Protein 5DTE (pdb70)

CATH classification: 3.40.50.2300 (+1 more: 3.40.50.2300)

Secondary structure (DSSP, 8-state):
--EEEEEES-SSSHHHHHHHHHHHHHHHHTT-EEEEEE-SSTT-HHHHHHHHHHHHHTT-SEEEE--SSTTTTHHHHHHHTTTT--EEEESSPPPHHHHHHTT---EEEE--HHHHHHHHHHHHHHHTTS-EEEEEEE-STT-HHHHHHHHHHHHHHTT-TTEEEEEEEE-TT-HHHHHHHHHHHHHH-TT--EEEESSHHHHHHHHHHHHHTT-TTTSEEE-SB--HHHHHHHHHTS-SBEEE--HHHHHHHHHHHHHHHHTT----SEEE---EEE-TTTGGG-/---EEEEEES-SSSHHHHHHHHHHHHHHHHTT-EE--EE-SSTT-HHHHHHHHHHHHHTT-SEEEE--S-TTTTHHHHHHHHHTT--EEEESSPP-HHHHHHTT---EEEE--HHHHHHHHHHHHHHHTTSEEEEEEEE--SS-HHHHHHHHHHHHHHTT-TEEEEEEEEE-TT-HHHHHHHHHHHTTTSTT--EEEESSHHHHHHHHHHHHHTT-BTTBEEE--B--HHHHHHHHHTSBS-EEE--HHHHHHHHHHHHHHHHTT-PPPSEEEPPPEEE-HHHHTT-/--EEEEEES-SSSHHHHHHHHHHHHHHHHTT-EEEEEE-SSTT-HHHHHHHHHHHHHTT-SEEEE--SSSSTTHHHHHHHHHTT--EEEESSPPPHHHHHHTT---EEEEE-HHHHHHHHHHHHHHHTTS-EEEEEE--STT-HHHHHHHHHHHHHHTT-TTEEEEEEE--TT-HHHHHHHHHHHHHH-TTEEEEEESSHHHHHHHHHHHHHTT-BTTBEEEEEE--HHHHHHHHTTSSSEEEE--HHHHHHHHHHHHHHHHTT----SEEEEPPEE--TGGGGG-/--EEEEEES-SSSHHHHHHHHHHHHHHHHHT-EEEEEE--HHHHHHHHHHHHTT-SEEEE--S-TTTTHHHHHHHHHHT--EEEESSPPPHHHHHHHT---EEEE--HHHHHHHHHHHHHHHTTS-EEEEEEESSTT-HHHHHHHHHHHHHHTT-TTEEEEEEEE-TT-HHHHHHHHHHHHHH-TT--EEEESSHHHHHHHHHHHHTTT-TTTSEEE-SB--HHHHHHHHHTSSSEEEE--HHHHHHHHHHHHHHHHTT----SEEEPPPEEEEHHHHHT-

Foldseek 3Di:
DAEEEEEELDDVDLLVVVLVVLLVVLCVVVVYHYHYDYDDHSQPQVVSLVVLVVCLVVVHQEYEYAHNAQQSCLVSQVVCVVSLHAYEHEDFHHDPVNCVVVVHQHAYFFAQLLQQLLVQLLQQCVVLPLAFEEEEEFADPPGPSGVSSVNSNVVNNVVRPRYYHDYYDYQRLALQSLLVVLLVVCVVDVRAAEYEYSAPSSQNSNLVNCVVVVNQPRHAYEHEADRPVSLVCLQVVSHAWYKNRPSSVRSSVVVVQSVCSSVVHDDDRYHHDDIDIRHNVNSVVD/DAAEEEEEELDDVDLLVVVLVVLVVVLCVVVRHDYHYDYHDHSQPQVVSLVVLVVVLVVVGQEYEYAHNAQQPNLVSLVVCVVSLHYYEHEAAHHDPVNCVVVVHQHAYFFAQLLCLLLVQLLLVCVVLPLAFEEEEEFADPRTPSRVSNVNSNVVNNVVRPRYDYDYYYYLHLALVSLLVVLLVVCPPDPQHQEYEYSALSSLNSNLVSCVVVVNVPRYAYTHEADRPVSLVCQLVPSHQWYKHRPSSVRSSVRVVVSVCVSVPHDDDRYHHDYIDIHHNVNSVVD/DAEEEEEELDDPDLLVVVLVVLLVVLCVVVVYHYHYDYFDPSLDQVRSLVVLVVCLVVPHQEYEYAHSAQAVNLVSQVSCVVSLHHYEHEDQHHDDVNCVVVVHQHAYAFAQLLCLQLVQLLLVCVVLPVAWEEEEAFADPPRVSRVSNVNSNVVNNVVRPRYHYDYYYYQNQALVSLLVVLLVVCVVDVTGQEYEYSAQRSQNNNLVNCVVVVCQVRYAYEHEQCRPVSLVCLQVVSHFKYKHRPSSVRSSVVVVQSVCVSVVHDDDRYHHDYIDIGHNVNSVVD/DAEEEEEEEADPDLLVVVLVVLLVVLCVVPVYRYHYDYHQVVSLVVLVVCLVVPGQEYEYAHPDQQSNLVSQVSCVVSVHHYEHEDAHHDPVNQVVVVDFHAYFFAQLLQLLQVLLLQQCVVLPLAFEEEEEFAPVPGDSRVSSVNNNCVNNVVRPRYHHPYYDYQNLALCSLLVVLLVVCVVPVGGQEYEYSALRSQNSNLVNCVVVVCQVRYAYEHEQPRPVSLVCLLVPSHFKYKHRPSSVRVSVRVVVSVCVSVVHDDDRYHHDDIDIRHNVCSVVD

Solvent-accessible surface area: 45252 Å² total; per-residue (Å²): 168,52,65,0,0,1,0,0,11,6,9,72,19,61,6,7,19,16,0,22,72,3,0,43,96,20,5,178,146,72,103,11,55,42,39,12,22,3,1,57,68,46,64,2,6,57,27,0,24,28,22,0,61,72,2,12,83,114,169,5,62,0,0,0,0,0,0,20,47,33,38,38,0,10,74,1,1,44,101,0,118,163,47,60,11,25,14,0,0,0,6,3,63,3,53,54,171,24,2,130,83,44,56,12,173,21,20,4,0,0,3,57,8,70,66,0,0,40,66,0,0,63,36,0,0,83,39,21,48,122,125,17,41,0,3,0,3,29,3,44,89,59,30,54,6,3,79,67,11,45,27,0,0,68,105,0,2,81,82,19,129,83,10,112,51,17,19,42,48,30,0,46,22,91,18,65,65,0,12,66,14,2,60,32,12,14,99,76,38,116,106,8,39,0,3,0,0,0,4,0,26,0,0,5,0,0,1,3,0,4,34,32,55,61,52,55,70,150,5,45,0,0,0,0,7,12,7,86,32,0,10,57,15,0,75,94,51,46,6,43,0,0,0,12,1,41,14,73,94,0,0,24,27,0,1,69,6,0,25,71,50,52,94,183,100,165,23,66,70,53,59,100,2,115,33,40,40,0,38,116,136,62,1,149,114,96,173,83,42,60,0,0,0,0,0,10,5,11,68,19,50,9,8,20,14,2,26,53,1,0,67,92,11,4,180,145,77,88,11,52,38,38,13,21,3,0,34,64,37,57,4,24,64,33,0,24,23,18,0,79,84,6,12,81,114,167,4,55,0,0,1,0,0,0,17,46,25,43,34,0,8,90,3,3,45,117,0,126,157,51,64,15,16,16,1,0,0,8,4,57,2,53,54,177,28,1,137,81,46,64,20,198,24,28,5,0,0,3,55,7,75,60,0,0,28,62,0,0,70,35,0,0,80,41,20,50,105,126,9,44,0,0,2,1,34,2,42,91,65,20,43,6,2,84,72,11,50,22,0,0,73,95,0,5,80,72,21,131,86,11,129,47,15,17,50,65,27,0,55,23,91,26,54,70,0,6,33,21,1,35,33,9,23,97,83,27,128,100,11,52,0,2,0,0,2,5,0,22,0,0,10,0,0,7,4,2,6,31,34,64,62,49,82,61,150,6,42,1,0,0,0,5,12,9,84,27,0,11,58,15,1,58,86,48,51,2,39,0,0,0,11,1,45,16,93,95,2,0,22,22,0,0,63,12,0,35,95,57,68,90,184,99,180,25,65,71,53,63,106,5,111,33,41,44,0,20,107,134,63,0,146,111,119,195,38,59,0,0,0,0,0,27,0,10,46,27,66,7,6,17,10,0,17,71,0,0,48,87,6,4,143,121,78,94,10,69,26,45,9,19,1,0,20,36,46,115,32,30,59,67,0,16,22,22,0,71,80,2,24,72,142,165,7,57,0,0,0,0,0,1,27,52,27,95,39,0,9,58,0,3,73,101,0,121,182,59,62,12,24,18,1,0,0,10,19,83,3,47,43,149,23,4,117,94,48,60,21,198,24,22,7,0,0,4,44,3,77,57,0,0,41,62,0,0,70,33,0,0,94,39,18,54,111,122,14,37,0,0,0,0,25,0,52,84,56,51,77,12,2,74,62,11,58,24,0,0,78,120,0,5,84,83,26,131,79,10,129,60,48,20,50,61,30,0,53,42,82,22,57,55,0,9,34,16,2,49,51,8,20,108,68,37,138,100,12,39,0,2,0,0,0,2,0,31,0,0,10,0,0,5,9,2,4,31,34,59,54,59,52,69,141,10,44,3,0,0,0,8,12,10,87,28,0,14,58,17,1,72,85,51,46,4,40,0,0,0,12,3,43,14,89,104,1,0,11,24,0,1,56,17,1,43,100,53,56,106,188,101,168,22,68,71,54,80,93,16,117,22,47,41,0,41,106,120,55,4,131,118,109,149,50,58,0,0,0,0,4,49,30,10,60,26,58,4,7,32,12,0,28,92,9,0,61,100,8,4,149,122,75,98,3,53,29,50,13,19,5,14,69,74,103,0,24,23,27,0,74,82,10,16,78,118,126,8,52,0,0,0,0,0,0,51,57,32,96,34,0,10,65,0,2,54,91,0,121,160,42,64,12,28,17,0,0,0,8,8,72,2,44,40,150,30,2,128,92,46,46,19,181,20,21,7,0,0,3,49,3,73,51,0,0,37,59,0,0,64,36,0,0,83,36,25,54,108,131,13,40,0,0,0,0,28,2,79,83,63,43,66,9,5,72,58,8,52,31,0,0,75,108,0,3,84,85,19,132,86,14,137,55,46,24,50,74,23,0,44,44,87,31,51,84,0,10,62,8,0,29,39,9,16,115,62,42,110,113,8,37,0,1,0,0,2,3,0,24,0,0,9,0,0,3,9,1,4,32,33,58,59,48,56,70,148,6,42,1,0,0,0,7,11,8,78,38,0,22,65,10,0,82,80,44,53,2,45,0,0,0,8,1,34,11,90,116,0,0,17,20,0,0,85,13,0,32,75,50,54,98,191,103,160,16,60,72,58,72,105,9,109,30,37,43,0,36,91,127,69,0,115,113,110

Sequence (1140 aa):
KPQIALLMKTLSNEYFISMRQGAEETAKQKDIDLIVQVAEKEDSTEQLVGLVENMIAKKVDAIIVTPNDSIAFIPAFQKAEKAGIPIIDLDVRLDAKAAEAAGLKFNYVGVDNFNGGYLEAKNLAEAIGKKGNVAILEGIPGVDNGEQRKGGALKAFAEYPDIKIVASQSANWETEQALNVTTNILTANPNINGIFAANDNMAIGAVTAVENAGLAGKVLVSGYDGIPLAIEYVKQGKMQNTIDQLPKKQVAIAIEHALKQINKQEIPSVYYVDPVVVDKEQSKNYDKPQIALLMKTLSNEYFISMRQGAEETAKQKDIDLIVQVAEKEDSTEQLVGLVENMIAKKVDAIIVTPNDSIAFIPAFQKAEKAGIPIIDLDVRLDAKAAEAAGLKFNYVGVDNFNGGYLEAKNLAEAIGKKGNVAILEGIPGVDNGEQRKGGALKAFAEYPDIKIVASQSANWETEQALNVTTNILTANPNINGIFAANDNMAIGAVTAVENAGLAGKVLVSGYDGIPLAIEYVKQGKMQNTIDQLPKKQVAIAIEHALKQINKQEIPSVYYVDPVVVDKEQSKNYKPQIALLMKTLSNEYFISMRQGAEETAKQKDIDLIVQVAEKEDSTEQLVGLVENMIAKKVDAIIVTPNDSIAFIPAFQKAEKAGIPIIDLDVRLDAKAAEAAGLKFNYVGVDNFNGGYLEAKNLAEAIGKKGNVAILEGIPGVDNGEQRKGGALKAFAEYPDIKIVASQSANWETEQALNVTTNILTANPNINGIFAANDNMAIGAVTAVENAGLAGKVLVSGYDGIPLAIEYVKQGKMQNTIDQLPKKQVAIAIEHALKQINKQEIPSVYYVDPVVVDKEQSKNYKPQIALLMKTLSNEYFISMRQGAEETAKQKDIDLIVQVATEQLVGLVENMIAKKVDAIIVTPNDSIAFIPAFQKAEKAGIPIIDLDVRLDAKAAEAAGLKFNYVGVDNFNGGYLEAKNLAEAIGKKGNVAILEGIPGVDNGEQRKGGALKAFAEYPDIKIVASQSANWETEQALNVTTNILTANPNINGIFAANDNMAIGAVTAVENAGLAGKVLVSGYDGIPLAIEYVKQGKMQNTIDQLPKKQVAIAIEHALKQINKQEIPSVYYVDPVVVDKEQSKNY

InterPro domains:
  IPR025997 Periplasmic binding protein [PF13407] (31-292)
  IPR028082 Periplasmic binding protein-like I [SSF53822] (28-312)

B-factor: mean 28.68, std 12.58, range [0.42, 90.89]

Organism: Actinobacillus succinogenes (strain ATCC 55618 / DSM 22257 / CCUG 43843 / 130Z) (NCBI:txid339671)

Nearest PDB structures (foldseek):
  5dte-assembly3_C  TM=1.004E+00  e=3.135E-56  Actinobacillus succinogenes 130Z
  5dte-assembly4_D  TM=9.986E-01  e=3.579E-50  Actinobacillus succinogenes 130Z
  5dkv-assembly4_D  TM=9.059E-01  e=2.633E-24  Allorhizobium ampelinum S4
  6gq0-assembly1_A  TM=8.972E-01  e=1.280E-21  Geobacillus stearothermophilus
  7x0p-assembly1_A  TM=8.960E-01  e=5.240E-20  Acetivibrio thermocellus

Structure (mmCIF, N/CA/C/O backbone):
data_5DTE
#
_entry.id   5DTE
#
_cell.length_a   62.190
_cell.length_b   63.218
_cell.length_c   71.201
_cell.angle_alpha   101.130
_cell.angle_beta   103.290
_cell.angle_gamma   91.350
#
_symmetry.space_group_name_H-M   'P 1'
#
loop_
_entity.id
_entity.type
_entity.pdbx_description
1 polymer 'Monosaccharide-transporting ATPase'
2 non-polymer beta-D-allopyranose
3 water water
#
loop_
_atom_site.group_PDB
_atom_site.id
_atom_site.type_symbol
_atom_site.label_atom_id
_atom_site.label_alt_id
_atom_site.label_comp_id
_atom_site.label_asym_id
_atom_site.label_entity_id
_atom_site.label_seq_id
_atom_site.pdbx_PDB_ins_code
_atom_site.Cartn_x
_atom_site.Cartn_y
_atom_site.Cartn_z
_atom_site.occupancy
_atom_site.B_iso_or_equiv
_atom_site.auth_seq_id
_atom_site.auth_comp_id
_atom_site.auth_asym_id
_atom_site.auth_atom_id
_atom_site.pdbx_PDB_model_num
ATOM 1 N N . LYS A 1 26 ? 28.349 -7.377 -13.512 1.00 35.64 28 LYS A N 1
ATOM 2 C CA . LYS A 1 26 ? 26.901 -7.569 -13.464 1.00 36.77 28 LYS A CA 1
ATOM 3 C C . LYS A 1 26 ? 26.347 -7.152 -12.115 1.00 43.77 28 LYS A C 1
ATOM 4 O O . LYS A 1 26 ? 26.400 -7.927 -11.168 1.00 49.68 28 LYS A O 1
ATOM 10 N N . PRO A 1 27 ? 25.795 -5.929 -12.032 1.00 46.31 29 PRO A N 1
ATOM 11 C CA . PRO A 1 27 ? 25.419 -5.285 -10.769 1.00 39.19 29 PRO A CA 1
ATOM 12 C C . PRO A 1 27 ? 24.406 -6.100 -9.987 1.00 42.04 29 PRO A C 1
ATOM 13 O O . PRO A 1 27 ? 23.481 -6.644 -10.586 1.00 52.91 29 PRO A O 1
ATOM 17 N N . GLN A 1 28 ? 24.582 -6.163 -8.670 1.00 42.12 30 GLN A N 1
ATOM 18 C CA . GLN A 1 28 ? 23.791 -7.028 -7.789 1.00 41.75 30 GLN A CA 1
ATOM 19 C C . GLN A 1 28 ? 22.896 -6.204 -6.859 1.00 39.08 30 GLN A C 1
ATOM 20 O O . GLN A 1 28 ? 23.398 -5.521 -5.964 1.00 40.91 30 GLN A O 1
ATOM 26 N N . ILE A 1 29 ? 21.579 -6.253 -7.090 1.00 32.32 31 ILE A N 1
ATOM 27 C CA . ILE A 1 29 ? 20.618 -5.371 -6.407 1.00 27.11 31 ILE A CA 1
ATOM 28 C C . ILE A 1 29 ? 19.671 -6.146 -5.500 1.00 23.83 31 ILE A C 1
ATOM 29 O O . ILE A 1 29 ? 19.173 -7.187 -5.890 1.00 18.20 31 ILE A O 1
ATOM 34 N N . ALA A 1 30 ? 19.429 -5.653 -4.287 1.00 19.70 32 ALA A N 1
ATOM 35 C CA . ALA A 1 30 ? 18.543 -6.362 -3.379 1.00 13.75 32 ALA A CA 1
ATOM 36 C C . ALA A 1 30 ? 17.158 -5.723 -3.386 1.00 23.32 32 ALA A C 1
ATOM 37 O O . ALA A 1 30 ? 17.019 -4.499 -3.423 1.00 25.73 32 ALA A O 1
ATOM 39 N N . LEU A 1 31 ? 16.138 -6.578 -3.380 1.00 14.60 33 LEU A N 1
ATOM 40 C CA . LEU A 1 31 ? 14.759 -6.160 -3.219 1.00 14.61 33 LEU A CA 1
ATOM 41 C C . LEU A 1 31 ? 14.243 -6.745 -1.908 1.00 19.85 33 LEU A C 1
ATOM 42 O O . LEU A 1 31 ? 14.179 -7.958 -1.747 1.00 24.53 33 LEU A O 1
ATOM 47 N N . LEU A 1 32 ? 13.895 -5.888 -0.961 1.00 18.30 34 LEU A N 1
ATOM 48 C CA . LEU A 1 32 ? 13.542 -6.361 0.371 1.00 27.28 34 LEU A CA 1
ATOM 49 C C . LEU A 1 32 ? 12.113 -6.003 0.710 1.00 33.20 34 LEU A C 1
ATOM 50 O O . LEU A 1 32 ? 11.770 -4.833 0.867 1.00 46.19 34 LEU A O 1
ATOM 55 N N . MET A 1 33 ? 11.275 -7.023 0.829 1.00 23.94 35 MET A N 1
ATOM 56 C CA . MET A 1 33 ? 9.835 -6.809 0.836 1.00 15.70 35 MET A CA 1
ATOM 57 C C . MET A 1 33 ? 9.175 -7.183 2.157 1.00 16.71 35 MET A C 1
ATOM 58 O O . MET A 1 33 ? 9.572 -8.137 2.815 1.00 19.27 35 MET A O 1
ATOM 63 N N . LYS A 1 34 ? 8.156 -6.420 2.534 1.00 21.75 36 LYS A N 1
ATOM 64 C CA . LYS A 1 34 ? 7.476 -6.634 3.801 1.00 24.41 36 LYS A CA 1
ATOM 65 C C . LYS A 1 34 ? 6.610 -7.894 3.776 1.00 36.54 36 LYS A C 1
ATOM 66 O O . LYS A 1 34 ? 6.330 -8.488 4.825 1.00 44.74 36 LYS A O 1
ATOM 72 N N . THR A 1 35 ? 6.213 -8.318 2.579 1.00 35.18 37 THR A N 1
ATOM 73 C CA . THR A 1 35 ? 5.432 -9.542 2.432 1.00 41.23 37 THR A CA 1
ATOM 74 C C . THR A 1 35 ? 5.372 -10.004 0.971 1.00 31.49 37 THR A C 1
ATOM 75 O O . THR A 1 35 ? 5.712 -9.262 0.056 1.00 22.15 37 THR A O 1
ATOM 79 N N . LEU A 1 36 ? 4.958 -11.249 0.780 1.00 33.23 38 LEU A N 1
ATOM 80 C CA . LEU A 1 36 ? 4.656 -11.787 -0.537 1.00 38.12 38 LEU A CA 1
ATOM 81 C C . LEU A 1 36 ? 3.314 -12.519 -0.487 1.00 42.25 38 LEU A C 1
ATOM 82 O O . LEU A 1 36 ? 2.834 -13.020 -1.511 1.00 32.29 38 LEU A O 1
ATOM 87 N N . SER A 1 37 ? 2.736 -12.581 0.719 1.00 41.79 39 SER A N 1
ATOM 88 C CA . SER A 1 37 ? 1.415 -13.167 0.964 1.00 27.81 39 SER A CA 1
ATOM 89 C C . SER A 1 37 ? 0.324 -12.459 0.172 1.00 29.05 39 SER A C 1
ATOM 90 O O . SER A 1 37 ? -0.660 -13.079 -0.226 1.00 41.56 39 SER A O 1
ATOM 93 N N . ASN A 1 38 ? 0.500 -11.157 -0.039 1.00 30.61 40 ASN A N 1
ATOM 94 C CA . ASN A 1 38 ? -0.407 -10.363 -0.863 1.00 38.54 40 ASN A CA 1
ATOM 95 C C . ASN A 1 38 ? -0.211 -10.672 -2.347 1.00 36.82 40 ASN A C 1
ATOM 96 O O . ASN A 1 38 ? 0.900 -10.946 -2.785 1.00 50.45 40 ASN A O 1
ATOM 101 N N . GLU A 1 39 ? -1.286 -10.639 -3.122 1.00 21.00 41 GLU A N 1
ATOM 102 C CA . GLU A 1 39 ? -1.163 -10.859 -4.555 1.00 23.98 41 GLU A CA 1
ATOM 103 C C . GLU A 1 39 ? -0.488 -9.655 -5.212 1.00 20.21 41 GLU A C 1
ATOM 104 O O . GLU A 1 39 ? 0.301 -9.801 -6.144 1.00 23.06 41 GLU A O 1
ATOM 110 N N . TYR A 1 40 ? -0.794 -8.470 -4.702 1.00 7.68 42 TYR A N 1
ATOM 111 C CA . TYR A 1 40 ? -0.198 -7.235 -5.185 1.00 16.77 42 TYR A CA 1
ATOM 112 C C . TYR A 1 40 ? 1.351 -7.277 -5.218 1.00 20.69 42 TYR A C 1
ATOM 113 O O . TYR A 1 40 ? 1.975 -6.868 -6.205 1.00 22.88 42 TYR A O 1
ATOM 122 N N . PHE A 1 41 ? 1.975 -7.786 -4.162 1.00 22.29 43 PHE A N 1
ATOM 123 C CA . PHE A 1 41 ? 3.436 -7.826 -4.123 1.00 25.77 43 PHE A CA 1
ATOM 124 C C . PHE A 1 41 ? 4.000 -8.966 -4.969 1.00 27.17 43 PHE A C 1
ATOM 125 O O . PHE A 1 41 ? 5.074 -8.839 -5.560 1.00 35.99 43 PHE A O 1
ATOM 133 N N . ILE A 1 42 ? 3.265 -10.069 -5.030 1.00 19.78 44 ILE A N 1
ATOM 134 C CA . ILE A 1 42 ? 3.537 -11.146 -5.976 1.00 13.16 44 ILE A CA 1
ATOM 135 C C . ILE A 1 42 ? 3.636 -10.582 -7.395 1.00 20.84 44 ILE A C 1
ATOM 136 O O . ILE A 1 42 ? 4.470 -10.995 -8.198 1.00 28.36 44 ILE A O 1
ATOM 141 N N . SER A 1 43 ? 2.783 -9.606 -7.673 1.00 25.86 45 SER A N 1
ATOM 142 C CA . SER A 1 43 ? 2.698 -8.954 -8.977 1.00 22.43 45 SER A CA 1
ATOM 143 C C . SER A 1 43 ? 3.879 -8.036 -9.213 1.00 23.97 45 SER A C 1
ATOM 144 O O . SER A 1 43 ? 4.393 -7.913 -10.326 1.00 29.49 45 SER A O 1
ATOM 147 N N . MET A 1 44 ? 4.292 -7.375 -8.144 1.00 25.44 46 MET A N 1
ATOM 148 C CA . MET A 1 44 ? 5.385 -6.426 -8.204 1.00 25.16 46 MET A CA 1
ATOM 149 C C . MET A 1 44 ? 6.704 -7.172 -8.256 1.00 32.87 46 MET A C 1
ATOM 150 O O . MET A 1 44 ? 7.642 -6.758 -8.944 1.00 39.68 46 MET A O 1
ATOM 155 N N . ARG A 1 45 ? 6.776 -8.275 -7.517 1.00 29.49 47 ARG A N 1
ATOM 156 C CA . ARG A 1 45 ? 7.989 -9.063 -7.519 1.00 25.96 47 ARG A CA 1
ATOM 157 C C . ARG A 1 45 ? 8.213 -9.629 -8.921 1.00 26.21 47 ARG A C 1
ATOM 158 O O . ARG A 1 45 ? 9.342 -9.681 -9.391 1.00 39.52 47 ARG A O 1
ATOM 166 N N . GLN A 1 46 ? 7.137 -10.047 -9.586 1.00 12.83 48 GLN A N 1
ATOM 167 C CA . GLN A 1 46 ? 7.235 -10.609 -10.926 1.00 18.30 48 GLN A CA 1
ATOM 168 C C . GLN A 1 46 ? 7.683 -9.570 -11.943 1.00 23.53 48 GLN A C 1
ATOM 169 O O . GLN A 1 46 ? 8.550 -9.845 -12.761 1.00 20.39 48 GLN A O 1
ATOM 175 N N . GLY A 1 47 ? 7.081 -8.384 -11.898 1.00 24.63 49 GLY A N 1
ATOM 176 C CA . GLY A 1 47 ? 7.529 -7.270 -12.713 1.00 19.84 49 GLY A CA 1
ATOM 177 C C . GLY A 1 47 ? 8.964 -6.880 -12.412 1.00 20.61 49 GLY A C 1
ATOM 178 O O . GLY A 1 47 ? 9.694 -6.434 -13.295 1.00 34.29 49 GLY A O 1
ATOM 179 N N . ALA A 1 48 ? 9.370 -7.050 -11.161 1.00 12.40 50 ALA A N 1
ATOM 180 C CA . ALA A 1 48 ? 10.741 -6.752 -10.743 1.00 18.10 50 ALA A CA 1
ATOM 181 C C . ALA A 1 48 ? 11.730 -7.658 -11.441 1.00 24.13 50 ALA A C 1
ATOM 182 O O . ALA A 1 48 ? 12.826 -7.235 -11.792 1.00 34.31 50 ALA A O 1
ATOM 184 N N . GLU A 1 49 ? 11.346 -8.916 -11.623 1.00 24.61 51 GLU A N 1
ATOM 185 C CA . GLU A 1 49 ? 12.243 -9.908 -12.194 1.00 25.71 51 GLU A CA 1
ATOM 186 C C . GLU A 1 49 ? 12.307 -9.802 -13.722 1.00 29.73 51 GLU A C 1
ATOM 187 O O . GLU A 1 49 ? 13.342 -10.080 -14.331 1.00 37.22 51 GLU A O 1
ATOM 193 N N . GLU A 1 50 ? 11.208 -9.370 -14.329 1.00 22.33 52 GLU A N 1
ATOM 194 C CA . GLU A 1 50 ? 11.197 -9.030 -15.741 1.00 19.29 52 GLU A CA 1
ATOM 195 C C . GLU A 1 50 ? 12.102 -7.837 -16.062 1.00 26.39 52 GLU A C 1
ATOM 196 O O . GLU A 1 50 ? 12.797 -7.838 -17.071 1.00 36.03 52 GLU A O 1
ATOM 202 N N . THR A 1 51 ? 12.083 -6.817 -15.214 1.00 27.63 53 THR A N 1
ATOM 203 C CA . THR A 1 51 ? 12.962 -5.660 -15.393 1.00 25.32 53 THR A CA 1
ATOM 204 C C . THR A 1 51 ? 14.421 -6.052 -15.121 1.00 16.04 53 THR A C 1
ATOM 205 O O . THR A 1 51 ? 15.346 -5.544 -15.752 1.00 12.42 53 THR A O 1
ATOM 209 N N . ALA A 1 52 ? 14.620 -6.974 -14.188 1.00 21.02 54 ALA A N 1
ATOM 210 C CA . ALA A 1 52 ? 15.964 -7.433 -13.851 1.00 21.28 54 ALA A CA 1
ATOM 211 C C . ALA A 1 52 ? 16.578 -8.141 -15.055 1.00 22.74 54 ALA A C 1
ATOM 212 O O . ALA A 1 52 ? 17.653 -7.767 -15.510 1.00 30.26 54 ALA A O 1
ATOM 214 N N . LYS A 1 53 ? 15.872 -9.146 -15.571 1.00 24.11 55 LYS A N 1
ATOM 215 C CA . LYS A 1 53 ? 16.256 -9.878 -16.786 1.00 22.06 55 LYS A CA 1
ATOM 216 C C . LYS A 1 53 ? 16.550 -8.947 -17.970 1.00 28.44 55 LYS A C 1
ATOM 217 O O . LYS A 1 53 ? 17.579 -9.073 -18.628 1.00 29.29 55 LYS A O 1
ATOM 223 N N . GLN A 1 54 ? 15.646 -8.002 -18.217 1.00 33.25 56 GLN A N 1
ATOM 224 C CA . GLN A 1 54 ? 15.813 -7.021 -19.282 1.00 23.52 56 GLN A CA 1
ATOM 225 C C . GLN A 1 54 ? 17.075 -6.195 -19.106 1.00 30.78 56 GLN A C 1
ATOM 226 O O . GLN A 1 54 ? 17.773 -5.927 -20.076 1.00 45.71 56 GLN A O 1
ATOM 232 N N . LYS A 1 55 ? 17.379 -5.798 -17.874 1.00 27.41 57 LYS A N 1
ATOM 233 C CA . LYS A 1 55 ? 18.514 -4.898 -17.639 1.00 28.08 57 LYS A CA 1
ATOM 234 C C . LYS A 1 55 ? 19.767 -5.627 -17.129 1.00 26.54 57 LYS A C 1
ATOM 235 O O . LYS A 1 55 ? 20.680 -5.006 -16.589 1.00 21.66 57 LYS A O 1
ATOM 241 N N . ASP A 1 56 ? 19.806 -6.941 -17.308 1.00 34.45 58 ASP A N 1
ATOM 242 C CA . ASP A 1 56 ? 20.994 -7.725 -16.963 1.00 45.62 58 ASP A CA 1
ATOM 243 C C . ASP A 1 56 ? 21.464 -7.515 -15.508 1.00 53.95 58 ASP A C 1
ATOM 244 O O . ASP A 1 56 ? 22.663 -7.433 -15.226 1.00 56.73 58 ASP A O 1
ATOM 249 N N . ILE A 1 57 ? 20.497 -7.443 -14.597 1.00 53.00 59 ILE A N 1
ATOM 250 C CA . ILE A 1 57 ? 20.739 -7.250 -13.165 1.00 51.33 59 ILE A CA 1
ATOM 251 C C . ILE A 1 57 ? 20.606 -8.574 -12.402 1.00 35.48 59 ILE A C 1
ATOM 252 O O . ILE A 1 57 ? 19.672 -9.340 -12.650 1.00 28.56 59 ILE A O 1
ATOM 257 N N . ASP A 1 58 ? 21.538 -8.846 -11.488 1.00 24.07 60 ASP A N 1
ATOM 258 C CA . ASP A 1 58 ? 21.391 -9.972 -10.562 1.00 36.56 60 ASP A CA 1
ATOM 259 C C . ASP A 1 58 ? 20.515 -9.529 -9.396 1.00 34.95 60 ASP A C 1
ATOM 260 O O . ASP A 1 58 ? 20.918 -8.670 -8.621 1.00 34.95 60 ASP A O 1
ATOM 265 N N . LEU A 1 59 ? 19.319 -10.111 -9.277 1.00 38.78 61 LEU A N 1
ATOM 266 C CA . LEU A 1 59 ? 18.303 -9.629 -8.323 1.00 33.68 61 LEU A CA 1
ATOM 267 C C . LEU A 1 59 ? 18.054 -10.536 -7.101 1.00 29.93 61 LEU A C 1
ATOM 268 O O . LEU A 1 59 ? 17.737 -11.720 -7.239 1.00 22.56 61 LEU A O 1
ATOM 273 N N . ILE A 1 60 ? 18.168 -9.955 -5.909 1.00 29.82 62 ILE A N 1
ATOM 274 C CA . ILE A 1 60 ? 18.109 -10.719 -4.664 1.00 30.04 62 ILE A CA 1
ATOM 275 C C . ILE A 1 60 ? 16.889 -10.394 -3.824 1.00 29.72 62 ILE A C 1
ATOM 276 O O . ILE A 1 60 ? 16.881 -9.395 -3.108 1.00 31.06 62 ILE A O 1
ATOM 281 N N . VAL A 1 61 ? 15.876 -11.254 -3.882 1.00 35.34 63 VAL A N 1
ATOM 282 C CA . VAL A 1 61 ? 14.635 -11.038 -3.132 1.00 34.59 63 VAL A CA 1
ATOM 283 C C . VAL A 1 61 ? 14.640 -11.706 -1.757 1.00 38.80 63 VAL A C 1
ATOM 284 O O . VAL A 1 61 ? 14.880 -12.906 -1.634 1.00 39.28 63 VAL A O 1
ATOM 288 N N . GLN A 1 62 ? 14.386 -10.912 -0.723 1.00 40.49 64 GLN A N 1
ATOM 289 C CA . GLN A 1 62 ? 14.219 -11.434 0.628 1.00 35.68 64 GLN A CA 1
ATOM 290 C C . GLN A 1 62 ? 12.969 -10.830 1.209 1.00 27.07 64 GLN A C 1
ATOM 291 O O . GLN A 1 62 ? 12.746 -9.631 1.112 1.00 31.55 64 GLN A O 1
ATOM 297 N N . VAL A 1 63 ? 12.162 -11.670 1.827 1.00 18.79 65 VAL A N 1
ATOM 298 C CA . VAL A 1 63 ? 10.871 -11.261 2.317 1.00 10.13 65 VAL A CA 1
ATOM 299 C C . VAL A 1 63 ? 10.872 -11.388 3.832 1.00 25.51 65 VAL A C 1
ATOM 300 O O . VAL A 1 63 ? 11.476 -12.307 4.384 1.00 33.29 65 VAL A O 1
ATOM 304 N N . ALA A 1 64 ? 10.248 -10.423 4.498 1.00 21.27 66 ALA A N 1
ATOM 305 C CA . ALA A 1 64 ? 10.036 -10.476 5.934 1.00 19.68 66 ALA A CA 1
ATOM 306 C C . ALA A 1 64 ? 8.995 -11.546 6.258 1.00 34.53 66 ALA A C 1
ATOM 307 O O . ALA A 1 64 ? 8.148 -11.868 5.412 1.00 28.00 66 ALA A O 1
ATOM 309 N N . GLU A 1 65 ? 9.039 -12.092 7.475 1.00 40.02 67 GLU A N 1
ATOM 310 C CA . GLU A 1 65 ? 8.178 -13.226 7.798 1.00 37.45 67 GLU A CA 1
ATOM 311 C C . GLU A 1 65 ? 6.754 -12.803 8.159 1.00 35.38 67 GLU A C 1
ATOM 312 O O . GLU A 1 65 ? 5.818 -13.171 7.461 1.00 41.72 67 GLU A O 1
ATOM 318 N N . LYS A 1 66 ? 6.545 -12.035 9.214 1.00 37.83 68 LYS A N 1
ATOM 319 C CA . LYS A 1 66 ? 5.211 -11.456 9.329 1.00 43.09 68 LYS A CA 1
ATOM 320 C C . LYS A 1 66 ? 5.258 -10.081 8.659 1.00 36.46 68 LYS A C 1
ATOM 321 O O . LYS A 1 66 ? 6.320 -9.444 8.569 1.00 19.36 68 LYS A O 1
ATOM 327 N N . GLU A 1 67 ? 4.115 -9.657 8.131 1.00 37.92 69 GLU A N 1
ATOM 328 C CA . GLU A 1 67 ? 4.068 -8.420 7.377 1.00 32.07 69 GLU A CA 1
ATOM 329 C C . GLU A 1 67 ? 4.421 -7.263 8.285 1.00 33.25 69 GLU A C 1
ATOM 330 O O . GLU A 1 67 ? 5.070 -6.321 7.851 1.00 26.06 69 GLU A O 1
ATOM 336 N N . ASP A 1 68 ? 4.023 -7.365 9.555 1.00 39.43 70 ASP A N 1
ATOM 337 C CA . ASP A 1 68 ? 4.194 -6.275 10.522 1.00 36.60 70 ASP A CA 1
ATOM 338 C C . ASP A 1 68 ? 5.493 -6.310 11.342 1.00 31.62 70 ASP A C 1
ATOM 339 O O . ASP A 1 68 ? 5.722 -5.422 12.154 1.00 32.98 70 ASP A O 1
ATOM 344 N N . SER A 1 69 ? 6.355 -7.300 11.139 1.00 27.46 71 SER A N 1
ATOM 345 C CA . SER A 1 69 ? 7.604 -7.286 11.890 1.00 27.36 71 SER A CA 1
ATOM 346 C C . SER A 1 69 ? 8.574 -6.323 11.251 1.00 25.83 71 SER A C 1
ATOM 347 O O . SER A 1 69 ? 9.215 -6.640 10.246 1.00 22.54 71 SER A O 1
ATOM 350 N N . THR A 1 70 ? 8.657 -5.140 11.848 1.00 26.36 72 THR A N 1
ATOM 351 C CA . THR A 1 70 ? 9.580 -4.103 11.424 1.00 24.79 72 THR A CA 1
ATOM 352 C C . THR A 1 70 ? 11.042 -4.490 11.627 1.00 23.05 72 THR A C 1
ATOM 353 O O . THR A 1 70 ? 11.850 -4.320 10.731 1.00 36.92 72 THR A O 1
ATOM 357 N N . GLU A 1 71 ? 11.369 -5.001 12.811 1.00 23.96 73 GLU A N 1
ATOM 358 C CA . GLU A 1 71 ? 12.755 -5.276 13.200 1.00 26.67 73 GLU A CA 1
ATOM 359 C C . GLU A 1 71 ? 13.448 -6.182 12.221 1.00 22.18 73 GLU A C 1
ATOM 360 O O . GLU A 1 71 ? 14.569 -5.908 11.793 1.00 22.44 73 GLU A O 1
ATOM 366 N N . GLN A 1 72 ? 12.768 -7.270 11.883 1.00 21.44 74 GLN A N 1
ATOM 367 C CA . GLN A 1 72 ? 13.309 -8.292 10.995 1.00 23.11 74 GLN A CA 1
ATOM 368 C C . GLN A 1 72 ? 13.642 -7.747 9.608 1.00 21.12 74 GLN A C 1
ATOM 369 O O . GLN A 1 72 ? 14.614 -8.183 8.982 1.00 16.50 74 GLN A O 1
ATOM 375 N N . LEU A 1 73 ? 12.841 -6.791 9.137 1.00 16.87 75 LEU A N 1
ATOM 376 C CA . LEU A 1 73 ? 13.068 -6.187 7.828 1.00 15.19 75 LEU A CA 1
ATOM 377 C C . LEU A 1 73 ? 14.308 -5.300 7.823 1.00 23.16 75 LEU A C 1
ATOM 378 O O . LEU A 1 73 ? 15.102 -5.334 6.875 1.00 26.49 75 LEU A O 1
ATOM 383 N N . VAL A 1 74 ? 14.451 -4.495 8.873 1.00 16.42 76 VAL A N 1
ATOM 384 C CA . VAL A 1 74 ? 15.667 -3.738 9.113 1.00 12.68 76 VAL A CA 1
ATOM 385 C C . VAL A 1 74 ? 16.822 -4.714 9.187 1.00 16.91 76 VAL A C 1
ATOM 386 O O . VAL A 1 74 ? 17.889 -4.479 8.636 1.00 23.70 76 VAL A O 1
ATOM 390 N N . GLY A 1 75 ? 16.590 -5.819 9.881 1.00 21.33 77 GLY A N 1
ATOM 391 C CA . GLY A 1 75 ? 17.551 -6.899 9.916 1.00 25.57 77 GLY A CA 1
ATOM 392 C C . GLY A 1 75 ? 18.041 -7.183 8.519 1.00 19.13 77 GLY A C 1
ATOM 393 O O . GLY A 1 75 ? 19.228 -7.202 8.272 1.00 22.70 77 GLY A O 1
ATOM 394 N N . LEU A 1 76 ? 17.106 -7.347 7.595 1.00 26.91 78 LEU A N 1
ATOM 395 C CA . LEU A 1 76 ? 17.415 -7.671 6.207 1.00 28.89 78 LEU A CA 1
ATOM 396 C C . LEU A 1 76 ? 18.186 -6.579 5.461 1.00 30.42 78 LEU A C 1
ATOM 397 O O . LEU A 1 76 ? 19.094 -6.881 4.675 1.00 28.31 78 LEU A O 1
ATOM 402 N N . VAL A 1 77 ? 17.811 -5.319 5.677 1.00 24.75 79 VAL A N 1
ATOM 403 C CA . VAL A 1 77 ? 18.481 -4.229 4.987 1.00 16.10 79 VAL A CA 1
ATOM 404 C C . VAL A 1 77 ? 19.951 -4.209 5.351 1.00 21.34 79 VAL A C 1
ATOM 405 O O . VAL A 1 77 ? 20.817 -4.203 4.477 1.00 24.21 79 VAL A O 1
ATOM 409 N N . GLU A 1 78 ? 20.217 -4.221 6.652 1.00 20.58 80 GLU A N 1
ATOM 410 C CA . GLU A 1 78 ? 21.578 -4.173 7.170 1.00 27.09 80 GLU A CA 1
ATOM 411 C C . GLU A 1 78 ? 22.438 -5.355 6.703 1.00 31.48 80 GLU A C 1
ATOM 412 O O . GLU A 1 78 ? 23.646 -5.203 6.485 1.00 36.16 80 GLU A O 1
ATOM 418 N N . ASN A 1 79 ? 21.820 -6.522 6.547 1.00 24.03 81 ASN A N 1
ATOM 419 C CA . ASN A 1 79 ? 22.522 -7.669 5.993 1.00 30.74 81 ASN A CA 1
ATOM 420 C C . ASN A 1 79 ? 23.086 -7.305 4.631 1.00 27.87 81 ASN A C 1
ATOM 421 O O . ASN A 1 79 ? 24.264 -7.499 4.367 1.00 36.92 81 ASN A O 1
ATOM 426 N N . MET A 1 80 ? 22.234 -6.747 3.782 1.00 24.13 82 MET A N 1
ATOM 427 C CA . MET A 1 80 ? 22.613 -6.363 2.426 1.00 16.55 82 MET A CA 1
ATOM 428 C C . MET A 1 80 ? 23.718 -5.293 2.413 1.00 18.73 82 MET A C 1
ATOM 429 O O . MET A 1 80 ? 24.625 -5.341 1.585 1.00 30.98 82 MET A O 1
ATOM 434 N N . ILE A 1 81 ? 23.640 -4.337 3.332 1.00 15.67 83 ILE A N 1
ATOM 435 C CA . ILE A 1 81 ? 24.722 -3.377 3.556 1.00 16.79 83 ILE A CA 1
ATOM 436 C C . ILE A 1 81 ? 26.011 -4.130 3.891 1.00 26.85 83 ILE A C 1
ATOM 437 O O . ILE A 1 81 ? 27.070 -3.851 3.328 1.00 29.23 83 ILE A O 1
ATOM 442 N N . ALA A 1 82 ? 25.900 -5.101 4.794 1.00 35.95 84 ALA A N 1
ATOM 443 C CA . ALA A 1 82 ? 27.038 -5.914 5.232 1.00 27.52 84 ALA A CA 1
ATOM 444 C C . ALA A 1 82 ? 27.654 -6.691 4.083 1.00 20.81 84 ALA A C 1
ATOM 445 O O . ALA A 1 82 ? 28.861 -6.841 4.015 1.00 18.11 84 ALA A O 1
ATOM 447 N N . LYS A 1 83 ? 26.811 -7.172 3.177 1.00 36.32 85 LYS A N 1
ATOM 448 C CA . LYS A 1 83 ? 27.260 -7.941 2.015 1.00 39.98 85 LYS A CA 1
ATOM 449 C C . LYS A 1 83 ? 27.782 -7.045 0.891 1.00 31.12 85 LYS A C 1
ATOM 450 O O . LYS A 1 83 ? 28.279 -7.546 -0.125 1.00 23.80 85 LYS A O 1
ATOM 456 N N . LYS A 1 84 ? 27.685 -5.729 1.098 1.00 29.51 86 LYS A N 1
ATOM 457 C CA . LYS A 1 84 ? 28.074 -4.725 0.107 1.00 23.44 86 LYS A CA 1
ATOM 458 C C . LYS A 1 84 ? 27.454 -5.062 -1.244 1.00 30.53 86 LYS A C 1
ATOM 459 O O . LYS A 1 84 ? 28.129 -5.260 -2.257 1.00 23.29 86 LYS A O 1
ATOM 465 N N . VAL A 1 85 ? 26.137 -5.151 -1.221 1.00 33.69 87 VAL A N 1
ATOM 466 C CA . VAL A 1 85 ? 25.347 -5.295 -2.420 1.00 36.57 87 VAL A CA 1
ATOM 467 C C . VAL A 1 85 ? 25.452 -3.962 -3.214 1.00 24.00 87 VAL A C 1
ATOM 468 O O . VAL A 1 85 ? 25.849 -2.927 -2.658 1.00 26.66 87 VAL A O 1
ATOM 472 N N . ASP A 1 86 ? 25.146 -3.973 -4.508 1.00 17.92 88 ASP A N 1
ATOM 473 C CA . ASP A 1 86 ? 25.356 -2.764 -5.321 1.00 26.82 88 ASP A CA 1
ATOM 474 C C . ASP A 1 86 ? 24.271 -1.690 -5.109 1.00 24.13 88 ASP A C 1
ATOM 475 O O . ASP A 1 86 ? 24.571 -0.490 -5.064 1.00 18.39 88 ASP A O 1
ATOM 480 N N . ALA A 1 87 ? 23.018 -2.129 -4.989 1.00 23.08 89 ALA A N 1
ATOM 481 C CA . ALA A 1 87 ? 21.918 -1.259 -4.559 1.00 28.19 89 ALA A CA 1
ATOM 482 C C . ALA A 1 87 ? 20.858 -2.026 -3.752 1.00 27.93 89 ALA A C 1
ATOM 483 O O . ALA A 1 87 ? 20.781 -3.260 -3.803 1.00 23.06 89 ALA A O 1
ATOM 485 N N . ILE A 1 88 ? 20.043 -1.279 -3.013 1.00 24.30 90 ILE A N 1
ATOM 486 C CA . ILE A 1 88 ? 18.902 -1.848 -2.307 1.00 25.63 90 ILE A CA 1
ATOM 487 C C . ILE A 1 88 ? 17.580 -1.115 -2.615 1.00 19.55 90 ILE A C 1
ATOM 488 O O . ILE A 1 88 ? 17.490 0.110 -2.571 1.00 11.54 90 ILE A O 1
ATOM 493 N N . ILE A 1 89 ? 16.560 -1.895 -2.939 1.00 17.29 91 ILE A N 1
ATOM 494 C CA . ILE A 1 89 ? 15.201 -1.403 -3.038 1.00 12.56 91 ILE A CA 1
ATOM 495 C C . ILE A 1 89 ? 14.415 -1.998 -1.878 1.00 19.97 91 ILE A C 1
ATOM 496 O O . ILE A 1 89 ? 14.275 -3.219 -1.776 1.00 28.57 91 ILE A O 1
ATOM 501 N N . VAL A 1 90 ? 13.910 -1.148 -0.995 1.00 16.66 92 VAL A N 1
ATOM 502 C CA . VAL A 1 90 ? 13.161 -1.639 0.143 1.00 21.02 92 VAL A CA 1
ATOM 503 C C . VAL A 1 90 ? 11.784 -0.976 0.225 1.00 35.11 92 VAL A C 1
ATOM 504 O O . VAL A 1 90 ? 11.621 0.213 -0.081 1.00 34.36 92 VAL A O 1
ATOM 508 N N . THR A 1 91 ? 10.797 -1.791 0.600 1.00 40.58 93 THR A N 1
ATOM 509 C CA . THR A 1 91 ? 9.432 -1.366 0.891 1.00 25.14 93 THR A CA 1
ATOM 510 C C . THR A 1 91 ? 9.258 -1.393 2.400 1.00 34.07 93 THR A C 1
ATOM 511 O O . THR A 1 91 ? 8.912 -2.434 2.962 1.00 35.73 93 THR A O 1
ATOM 515 N N . PRO A 1 92 ? 9.528 -0.257 3.065 1.00 39.78 94 PRO A N 1
ATOM 516 C CA . PRO A 1 92 ? 9.565 -0.160 4.526 1.00 31.38 94 PRO A CA 1
ATOM 517 C C . PRO A 1 92 ? 8.323 -0.668 5.248 1.00 29.92 94 PRO A C 1
ATOM 518 O O . PRO A 1 92 ? 7.311 -0.975 4.635 1.00 23.27 94 PRO A O 1
ATOM 522 N N . ASN A 1 93 ? 8.448 -0.715 6.570 1.00 37.53 95 ASN A N 1
ATOM 523 C CA . ASN A 1 93 ? 7.589 -1.452 7.475 1.00 27.19 95 ASN A CA 1
ATOM 524 C C . ASN A 1 93 ? 7.164 -0.530 8.593 1.00 22.42 95 ASN A C 1
ATOM 525 O O . ASN A 1 93 ? 6.482 -0.925 9.539 1.00 28.29 95 ASN A O 1
ATOM 530 N N . ASP A 1 94 ? 7.594 0.713 8.464 1.00 18.05 96 ASP A N 1
ATOM 531 C CA . ASP A 1 94 ? 7.531 1.671 9.542 1.00 28.91 96 ASP A CA 1
ATOM 532 C C . ASP A 1 94 ? 8.175 2.949 9.016 1.00 36.86 96 ASP A C 1
ATOM 533 O O . ASP A 1 94 ? 9.287 2.909 8.496 1.00 47.88 96 ASP A O 1
ATOM 538 N N . SER A 1 95 ? 7.492 4.079 9.121 1.00 27.72 97 SER A N 1
ATOM 539 C CA . SER A 1 95 ? 7.980 5.276 8.440 1.00 31.12 97 SER A CA 1
ATOM 540 C C . SER A 1 95 ? 9.261 5.805 9.085 1.00 35.62 97 SER A C 1
ATOM 541 O O . SER A 1 95 ? 10.046 6.536 8.460 1.00 28.11 97 SER A O 1
ATOM 544 N N . ILE A 1 96 ? 9.485 5.401 10.330 1.00 34.67 98 ILE A N 1
ATOM 545 C CA . ILE A 1 96 ? 10.545 5.983 11.134 1.00 29.62 98 ILE A CA 1
ATOM 546 C C . ILE A 1 96 ? 11.663 4.999 11.470 1.00 32.74 98 ILE A C 1
ATOM 547 O O . ILE A 1 96 ? 12.842 5.350 11.428 1.00 15.68 98 ILE A O 1
ATOM 552 N N . ALA A 1 97 ? 11.285 3.760 11.766 1.00 34.81 99 ALA A N 1
ATOM 553 C CA . ALA A 1 97 ? 12.231 2.721 12.174 1.00 32.24 99 ALA A CA 1
ATOM 554 C C . ALA A 1 97 ? 13.397 2.514 11.218 1.00 29.16 99 ALA A C 1
ATOM 555 O O . ALA A 1 97 ? 14.492 2.167 11.650 1.00 32.54 99 ALA A O 1
ATOM 557 N N . PHE A 1 98 ? 13.160 2.723 9.926 1.00 28.56 100 PHE A N 1
ATOM 558 C CA . PHE A 1 98 ? 14.185 2.478 8.906 1.00 30.65 100 PHE A CA 1
ATOM 559 C C . PHE A 1 98 ? 15.152 3.634 8.647 1.00 26.64 100 PHE A C 1
ATOM 560 O O . PHE A 1 98 ? 16.052 3.514 7.826 1.00 32.37 100 PHE A O 1
ATOM 568 N N . ILE A 1 99 ? 14.981 4.751 9.336 1.00 20.92 101 ILE A N 1
ATOM 569 C CA . ILE A 1 99 ? 15.877 5.878 9.115 1.00 22.94 101 ILE A CA 1
ATOM 570 C C . ILE A 1 99 ? 17.344 5.586 9.503 1.00 26.96 101 ILE A C 1
ATOM 571 O O . ILE A 1 99 ? 18.242 5.882 8.723 1.00 33.31 101 ILE A O 1
ATOM 576 N N . PRO A 1 100 ? 17.601 4.997 10.690 1.00 25.68 102 PRO A N 1
ATOM 577 C CA . PRO A 1 100 ? 19.014 4.723 10.976 1.00 21.67 102 PRO A CA 1
ATOM 578 C C . PRO A 1 100 ? 19.607 3.737 9.990 1.00 26.30 102 PRO A C 1
ATOM 579 O O . PRO A 1 100 ? 20.808 3.785 9.719 1.00 29.15 102 PRO A O 1
ATOM 583 N N . ALA A 1 101 ? 18.758 2.870 9.449 1.00 26.09 103 ALA A N 1
ATOM 584 C CA . ALA A 1 101 ? 19.171 1.903 8.442 1.00 37.78 103 ALA A CA 1
ATOM 585 C C . ALA A 1 101 ? 19.608 2.587 7.153 1.00 35.85 103 ALA A C 1
ATOM 586 O O . ALA A 1 101 ? 20.660 2.264 6.595 1.00 32.18 103 ALA A O 1
ATOM 588 N N . PHE A 1 102 ? 18.788 3.527 6.687 1.00 34.39 104 PHE A N 1
ATOM 589 C CA . PHE A 1 102 ? 19.067 4.279 5.469 1.00 22.71 104 PHE A CA 1
ATOM 590 C C . PHE A 1 102 ? 20.340 5.121 5.582 1.00 29.58 104 PHE A C 1
ATOM 591 O O . PHE A 1 102 ? 21.129 5.195 4.637 1.00 38.13 104 PHE A O 1
ATOM 599 N N . GLN A 1 103 ? 20.557 5.754 6.731 1.00 29.87 105 GLN A N 1
ATOM 600 C CA . GLN A 1 103 ? 21.748 6.585 6.875 1.00 41.16 105 GLN A CA 1
ATOM 601 C C . GLN A 1 103 ? 22.987 5.751 7.258 1.00 40.86 105 GLN A C 1
ATOM 602 O O . GLN A 1 103 ? 24.084 6.284 7.365 1.00 55.06 105 GLN A O 1
ATOM 608 N N . LYS A 1 104 ? 22.817 4.449 7.449 1.00 24.85 106 LYS A N 1
ATOM 609 C CA . LYS A 1 104 ? 23.955 3.534 7.451 1.00 15.13 106 LYS A CA 1
ATOM 610 C C . LYS A 1 104 ? 24.354 3.160 6.008 1.00 22.96 106 LYS A C 1
ATOM 611 O O . LYS A 1 104 ? 25.525 2.941 5.702 1.00 32.87 106 LYS A O 1
ATOM 617 N N . ALA A 1 105 ? 23.368 3.120 5.122 1.00 22.35 107 ALA A N 1
ATOM 618 C CA . ALA A 1 105 ? 23.582 2.740 3.732 1.00 23.83 107 ALA A CA 1
ATOM 619 C C . ALA A 1 105 ? 24.228 3.863 2.976 1.00 25.51 107 ALA A C 1
ATOM 620 O O . ALA A 1 105 ? 24.904 3.632 1.980 1.00 29.57 107 ALA A O 1
ATOM 622 N N . GLU A 1 106 ? 24.000 5.086 3.438 1.00 32.00 108 GLU A N 1
ATOM 623 C CA . GLU A 1 106 ? 24.663 6.249 2.860 1.00 38.43 108 GLU A CA 1
ATOM 624 C C . GLU A 1 106 ? 26.147 6.250 3.263 1.00 39.74 108 GLU A C 1
ATOM 625 O O . GLU A 1 106 ? 27.007 6.688 2.499 1.00 43.47 108 GLU A O 1
ATOM 631 N N . LYS A 1 107 ? 26.442 5.732 4.454 1.00 38.71 109 LYS A N 1
ATOM 632 C CA . LYS A 1 107 ? 27.810 5.713 4.957 1.00 36.23 109 LYS A CA 1
ATOM 633 C C . LYS A 1 107 ? 28.592 4.561 4.352 1.00 36.54 109 LYS A C 1
ATOM 634 O O . LYS A 1 107 ? 29.830 4.552 4.382 1.00 32.84 109 LYS A O 1
ATOM 640 N N . ALA A 1 108 ? 27.867 3.595 3.797 1.00 27.04 110 ALA A N 1
ATOM 641 C CA . ALA A 1 108 ? 28.499 2.517 3.052 1.00 22.83 110 ALA A CA 1
ATOM 642 C C . ALA A 1 108 ? 28.433 2.794 1.553 1.00 24.90 110 ALA A C 1
ATOM 643 O O . ALA A 1 108 ? 28.758 1.928 0.736 1.00 38.69 110 ALA A O 1
ATOM 645 N N . GLY A 1 109 ? 28.004 4.000 1.191 1.00 17.27 111 GLY A N 1
ATOM 646 C CA . GLY A 1 109 ? 28.022 4.428 -0.198 1.00 16.36 111 GLY A CA 1
ATOM 647 C C . GLY A 1 109 ? 27.212 3.539 -1.120 1.00 22.54 111 GLY A C 1
ATOM 648 O O . GLY A 1 109 ? 27.522 3.407 -2.305 1.00 26.95 111 GLY A O 1
ATOM 649 N N . ILE A 1 110 ? 26.175 2.927 -0.555 1.00 24.41 112 ILE A N 1
ATOM 650 C CA . ILE A 1 110 ? 25.221 2.104 -1.290 1.00 23.63 112 ILE A CA 1
ATOM 651 C C . ILE A 1 110 ? 23.932 2.884 -1.557 1.00 25.25 112 ILE A C 1
ATOM 652 O O . ILE A 1 110 ? 23.237 3.277 -0.617 1.00 30.73 112 ILE A O 1
ATOM 657 N N . PRO A 1 111 ? 23.629 3.156 -2.833 1.00 26.13 113 PRO A N 1
ATOM 658 C CA . PRO A 1 111 ? 22.339 3.774 -3.159 1.00 31.94 113 PRO A CA 1
ATOM 659 C C . PRO A 1 111 ? 21.158 2.930 -2.677 1.00 43.60 113 PRO A C 1
ATOM 660 O O . PRO A 1 111 ? 21.253 1.703 -2.604 1.00 48.13 113 PRO A O 1
ATOM 664 N N . ILE A 1 112 ? 20.051 3.585 -2.353 1.00 43.12 114 ILE A N 1
ATOM 665 C CA . ILE A 1 112 ? 18.953 2.889 -1.731 1.00 13.72 114 ILE A CA 1
ATOM 666 C C . ILE A 1 112 ? 17.632 3.600 -2.011 1.00 13.70 114 ILE A C 1
ATOM 667 O O . ILE A 1 112 ? 17.490 4.799 -1.792 1.00 19.69 114 ILE A O 1
ATOM 672 N N . ILE A 1 113 ? 16.673 2.838 -2.513 1.00 13.60 115 ILE A N 1
ATOM 673 C CA . ILE A 1 113 ? 15.379 3.364 -2.934 1.00 19.79 115 ILE A CA 1
ATOM 674 C C . ILE A 1 113 ? 14.274 2.961 -1.978 1.00 17.72 115 ILE A C 1
ATOM 675 O O . ILE A 1 113 ? 14.028 1.780 -1.756 1.00 14.71 115 ILE A O 1
ATOM 680 N N . ASP A 1 114 ? 13.592 3.951 -1.429 1.00 21.44 116 ASP A N 1
ATOM 681 C CA . ASP A 1 114 ? 12.454 3.697 -0.571 1.00 26.82 116 ASP A CA 1
ATOM 682 C C . ASP A 1 114 ? 11.194 3.491 -1.444 1.00 36.15 116 ASP A C 1
ATOM 683 O O . ASP A 1 114 ? 10.642 4.444 -1.998 1.00 39.30 116 ASP A O 1
ATOM 688 N N . LEU A 1 115 ? 10.760 2.236 -1.575 1.00 34.20 117 LEU A N 1
ATOM 689 C CA . LEU A 1 115 ? 9.594 1.884 -2.399 1.00 31.30 117 LEU A CA 1
ATOM 690 C C . LEU A 1 115 ? 8.323 1.738 -1.560 1.00 15.27 117 LEU A C 1
ATOM 691 O O . LEU A 1 115 ? 8.400 1.366 -0.397 1.00 17.10 117 LEU A O 1
ATOM 696 N N . ASP A 1 116 ? 7.175 2.059 -2.162 1.00 16.38 118 ASP A N 1
ATOM 697 C CA . ASP A 1 116 ? 5.814 1.865 -1.601 1.00 22.51 118 ASP A CA 1
ATOM 698 C C . ASP A 1 116 ? 5.436 2.714 -0.378 1.00 20.17 118 ASP A C 1
ATOM 699 O O . ASP A 1 116 ? 4.645 3.657 -0.489 1.00 20.94 118 ASP A O 1
ATOM 704 N N . VAL A 1 117 ? 5.957 2.338 0.787 1.00 17.86 119 VAL A N 1
ATOM 705 C CA . VAL A 1 117 ? 5.653 3.023 2.037 1.00 14.30 119 VAL A CA 1
ATOM 706 C C . VAL A 1 117 ? 6.679 4.131 2.275 1.00 14.37 119 VAL A C 1
ATOM 707 O O . VAL A 1 117 ? 7.880 3.890 2.234 1.00 14.33 119 VAL A O 1
ATOM 711 N N . ARG A 1 118 ? 6.204 5.356 2.489 1.00 25.88 120 ARG A N 1
ATOM 712 C CA . ARG A 1 118 ? 7.105 6.507 2.535 1.00 20.82 120 ARG A CA 1
ATOM 713 C C . ARG A 1 118 ? 7.586 6.809 3.944 1.00 28.22 120 ARG A C 1
ATOM 714 O O . ARG A 1 118 ? 6.773 6.916 4.885 1.00 27.02 120 ARG A O 1
ATOM 722 N N . LEU A 1 119 ? 8.912 6.942 4.074 1.00 29.75 121 LEU A N 1
ATOM 723 C CA . LEU A 1 119 ? 9.556 7.298 5.343 1.00 31.31 121 LEU A CA 1
ATOM 724 C C . LEU A 1 119 ? 9.116 8.696 5.835 1.00 36.92 121 LEU A C 1
ATOM 725 O O . LEU A 1 119 ? 8.842 9.592 5.036 1.00 28.96 121 LEU A O 1
ATOM 730 N N . ASP A 1 120 ? 9.046 8.868 7.154 1.00 42.22 122 ASP A N 1
ATOM 731 C CA . ASP A 1 120 ? 8.636 10.139 7.750 1.00 42.51 122 ASP A CA 1
ATOM 732 C C . ASP A 1 120 ? 9.543 11.273 7.282 1.00 38.88 122 ASP A C 1
ATOM 733 O O . ASP A 1 120 ? 10.745 11.246 7.540 1.00 41.67 122 ASP A O 1
ATOM 738 N N . ALA A 1 121 ? 8.976 12.257 6.589 1.00 31.07 123 ALA A N 1
ATOM 739 C CA . ALA A 1 121 ? 9.773 13.349 6.044 1.00 28.58 123 ALA A CA 1
ATOM 740 C C . ALA A 1 121 ? 10.390 14.202 7.144 1.00 30.02 123 ALA A C 1
ATOM 741 O O . ALA A 1 121 ? 11.600 14.444 7.145 1.00 29.05 123 ALA A O 1
ATOM 743 N N . LYS A 1 122 ? 9.567 14.655 8.084 1.00 35.51 124 LYS A N 1
ATOM 744 C CA . LYS A 1 122 ? 10.065 15.495 9.171 1.00 33.85 124 LYS A CA 1
ATOM 745 C C . LYS A 1 122 ? 11.114 14.793 10.023 1.00 30.00 124 LYS A C 1
ATOM 746 O O . LYS A 1 122 ? 12.027 15.439 10.530 1.00 44.40 124 LYS A O 1
ATOM 752 N N . ALA A 1 123 ? 10.981 13.478 10.180 1.00 20.95 125 ALA A N 1
ATOM 753 C CA . ALA A 1 123 ? 11.940 12.682 10.948 1.00 19.81 125 ALA A CA 1
ATOM 754 C C . ALA A 1 123 ? 13.267 12.489 10.198 1.00 32.23 125 ALA A C 1
ATOM 755 O O . ALA A 1 123 ? 14.356 12.536 10.787 1.00 36.54 125 ALA A O 1
ATOM 757 N N . ALA A 1 124 ? 13.152 12.268 8.893 1.00 26.74 126 ALA A N 1
ATOM 758 C CA . ALA A 1 124 ? 14.286 12.210 7.984 1.00 18.09 126 ALA A CA 1
ATOM 759 C C . ALA A 1 124 ? 15.040 13.542 7.917 1.00 29.55 126 ALA A C 1
ATOM 760 O O . ALA A 1 124 ? 16.277 13.583 7.801 1.00 32.03 126 ALA A O 1
ATOM 762 N N . GLU A 1 125 ? 14.283 14.632 7.959 1.00 27.25 127 GLU A N 1
ATOM 763 C CA . GLU A 1 125 ? 14.866 15.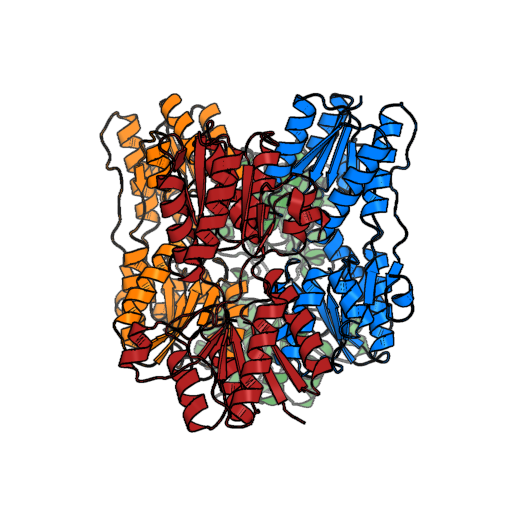962 7.986 1.00 26.75 127 GLU A CA 1
ATOM 764 C C . GLU A 1 125 ? 15.739 16.126 9.209 1.00 27.60 127 GLU A C 1
ATOM 765 O O . GLU A 1 125 ? 16.876 16.606 9.127 1.00 34.24 127 GLU A O 1
ATOM 771 N N . ALA A 1 126 ? 15.180 15.699 10.340 1.00 19.95 128 ALA A N 1
ATOM 772 C CA . ALA A 1 126 ? 15.792 15.847 11.647 1.00 16.45 128 ALA A CA 1
ATOM 773 C C . ALA A 1 126 ? 17.177 15.214 11.722 1.00 29.46 128 ALA A C 1
ATOM 774 O O . ALA A 1 126 ? 18.084 15.768 12.344 1.00 27.36 128 ALA A O 1
ATOM 776 N N . ALA A 1 127 ? 17.327 14.061 11.072 1.00 30.77 129 ALA A N 1
ATOM 777 C CA . ALA A 1 127 ? 18.533 13.250 11.176 1.00 18.92 129 ALA A CA 1
ATOM 778 C C . ALA A 1 127 ? 19.516 13.461 10.025 1.00 30.27 129 ALA A C 1
ATOM 779 O O . ALA A 1 127 ? 20.418 12.645 9.832 1.00 39.56 129 ALA A O 1
ATOM 781 N N . GLY A 1 128 ? 19.341 14.538 9.258 1.00 38.12 130 GLY A N 1
ATOM 782 C CA . GLY A 1 128 ? 20.251 14.867 8.167 1.00 39.37 130 GLY A CA 1
ATOM 783 C C . GLY A 1 128 ? 20.213 13.896 6.991 1.00 42.90 130 GLY A C 1
ATOM 784 O O . GLY A 1 128 ? 21.115 13.892 6.146 1.00 43.82 130 GLY A O 1
ATOM 785 N N . LEU A 1 129 ? 19.157 13.083 6.933 1.00 33.21 131 LEU A N 1
ATOM 786 C CA . LEU A 1 129 ? 19.028 12.048 5.920 1.00 29.98 131 LEU A CA 1
ATOM 787 C C . LEU A 1 129 ? 18.415 12.531 4.609 1.00 39.59 131 LEU A C 1
ATOM 788 O O . LEU A 1 129 ? 17.327 13.107 4.594 1.00 45.10 131 LEU A O 1
ATOM 793 N N . LYS A 1 130 ? 19.124 12.292 3.509 1.00 43.36 132 LYS A N 1
ATOM 794 C CA . LYS A 1 130 ? 18.558 12.453 2.177 1.00 42.77 132 LYS A CA 1
ATOM 795 C C . LYS A 1 130 ? 18.162 11.076 1.658 1.00 44.57 132 LYS A C 1
ATOM 796 O O . LYS A 1 130 ? 18.998 10.165 1.604 1.00 54.50 132 LYS A O 1
ATOM 802 N N . PHE A 1 131 ? 16.892 10.914 1.300 1.00 28.18 133 PHE A N 1
ATOM 803 C CA . PHE A 1 131 ? 16.413 9.623 0.827 1.00 24.84 133 PHE A CA 1
ATOM 804 C C . PHE A 1 131 ? 15.477 9.787 -0.354 1.00 27.25 133 PHE A C 1
ATOM 805 O O . PHE A 1 131 ? 14.890 10.846 -0.549 1.00 40.79 133 PHE A O 1
ATOM 813 N N . ASN A 1 132 ? 15.328 8.730 -1.141 1.00 28.69 134 ASN A N 1
ATOM 814 C CA . ASN A 1 132 ? 14.589 8.824 -2.392 1.00 25.15 134 ASN A CA 1
ATOM 815 C C . ASN A 1 132 ? 13.430 7.836 -2.437 1.00 21.03 134 ASN A C 1
ATOM 816 O O . ASN A 1 132 ? 13.644 6.638 -2.269 1.00 21.26 134 ASN A O 1
ATOM 821 N N . TYR A 1 133 ? 12.210 8.334 -2.658 1.00 26.16 135 TYR A N 1
ATOM 822 C CA . TYR A 1 133 ? 11.001 7.489 -2.670 1.00 22.88 135 TYR A CA 1
ATOM 823 C C . TYR A 1 133 ? 10.466 7.268 -4.078 1.00 20.16 135 TYR A C 1
ATOM 824 O O . TYR A 1 133 ? 10.697 8.076 -4.983 1.00 20.82 135 TYR A O 1
ATOM 833 N N . VAL A 1 134 ? 9.771 6.146 -4.250 1.00 29.37 136 VAL A N 1
ATOM 834 C CA . VAL A 1 134 ? 8.993 5.860 -5.453 1.00 32.30 136 VAL A CA 1
ATOM 835 C C . VAL A 1 134 ? 7.669 5.214 -5.045 1.00 30.18 136 VAL A C 1
ATOM 836 O O . VAL A 1 134 ? 7.688 4.175 -4.379 1.00 22.46 136 VAL A O 1
ATOM 840 N N . GLY A 1 135 ? 6.536 5.819 -5.430 1.00 25.11 137 GLY A N 1
ATOM 841 C CA . GLY A 1 135 ? 5.228 5.230 -5.149 1.00 20.49 137 GLY A CA 1
ATOM 842 C C . GLY A 1 135 ? 4.039 5.812 -5.890 1.00 9.67 137 GLY A C 1
ATOM 843 O O . GLY A 1 135 ? 4.055 5.937 -7.116 1.00 17.57 137 GLY A O 1
ATOM 844 N N . VAL A 1 136 ? 2.991 6.121 -5.132 1.00 9.77 138 VAL A N 1
ATOM 845 C CA . VAL A 1 136 ? 1.835 6.891 -5.606 1.00 20.91 138 VAL A CA 1
ATOM 846 C C . VAL A 1 136 ? 1.315 7.821 -4.497 1.00 34.42 138 VAL A C 1
ATOM 847 O O . VAL A 1 136 ? 1.643 7.655 -3.319 1.00 42.36 138 VAL A O 1
ATOM 851 N N . ASP A 1 137 ? 0.530 8.821 -4.887 1.00 27.52 139 ASP A N 1
ATOM 852 C CA . ASP A 1 137 ? -0.223 9.609 -3.923 1.00 21.83 139 ASP A CA 1
ATOM 853 C C . ASP A 1 137 ? -1.395 8.756 -3.464 1.00 16.84 139 ASP A C 1
ATOM 854 O O . ASP A 1 137 ? -2.363 8.585 -4.200 1.00 17.76 139 ASP A O 1
ATOM 859 N N . ASN A 1 138 ? -1.296 8.180 -2.270 1.00 20.94 140 ASN A N 1
ATOM 860 C CA . ASN A 1 138 ? -2.356 7.296 -1.797 1.00 20.31 140 ASN A CA 1
ATOM 861 C C . ASN A 1 138 ? -3.547 8.116 -1.328 1.00 20.32 140 ASN A C 1
ATOM 862 O O . ASN A 1 138 ? -4.680 7.641 -1.340 1.00 25.82 140 ASN A O 1
ATOM 867 N N . PHE A 1 139 ? -3.295 9.364 -0.950 1.00 25.96 141 PHE A N 1
ATOM 868 C CA . PHE A 1 139 ? -4.378 10.273 -0.567 1.00 32.22 141 PHE A CA 1
ATOM 869 C C . PHE A 1 139 ? -5.264 10.529 -1.758 1.00 25.63 141 PHE A C 1
ATOM 870 O O . PHE A 1 139 ? -6.489 10.343 -1.697 1.00 19.78 141 PHE A O 1
ATOM 878 N N . ASN A 1 140 ? -4.613 10.965 -2.833 1.00 18.79 142 ASN A N 1
ATOM 879 C CA . ASN A 1 140 ? -5.259 11.190 -4.111 1.00 20.13 142 ASN A CA 1
ATOM 880 C C . ASN A 1 140 ? -5.944 9.924 -4.665 1.00 28.84 142 ASN A C 1
ATOM 881 O O . ASN A 1 140 ? -7.088 9.981 -5.156 1.00 24.82 142 ASN A O 1
ATOM 886 N N . GLY A 1 141 ? -5.241 8.792 -4.572 1.00 17.44 143 GLY A N 1
ATOM 887 C CA . GLY A 1 141 ? -5.767 7.516 -5.009 1.00 10.09 143 GLY A CA 1
ATOM 888 C C . GLY A 1 141 ? -7.094 7.195 -4.355 1.00 20.97 143 GLY A C 1
ATOM 889 O O . GLY A 1 141 ? -8.039 6.810 -5.045 1.00 14.38 143 GLY A O 1
ATOM 890 N N . GLY A 1 142 ? -7.160 7.359 -3.029 1.00 19.97 144 GLY A N 1
ATOM 891 C CA . GLY A 1 142 ? -8.390 7.172 -2.276 1.00 10.39 144 GLY A CA 1
ATOM 892 C C . GLY A 1 142 ? -9.465 8.213 -2.594 1.00 26.24 144 GLY A C 1
ATOM 893 O O . GLY A 1 142 ? -10.654 7.888 -2.743 1.00 28.07 144 GLY A O 1
ATOM 894 N N . TYR A 1 143 ? -9.061 9.475 -2.686 1.00 23.28 145 TYR A N 1
ATOM 895 C CA . TYR A 1 143 ? -9.975 10.510 -3.131 1.00 18.02 145 TYR A CA 1
ATOM 896 C C . TYR A 1 143 ? -10.589 10.123 -4.465 1.00 13.92 145 TYR A C 1
ATOM 897 O O . TYR A 1 143 ? -11.802 10.081 -4.604 1.00 10.67 145 TYR A O 1
ATOM 906 N N . LEU A 1 144 ? -9.750 9.828 -5.447 1.00 15.64 146 LEU A N 1
ATOM 907 C CA . LEU A 1 144 ? -10.266 9.396 -6.739 1.00 19.42 146 LEU A CA 1
ATOM 908 C C . LEU A 1 144 ? -11.162 8.158 -6.612 1.00 20.78 146 LEU A C 1
ATOM 909 O O . LEU A 1 144 ? -12.160 8.059 -7.305 1.00 29.25 146 LEU A O 1
ATOM 914 N N . GLU A 1 145 ? -10.813 7.230 -5.721 1.00 20.50 147 GLU A N 1
ATOM 915 C CA . GLU A 1 145 ? -11.539 5.969 -5.588 1.00 18.88 147 GLU A CA 1
ATOM 916 C C . GLU A 1 145 ? -12.861 6.155 -4.858 1.00 28.41 147 GLU A C 1
ATOM 917 O O . GLU A 1 145 ? -13.861 5.525 -5.202 1.00 37.33 147 GLU A O 1
ATOM 923 N N . ALA A 1 146 ? -12.871 7.000 -3.835 1.00 30.93 148 ALA A N 1
ATOM 924 C CA . ALA A 1 146 ? -14.110 7.244 -3.104 1.00 34.55 148 ALA A CA 1
ATOM 925 C C . ALA A 1 146 ? -15.083 7.996 -3.997 1.00 19.25 148 ALA A C 1
ATOM 926 O O . ALA A 1 146 ? -16.270 7.680 -4.071 1.00 10.70 148 ALA A O 1
ATOM 928 N N . LYS A 1 147 ? -14.538 8.978 -4.700 1.00 20.72 149 LYS A N 1
ATOM 929 C CA . LYS A 1 147 ? -15.319 9.866 -5.540 1.00 21.04 149 LYS A CA 1
ATOM 930 C C . LYS A 1 147 ? -16.085 9.085 -6.583 1.00 15.65 149 LYS A C 1
ATOM 931 O O . LYS A 1 147 ? -17.221 9.428 -6.901 1.00 27.91 149 LYS A O 1
ATOM 937 N N . ASN A 1 148 ? -15.471 8.026 -7.093 1.00 10.45 150 ASN A N 1
ATOM 938 C CA . ASN A 1 148 ? -16.071 7.214 -8.140 1.00 10.33 150 ASN A CA 1
ATOM 939 C C . ASN A 1 148 ? -17.254 6.400 -7.614 1.00 24.63 150 ASN A C 1
ATOM 940 O O . ASN A 1 148 ? -18.290 6.284 -8.272 1.00 30.73 150 ASN A O 1
ATOM 945 N N . LEU A 1 149 ? -17.094 5.856 -6.412 1.00 24.85 151 LEU A N 1
ATOM 946 C CA . LEU A 1 149 ? -18.139 5.093 -5.736 1.00 19.69 151 LEU A CA 1
ATOM 947 C C . LEU A 1 149 ? -19.271 5.996 -5.240 1.00 21.57 151 LEU A C 1
ATOM 948 O O . LEU A 1 149 ? -20.439 5.595 -5.248 1.00 26.20 151 LEU A O 1
ATOM 953 N N . ALA A 1 150 ? -18.919 7.201 -4.789 1.00 10.78 152 ALA A N 1
ATOM 954 C CA . ALA A 1 150 ? -19.916 8.186 -4.359 1.00 22.76 152 ALA A CA 1
ATOM 955 C C . ALA A 1 150 ? -20.882 8.457 -5.483 1.00 19.35 152 ALA A C 1
ATOM 956 O O . ALA A 1 150 ? -22.092 8.365 -5.304 1.00 19.79 152 ALA A O 1
ATOM 958 N N . GLU A 1 151 ? -20.326 8.769 -6.649 1.00 23.62 153 GLU A N 1
ATOM 959 C CA . GLU A 1 151 ? -21.093 8.911 -7.882 1.00 25.16 153 GLU A CA 1
ATOM 960 C C . GLU A 1 151 ? -21.875 7.647 -8.250 1.00 30.44 153 GLU A C 1
ATOM 961 O O . GLU A 1 151 ? -23.043 7.728 -8.628 1.00 40.09 153 GLU A O 1
ATOM 967 N N . ALA A 1 152 ? -21.236 6.487 -8.115 1.00 29.39 154 ALA A N 1
ATOM 968 C CA . ALA A 1 152 ? -21.854 5.195 -8.450 1.00 18.26 154 ALA A CA 1
ATOM 969 C C . ALA A 1 152 ? -23.093 4.840 -7.617 1.00 19.99 154 ALA A C 1
ATOM 970 O O . ALA A 1 152 ? -24.041 4.254 -8.145 1.00 24.91 154 ALA A O 1
ATOM 972 N N . ILE A 1 153 ? -23.096 5.174 -6.325 1.00 17.94 155 ILE A N 1
ATOM 973 C CA . ILE A 1 153 ? -24.255 4.851 -5.497 1.00 14.92 155 ILE A CA 1
ATOM 974 C C . ILE A 1 153 ? -25.242 6.003 -5.454 1.00 19.31 155 ILE A C 1
ATOM 975 O O . ILE A 1 153 ? -26.159 6.025 -4.635 1.00 32.64 155 ILE A O 1
ATOM 980 N N . GLY A 1 154 ? -25.053 6.958 -6.351 1.00 18.73 156 GLY A N 1
ATOM 981 C CA . GLY A 1 154 ? -26.073 7.952 -6.617 1.00 14.68 156 GLY A CA 1
ATOM 982 C C . GLY A 1 154 ? -25.924 9.248 -5.860 1.00 15.22 156 GLY A C 1
ATOM 983 O O . GLY A 1 154 ? -26.932 9.880 -5.543 1.00 22.29 156 GLY A O 1
ATOM 984 N N . LYS A 1 155 ? -24.681 9.650 -5.581 1.00 10.05 157 LYS A N 1
ATOM 985 C CA . LYS A 1 155 ? -24.390 10.842 -4.774 1.00 10.42 157 LYS A CA 1
ATOM 986 C C . LYS A 1 155 ? -25.065 10.813 -3.374 1.00 37.08 157 LYS A C 1
ATOM 987 O O . LYS A 1 155 ? -25.139 11.842 -2.690 1.00 28.86 157 LYS A O 1
ATOM 993 N N . LYS A 1 156 ? -25.524 9.628 -2.948 1.00 36.93 158 LYS A N 1
ATOM 994 C CA . LYS A 1 156 ? -26.406 9.490 -1.784 1.00 24.99 158 LYS A CA 1
ATOM 995 C C . LYS A 1 156 ? -26.345 8.086 -1.185 1.00 27.92 158 LYS A C 1
ATOM 996 O O . LYS A 1 156 ? -26.229 7.095 -1.916 1.00 23.85 158 LYS A O 1
ATOM 1002 N N . GLY A 1 157 ? -26.431 7.999 0.142 1.00 11.16 159 GLY A N 1
ATOM 1003 C CA . GLY A 1 157 ? -26.425 6.708 0.798 1.00 11.05 159 GLY A CA 1
ATOM 1004 C C . GLY A 1 157 ? -25.618 6.720 2.072 1.00 27.87 159 GLY A C 1
ATOM 1005 O O . GLY A 1 157 ? -25.261 7.788 2.573 1.00 36.17 159 GLY A O 1
ATOM 1006 N N . ASN A 1 158 ? -25.341 5.539 2.612 1.00 18.93 160 ASN A N 1
ATOM 1007 C CA . ASN A 1 158 ? -24.454 5.437 3.771 1.00 31.63 160 ASN A CA 1
ATOM 1008 C C . ASN A 1 158 ? -23.279 4.544 3.430 1.00 33.22 160 ASN A C 1
ATOM 1009 O O . ASN A 1 158 ? -23.471 3.429 2.948 1.00 34.30 160 ASN A O 1
ATOM 1014 N N . VAL A 1 159 ? -22.067 5.037 3.672 1.00 32.00 161 VAL A N 1
ATOM 1015 C CA . VAL A 1 159 ? -20.855 4.295 3.326 1.00 29.22 161 VAL A CA 1
ATOM 1016 C C . VAL A 1 159 ? -20.115 3.773 4.547 1.00 25.75 161 VAL A C 1
ATOM 1017 O O . VAL A 1 159 ? -20.170 4.376 5.631 1.00 16.34 161 VAL A O 1
ATOM 1021 N N . ALA A 1 160 ? -19.418 2.652 4.356 1.00 26.23 162 ALA A N 1
ATOM 1022 C CA . ALA A 1 160 ? -18.558 2.085 5.394 1.00 21.05 162 ALA A CA 1
ATOM 1023 C C . ALA A 1 160 ? -17.140 1.875 4.880 1.00 21.11 162 ALA A C 1
ATOM 1024 O O . ALA A 1 160 ? -16.951 1.260 3.840 1.00 24.36 162 ALA A O 1
ATOM 1026 N N . ILE A 1 161 ? -16.151 2.372 5.623 1.00 9.97 163 ILE A N 1
ATOM 1027 C CA . ILE A 1 161 ? -14.744 2.260 5.239 1.00 10.95 163 ILE A CA 1
ATOM 1028 C C . ILE A 1 161 ? -14.002 1.073 5.873 1.00 15.35 163 ILE A C 1
ATOM 1029 O O . ILE A 1 161 ? -13.977 0.932 7.099 1.00 17.08 163 ILE A O 1
ATOM 1034 N N . LEU A 1 162 ? -13.392 0.224 5.048 1.00 12.85 164 LEU A N 1
ATOM 1035 C CA . LEU A 1 162 ? -12.488 -0.810 5.581 1.00 23.09 164 LEU A CA 1
ATOM 1036 C C . LEU A 1 162 ? -11.027 -0.342 5.452 1.00 25.62 164 LEU A C 1
ATOM 1037 O O . LEU A 1 162 ? -10.577 0.034 4.368 1.00 14.75 164 LEU A O 1
ATOM 1042 N N . GLU A 1 163 ? -10.289 -0.378 6.558 1.00 9.13 165 GLU A N 1
ATOM 1043 C CA . GLU A 1 163 ? -8.941 0.186 6.593 1.00 22.25 165 GLU A CA 1
ATOM 1044 C C . GLU A 1 163 ? -7.864 -0.877 6.756 1.00 19.93 165 GLU A C 1
ATOM 1045 O O . GLU A 1 163 ? -8.148 -2.038 7.066 1.00 15.94 165 GLU A O 1
ATOM 1051 N N . GLY A 1 164 ? -6.621 -0.466 6.550 1.00 11.24 166 GLY A N 1
ATOM 1052 C CA . GLY A 1 164 ? -5.507 -1.384 6.638 1.00 25.05 166 GLY A CA 1
ATOM 1053 C C . GLY A 1 164 ? -4.994 -1.483 8.058 1.00 31.85 166 GLY A C 1
ATOM 1054 O O . GLY A 1 164 ? -5.656 -1.008 8.988 1.00 27.44 166 GLY A O 1
ATOM 1055 N N . ILE A 1 165 ? -3.833 -2.118 8.222 1.00 35.11 167 ILE A N 1
ATOM 1056 C CA . ILE A 1 165 ? -3.148 -2.145 9.511 1.00 47.81 167 ILE A CA 1
ATOM 1057 C C . ILE A 1 165 ? -3.008 -0.723 10.027 1.00 45.57 167 ILE A C 1
ATOM 1058 O O . ILE A 1 165 ? -2.341 0.097 9.391 1.00 52.62 167 ILE A O 1
ATOM 1063 N N . PRO A 1 166 ? -3.657 -0.420 11.164 1.00 38.91 168 PRO A N 1
ATOM 1064 C CA . PRO A 1 166 ? -3.575 0.901 11.804 1.00 41.46 168 PRO A CA 1
ATOM 1065 C C . PRO A 1 166 ? -2.144 1.450 11.833 1.00 46.59 168 PRO A C 1
ATOM 1066 O O . PRO A 1 166 ? -1.203 0.712 12.160 1.00 43.82 168 PRO A O 1
ATOM 1070 N N . GLY A 1 167 ? -1.984 2.717 11.458 1.00 47.44 169 GLY A N 1
ATOM 1071 C CA . GLY A 1 167 ? -0.689 3.362 11.538 1.00 46.46 169 GLY A CA 1
ATOM 1072 C C . GLY A 1 167 ? 0.019 3.563 10.215 1.00 39.36 169 GLY A C 1
ATOM 1073 O O . GLY A 1 167 ? 0.510 4.656 9.960 1.00 41.76 169 GLY A O 1
ATOM 1074 N N . VAL A 1 168 ? 0.081 2.523 9.384 1.00 35.77 170 VAL A N 1
ATOM 1075 C CA . VAL A 1 168 ? 0.769 2.613 8.091 1.00 46.08 170 VAL A CA 1
ATOM 1076 C C . VAL A 1 168 ? 0.251 3.766 7.241 1.00 45.91 170 VAL A C 1
ATOM 1077 O O . VAL A 1 168 ? -0.948 3.899 7.021 1.00 48.11 170 VAL A O 1
ATOM 1081 N N . ASP A 1 169 ? 1.179 4.587 6.769 1.00 43.22 171 ASP A N 1
ATOM 1082 C CA . ASP A 1 169 ? 0.854 5.792 6.023 1.00 39.58 171 ASP A CA 1
ATOM 1083 C C . ASP A 1 169 ? -0.077 5.540 4.847 1.00 27.50 171 ASP A C 1
ATOM 1084 O O . ASP A 1 169 ? -1.069 6.246 4.681 1.00 26.50 171 ASP A O 1
ATOM 1089 N N . ASN A 1 170 ? 0.239 4.537 4.035 1.00 26.17 172 ASN A N 1
ATOM 1090 C CA . ASN A 1 170 ? -0.540 4.283 2.824 1.00 28.61 172 ASN A CA 1
ATOM 1091 C C . ASN A 1 170 ? -2.012 4.034 3.142 1.00 32.80 172 ASN A C 1
ATOM 1092 O O . ASN A 1 170 ? -2.906 4.488 2.420 1.00 35.80 172 ASN A O 1
ATOM 1097 N N . GLY A 1 171 ? -2.265 3.335 4.241 1.00 26.60 173 GLY A N 1
ATOM 1098 C CA . GLY A 1 171 ? -3.631 3.046 4.644 1.00 20.50 173 GLY A CA 1
ATOM 1099 C C . GLY A 1 171 ? -4.383 4.287 5.076 1.00 15.04 173 GLY A C 1
ATOM 1100 O O . GLY A 1 171 ? -5.444 4.578 4.537 1.00 17.46 173 GLY A O 1
ATOM 1101 N N . GLU A 1 172 ? -3.826 5.009 6.049 1.00 18.66 174 GLU A N 1
ATOM 1102 C CA . GLU A 1 172 ? -4.401 6.258 6.551 1.00 19.86 174 GLU A CA 1
ATOM 1103 C C . GLU A 1 172 ? -4.558 7.296 5.437 1.00 14.54 174 GLU A C 1
ATOM 1104 O O . GLU A 1 172 ? -5.601 7.922 5.337 1.00 10.19 174 GLU A O 1
ATOM 1110 N N . GLN A 1 173 ? -3.538 7.462 4.592 1.00 19.51 175 GLN A N 1
ATOM 1111 C CA . GLN A 1 173 ? -3.635 8.371 3.435 1.00 21.13 175 GLN A CA 1
ATOM 1112 C C . GLN A 1 173 ? -4.871 8.078 2.566 1.00 21.33 175 GLN A C 1
ATOM 1113 O O . GLN A 1 173 ? -5.620 8.995 2.214 1.00 26.50 175 GLN A O 1
ATOM 1119 N N . ARG A 1 174 ? -5.089 6.809 2.228 1.00 11.41 176 ARG A N 1
ATOM 1120 C CA . ARG A 1 174 ? -6.249 6.429 1.421 1.00 19.49 176 ARG A CA 1
ATOM 1121 C C . ARG A 1 174 ? -7.577 6.732 2.139 1.00 24.20 176 ARG A C 1
ATOM 1122 O O . ARG A 1 174 ? -8.560 7.149 1.503 1.00 10.97 176 ARG A O 1
ATOM 1130 N N . LYS A 1 175 ? -7.588 6.530 3.458 1.00 21.35 177 LYS A N 1
ATOM 1131 C CA . LYS A 1 175 ? -8.722 6.886 4.308 1.00 16.92 177 LYS A CA 1
ATOM 1132 C C . LYS A 1 175 ? -8.998 8.396 4.231 1.00 34.01 177 LYS A C 1
ATOM 1133 O O . LYS A 1 175 ? -10.107 8.811 3.859 1.00 44.76 177 LYS A O 1
ATOM 1139 N N . GLY A 1 176 ? -7.991 9.207 4.575 1.00 25.71 178 GLY A N 1
ATOM 1140 C CA . GLY A 1 176 ? -8.107 10.654 4.523 1.00 10.78 178 GLY A CA 1
ATOM 1141 C C . GLY A 1 176 ? -8.560 11.120 3.150 1.00 22.39 178 GLY A C 1
ATOM 1142 O O . GLY A 1 176 ? -9.351 12.073 3.026 1.00 23.89 178 GLY A O 1
ATOM 1143 N N . GLY A 1 177 ? -8.057 10.437 2.120 1.00 10.06 179 GLY A N 1
ATOM 1144 C CA . GLY A 1 177 ? -8.506 10.653 0.754 1.00 26.29 179 GLY A CA 1
ATOM 1145 C C . GLY A 1 177 ? -9.991 10.372 0.562 1.00 27.79 179 GLY A C 1
ATOM 1146 O O . GLY A 1 177 ? -10.723 11.187 0.008 1.00 28.88 179 GLY A O 1
ATOM 1147 N N . ALA A 1 178 ? -10.435 9.210 1.026 1.00 28.09 180 ALA A N 1
ATOM 1148 C CA . ALA A 1 178 ? -11.844 8.855 0.968 1.00 27.30 180 ALA A CA 1
ATOM 1149 C C . ALA A 1 178 ? -12.700 9.882 1.723 1.00 27.00 180 ALA A C 1
ATOM 1150 O O . ALA A 1 178 ? -13.650 10.440 1.159 1.00 24.59 180 ALA A O 1
ATOM 1152 N N . LEU A 1 179 ? -12.343 10.129 2.985 1.00 17.51 181 LEU A N 1
ATOM 1153 C CA . LEU A 1 179 ? -13.067 11.071 3.838 1.00 22.65 181 LEU A CA 1
ATOM 1154 C C . LEU A 1 179 ? -13.283 12.412 3.146 1.00 26.11 181 LEU A C 1
ATOM 1155 O O . LEU A 1 179 ? -14.392 12.950 3.160 1.00 23.04 181 LEU A O 1
ATOM 1160 N N . LYS A 1 180 ? -12.233 12.937 2.523 1.00 24.53 182 LYS A N 1
ATOM 1161 C CA . LYS A 1 180 ? -12.343 14.220 1.840 1.00 24.32 182 LYS A CA 1
ATOM 1162 C C . LYS A 1 180 ? -13.389 14.178 0.735 1.00 25.01 182 LYS A C 1
ATOM 1163 O O . LYS A 1 180 ? -14.102 15.145 0.501 1.00 27.89 182 LYS A O 1
ATOM 1169 N N . ALA A 1 181 ? -13.481 13.038 0.067 1.00 26.34 183 ALA A N 1
ATOM 1170 C CA . ALA A 1 181 ? -14.364 12.883 -1.072 1.00 17.44 183 ALA A CA 1
ATOM 1171 C C . ALA A 1 181 ? -15.857 12.796 -0.700 1.00 36.01 183 ALA A C 1
ATOM 1172 O O . ALA A 1 181 ? -16.697 13.388 -1.390 1.00 49.38 183 ALA A O 1
ATOM 1174 N N . PHE A 1 182 ? -16.204 12.055 0.358 1.00 29.43 184 PHE A N 1
ATOM 1175 C CA . PHE A 1 182 ? -17.617 11.917 0.743 1.00 19.16 184 PHE A CA 1
ATOM 1176 C C . PHE A 1 182 ? -18.081 13.211 1.377 1.00 27.35 184 PHE A C 1
ATOM 1177 O O . PHE A 1 182 ? -19.272 13.546 1.358 1.00 27.25 184 PHE A O 1
ATOM 1185 N N . ALA A 1 183 ? -17.122 13.944 1.939 1.00 38.61 185 ALA A N 1
ATOM 1186 C CA . ALA A 1 183 ? -17.394 15.245 2.536 1.00 40.05 185 ALA A CA 1
ATOM 1187 C C . ALA A 1 183 ? -17.983 16.192 1.491 1.00 33.35 185 ALA A C 1
ATOM 1188 O O . ALA A 1 183 ? -18.589 17.194 1.843 1.00 40.66 185 ALA A O 1
ATOM 1190 N N . GLU A 1 184 ? -17.815 15.854 0.212 1.00 24.68 186 GLU A N 1
ATOM 1191 C CA . GLU A 1 184 ? -18.357 16.641 -0.894 1.00 31.11 186 GLU A CA 1
ATOM 1192 C C . GLU A 1 184 ? -19.790 16.230 -1.229 1.00 38.78 186 GLU A C 1
ATOM 1193 O O . GLU A 1 184 ? -20.502 16.933 -1.967 1.00 30.79 186 GLU A O 1
ATOM 1199 N N . TYR A 1 185 ? -20.210 15.096 -0.676 1.00 39.81 187 TYR A N 1
ATOM 1200 C CA . TYR A 1 185 ? -21.562 14.595 -0.894 1.00 41.91 187 TYR A CA 1
ATOM 1201 C C . TYR A 1 185 ? -22.339 14.568 0.414 1.00 48.33 187 TYR A C 1
ATOM 1202 O O . TYR A 1 185 ? -22.343 13.541 1.104 1.00 50.76 187 TYR A O 1
ATOM 1211 N N . PRO A 1 186 ? -22.988 15.703 0.766 1.00 47.35 188 PRO A N 1
ATOM 1212 C CA . PRO A 1 186 ? -23.744 15.863 2.016 1.00 37.76 188 PRO A CA 1
ATOM 1213 C C . PRO A 1 186 ? -24.821 14.802 2.209 1.00 32.98 188 PRO A C 1
ATOM 1214 O O . PRO A 1 186 ? -25.309 14.644 3.325 1.00 34.47 188 PRO A O 1
ATOM 1218 N N . ASP A 1 187 ? -25.179 14.090 1.144 1.00 33.46 189 ASP A N 1
ATOM 1219 C CA . ASP A 1 187 ? -26.159 13.014 1.236 1.00 35.02 189 ASP A CA 1
ATOM 1220 C C . ASP A 1 187 ? -25.481 11.661 1.362 1.00 33.42 189 ASP A C 1
ATOM 1221 O O . ASP A 1 187 ? -26.148 10.620 1.346 1.00 33.30 189 ASP A O 1
ATOM 1226 N N . ILE A 1 188 ? -24.153 11.676 1.460 1.00 30.38 190 ILE A N 1
ATOM 1227 C CA . ILE A 1 188 ? -23.425 10.476 1.852 1.00 23.55 190 ILE A CA 1
ATOM 1228 C C . ILE A 1 188 ? -22.788 10.675 3.214 1.00 26.63 190 ILE A C 1
ATOM 1229 O O . ILE A 1 188 ? -22.093 11.675 3.461 1.00 29.15 190 ILE A O 1
ATOM 1234 N N . LYS A 1 189 ? -23.061 9.717 4.095 1.00 26.26 191 LYS A N 1
ATOM 1235 C CA . LYS A 1 189 ? -22.513 9.703 5.436 1.00 26.42 191 LYS A CA 1
ATOM 1236 C C . LYS A 1 189 ? -21.682 8.443 5.691 1.00 38.92 191 LYS A C 1
ATOM 1237 O O . LYS A 1 189 ? -22.153 7.309 5.497 1.00 48.34 191 LYS A O 1
ATOM 1243 N N . ILE A 1 190 ? -20.440 8.650 6.119 1.00 28.38 192 ILE A N 1
ATOM 1244 C CA . ILE A 1 190 ? -19.628 7.574 6.666 1.00 23.98 192 ILE A CA 1
ATOM 1245 C C . ILE A 1 190 ? -20.280 7.067 7.948 1.00 16.48 192 ILE A C 1
ATOM 1246 O O . ILE A 1 190 ? -20.329 7.785 8.933 1.00 15.59 192 ILE A O 1
ATOM 1251 N N . VAL A 1 191 ? -20.808 5.844 7.938 1.00 23.16 193 VAL A N 1
ATOM 1252 C CA . VAL A 1 191 ? -21.462 5.331 9.142 1.00 23.43 193 VAL A CA 1
ATOM 1253 C C . VAL A 1 191 ? -20.679 4.215 9.808 1.00 19.03 193 VAL A C 1
ATOM 1254 O O . VAL A 1 191 ? -20.956 3.861 10.940 1.00 24.61 193 VAL A O 1
ATOM 1258 N N . ALA A 1 192 ? -19.703 3.652 9.118 1.00 25.25 194 ALA A N 1
ATOM 1259 C CA . ALA A 1 192 ? -18.878 2.631 9.744 1.00 13.86 194 ALA A CA 1
ATOM 1260 C C . ALA A 1 192 ? -17.432 2.705 9.246 1.00 11.22 194 ALA A C 1
ATOM 1261 O O . ALA A 1 192 ? -17.171 2.851 8.055 1.00 19.92 194 ALA A O 1
ATOM 1263 N N . SER A 1 193 ? -16.494 2.645 10.174 1.00 11.38 195 SER A N 1
ATOM 1264 C CA . SER A 1 193 ? -15.097 2.500 9.811 1.00 12.93 195 SER A CA 1
ATOM 1265 C C . SER A 1 193 ? -14.395 1.512 10.726 1.00 24.22 195 SER A C 1
ATOM 1266 O O . SER A 1 193 ? -14.338 1.693 11.942 1.00 40.89 195 SER A O 1
ATOM 1269 N N . GLN A 1 194 ? -13.851 0.468 10.127 1.00 21.16 196 GLN A N 1
ATOM 1270 C CA . GLN A 1 194 ? -13.251 -0.625 10.870 1.00 19.08 196 GLN A CA 1
ATOM 1271 C C . GLN A 1 194 ? -12.036 -1.123 10.103 1.00 20.21 196 GLN A C 1
ATOM 1272 O O . GLN A 1 194 ? -12.073 -1.247 8.879 1.00 29.68 196 GLN A O 1
ATOM 1278 N N . SER A 1 195 ? -10.947 -1.372 10.812 1.00 22.01 197 SER A N 1
ATOM 1279 C CA . SER A 1 195 ? -9.767 -1.953 10.187 1.00 23.74 197 SER A CA 1
ATOM 1280 C C . SER A 1 195 ? -9.930 -3.445 9.895 1.00 29.90 197 SER A C 1
ATOM 1281 O O . SER A 1 195 ? -10.350 -4.226 10.761 1.00 23.90 197 SER A O 1
ATOM 1284 N N . ALA A 1 196 ? -9.594 -3.840 8.671 1.00 22.71 198 ALA A N 1
ATOM 1285 C CA . ALA A 1 196 ? -9.536 -5.251 8.352 1.00 23.59 198 ALA A CA 1
ATOM 1286 C C . ALA A 1 196 ? -8.104 -5.692 8.061 1.00 19.41 198 ALA A C 1
ATOM 1287 O O . ALA A 1 196 ? -7.882 -6.819 7.624 1.00 17.96 198 ALA A O 1
ATOM 1289 N N . ASN A 1 197 ? -7.148 -4.796 8.311 1.00 15.96 199 ASN A N 1
ATOM 1290 C CA . ASN A 1 197 ? -5.704 -5.110 8.290 1.00 30.01 199 ASN A CA 1
ATOM 1291 C C . ASN A 1 197 ? -5.121 -5.625 6.976 1.00 39.99 199 ASN A C 1
ATOM 1292 O O . ASN A 1 197 ? -4.071 -6.278 6.998 1.00 42.80 199 ASN A O 1
ATOM 1297 N N . TRP A 1 198 ? -5.805 -5.335 5.860 1.00 38.30 200 TRP A N 1
ATOM 1298 C CA . TRP A 1 198 ? -5.376 -5.681 4.493 1.00 28.23 200 TRP A CA 1
ATOM 1299 C C . TRP A 1 198 ? -5.616 -7.141 4.101 1.00 27.18 200 TRP A C 1
ATOM 1300 O O . TRP A 1 198 ? -5.259 -7.544 2.989 1.00 21.43 200 TRP A O 1
ATOM 1311 N N . GLU A 1 199 ? -6.216 -7.919 5.005 1.00 29.43 201 GLU A N 1
ATOM 1312 C CA . GLU A 1 199 ? -6.476 -9.349 4.791 1.00 25.31 201 GLU A CA 1
ATOM 1313 C C . GLU A 1 199 ? -7.865 -9.595 4.231 1.00 15.47 201 GLU A C 1
ATOM 1314 O O . GLU A 1 199 ? -8.821 -9.034 4.724 1.00 7.16 201 GLU A O 1
ATOM 1320 N N . THR A 1 200 ? -7.980 -10.456 3.225 1.00 25.93 202 THR A N 1
ATOM 1321 C CA . THR A 1 200 ? -9.296 -10.874 2.739 1.00 30.18 202 THR A CA 1
ATOM 1322 C C . THR A 1 200 ? -10.149 -11.469 3.871 1.00 26.36 202 THR A C 1
ATOM 1323 O O . THR A 1 200 ? -11.214 -10.932 4.183 1.00 34.15 202 THR A O 1
ATOM 1327 N N . GLU A 1 201 ? -9.676 -12.541 4.502 1.00 25.35 203 GLU A N 1
ATOM 1328 C CA . GLU A 1 201 ? -10.493 -13.283 5.472 1.00 29.89 203 GLU A CA 1
ATOM 1329 C C . GLU A 1 201 ? -11.050 -12.397 6.600 1.00 25.65 203 GLU A C 1
ATOM 1330 O O . GLU A 1 201 ? -12.209 -12.543 6.972 1.00 35.17 203 GLU A O 1
ATOM 1336 N N . GLN A 1 202 ? -10.254 -11.470 7.128 1.00 11.41 204 GLN A N 1
ATOM 1337 C CA . GLN A 1 202 ? -10.760 -10.543 8.145 1.00 11.57 204 GLN A CA 1
ATOM 1338 C C . GLN A 1 202 ? -11.847 -9.553 7.650 1.00 29.25 204 GLN A C 1
ATOM 1339 O O . GLN A 1 202 ? -12.775 -9.188 8.401 1.00 20.74 204 GLN A O 1
ATOM 1345 N N . ALA A 1 203 ? -11.715 -9.097 6.404 1.00 21.48 205 ALA A N 1
ATOM 1346 C CA . ALA A 1 203 ? -12.651 -8.126 5.859 1.00 16.95 205 ALA A CA 1
ATOM 1347 C C . ALA A 1 203 ? -13.991 -8.797 5.593 1.00 24.75 205 ALA A C 1
ATOM 1348 O O . ALA A 1 203 ? -15.025 -8.144 5.608 1.00 22.99 205 ALA A O 1
ATOM 1350 N N . LEU A 1 204 ? -13.980 -10.109 5.378 1.00 26.36 206 LEU A N 1
ATOM 1351 C CA . LEU A 1 204 ? -15.233 -10.863 5.294 1.00 17.85 206 LEU A CA 1
ATOM 1352 C C . LEU A 1 204 ? -15.936 -10.883 6.661 1.00 26.18 206 LEU A C 1
ATOM 1353 O O . LEU A 1 204 ? -17.137 -10.614 6.755 1.00 30.22 206 LEU A O 1
ATOM 1358 N N . ASN A 1 205 ? -15.184 -11.186 7.720 1.00 21.40 207 ASN A N 1
ATOM 1359 C CA . ASN A 1 205 ? -15.734 -11.138 9.061 1.00 8.95 207 ASN A CA 1
ATOM 1360 C C . ASN A 1 205 ? -16.204 -9.736 9.415 1.00 16.80 207 ASN A C 1
ATOM 1361 O O . ASN A 1 205 ? -17.378 -9.532 9.759 1.00 14.32 207 ASN A O 1
ATOM 1366 N N . VAL A 1 206 ? -15.298 -8.765 9.330 1.00 14.14 208 VAL A N 1
ATOM 1367 C CA . VAL A 1 206 ? -15.671 -7.390 9.659 1.00 13.92 208 VAL A CA 1
ATOM 1368 C C . VAL A 1 206 ? -16.880 -6.876 8.846 1.00 18.71 208 VAL A C 1
ATOM 1369 O O . VAL A 1 206 ? -17.818 -6.324 9.423 1.00 22.63 208 VAL A O 1
ATOM 1373 N N . THR A 1 207 ? -16.878 -7.083 7.528 1.00 11.61 209 THR A N 1
ATOM 1374 C CA . THR A 1 207 ? -17.960 -6.577 6.676 1.00 9.09 209 THR A CA 1
ATOM 1375 C C . THR A 1 207 ? -19.303 -7.175 7.051 1.00 20.37 209 THR A C 1
ATOM 1376 O O . THR A 1 207 ? -20.323 -6.500 6.997 1.00 30.99 209 THR A O 1
ATOM 1380 N N . THR A 1 208 ? -19.308 -8.450 7.408 1.00 24.88 210 THR A N 1
ATOM 1381 C CA . THR A 1 208 ? -20.547 -9.094 7.790 1.00 23.65 210 THR A CA 1
ATOM 1382 C C . THR A 1 208 ? -21.107 -8.417 9.026 1.00 28.71 210 THR A C 1
ATOM 1383 O O . THR A 1 208 ? -22.284 -8.047 9.058 1.00 25.82 210 THR A O 1
ATOM 1387 N N . ASN A 1 209 ? -20.250 -8.227 10.024 1.00 25.96 211 ASN A N 1
ATOM 1388 C CA . ASN A 1 209 ? -20.665 -7.610 11.274 1.00 19.11 211 ASN A CA 1
ATOM 1389 C C . ASN A 1 209 ? -21.056 -6.131 11.080 1.00 30.47 211 ASN A C 1
ATOM 1390 O O . ASN A 1 209 ? -21.865 -5.584 11.831 1.00 34.75 211 ASN A O 1
ATOM 1395 N N . ILE A 1 210 ? -20.502 -5.493 10.053 1.00 28.96 212 ILE A N 1
ATOM 1396 C CA . ILE A 1 210 ? -20.827 -4.100 9.747 1.00 23.17 212 ILE A CA 1
ATOM 1397 C C . ILE A 1 210 ? -22.142 -3.961 8.965 1.00 19.36 212 ILE A C 1
ATOM 1398 O O . ILE A 1 210 ? -22.885 -2.995 9.142 1.00 19.90 212 ILE A O 1
ATOM 1403 N N . LEU A 1 211 ? -22.441 -4.954 8.134 1.00 27.47 213 LEU A N 1
ATOM 1404 C CA . 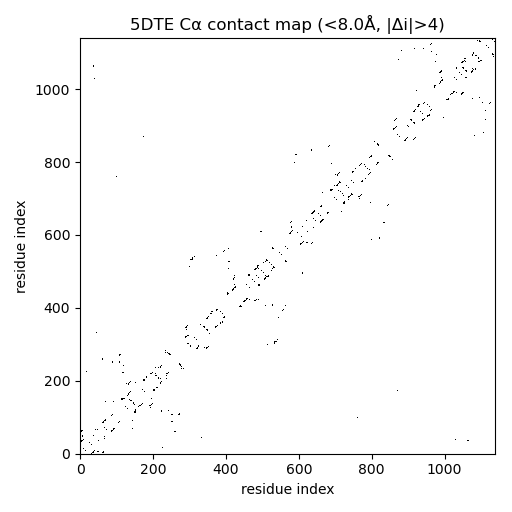LEU A 1 211 ? -23.667 -4.972 7.329 1.00 24.23 213 LEU A CA 1
ATOM 1405 C C . LEU A 1 211 ? -24.905 -5.289 8.158 1.00 24.09 213 LEU A C 1
ATOM 1406 O O . LEU A 1 211 ? -25.989 -4.792 7.865 1.00 33.44 213 LEU A O 1
ATOM 1411 N N . THR A 1 212 ? -24.755 -6.127 9.178 1.00 19.25 214 THR A N 1
ATOM 1412 C CA . THR A 1 212 ? -25.854 -6.371 10.093 1.00 18.26 214 THR A CA 1
ATOM 1413 C C . THR A 1 212 ? -26.126 -5.120 10.922 1.00 28.06 214 THR A C 1
ATOM 1414 O O . THR A 1 212 ? -27.272 -4.755 11.140 1.00 39.67 214 THR A O 1
ATOM 1418 N N . ALA A 1 213 ? -25.058 -4.462 11.364 1.00 32.43 215 ALA A N 1
ATOM 1419 C CA . ALA A 1 213 ? -25.140 -3.270 12.216 1.00 33.40 215 ALA A CA 1
ATOM 1420 C C . ALA A 1 213 ? -25.924 -2.083 11.602 1.00 34.33 215 ALA A C 1
ATOM 1421 O O . ALA A 1 213 ? -26.731 -1.458 12.297 1.00 28.95 215 ALA A O 1
ATOM 1423 N N . ASN A 1 214 ? -25.652 -1.748 10.334 1.00 35.78 216 ASN A N 1
ATOM 1424 C CA . ASN A 1 214 ? -26.485 -0.807 9.577 1.00 46.09 216 ASN A CA 1
ATOM 1425 C C . ASN A 1 214 ? -26.971 -1.432 8.286 1.00 54.70 216 ASN A C 1
ATOM 1426 O O . ASN A 1 214 ? -26.172 -1.643 7.371 1.00 53.21 216 ASN A O 1
ATOM 1431 N N . PRO A 1 215 ? -28.291 -1.694 8.190 1.00 59.77 217 PRO A N 1
ATOM 1432 C CA . PRO A 1 215 ? -28.896 -2.305 6.995 1.00 47.95 217 PRO A CA 1
ATOM 1433 C C . PRO A 1 215 ? -29.069 -1.286 5.868 1.00 49.25 217 PRO A C 1
ATOM 1434 O O . PRO A 1 215 ? -29.515 -1.618 4.760 1.00 39.67 217 PRO A O 1
ATOM 1438 N N . ASN A 1 216 ? -28.706 -0.040 6.169 1.00 49.37 218 ASN A N 1
ATOM 1439 C CA . ASN A 1 216 ? -28.833 1.044 5.217 1.00 41.63 218 ASN A CA 1
ATOM 1440 C C . ASN A 1 216 ? -27.486 1.401 4.625 1.00 33.10 218 ASN A C 1
ATOM 1441 O O . ASN A 1 216 ? -27.258 2.529 4.182 1.00 37.85 218 ASN A O 1
ATOM 1446 N N . ILE A 1 217 ? -26.599 0.418 4.613 1.00 24.07 219 ILE A N 1
ATOM 1447 C CA . ILE A 1 217 ? -25.329 0.568 3.935 1.00 31.67 219 ILE A CA 1
ATOM 1448 C C . ILE A 1 217 ? -25.447 0.091 2.490 1.00 32.93 219 ILE A C 1
ATOM 1449 O O . ILE A 1 217 ? -25.941 -1.011 2.240 1.00 28.89 219 ILE A O 1
ATOM 1454 N N . ASN A 1 218 ? -25.006 0.935 1.554 1.00 28.59 220 ASN A N 1
ATOM 1455 C CA . ASN A 1 218 ? -25.157 0.671 0.120 1.00 31.39 220 ASN A CA 1
ATOM 1456 C C . ASN A 1 218 ? -23.845 0.823 -0.651 1.00 34.94 220 ASN A C 1
ATOM 1457 O O . ASN A 1 218 ? -23.823 0.683 -1.877 1.00 31.46 220 ASN A O 1
ATOM 1462 N N . GLY A 1 219 ? -22.762 1.104 0.077 1.00 34.24 221 GLY A N 1
ATOM 1463 C CA . GLY A 1 219 ? -21.445 1.318 -0.510 1.00 28.61 221 GLY A CA 1
ATOM 1464 C C . GLY A 1 219 ? -20.281 1.038 0.438 1.00 28.49 221 GLY A C 1
ATOM 1465 O O . GLY A 1 219 ? -20.293 1.471 1.598 1.00 32.39 221 GLY A O 1
ATOM 1466 N N . ILE A 1 220 ? -19.269 0.316 -0.048 1.00 20.29 222 ILE A N 1
ATOM 1467 C CA . ILE A 1 220 ? -18.109 -0.024 0.781 1.00 18.73 222 ILE A CA 1
ATOM 1468 C C . ILE A 1 220 ? -16.763 0.382 0.187 1.00 18.98 222 ILE A C 1
ATOM 1469 O O . ILE A 1 220 ? -16.325 -0.130 -0.848 1.00 21.95 222 ILE A O 1
ATOM 1474 N N . PHE A 1 221 ? -16.103 1.304 0.870 1.00 10.93 223 PHE A N 1
ATOM 1475 C CA . PHE A 1 221 ? -14.790 1.734 0.484 1.00 10.95 223 PHE A CA 1
ATOM 1476 C C . PHE A 1 221 ? -13.795 0.880 1.223 1.00 10.94 223 PHE A C 1
ATOM 1477 O O . PHE A 1 221 ? -13.789 0.876 2.455 1.00 13.53 223 PHE A O 1
ATOM 1485 N N . ALA A 1 222 ? -12.968 0.152 0.470 1.00 10.99 224 ALA A N 1
ATOM 1486 C CA . ALA A 1 222 ? -11.883 -0.653 1.037 1.00 11.50 224 ALA A CA 1
ATOM 1487 C C . ALA A 1 222 ? -10.484 -0.168 0.582 1.00 13.18 224 ALA A C 1
ATOM 1488 O O . ALA A 1 222 ? -10.214 -0.035 -0.619 1.00 15.17 224 ALA A O 1
ATOM 1490 N N . ALA A 1 223 ? -9.596 0.063 1.545 1.00 16.15 225 ALA A N 1
ATOM 1491 C CA . ALA A 1 223 ? -8.276 0.659 1.287 1.00 21.74 225 ALA A CA 1
ATOM 1492 C C . ALA A 1 223 ? -7.206 -0.262 0.630 1.00 13.47 225 ALA A C 1
ATOM 1493 O O . ALA A 1 223 ? -6.108 0.243 0.315 1.00 12.14 225 ALA A O 1
ATOM 1495 N N . ASN A 1 224 ? -7.477 -1.572 0.516 1.00 11.20 226 ASN A N 1
ATOM 1496 C CA . ASN A 1 224 ? -6.882 -2.378 -0.529 1.00 13.47 226 ASN A CA 1
ATOM 1497 C C . ASN A 1 224 ? -7.740 -3.395 -1.198 1.00 24.89 226 ASN A C 1
ATOM 1498 O O . ASN A 1 224 ? -8.809 -3.727 -0.731 1.00 34.67 226 ASN A O 1
ATOM 1503 N N . ASP A 1 225 ? -7.198 -3.880 -2.308 1.00 29.96 227 ASP A N 1
ATOM 1504 C CA . ASP A 1 225 ? -7.842 -4.844 -3.147 1.00 29.84 227 ASP A CA 1
ATOM 1505 C C . ASP A 1 225 ? -8.237 -6.140 -2.444 1.00 23.22 227 ASP A C 1
ATOM 1506 O O . ASP A 1 225 ? -9.269 -6.726 -2.779 1.00 19.07 227 ASP A O 1
ATOM 1511 N N . ASN A 1 226 ? -7.416 -6.633 -1.520 1.00 27.29 228 ASN A N 1
ATOM 1512 C CA . ASN A 1 226 ? -7.799 -7.824 -0.763 1.00 27.42 228 ASN A CA 1
ATOM 1513 C C . ASN A 1 226 ? -9.053 -7.606 0.089 1.00 28.30 228 ASN A C 1
ATOM 1514 O O . ASN A 1 226 ? -9.973 -8.420 0.035 1.00 36.11 228 ASN A O 1
ATOM 1519 N N . MET A 1 227 ? -9.102 -6.524 0.868 1.00 13.82 229 MET A N 1
ATOM 1520 C CA . MET A 1 227 ? -10.270 -6.290 1.726 1.00 20.50 229 MET A CA 1
ATOM 1521 C C . MET A 1 227 ? -11.561 -6.045 0.898 1.00 30.56 229 MET A C 1
ATOM 1522 O O . MET A 1 227 ? -12.673 -6.351 1.355 1.00 20.25 229 MET A O 1
ATOM 1527 N N . ALA A 1 228 ? -11.408 -5.511 -0.315 1.00 21.67 230 ALA A N 1
ATOM 1528 C CA . ALA A 1 228 ? -12.536 -5.323 -1.231 1.00 22.17 230 ALA A CA 1
ATOM 1529 C C . ALA A 1 228 ? -13.158 -6.657 -1.629 1.00 29.46 230 ALA A C 1
ATOM 1530 O O . ALA A 1 228 ? -14.378 -6.795 -1.713 1.00 35.31 230 ALA A O 1
ATOM 1532 N N . ILE A 1 229 ? -12.298 -7.634 -1.880 1.00 32.29 231 ILE A N 1
ATOM 1533 C CA . ILE A 1 229 ? -12.711 -8.980 -2.255 1.00 29.71 231 ILE A CA 1
ATOM 1534 C C . ILE A 1 229 ? -13.417 -9.665 -1.108 1.00 22.64 231 ILE A C 1
ATOM 1535 O O . ILE A 1 229 ? -14.418 -10.356 -1.298 1.00 20.69 231 ILE A O 1
ATOM 1540 N N . GLY A 1 230 ? -12.879 -9.471 0.091 1.00 23.25 232 GLY A N 1
ATOM 1541 C CA . GLY A 1 230 ? -13.477 -10.032 1.284 1.00 21.37 232 GLY A CA 1
ATOM 1542 C C . GLY A 1 230 ? -14.819 -9.387 1.555 1.00 26.33 232 GLY A C 1
ATOM 1543 O O . GLY A 1 230 ? -15.716 -10.013 2.112 1.00 30.01 232 GLY A O 1
ATOM 1544 N N . ALA A 1 231 ? -14.953 -8.131 1.141 1.00 25.97 233 ALA A N 1
ATOM 1545 C CA . ALA A 1 231 ? -16.155 -7.349 1.375 1.00 11.17 233 ALA A CA 1
ATOM 1546 C C . ALA A 1 231 ? -17.270 -7.724 0.400 1.00 11.19 233 ALA A C 1
ATOM 1547 O O . ALA A 1 231 ? -18.450 -7.774 0.771 1.00 11.19 233 ALA A O 1
ATOM 1549 N N . VAL A 1 232 ? -16.893 -7.992 -0.845 1.00 15.62 234 VAL A N 1
ATOM 1550 C CA . VAL A 1 232 ? -17.859 -8.454 -1.839 1.00 22.12 234 VAL A CA 1
ATOM 1551 C C . VAL A 1 232 ? -18.487 -9.790 -1.428 1.00 25.52 234 VAL A C 1
ATOM 1552 O O . VAL A 1 232 ? -19.699 -9.961 -1.511 1.00 38.48 234 VAL A O 1
ATOM 1556 N N . THR A 1 233 ? -17.661 -10.725 -0.971 1.00 23.38 235 THR A N 1
ATOM 1557 C CA . THR A 1 233 ? -18.131 -12.037 -0.516 1.00 26.36 235 THR A CA 1
ATOM 1558 C C . THR A 1 233 ? -19.178 -11.931 0.584 1.00 26.08 235 THR A C 1
ATOM 1559 O O . THR A 1 233 ? -20.125 -12.713 0.626 1.00 28.42 235 THR A O 1
ATOM 1563 N N . ALA A 1 234 ? -18.991 -10.961 1.473 1.00 19.81 236 ALA A N 1
ATOM 1564 C CA . ALA A 1 234 ? -19.983 -10.651 2.480 1.00 11.35 236 ALA A CA 1
ATOM 1565 C C . ALA A 1 234 ? -21.307 -10.232 1.836 1.00 24.45 236 ALA A C 1
ATOM 1566 O O . ALA A 1 234 ? -22.340 -10.863 2.092 1.00 30.38 236 ALA A O 1
ATOM 1568 N N . VAL A 1 235 ? -21.303 -9.191 0.996 1.00 15.03 237 VAL A N 1
ATOM 1569 C CA . VAL A 1 235 ? -22.580 -8.721 0.463 1.00 12.01 237 VAL A CA 1
ATOM 1570 C C . VAL A 1 235 ? -23.297 -9.849 -0.324 1.00 29.26 237 VAL A C 1
ATOM 1571 O O . VAL A 1 235 ? -24.494 -10.042 -0.141 1.00 23.87 237 VAL A O 1
ATOM 1575 N N . GLU A 1 236 ? -22.576 -10.641 -1.121 1.00 32.14 238 GLU A N 1
ATOM 1576 C CA . GLU A 1 236 ? -23.205 -11.738 -1.875 1.00 32.97 238 GLU A CA 1
ATOM 1577 C C . GLU A 1 236 ? -23.683 -12.877 -0.966 1.00 27.40 238 GLU A C 1
ATOM 1578 O O . GLU A 1 236 ? -24.683 -13.550 -1.260 1.00 17.51 238 GLU A O 1
ATOM 1584 N N . ASN A 1 237 ? -22.965 -13.092 0.134 1.00 25.45 239 ASN A N 1
ATOM 1585 C CA . ASN A 1 237 ? -23.425 -14.001 1.172 1.00 11.62 239 ASN A CA 1
ATOM 1586 C C . ASN A 1 237 ? -24.720 -13.467 1.723 1.00 18.94 239 ASN A C 1
ATOM 1587 O O . ASN A 1 237 ? -25.695 -14.193 1.884 1.00 28.71 239 ASN A O 1
ATOM 1592 N N . ALA A 1 238 ? -24.728 -12.167 1.975 1.00 21.78 240 ALA A N 1
ATOM 1593 C CA . ALA A 1 238 ? -25.841 -11.519 2.649 1.00 20.27 240 ALA A CA 1
ATOM 1594 C C . ALA A 1 238 ? -27.032 -11.268 1.714 1.00 21.02 240 ALA A C 1
ATOM 1595 O O . ALA A 1 238 ? -27.960 -10.538 2.057 1.00 10.58 240 ALA A O 1
ATOM 1597 N N . GLY A 1 239 ? -26.997 -11.874 0.531 1.00 29.34 241 GLY A N 1
ATOM 1598 C CA . GLY A 1 239 ? -28.031 -11.669 -0.468 1.00 24.77 241 GLY A CA 1
ATOM 1599 C C . GLY A 1 239 ? -28.107 -10.241 -0.975 1.00 12.57 241 GLY A C 1
ATOM 1600 O O . GLY A 1 239 ? -29.146 -9.813 -1.482 1.00 16.88 241 GLY A O 1
ATOM 1601 N N . LEU A 1 240 ? -26.992 -9.519 -0.871 1.00 8.61 242 LEU A N 1
ATOM 1602 C CA . LEU A 1 240 ? -26.959 -8.068 -1.097 1.00 19.66 242 LEU A CA 1
ATOM 1603 C C . LEU A 1 240 ? -26.241 -7.647 -2.364 1.00 26.34 242 LEU A C 1
ATOM 1604 O O . LEU A 1 240 ? -25.967 -6.464 -2.540 1.00 30.10 242 LEU A O 1
ATOM 1609 N N . ALA A 1 241 ? -25.928 -8.613 -3.228 1.00 26.47 243 ALA A N 1
ATOM 1610 C CA . ALA A 1 241 ? -25.268 -8.345 -4.502 1.00 16.07 243 ALA A CA 1
ATOM 1611 C C . ALA A 1 241 ? -26.020 -7.285 -5.268 1.00 31.14 243 ALA A C 1
ATOM 1612 O O . ALA A 1 241 ? -27.248 -7.308 -5.304 1.00 49.14 243 ALA A O 1
ATOM 1614 N N . GLY A 1 242 ? -25.303 -6.340 -5.865 1.00 27.39 244 GLY A N 1
ATOM 1615 C CA . GLY A 1 242 ? -25.956 -5.320 -6.669 1.00 22.08 244 GLY A CA 1
ATOM 1616 C C . GLY A 1 242 ? -26.546 -4.181 -5.856 1.00 24.29 244 GLY A C 1
ATOM 1617 O O . GLY A 1 242 ? -26.824 -3.107 -6.399 1.00 26.59 244 GLY A O 1
ATOM 1618 N N . LYS A 1 243 ? -26.714 -4.407 -4.554 1.00 17.69 245 LYS A N 1
ATOM 1619 C CA . LYS A 1 243 ? -27.379 -3.458 -3.670 1.00 8.63 245 LYS A CA 1
ATOM 1620 C C . LYS A 1 243 ? -26.367 -2.693 -2.826 1.00 18.36 245 LYS A C 1
ATOM 1621 O O . LYS A 1 243 ? -26.665 -1.631 -2.291 1.00 30.74 245 LYS A O 1
ATOM 1627 N N . VAL A 1 244 ? -25.162 -3.234 -2.714 1.00 26.78 246 VAL A N 1
ATOM 1628 C CA . VAL A 1 244 ? -24.050 -2.500 -2.108 1.00 27.18 246 VAL A CA 1
ATOM 1629 C C . VAL A 1 244 ? -22.859 -2.534 -3.061 1.00 17.85 246 VAL A C 1
ATOM 1630 O O . VAL A 1 244 ? -22.435 -3.601 -3.513 1.00 15.80 246 VAL A O 1
ATOM 1634 N N . LEU A 1 245 ? -22.328 -1.364 -3.376 1.00 18.11 247 LEU A N 1
ATOM 1635 C CA . LEU A 1 245 ? -21.206 -1.281 -4.298 1.00 19.99 247 LEU A CA 1
ATOM 1636 C C . LEU A 1 245 ? -19.892 -1.105 -3.540 1.00 25.71 247 LEU A C 1
ATOM 1637 O O . LEU A 1 245 ? -19.804 -0.340 -2.583 1.00 31.51 247 LEU A O 1
ATOM 1642 N N . VAL A 1 246 ? -18.872 -1.824 -3.988 1.00 28.42 248 VAL A N 1
ATOM 1643 C CA . VAL A 1 246 ? -17.601 -1.904 -3.289 1.00 25.36 248 VAL A CA 1
ATOM 1644 C C . VAL A 1 246 ? -16.493 -1.308 -4.172 1.00 19.93 248 VAL A C 1
ATOM 1645 O O . VAL A 1 246 ? -16.499 -1.500 -5.390 1.00 7.44 248 VAL A O 1
ATOM 1649 N N . SER A 1 247 ? -15.582 -0.550 -3.561 1.00 9.76 249 SER A N 1
ATOM 1650 C CA . SER A 1 247 ? -14.374 -0.090 -4.245 1.00 14.95 249 SER A CA 1
ATOM 1651 C C . SER A 1 247 ? -13.119 -0.619 -3.541 1.00 27.57 249 SER A C 1
ATOM 1652 O O . SER A 1 247 ? -13.081 -0.732 -2.306 1.00 27.32 249 SER A O 1
ATOM 1655 N N . GLY A 1 248 ? -12.096 -0.946 -4.331 1.00 22.62 250 GLY A N 1
ATOM 1656 C CA . GLY A 1 248 ? -10.846 -1.451 -3.795 1.00 10.32 250 GLY A CA 1
ATOM 1657 C C . GLY A 1 248 ? -9.651 -0.649 -4.254 1.00 14.44 250 GLY A C 1
ATOM 1658 O O . GLY A 1 248 ? -9.796 0.419 -4.846 1.00 13.02 250 GLY A O 1
ATOM 1659 N N . TYR A 1 249 ? -8.458 -1.178 -4.001 1.00 25.13 251 TYR A N 1
ATOM 1660 C CA . TYR A 1 249 ? -7.225 -0.426 -4.246 1.00 25.57 251 TYR A CA 1
ATOM 1661 C C . TYR A 1 249 ? -6.033 -1.350 -4.417 1.00 25.05 251 TYR A C 1
ATOM 1662 O O . TYR A 1 249 ? -5.719 -2.074 -3.482 1.00 29.04 251 TYR A O 1
ATOM 1671 N N . ASP A 1 250 ? -5.429 -1.314 -5.616 1.00 19.39 252 ASP A N 1
ATOM 1672 C CA . ASP A 1 250 ? -4.147 -1.943 -6.007 1.00 28.97 252 ASP A CA 1
ATOM 1673 C C . ASP A 1 250 ? -4.200 -2.371 -7.481 1.00 31.52 252 ASP A C 1
ATOM 1674 O O . ASP A 1 250 ? -3.211 -2.262 -8.221 1.00 26.24 252 ASP A O 1
ATOM 1679 N N . GLY A 1 251 ? -5.354 -2.889 -7.890 1.00 34.36 253 GLY A N 1
ATOM 1680 C CA . GLY A 1 251 ? -5.540 -3.369 -9.247 1.00 35.59 253 GLY A CA 1
ATOM 1681 C C . GLY A 1 251 ? -5.093 -4.796 -9.535 1.00 28.57 253 GLY A C 1
ATOM 1682 O O . GLY A 1 251 ? -4.714 -5.101 -10.670 1.00 35.48 253 GLY A O 1
ATOM 1683 N N . ILE A 1 252 ? -5.142 -5.673 -8.534 1.00 15.74 254 ILE A N 1
ATOM 1684 C CA . ILE A 1 252 ? -4.721 -7.068 -8.729 1.00 26.38 254 ILE A CA 1
ATOM 1685 C C . ILE A 1 252 ? -5.659 -7.716 -9.757 1.00 29.87 254 ILE A C 1
ATOM 1686 O O . ILE A 1 252 ? -6.778 -7.237 -9.962 1.00 43.33 254 ILE A O 1
ATOM 1691 N N . PRO A 1 253 ? -5.188 -8.762 -10.449 1.00 14.19 255 PRO A N 1
ATOM 1692 C CA . PRO A 1 253 ? -5.984 -9.478 -11.450 1.00 19.89 255 PRO A CA 1
ATOM 1693 C C . PRO A 1 253 ? -7.410 -9.814 -11.012 1.00 21.50 255 PRO A C 1
ATOM 1694 O O . PRO A 1 253 ? -8.355 -9.462 -11.715 1.00 30.84 255 PRO A O 1
ATOM 1698 N N . LEU A 1 254 ? -7.565 -10.473 -9.873 1.00 10.97 256 LEU A N 1
ATOM 1699 C CA . LEU A 1 254 ? -8.885 -10.895 -9.402 1.00 22.86 256 LEU A CA 1
ATOM 1700 C C . LEU A 1 254 ? -9.864 -9.723 -9.140 1.00 32.51 256 LEU A C 1
ATOM 1701 O O . LEU A 1 254 ? -11.054 -9.813 -9.458 1.00 35.41 256 LEU A O 1
ATOM 1706 N N . ALA A 1 255 ? -9.366 -8.639 -8.545 1.00 28.01 257 ALA A N 1
ATOM 1707 C CA . ALA A 1 255 ? -10.143 -7.410 -8.388 1.00 17.05 257 ALA A CA 1
ATOM 1708 C C . ALA A 1 255 ? -10.596 -6.874 -9.749 1.00 18.63 257 ALA A C 1
ATOM 1709 O O . ALA A 1 255 ? -11.761 -6.532 -9.946 1.00 18.31 257 ALA A O 1
ATOM 1711 N N . ILE A 1 256 ? -9.653 -6.803 -10.681 1.00 17.93 258 ILE A N 1
ATOM 1712 C CA . ILE A 1 256 ? -9.938 -6.391 -12.049 1.00 13.97 258 ILE A CA 1
ATOM 1713 C C . ILE A 1 256 ? -11.044 -7.245 -12.677 1.00 22.32 258 ILE A C 1
ATOM 1714 O O . ILE A 1 256 ? -11.944 -6.720 -13.328 1.00 22.57 258 ILE A O 1
ATOM 1719 N N . GLU A 1 257 ? -10.973 -8.560 -12.473 1.00 7.74 259 GLU A N 1
ATOM 1720 C CA . GLU A 1 257 ? -11.974 -9.472 -13.007 1.00 27.47 259 GLU A CA 1
ATOM 1721 C C . GLU A 1 257 ? -13.358 -9.150 -12.421 1.00 38.89 259 GLU A C 1
ATOM 1722 O O . GLU A 1 257 ? -14.342 -9.012 -13.157 1.00 27.76 259 GLU A O 1
ATOM 1728 N N . TYR A 1 258 ? -13.414 -9.011 -11.094 1.00 43.59 260 TYR A N 1
ATOM 1729 C CA . TYR A 1 258 ? -14.635 -8.610 -10.399 1.00 28.62 260 TYR A CA 1
ATOM 1730 C C . TYR A 1 258 ? -15.202 -7.309 -10.970 1.00 22.56 260 TYR A C 1
ATOM 1731 O O . TYR A 1 258 ? -16.407 -7.165 -11.140 1.00 20.28 260 TYR A O 1
ATOM 1740 N N . VAL A 1 259 ? -14.327 -6.360 -11.262 1.00 24.33 261 VAL A N 1
ATOM 1741 C CA . VAL A 1 259 ? -14.753 -5.113 -11.879 1.00 23.68 261 VAL A CA 1
ATOM 1742 C C . VAL A 1 259 ? -15.403 -5.374 -13.228 1.00 25.41 261 VAL A C 1
ATOM 1743 O O . VAL A 1 259 ? -16.428 -4.773 -13.548 1.00 29.92 261 VAL A O 1
ATOM 1747 N N . LYS A 1 260 ? -14.816 -6.284 -14.004 1.00 20.74 262 LYS A N 1
ATOM 1748 C CA . LYS A 1 260 ? -15.399 -6.680 -15.284 1.00 24.35 262 LYS A CA 1
ATOM 1749 C C . LYS A 1 260 ? -16.795 -7.258 -15.103 1.00 26.53 262 LYS A C 1
ATOM 1750 O O . LYS A 1 260 ? -17.727 -6.867 -15.800 1.00 27.23 262 LYS A O 1
ATOM 1756 N N . GLN A 1 261 ? -16.933 -8.187 -14.161 1.00 23.97 263 GLN A N 1
ATOM 1757 C CA . GLN A 1 261 ? -18.200 -8.878 -13.948 1.00 20.17 263 GLN A CA 1
ATOM 1758 C C . GLN A 1 261 ? -19.266 -7.980 -13.303 1.00 28.14 263 GLN A C 1
ATOM 1759 O O . GLN A 1 261 ? -20.461 -8.299 -13.329 1.00 27.07 263 GLN A O 1
ATOM 1765 N N . GLY A 1 262 ? -18.834 -6.858 -12.733 1.00 32.27 264 GLY A N 1
ATOM 1766 C CA . GLY A 1 262 ? -19.737 -5.954 -12.039 1.00 25.51 264 GLY A CA 1
ATOM 1767 C C . GLY A 1 262 ? -19.785 -6.187 -10.534 1.00 30.50 264 GLY A C 1
ATOM 1768 O O . GLY A 1 262 ? -20.428 -5.429 -9.805 1.00 34.84 264 GLY A O 1
ATOM 1769 N N . LYS A 1 263 ? -19.109 -7.235 -10.062 1.00 32.28 265 LYS A N 1
ATOM 1770 C CA . LYS A 1 263 ? -19.062 -7.548 -8.633 1.00 29.21 265 LYS A CA 1
ATOM 1771 C C . LYS A 1 263 ? -18.430 -6.390 -7.836 1.00 44.61 265 LYS A C 1
ATOM 1772 O O . LYS A 1 263 ? -18.731 -6.197 -6.649 1.00 45.08 265 LYS A O 1
ATOM 1778 N N . MET A 1 264 ? -17.555 -5.631 -8.501 1.00 43.91 266 MET A N 1
ATOM 1779 C CA . MET A 1 264 ? -16.954 -4.420 -7.937 1.00 34.57 266 MET A CA 1
ATOM 1780 C C . MET A 1 264 ? -17.220 -3.176 -8.778 1.00 26.81 266 MET A C 1
ATOM 1781 O O . MET A 1 264 ? -17.417 -3.255 -9.987 1.00 31.67 266 MET A O 1
ATOM 1786 N N . GLN A 1 265 ? -17.210 -2.019 -8.126 1.00 21.88 267 GLN A N 1
ATOM 1787 C CA . GLN A 1 265 ? -17.400 -0.757 -8.813 1.00 7.40 267 GLN A CA 1
ATOM 1788 C C . GLN A 1 265 ? -16.102 -0.298 -9.448 1.00 13.26 267 GLN A C 1
ATOM 1789 O O . GLN A 1 265 ? -16.042 -0.029 -10.647 1.00 18.07 267 GLN A O 1
ATOM 1795 N N . ASN A 1 266 ? -15.061 -0.217 -8.629 1.00 16.04 268 ASN A N 1
ATOM 1796 C CA . ASN A 1 266 ? -13.746 0.166 -9.103 1.00 13.05 268 ASN A CA 1
ATOM 1797 C C . ASN A 1 266 ? -12.645 -0.316 -8.187 1.00 17.38 268 ASN A C 1
ATOM 1798 O O . ASN A 1 266 ? -12.890 -0.666 -7.034 1.00 23.79 268 ASN A O 1
ATOM 1803 N N . THR A 1 267 ? -11.425 -0.319 -8.714 1.00 21.43 269 THR A N 1
ATOM 1804 C CA . THR A 1 267 ? -10.208 -0.422 -7.910 1.00 9.66 269 THR A CA 1
ATOM 1805 C C . THR A 1 267 ? -9.256 0.573 -8.516 1.00 7.21 269 THR A C 1
ATOM 1806 O O . THR A 1 267 ? -9.515 1.050 -9.621 1.00 7.29 269 THR A O 1
ATOM 1810 N N . ILE A 1 268 ? -8.184 0.921 -7.806 1.00 16.76 270 ILE A N 1
ATOM 1811 C CA . ILE A 1 268 ? -7.165 1.828 -8.360 1.00 7.19 270 ILE A CA 1
ATOM 1812 C C . ILE A 1 268 ? -5.931 1.026 -8.739 1.00 19.57 270 ILE A C 1
ATOM 1813 O O . ILE A 1 268 ? -5.309 0.423 -7.864 1.00 21.00 270 ILE A O 1
ATOM 1818 N N . ASP A 1 269 ? -5.601 0.984 -10.034 1.00 18.66 271 ASP A N 1
ATOM 1819 C CA . ASP A 1 269 ? -4.377 0.326 -10.463 1.00 29.10 271 ASP A CA 1
ATOM 1820 C C . ASP A 1 269 ? -3.220 1.233 -10.102 1.00 33.63 271 ASP A C 1
ATOM 1821 O O . ASP A 1 269 ? -3.077 2.346 -10.614 1.00 38.56 271 ASP A O 1
ATOM 1826 N N . GLN A 1 270 ? -2.402 0.721 -9.199 1.00 33.48 272 GLN A N 1
ATOM 1827 C CA . GLN A 1 270 ? -1.289 1.437 -8.615 1.00 23.39 272 GLN A CA 1
ATOM 1828 C C . GLN A 1 270 ? -0.052 1.298 -9.492 1.00 21.06 272 GLN A C 1
ATOM 1829 O O . GLN A 1 270 ? 0.974 1.928 -9.237 1.00 21.72 272 GLN A O 1
ATOM 1835 N N . LEU A 1 271 ? -0.169 0.456 -10.522 1.00 19.59 273 LEU A N 1
ATOM 1836 C CA . LEU A 1 271 ? 0.929 0.153 -11.440 1.00 18.31 273 LEU A CA 1
ATOM 1837 C C . LEU A 1 271 ? 2.176 -0.374 -10.717 1.00 20.54 273 LEU A C 1
ATOM 1838 O O . LEU A 1 271 ? 3.254 0.240 -10.765 1.00 12.12 273 LEU A O 1
ATOM 1843 N N . PRO A 1 272 ? 2.035 -1.537 -10.063 1.00 25.63 274 PRO A N 1
ATOM 1844 C CA . PRO A 1 272 ? 3.098 -2.028 -9.183 1.00 30.95 274 PRO A CA 1
ATOM 1845 C C . PRO A 1 272 ? 4.344 -2.471 -9.951 1.00 31.54 274 PRO A C 1
ATOM 1846 O O . PRO A 1 272 ? 5.425 -2.539 -9.370 1.00 24.82 274 PRO A O 1
ATOM 1850 N N . LYS A 1 273 ? 4.195 -2.770 -11.238 1.00 30.65 275 LYS A N 1
ATOM 1851 C CA . LYS A 1 273 ? 5.346 -3.162 -12.047 1.00 18.83 275 LYS A CA 1
ATOM 1852 C C . LYS A 1 273 ? 6.117 -1.938 -12.492 1.00 23.93 275 LYS A C 1
ATOM 1853 O O . LYS A 1 273 ? 7.341 -1.960 -12.484 1.00 23.05 275 LYS A O 1
ATOM 1859 N N . LYS A 1 274 ? 5.398 -0.878 -12.878 1.00 26.50 276 LYS A N 1
ATOM 1860 C CA . LYS A 1 274 ? 6.013 0.393 -13.273 1.00 19.24 276 LYS A CA 1
ATOM 1861 C C . LYS A 1 274 ? 6.752 1.031 -12.094 1.00 29.09 276 LYS A C 1
ATOM 1862 O O . LYS A 1 274 ? 7.863 1.552 -12.242 1.00 23.01 276 LYS A O 1
ATOM 1868 N N . GLN A 1 275 ? 6.122 0.985 -10.923 1.00 30.13 277 GLN A N 1
ATOM 1869 C CA . GLN A 1 275 ? 6.758 1.439 -9.695 1.00 31.33 277 GLN A CA 1
ATOM 1870 C C . GLN A 1 275 ? 8.126 0.794 -9.486 1.00 35.54 277 GLN A C 1
ATOM 1871 O O . GLN A 1 275 ? 9.157 1.465 -9.508 1.00 34.35 277 GLN A O 1
ATOM 1877 N N . VAL A 1 276 ? 8.129 -0.518 -9.279 1.00 35.93 278 VAL A N 1
ATOM 1878 C CA . VAL A 1 276 ? 9.365 -1.229 -8.991 1.00 28.41 278 VAL A CA 1
ATOM 1879 C C . VAL A 1 276 ? 10.313 -1.179 -10.192 1.00 29.21 278 VAL A C 1
ATOM 1880 O O . VAL A 1 276 ? 11.517 -1.338 -10.042 1.00 28.54 278 VAL A O 1
ATOM 1884 N N . ALA A 1 277 ? 9.777 -0.928 -11.384 1.00 28.26 279 ALA A N 1
ATOM 1885 C CA . ALA A 1 277 ? 10.639 -0.715 -12.537 1.00 17.19 279 ALA A CA 1
ATOM 1886 C C . ALA A 1 277 ? 11.365 0.601 -12.363 1.00 20.48 279 ALA A C 1
ATOM 1887 O O . ALA A 1 277 ? 12.582 0.648 -12.507 1.00 34.11 279 ALA A O 1
ATOM 1889 N N . ILE A 1 278 ? 10.632 1.665 -12.032 1.00 21.30 280 ILE A N 1
ATOM 1890 C CA . ILE A 1 278 ? 11.274 2.956 -11.746 1.00 18.23 280 ILE A CA 1
ATOM 1891 C C . ILE A 1 278 ? 12.250 2.838 -10.570 1.00 15.34 280 ILE A C 1
ATOM 1892 O O . ILE A 1 278 ? 13.320 3.431 -10.601 1.00 21.70 280 ILE A O 1
ATOM 1897 N N . ALA A 1 279 ? 11.904 2.052 -9.554 1.00 14.07 281 ALA A N 1
ATOM 1898 C CA . ALA A 1 279 ? 12.827 1.803 -8.448 1.00 23.57 281 ALA A CA 1
ATOM 1899 C C . ALA A 1 279 ? 14.191 1.266 -8.928 1.00 27.06 281 ALA A C 1
ATOM 1900 O O . ALA A 1 279 ? 15.248 1.797 -8.570 1.00 19.99 281 ALA A O 1
ATOM 1902 N N . ILE A 1 280 ? 14.154 0.222 -9.752 1.00 37.20 282 ILE A N 1
ATOM 1903 C CA . ILE A 1 280 ? 15.360 -0.380 -10.323 1.00 38.12 282 ILE A CA 1
ATOM 1904 C C . ILE A 1 280 ? 16.067 0.573 -11.285 1.00 39.41 282 ILE A C 1
ATOM 1905 O O . ILE A 1 280 ? 17.296 0.550 -11.401 1.00 44.03 282 ILE A O 1
ATOM 1910 N N . GLU A 1 281 ? 15.287 1.407 -11.975 1.00 23.63 283 GLU A N 1
ATOM 1911 C CA . GLU A 1 281 ? 15.853 2.388 -12.893 1.00 21.20 283 GLU A CA 1
ATOM 1912 C C . GLU A 1 281 ? 16.560 3.491 -12.089 1.00 28.57 283 GLU A C 1
ATOM 1913 O O . GLU A 1 281 ? 17.573 4.056 -12.528 1.00 14.00 283 GLU A O 1
ATOM 1919 N N . HIS A 1 282 ? 16.030 3.754 -10.894 1.00 24.96 284 HIS A N 1
ATOM 1920 C CA . HIS A 1 282 ? 16.516 4.817 -10.026 1.00 22.29 284 HIS A CA 1
ATOM 1921 C C . HIS A 1 282 ? 17.755 4.396 -9.263 1.00 20.06 284 HIS A C 1
ATOM 1922 O O . HIS A 1 282 ? 18.633 5.212 -8.993 1.00 34.35 284 HIS A O 1
ATOM 1929 N N . ALA A 1 283 ? 17.814 3.124 -8.896 1.00 14.12 285 ALA A N 1
ATOM 1930 C CA . ALA A 1 283 ? 19.009 2.579 -8.261 1.00 18.25 285 ALA A CA 1
ATOM 1931 C C . ALA A 1 283 ? 20.199 2.700 -9.211 1.00 18.81 285 ALA A C 1
ATOM 1932 O O . ALA A 1 283 ? 21.254 3.205 -8.832 1.00 23.45 285 ALA A O 1
ATOM 1934 N N . LEU A 1 284 ? 19.991 2.252 -10.452 1.00 16.12 286 LEU A N 1
ATOM 1935 C CA . LEU A 1 284 ? 21.010 2.224 -11.498 1.00 17.84 286 LEU A CA 1
ATOM 1936 C C . LEU A 1 284 ? 21.596 3.588 -11.779 1.00 20.32 286 LEU A C 1
ATOM 1937 O O . LEU A 1 284 ? 22.800 3.709 -12.028 1.00 22.05 286 LEU A O 1
ATOM 1942 N N . LYS A 1 285 ? 20.738 4.608 -11.759 1.00 20.68 287 LYS A N 1
ATOM 1943 C CA . LYS A 1 285 ? 21.186 5.977 -11.979 1.00 21.49 287 LYS A CA 1
ATOM 1944 C C . LYS A 1 285 ? 22.105 6.370 -10.844 1.00 18.73 287 LYS A C 1
ATOM 1945 O O . LYS A 1 285 ? 23.206 6.850 -11.072 1.00 25.51 287 LYS A O 1
ATOM 1951 N N . GLN A 1 286 ? 21.660 6.121 -9.621 1.00 19.91 288 GLN A N 1
ATOM 1952 C CA . GLN A 1 286 ? 22.460 6.414 -8.446 1.00 19.96 288 GLN A CA 1
ATOM 1953 C C . GLN A 1 286 ? 23.735 5.558 -8.335 1.00 33.05 288 GLN A C 1
ATOM 1954 O O . GLN A 1 286 ? 24.672 5.940 -7.641 1.00 38.80 288 GLN A O 1
ATOM 1960 N N . ILE A 1 287 ? 23.785 4.409 -9.003 1.00 37.15 289 ILE A N 1
ATOM 1961 C CA . ILE A 1 287 ? 25.049 3.677 -9.097 1.00 39.50 289 ILE A CA 1
ATOM 1962 C C . ILE A 1 287 ? 25.972 4.404 -10.071 1.00 36.13 289 ILE A C 1
ATOM 1963 O O . ILE A 1 287 ? 27.197 4.368 -9.944 1.00 40.54 289 ILE A O 1
ATOM 1968 N N . ASN A 1 288 ? 25.382 5.086 -11.039 1.00 31.37 290 ASN A N 1
ATOM 1969 C CA . ASN A 1 288 ? 26.189 5.808 -12.001 1.00 37.26 290 ASN A CA 1
ATOM 1970 C C . ASN A 1 288 ? 26.224 7.287 -11.684 1.00 49.69 290 ASN A C 1
ATOM 1971 O O . ASN A 1 288 ? 26.437 8.114 -12.567 1.00 64.97 290 ASN A O 1
ATOM 1976 N N . LYS A 1 289 ? 26.011 7.602 -10.409 1.00 45.06 291 LYS A N 1
ATOM 1977 C CA . LYS A 1 289 ? 26.167 8.957 -9.891 1.00 35.89 291 LYS A CA 1
ATOM 1978 C C . LYS A 1 289 ? 25.433 10.013 -10.734 1.00 34.73 291 LYS A C 1
ATOM 1979 O O . LYS A 1 289 ? 25.976 11.073 -11.032 1.00 41.83 291 LYS A O 1
ATOM 1985 N N . GLN A 1 290 ? 24.203 9.699 -11.134 1.00 34.10 292 GLN A N 1
ATOM 1986 C CA . GLN A 1 290 ? 23.306 10.678 -11.750 1.00 40.23 292 GLN A CA 1
ATOM 1987 C C . GLN A 1 290 ? 22.159 11.036 -10.804 1.00 39.79 292 GLN A C 1
ATOM 1988 O O . GLN A 1 290 ? 21.748 10.225 -9.966 1.00 40.32 292 GLN A O 1
ATOM 1994 N N . GLU A 1 291 ? 21.615 12.236 -10.963 1.00 37.48 293 GLU A N 1
ATOM 1995 C CA . GLU A 1 291 ? 20.576 12.691 -10.059 1.00 43.71 293 GLU A CA 1
ATOM 1996 C C . GLU A 1 291 ? 19.220 12.062 -10.365 1.00 46.43 293 GLU A C 1
ATOM 1997 O O . GLU A 1 291 ? 18.847 11.865 -11.523 1.00 51.70 293 GLU A O 1
ATOM 2003 N N . ILE A 1 292 ? 18.505 11.723 -9.298 1.00 36.88 294 ILE A N 1
ATOM 2004 C CA . ILE A 1 292 ? 17.123 11.282 -9.378 1.00 32.00 294 ILE A CA 1
ATOM 2005 C C . ILE A 1 292 ? 16.269 12.243 -8.542 1.00 30.74 294 ILE A C 1
ATOM 2006 O O . ILE A 1 292 ? 16.790 12.879 -7.622 1.00 26.81 294 ILE A O 1
ATOM 2011 N N . PRO A 1 293 ? 14.958 12.354 -8.852 1.00 27.02 295 PRO A N 1
ATOM 2012 C CA . PRO A 1 293 ? 14.040 13.099 -7.981 1.00 24.72 295 PRO A CA 1
ATOM 2013 C C . PRO A 1 293 ? 13.976 12.493 -6.564 1.00 36.91 295 PRO A C 1
ATOM 2014 O O . PRO A 1 293 ? 14.224 11.290 -6.420 1.00 35.72 295 PRO A O 1
ATOM 2018 N N . SER A 1 294 ? 13.672 13.295 -5.540 1.00 38.81 296 SER A N 1
ATOM 2019 C CA . SER A 1 294 ? 13.519 12.747 -4.190 1.00 36.85 296 SER A CA 1
ATOM 2020 C C . SER A 1 294 ? 12.220 11.971 -4.052 1.00 48.27 296 SER A C 1
ATOM 2021 O O . SER A 1 294 ? 12.116 11.067 -3.215 1.00 57.54 296 SER A O 1
ATOM 2024 N N . VAL A 1 295 ? 11.233 12.341 -4.870 1.00 38.38 297 VAL A N 1
ATOM 2025 C CA . VAL A 1 295 ? 9.937 11.661 -4.919 1.00 20.04 297 VAL A CA 1
ATOM 2026 C C . VAL A 1 295 ? 9.509 11.386 -6.357 1.00 14.95 297 VAL A C 1
ATOM 2027 O O . VAL A 1 295 ? 9.685 12.218 -7.228 1.00 17.30 297 VAL A O 1
ATOM 2031 N N . TYR A 1 296 ? 8.949 10.212 -6.608 1.00 20.59 298 TYR A N 1
ATOM 2032 C CA . TYR A 1 296 ? 8.389 9.910 -7.920 1.00 16.29 298 TYR A CA 1
ATOM 2033 C C . TYR A 1 296 ? 7.081 9.159 -7.679 1.00 23.75 298 TYR A C 1
ATOM 2034 O O . TYR A 1 296 ? 7.053 8.064 -7.093 1.00 33.02 298 TYR A O 1
ATOM 2043 N N . TYR A 1 297 ? 6.002 9.803 -8.110 1.00 20.88 299 TYR A N 1
ATOM 2044 C CA . TYR A 1 297 ? 4.642 9.289 -8.049 1.00 16.00 299 TYR A CA 1
ATOM 2045 C C . TYR A 1 297 ? 4.202 8.809 -9.430 1.00 22.89 299 TYR A C 1
ATOM 2046 O O . TYR A 1 297 ? 4.004 9.628 -10.328 1.00 16.95 299 TYR A O 1
ATOM 2055 N N . VAL A 1 298 ? 4.053 7.494 -9.591 1.00 32.73 300 VAL A N 1
ATOM 2056 C CA . VAL A 1 298 ? 3.415 6.919 -10.770 1.00 34.11 300 VAL A CA 1
ATOM 2057 C C . VAL A 1 298 ? 1.983 7.450 -10.814 1.00 37.81 300 VAL A C 1
ATOM 2058 O O . VAL A 1 298 ? 1.417 7.782 -9.760 1.00 32.64 300 VAL A O 1
ATOM 2062 N N . ASP A 1 299 ? 1.412 7.579 -12.012 1.00 37.53 301 ASP A N 1
ATOM 2063 C CA . ASP A 1 299 ? 0.031 8.053 -12.126 1.00 41.99 301 ASP A CA 1
ATOM 2064 C C . ASP A 1 299 ? -0.979 6.910 -12.213 1.00 24.16 301 ASP A C 1
ATOM 2065 O O . ASP A 1 299 ? -1.067 6.223 -13.225 1.00 15.44 301 ASP A O 1
ATOM 2070 N N . PRO A 1 300 ? -1.760 6.723 -11.138 1.00 20.89 302 PRO A N 1
ATOM 2071 C CA . PRO A 1 300 ? -2.686 5.595 -10.984 1.00 25.43 302 PRO A CA 1
ATOM 2072 C C . PRO A 1 300 ? -3.812 5.626 -12.003 1.00 21.10 302 PRO A C 1
ATOM 2073 O O . PRO A 1 300 ? -4.103 6.687 -12.543 1.00 25.51 302 PRO A O 1
ATOM 2077 N N . VAL A 1 301 ? -4.430 4.478 -12.261 1.00 20.33 303 VAL A N 1
ATOM 2078 C CA . VAL A 1 301 ? -5.583 4.416 -13.149 1.00 23.16 303 VAL A CA 1
ATOM 2079 C C . VAL A 1 301 ? -6.804 4.075 -12.322 1.00 27.41 303 VAL A C 1
ATOM 2080 O O . VAL A 1 301 ? -6.727 3.215 -11.452 1.00 25.47 303 VAL A O 1
ATOM 2084 N N . VAL A 1 302 ? -7.922 4.754 -12.589 1.00 35.86 304 VAL A N 1
ATOM 2085 C CA . VAL A 1 302 ? -9.230 4.381 -12.032 1.00 24.37 304 VAL A CA 1
ATOM 2086 C C . VAL A 1 302 ? -9.907 3.308 -12.885 1.00 27.27 304 VAL A C 1
ATOM 2087 O O . VAL A 1 302 ? -10.345 3.590 -13.996 1.00 28.12 304 VAL A O 1
ATOM 2091 N N . VAL A 1 303 ? -9.988 2.082 -12.369 1.00 26.16 305 VAL A N 1
ATOM 2092 C CA . VAL A 1 303 ? -10.441 0.946 -13.167 1.00 20.00 305 VAL A CA 1
ATOM 2093 C C . VAL A 1 303 ? -11.893 0.553 -12.888 1.00 28.04 305 VAL A C 1
ATOM 2094 O O . VAL A 1 303 ? -12.205 -0.111 -11.898 1.00 39.57 305 VAL A O 1
ATOM 2098 N N . ASP A 1 304 ? -12.776 0.972 -13.781 1.00 17.76 306 ASP A N 1
ATOM 2099 C CA . ASP A 1 304 ? -14.187 0.662 -13.683 1.00 21.97 306 ASP A CA 1
ATOM 2100 C C . ASP A 1 304 ? -14.594 0.014 -14.992 1.00 32.95 306 ASP A C 1
ATOM 2101 O O . ASP A 1 304 ? -13.776 -0.072 -15.909 1.00 43.99 306 ASP A O 1
ATOM 2106 N N . LYS A 1 305 ? -15.850 -0.414 -15.089 1.00 27.08 307 LYS A N 1
ATOM 2107 C CA . LYS A 1 305 ? -16.277 -1.329 -16.150 1.00 23.49 307 LYS A CA 1
ATOM 2108 C C . LYS A 1 305 ? -15.935 -0.877 -17.589 1.00 30.26 307 LYS A C 1
ATOM 2109 O O . LYS A 1 305 ? -15.728 -1.718 -18.463 1.00 28.65 307 LYS A O 1
ATOM 2115 N N . GLU A 1 306 ? -15.836 0.423 -17.856 1.00 41.15 308 GLU A N 1
ATOM 2116 C CA . GLU A 1 306 ? -15.509 0.816 -19.234 1.00 52.57 308 GLU A CA 1
ATOM 2117 C C . GLU A 1 306 ? -13.996 0.934 -19.462 1.00 53.01 308 GLU A C 1
ATOM 2118 O O . GLU A 1 306 ? -13.517 0.803 -20.593 1.00 53.81 308 GLU A O 1
ATOM 2124 N N . GLN A 1 307 ? -13.249 1.167 -18.389 1.00 48.10 309 GLN A N 1
ATOM 2125 C CA . GLN A 1 307 ? -11.790 1.145 -18.447 1.00 40.35 309 GLN A CA 1
ATOM 2126 C C . GLN A 1 307 ? -11.353 -0.300 -18.251 1.00 40.37 309 GLN A C 1
ATOM 2127 O O . GLN A 1 307 ? -10.210 -0.683 -18.514 1.00 45.33 309 GLN A O 1
ATOM 2133 N N . SER A 1 308 ? -12.297 -1.111 -17.792 1.00 33.22 310 SER A N 1
ATOM 2134 C CA . SER A 1 308 ? -12.055 -2.529 -17.606 1.00 33.54 310 SER A CA 1
ATOM 2135 C C . SER A 1 308 ? -11.829 -3.206 -18.955 1.00 31.88 310 SER A C 1
ATOM 2136 O O . SER A 1 308 ? -11.211 -4.273 -19.049 1.00 12.82 310 SER A O 1
ATOM 2139 N N . LYS A 1 309 ? -12.340 -2.558 -20.000 1.00 42.18 311 LYS A N 1
ATOM 2140 C CA . LYS A 1 309 ? -12.286 -3.071 -21.360 1.00 36.89 311 LYS A CA 1
ATOM 2141 C C . LYS A 1 309 ? -10.838 -3.196 -21.807 1.00 40.04 311 LYS A C 1
ATOM 2142 O O . LYS A 1 309 ? -10.529 -4.011 -22.682 1.00 38.05 311 LYS A O 1
ATOM 2148 N N . ASN A 1 310 ? -9.962 -2.422 -21.153 1.00 35.04 312 ASN A N 1
ATOM 2149 C CA . ASN A 1 310 ? -8.525 -2.376 -21.442 1.00 20.74 312 ASN A CA 1
ATOM 2150 C C . ASN A 1 310 ? -7.677 -3.372 -20.645 1.00 24.55 312 ASN A C 1
ATOM 2151 O O . ASN A 1 310 ? -6.526 -3.652 -20.998 1.00 26.80 312 ASN A O 1
ATOM 2156 N N . TYR A 1 311 ? -8.250 -3.905 -19.570 1.00 29.59 313 TYR A N 1
ATOM 2157 C CA . TYR A 1 311 ? -7.551 -4.849 -18.702 1.00 29.35 313 TYR A CA 1
ATOM 2158 C C . TYR A 1 311 ? -7.985 -6.302 -18.966 1.00 48.26 313 TYR A C 1
ATOM 2159 O O . TYR A 1 311 ? -8.139 -6.746 -20.113 1.00 47.69 313 TYR A O 1
ATOM 2169 N N . ASP B 1 25 ? 28.212 -4.918 44.570 1.00 52.94 27 ASP B N 1
ATOM 2170 C CA . ASP B 1 25 ? 27.800 -5.286 45.919 1.00 55.81 27 ASP B CA 1
ATOM 2171 C C . ASP B 1 25 ? 26.521 -6.117 45.886 1.00 61.58 27 ASP B C 1
ATOM 2172 O O . ASP B 1 25 ? 26.197 -6.816 46.845 1.00 68.39 27 ASP B O 1
ATOM 2177 N N . LYS B 1 26 ? 25.798 -6.040 44.774 1.00 58.28 28 LYS B N 1
ATOM 2178 C CA . LYS B 1 26 ? 24.537 -6.761 44.622 1.00 54.16 28 LYS B CA 1
ATOM 2179 C C . LYS B 1 26 ? 24.509 -7.534 43.317 1.00 51.71 28 LYS B C 1
ATOM 2180 O O . LYS B 1 26 ? 25.225 -7.179 42.377 1.00 52.26 28 LYS B O 1
ATOM 2186 N N . PRO B 1 27 ? 23.688 -8.601 43.258 1.00 44.63 29 PRO B N 1
ATOM 2187 C CA . PRO B 1 27 ? 23.481 -9.306 41.993 1.00 41.08 29 PRO B CA 1
ATOM 2188 C C . PRO B 1 27 ? 22.439 -8.589 41.138 1.00 42.42 29 PRO B C 1
ATOM 2189 O O . PRO B 1 27 ? 21.404 -8.156 41.651 1.00 35.85 29 PRO B O 1
ATOM 2193 N N . GLN B 1 28 ? 22.749 -8.444 39.850 1.00 42.11 30 GLN B N 1
ATOM 2194 C CA . GLN B 1 28 ? 21.850 -7.852 38.861 1.00 29.66 30 GLN B CA 1
ATOM 2195 C C . GLN B 1 28 ? 21.053 -8.936 38.160 1.00 32.49 30 GLN B C 1
ATOM 2196 O O . GLN B 1 28 ? 21.633 -9.731 37.438 1.00 33.58 30 GLN B O 1
ATOM 2202 N N . ILE B 1 29 ? 19.736 -8.966 38.367 1.00 37.02 31 ILE B N 1
ATOM 2203 C CA . ILE B 1 29 ? 18.862 -9.918 37.684 1.00 31.71 31 ILE B CA 1
ATOM 2204 C C . ILE B 1 29 ? 17.938 -9.211 36.693 1.00 34.90 31 ILE B C 1
ATOM 2205 O O . ILE B 1 29 ? 17.271 -8.239 37.032 1.00 36.27 31 ILE B O 1
ATOM 2210 N N . ALA B 1 30 ? 17.896 -9.705 35.464 1.00 42.98 32 ALA B N 1
ATOM 2211 C CA . ALA B 1 30 ? 17.145 -9.024 34.413 1.00 39.42 32 ALA B CA 1
ATOM 2212 C C . ALA B 1 30 ? 15.756 -9.623 34.190 1.00 37.97 32 ALA B C 1
ATOM 2213 O O . ALA B 1 30 ? 15.624 -10.661 33.551 1.00 31.46 32 ALA B O 1
ATOM 2215 N N . LEU B 1 31 ? 14.732 -8.959 34.726 1.00 41.95 33 LEU B N 1
ATOM 2216 C CA . LEU B 1 31 ? 13.335 -9.285 34.426 1.00 35.21 33 LEU B CA 1
ATOM 2217 C C . LEU B 1 31 ? 12.998 -8.680 33.081 1.00 22.51 33 LEU B C 1
ATOM 2218 O O . LEU B 1 31 ? 12.976 -7.469 32.947 1.00 19.63 33 LEU B O 1
ATOM 2223 N N . LEU B 1 32 ? 12.784 -9.525 32.081 1.00 24.06 34 LEU B N 1
ATOM 2224 C CA . LEU B 1 32 ? 12.454 -9.065 30.735 1.00 29.73 34 LEU B CA 1
ATOM 2225 C C . LEU B 1 32 ? 11.061 -9.530 30.372 1.00 38.54 34 LEU B C 1
ATOM 2226 O O . LEU B 1 32 ? 10.762 -10.727 30.416 1.00 42.97 34 LEU B O 1
ATOM 2231 N N . MET B 1 33 ? 10.199 -8.585 30.026 1.00 35.04 35 MET B N 1
ATOM 2232 C CA . MET B 1 33 ? 8.790 -8.916 29.904 1.00 31.68 35 MET B CA 1
ATOM 2233 C C . MET B 1 33 ? 8.234 -8.472 28.553 1.00 31.99 35 MET B C 1
ATOM 2234 O O . MET B 1 33 ? 8.698 -7.476 27.979 1.00 19.22 35 MET B O 1
ATOM 2239 N N . LYS B 1 34 ? 7.246 -9.225 28.058 1.00 23.19 36 LYS B N 1
ATOM 2240 C CA . LYS B 1 34 ? 6.720 -9.034 26.710 1.00 28.91 36 LYS B CA 1
ATOM 2241 C C . LYS B 1 34 ? 5.744 -7.846 26.592 1.00 34.05 36 LYS B C 1
ATOM 2242 O O . LYS B 1 34 ? 5.545 -7.307 25.492 1.00 40.82 36 LYS B O 1
ATOM 2248 N N . THR B 1 35 ? 5.143 -7.447 27.716 1.00 27.00 37 THR B N 1
ATOM 2249 C CA . THR B 1 35 ? 4.348 -6.225 27.768 1.00 28.61 37 THR B CA 1
ATOM 2250 C C . THR B 1 35 ? 4.019 -5.765 29.190 1.00 32.01 37 THR B C 1
ATOM 2251 O O . THR B 1 35 ? 4.148 -6.520 30.153 1.00 23.38 37 THR B O 1
ATOM 2255 N N . LEU B 1 36 ? 3.580 -4.514 29.301 1.00 44.49 38 LEU B N 1
ATOM 2256 C CA . LEU B 1 36 ? 3.136 -3.950 30.576 1.00 52.66 38 LEU B CA 1
ATOM 2257 C C . LEU B 1 36 ? 1.905 -3.063 30.376 1.00 56.14 38 LEU B C 1
ATOM 2258 O O . LEU B 1 36 ? 1.591 -2.205 31.211 1.00 56.78 38 LEU B O 1
ATOM 2263 N N . SER B 1 37 ? 1.227 -3.275 29.249 1.00 50.80 39 SER B N 1
ATOM 2264 C CA . SER B 1 37 ? -0.017 -2.586 28.922 1.00 46.38 39 SER B CA 1
ATOM 2265 C C . SER B 1 37 ? -1.178 -3.426 29.449 1.00 47.52 39 SER B C 1
ATOM 2266 O O . SER B 1 37 ? -2.354 -3.072 29.324 1.00 56.38 39 SER B O 1
ATOM 2269 N N . ASN B 1 38 ? -0.802 -4.550 30.041 1.00 33.26 40 ASN B N 1
ATOM 2270 C CA . ASN B 1 38 ? -1.705 -5.522 30.621 1.00 24.75 40 ASN B CA 1
ATOM 2271 C C . ASN B 1 38 ? -1.584 -5.472 32.150 1.00 29.25 40 ASN B C 1
ATOM 2272 O O . ASN B 1 38 ? -0.482 -5.548 32.683 1.00 31.29 40 ASN B O 1
ATOM 2277 N N . GLU B 1 39 ? -2.697 -5.338 32.862 1.00 17.31 41 GLU B N 1
ATOM 2278 C CA . GLU B 1 39 ? -2.622 -5.286 34.319 1.00 36.09 41 GLU B CA 1
ATOM 2279 C C . GLU B 1 39 ? -1.986 -6.556 34.920 1.00 30.93 41 GLU B C 1
ATOM 2280 O O . GLU B 1 39 ? -1.326 -6.495 35.968 1.00 26.42 41 GLU B O 1
ATOM 2286 N N . TYR B 1 40 ? -2.168 -7.689 34.246 1.00 26.63 42 TYR B N 1
ATOM 2287 C CA . TYR B 1 40 ? -1.619 -8.954 34.718 1.00 20.43 42 TYR B CA 1
ATOM 2288 C C . TYR B 1 40 ? -0.104 -8.849 34.935 1.00 26.59 42 TYR B C 1
ATOM 2289 O O . TYR B 1 40 ? 0.378 -9.018 36.059 1.00 38.09 42 TYR B O 1
ATOM 2298 N N . PHE B 1 41 ? 0.638 -8.556 33.869 1.00 16.12 43 PHE B N 1
ATOM 2299 C CA . PHE B 1 41 ? 2.097 -8.415 33.948 1.00 19.17 43 PHE B CA 1
ATOM 2300 C C . PHE B 1 41 ? 2.581 -7.275 34.856 1.00 16.06 43 PHE B C 1
ATOM 2301 O O . PHE B 1 41 ? 3.553 -7.453 35.571 1.00 31.55 43 PHE B O 1
ATOM 2309 N N . ILE B 1 42 ? 1.910 -6.126 34.824 1.00 16.41 44 ILE B N 1
ATOM 2310 C CA . ILE B 1 42 ? 2.138 -5.045 35.786 1.00 18.53 44 ILE B CA 1
ATOM 2311 C C . ILE B 1 42 ? 2.232 -5.548 37.226 1.00 33.33 44 ILE B C 1
ATOM 2312 O O . ILE B 1 42 ? 3.177 -5.221 37.938 1.00 36.52 44 ILE B O 1
ATOM 2317 N N . SER B 1 43 ? 1.250 -6.342 37.649 1.00 30.88 45 SER B N 1
ATOM 2318 C CA . SER B 1 43 ? 1.193 -6.802 39.031 1.00 33.60 45 SER B CA 1
ATOM 2319 C C . SER B 1 43 ? 2.307 -7.788 39.305 1.00 41.43 45 SER B C 1
ATOM 2320 O O . SER B 1 43 ? 2.728 -7.947 40.452 1.00 45.69 45 SER B O 1
ATOM 2323 N N . MET B 1 44 ? 2.763 -8.463 38.248 1.00 33.50 46 MET B N 1
ATOM 2324 C CA . MET B 1 44 ? 3.884 -9.394 38.352 1.00 31.42 46 MET B CA 1
ATOM 2325 C C . MET B 1 44 ? 5.182 -8.652 38.640 1.00 28.55 46 MET B C 1
ATOM 2326 O O . MET B 1 44 ? 5.988 -9.083 39.467 1.00 33.53 46 MET B O 1
ATOM 2331 N N . ARG B 1 45 ? 5.376 -7.536 37.946 1.00 28.22 47 ARG B N 1
ATOM 2332 C CA . ARG B 1 45 ? 6.545 -6.695 38.156 1.00 24.45 47 ARG B CA 1
ATOM 2333 C C . ARG B 1 45 ? 6.585 -6.219 39.603 1.00 30.43 47 ARG B C 1
ATOM 2334 O O . ARG B 1 45 ? 7.590 -6.387 40.276 1.00 44.24 47 ARG B O 1
ATOM 2342 N N . GLN B 1 46 ? 5.490 -5.644 40.091 1.00 32.04 48 GLN B N 1
ATOM 2343 C CA . GLN B 1 46 ? 5.448 -5.186 41.476 1.00 36.16 48 GLN B CA 1
ATOM 2344 C C . GLN B 1 46 ? 5.683 -6.347 42.448 1.00 29.11 48 GLN B C 1
ATOM 2345 O O . GLN B 1 46 ? 6.216 -6.137 43.532 1.00 23.53 48 GLN B O 1
ATOM 2351 N N . GLY B 1 47 ? 5.345 -7.569 42.037 1.00 31.26 49 GLY B N 1
ATOM 2352 C CA . GLY B 1 47 ? 5.687 -8.750 42.809 1.00 16.42 49 GLY B CA 1
ATOM 2353 C C . GLY B 1 47 ? 7.192 -8.883 42.880 1.00 33.56 49 GLY B C 1
ATOM 2354 O O . GLY B 1 47 ? 7.785 -8.964 43.958 1.00 32.90 49 GLY B O 1
ATOM 2355 N N . ALA B 1 48 ? 7.812 -8.887 41.708 1.00 38.13 50 ALA B N 1
ATOM 2356 C CA . ALA B 1 48 ? 9.261 -8.999 41.588 1.00 35.52 50 ALA B CA 1
ATOM 2357 C C . ALA B 1 48 ? 10.015 -7.868 42.288 1.00 33.98 50 ALA B C 1
ATOM 2358 O O . ALA B 1 48 ? 11.138 -8.058 42.744 1.00 28.51 50 ALA B O 1
ATOM 2360 N N . GLU B 1 49 ? 9.416 -6.682 42.341 1.00 33.27 51 GLU B N 1
ATOM 2361 C CA . GLU B 1 49 ? 10.123 -5.535 42.883 1.00 29.06 51 GLU B CA 1
ATOM 2362 C C . GLU B 1 49 ? 10.160 -5.655 44.405 1.00 32.04 51 GLU B C 1
ATOM 2363 O O . GLU B 1 49 ? 11.138 -5.262 45.036 1.00 40.33 51 GLU B O 1
ATOM 2369 N N . GLU B 1 50 ? 9.125 -6.235 44.999 1.00 30.15 52 GLU B N 1
ATOM 2370 C CA . GLU B 1 50 ? 9.168 -6.460 46.438 1.00 40.49 52 GLU B CA 1
ATOM 2371 C C . GLU B 1 50 ? 9.872 -7.783 46.795 1.00 43.22 52 GLU B C 1
ATOM 2372 O O . GLU B 1 50 ? 10.469 -7.885 47.866 1.00 52.69 52 GLU B O 1
ATOM 2378 N N . THR B 1 51 ? 9.841 -8.778 45.908 1.00 29.01 53 THR B N 1
ATOM 2379 C CA . THR B 1 51 ? 10.664 -9.974 46.115 1.00 21.74 53 THR B CA 1
ATOM 2380 C C . THR B 1 51 ? 12.162 -9.644 46.037 1.00 25.19 53 THR B C 1
ATOM 2381 O O . THR B 1 51 ? 12.969 -10.221 46.755 1.00 20.75 53 THR B O 1
ATOM 2385 N N . ALA B 1 52 ? 12.538 -8.715 45.164 1.00 32.21 54 ALA B N 1
ATOM 2386 C CA . ALA B 1 52 ? 13.944 -8.349 45.026 1.00 24.27 54 ALA B CA 1
ATOM 2387 C C . ALA B 1 52 ? 14.427 -7.586 46.257 1.00 25.64 54 ALA B C 1
ATOM 2388 O O . ALA B 1 52 ? 15.552 -7.794 46.720 1.00 24.66 54 ALA B O 1
ATOM 2390 N N . LYS B 1 53 ? 13.580 -6.718 46.805 1.00 16.43 55 LYS B N 1
ATOM 2391 C CA . LYS B 1 53 ? 13.965 -5.981 48.009 1.00 25.32 55 LYS B CA 1
ATOM 2392 C C . LYS B 1 53 ? 14.129 -6.920 49.227 1.00 33.40 55 LYS B C 1
ATOM 2393 O O . LYS B 1 53 ? 14.988 -6.693 50.087 1.00 36.94 55 LYS B O 1
ATOM 2399 N N . GLN B 1 54 ? 13.322 -7.980 49.278 1.00 23.46 56 GLN B N 1
ATOM 2400 C CA . GLN B 1 54 ? 13.489 -9.045 50.268 1.00 25.30 56 GLN B CA 1
ATOM 2401 C C . GLN B 1 54 ? 14.813 -9.815 50.142 1.00 32.19 56 GLN B C 1
ATOM 2402 O O . GLN B 1 54 ? 15.348 -10.301 51.142 1.00 33.38 56 GLN B O 1
ATOM 2408 N N . LYS B 1 55 ? 15.320 -9.935 48.914 1.00 28.83 57 LYS B N 1
ATOM 2409 C CA . LYS B 1 55 ? 16.459 -10.804 48.621 1.00 23.19 57 LYS B CA 1
ATOM 2410 C C . LYS B 1 55 ? 17.743 -10.053 48.279 1.00 35.57 57 LYS B C 1
ATOM 2411 O O . LYS B 1 55 ? 18.638 -10.641 47.686 1.00 40.40 57 LYS B O 1
ATOM 2417 N N . ASP B 1 56 ? 17.836 -8.771 48.626 1.00 51.10 58 ASP B N 1
ATOM 2418 C CA . ASP B 1 56 ? 19.030 -7.976 48.309 1.00 58.23 58 ASP B CA 1
ATOM 2419 C C . ASP B 1 56 ? 19.433 -8.157 46.836 1.00 54.14 58 ASP B C 1
ATOM 2420 O O . ASP B 1 56 ? 20.558 -8.552 46.511 1.00 61.34 58 ASP B O 1
ATOM 2425 N N . ILE B 1 57 ? 18.479 -7.895 45.953 1.00 44.35 59 ILE B N 1
ATOM 2426 C CA . ILE B 1 57 ? 18.684 -8.017 44.519 1.00 39.60 59 ILE B CA 1
ATOM 2427 C C . ILE B 1 57 ? 18.381 -6.698 43.843 1.00 35.84 59 ILE B C 1
ATOM 2428 O O . ILE B 1 57 ? 17.356 -6.072 44.137 1.00 31.68 59 ILE B O 1
ATOM 2433 N N . ASP B 1 58 ? 19.259 -6.275 42.939 1.00 38.75 60 ASP B N 1
ATOM 2434 C CA . ASP B 1 58 ? 18.943 -5.151 42.065 1.00 48.93 60 ASP B CA 1
ATOM 2435 C C . ASP B 1 58 ? 18.318 -5.677 40.764 1.00 41.20 60 ASP B C 1
ATOM 2436 O O . ASP B 1 58 ? 18.992 -6.300 39.943 1.00 29.18 60 ASP B O 1
ATOM 2441 N N . LEU B 1 59 ? 17.023 -5.432 40.585 1.00 40.28 61 LEU B N 1
ATOM 2442 C CA . LEU B 1 59 ? 16.307 -5.900 39.397 1.00 35.28 61 LEU B CA 1
ATOM 2443 C C . LEU B 1 59 ? 16.447 -4.926 38.219 1.00 34.71 61 LEU B C 1
ATOM 2444 O O . LEU B 1 59 ? 16.418 -3.709 38.416 1.00 35.15 61 LEU B O 1
ATOM 2449 N N . ILE B 1 60 ? 16.596 -5.460 37.002 1.00 34.89 62 ILE B N 1
ATOM 2450 C CA . ILE B 1 60 ? 16.644 -4.628 35.793 1.00 42.66 62 ILE B CA 1
ATOM 2451 C C . ILE B 1 60 ? 15.494 -4.936 34.833 1.00 50.34 62 ILE B C 1
ATOM 2452 O O . ILE B 1 60 ? 15.621 -5.814 33.974 1.00 53.86 62 ILE B O 1
ATOM 2457 N N . VAL B 1 61 ? 14.389 -4.201 34.959 1.00 42.54 63 VAL B N 1
ATOM 2458 C CA . VAL B 1 61 ? 13.200 -4.477 34.156 1.00 33.28 63 VAL B CA 1
ATOM 2459 C C . VAL B 1 61 ? 13.218 -3.798 32.790 1.00 27.72 63 VAL B C 1
ATOM 2460 O O . VAL B 1 61 ? 13.352 -2.589 32.699 1.00 25.95 63 VAL B O 1
ATOM 2464 N N . GLN B 1 62 ? 13.079 -4.584 31.729 1.00 33.09 64 GLN B N 1
ATOM 2465 C CA . GLN B 1 62 ? 12.947 -4.035 30.386 1.00 37.22 64 GLN B CA 1
ATOM 2466 C C . GLN B 1 62 ? 11.811 -4.732 29.654 1.00 47.34 64 GLN B C 1
ATOM 2467 O O . GLN B 1 62 ? 11.545 -5.912 29.877 1.00 46.39 64 GLN B O 1
ATOM 2473 N N . VAL B 1 63 ? 11.138 -3.977 28.786 1.00 51.13 65 VAL B N 1
ATOM 2474 C CA . VAL B 1 63 ? 9.890 -4.409 28.168 1.00 35.73 65 VAL B CA 1
ATOM 2475 C C . VAL B 1 63 ? 9.885 -4.262 26.645 1.00 32.23 65 VAL B C 1
ATOM 2476 O O . VAL B 1 63 ? 10.276 -3.221 26.112 1.00 26.28 65 VAL B O 1
ATOM 2480 N N . ALA B 1 64 ? 9.448 -5.319 25.961 1.00 27.33 66 ALA B N 1
ATOM 2481 C CA . ALA B 1 64 ? 9.273 -5.310 24.513 1.00 27.42 66 ALA B CA 1
ATOM 2482 C C . ALA B 1 64 ? 8.150 -4.361 24.138 1.00 38.51 66 ALA B C 1
ATOM 2483 O O . ALA B 1 64 ? 7.157 -4.273 24.862 1.00 43.56 66 ALA B O 1
ATOM 2485 N N . GLU B 1 65 ? 8.293 -3.668 23.007 1.00 48.54 67 GLU B N 1
ATOM 2486 C CA . GLU B 1 65 ? 7.371 -2.585 22.646 1.00 58.36 67 GLU B CA 1
ATOM 2487 C C . GLU B 1 65 ? 5.987 -3.096 22.253 1.00 62.85 67 GLU B C 1
ATOM 2488 O O . GLU B 1 65 ? 4.983 -2.646 22.804 1.00 71.88 67 GLU B O 1
ATOM 2494 N N . LYS B 1 66 ? 5.926 -4.036 21.319 1.00 55.02 68 LYS B N 1
ATOM 2495 C CA . LYS B 1 66 ? 4.657 -4.672 20.997 1.00 55.21 68 LYS B CA 1
ATOM 2496 C C . LYS B 1 66 ? 4.669 -6.094 21.533 1.00 54.44 68 LYS B C 1
ATOM 2497 O O . LYS B 1 66 ? 5.690 -6.783 21.497 1.00 50.15 68 LYS B O 1
ATOM 2503 N N . GLU B 1 67 ? 3.516 -6.518 22.032 1.00 56.56 69 GLU B N 1
ATOM 2504 C CA . GLU B 1 67 ? 3.371 -7.796 22.714 1.00 49.68 69 GLU B CA 1
ATOM 2505 C C . GLU B 1 67 ? 3.842 -8.977 21.865 1.00 42.67 69 GLU B C 1
ATOM 2506 O O . GLU B 1 67 ? 4.267 -10.008 22.399 1.00 32.35 69 GLU B O 1
ATOM 2512 N N . ASP B 1 68 ? 3.781 -8.802 20.543 1.00 46.28 70 ASP B N 1
ATOM 2513 C CA . ASP B 1 68 ? 4.137 -9.839 19.567 1.00 26.11 70 ASP B CA 1
ATOM 2514 C C . ASP B 1 68 ? 5.390 -9.485 18.784 1.00 25.66 70 ASP B C 1
ATOM 2515 O O . ASP B 1 68 ? 5.660 -10.075 17.744 1.00 29.66 70 ASP B O 1
ATOM 2520 N N . SER B 1 69 ? 6.144 -8.504 19.266 1.00 38.31 71 SER B N 1
ATOM 2521 C CA . SER B 1 69 ? 7.403 -8.144 18.621 1.00 49.82 71 SER B CA 1
ATOM 2522 C C . SER B 1 69 ? 8.504 -9.079 19.103 1.00 45.25 71 SER B C 1
ATOM 2523 O O . SER B 1 69 ? 9.251 -8.760 20.034 1.00 39.04 71 SER B O 1
ATOM 2526 N N . THR B 1 70 ? 8.585 -10.241 18.462 1.00 44.20 72 THR B N 1
ATOM 2527 C CA . THR B 1 70 ? 9.491 -11.301 18.884 1.00 31.49 72 THR B CA 1
ATOM 2528 C C . THR B 1 70 ? 10.948 -10.874 18.759 1.00 29.55 72 THR B C 1
ATOM 2529 O O . THR B 1 70 ? 11.708 -11.014 19.703 1.00 30.13 72 THR B O 1
ATOM 2533 N N . GLU B 1 71 ? 11.323 -10.331 17.602 1.00 35.11 73 GLU B N 1
ATOM 2534 C CA . GLU B 1 71 ? 12.726 -10.045 17.288 1.00 30.94 73 GLU B CA 1
ATOM 2535 C C . GLU B 1 71 ? 13.351 -9.034 18.233 1.00 35.67 73 GLU B C 1
ATOM 2536 O O . GLU B 1 71 ? 14.562 -9.057 18.479 1.00 39.74 73 GLU B O 1
ATOM 2542 N N . GLN B 1 72 ? 12.515 -8.161 18.778 1.00 37.74 74 GLN B N 1
ATOM 2543 C CA . GLN B 1 72 ? 12.984 -7.107 19.667 1.00 38.49 74 GLN B CA 1
ATOM 2544 C C . GLN B 1 72 ? 13.146 -7.581 21.117 1.00 33.78 74 GLN B C 1
ATOM 2545 O O . GLN B 1 72 ? 14.045 -7.135 21.842 1.00 23.22 74 GLN B O 1
ATOM 2551 N N . LEU B 1 73 ? 12.262 -8.479 21.537 1.00 29.44 75 LEU B N 1
ATOM 2552 C CA . LEU B 1 73 ? 12.337 -9.050 22.871 1.00 26.24 75 LEU B CA 1
ATOM 2553 C C . LEU B 1 73 ? 13.529 -10.009 22.973 1.00 36.95 75 LEU B C 1
ATOM 2554 O O . LEU B 1 73 ? 14.157 -10.123 24.028 1.00 43.73 75 LEU B O 1
ATOM 2559 N N . VAL B 1 74 ? 13.835 -10.690 21.868 1.00 28.84 76 VAL B N 1
ATOM 2560 C CA . VAL B 1 74 ? 15.025 -11.526 21.760 1.00 12.77 76 VAL B CA 1
ATOM 2561 C C . VAL B 1 74 ? 16.280 -10.689 21.924 1.00 18.25 76 VAL B C 1
ATOM 2562 O O . VAL B 1 74 ? 17.186 -11.056 22.664 1.00 34.41 76 VAL B O 1
ATOM 2566 N N . GLY B 1 75 ? 16.332 -9.566 21.214 1.00 18.00 77 GLY B N 1
ATOM 2567 C CA . GLY B 1 75 ? 17.409 -8.603 21.363 1.00 21.80 77 GLY B CA 1
ATOM 2568 C C . GLY B 1 75 ? 17.650 -8.157 22.796 1.00 30.51 77 GLY B C 1
ATOM 2569 O O . GLY B 1 75 ? 18.800 -8.093 23.228 1.00 37.28 77 GLY B O 1
ATOM 2570 N N . LEU B 1 76 ? 16.581 -7.850 23.536 1.00 32.95 78 LEU B N 1
ATOM 2571 C CA . LEU B 1 76 ? 16.719 -7.458 24.942 1.00 30.41 78 LEU B CA 1
ATOM 2572 C C . LEU B 1 76 ? 17.490 -8.526 25.719 1.00 30.55 78 LEU B C 1
ATOM 2573 O O . LEU B 1 76 ? 18.413 -8.194 26.466 1.00 33.73 78 LEU B O 1
ATOM 2578 N N . VAL B 1 77 ? 17.119 -9.797 25.532 1.00 26.63 79 VAL B N 1
ATOM 2579 C CA . VAL B 1 77 ? 17.818 -10.937 26.160 1.00 24.36 79 VAL B CA 1
ATOM 2580 C C . VAL B 1 77 ? 19.319 -10.924 25.885 1.00 31.35 79 VAL B C 1
ATOM 2581 O O . VAL B 1 77 ? 20.138 -11.081 26.792 1.00 34.56 79 VAL B O 1
ATOM 2585 N N . GLU B 1 78 ? 19.667 -10.733 24.620 1.00 27.24 80 GLU B N 1
ATOM 2586 C CA . GLU B 1 78 ? 21.056 -10.714 24.200 1.00 30.99 80 GLU B CA 1
ATOM 2587 C C . GLU B 1 78 ? 21.805 -9.490 24.728 1.00 33.79 80 GLU B C 1
ATOM 2588 O O . GLU B 1 78 ? 22.986 -9.589 25.081 1.00 28.51 80 GLU B O 1
ATOM 2594 N N . ASN B 1 79 ? 21.115 -8.347 24.772 1.00 34.01 81 ASN B N 1
ATOM 2595 C CA . ASN B 1 79 ? 21.624 -7.142 25.422 1.00 30.28 81 ASN B CA 1
ATOM 2596 C C . ASN B 1 79 ? 22.102 -7.438 26.833 1.00 45.78 81 ASN B C 1
ATOM 2597 O O . ASN B 1 79 ? 23.175 -6.998 27.249 1.00 54.98 81 ASN B O 1
ATOM 2602 N N . MET B 1 80 ? 21.288 -8.192 27.565 1.00 47.02 82 MET B N 1
ATOM 2603 C CA . MET B 1 80 ? 21.555 -8.500 28.964 1.00 41.00 82 MET B CA 1
ATOM 2604 C C . MET B 1 80 ? 22.723 -9.475 29.133 1.00 43.20 82 MET B C 1
ATOM 2605 O O . MET B 1 80 ? 23.339 -9.521 30.200 1.00 48.84 82 MET B O 1
ATOM 2610 N N . ILE B 1 81 ? 23.025 -10.250 28.089 1.00 39.39 83 ILE B N 1
ATOM 2611 C CA . ILE B 1 81 ? 24.174 -11.158 28.113 1.00 34.08 83 ILE B CA 1
ATOM 2612 C C . ILE B 1 81 ? 25.466 -10.365 27.929 1.00 38.41 83 ILE B C 1
ATOM 2613 O O . ILE B 1 81 ? 26.512 -10.709 28.502 1.00 46.14 83 ILE B O 1
ATOM 2618 N N . ALA B 1 82 ? 25.382 -9.307 27.121 1.00 22.51 84 ALA B N 1
ATOM 2619 C CA . ALA B 1 82 ? 26.500 -8.400 26.911 1.00 13.94 84 ALA B CA 1
ATOM 2620 C C . ALA B 1 82 ? 26.915 -7.767 28.234 1.00 39.52 84 ALA B C 1
ATOM 2621 O O . ALA B 1 82 ? 28.095 -7.754 28.596 1.00 52.18 84 ALA B O 1
ATOM 2623 N N . LYS B 1 83 ? 25.921 -7.263 28.953 1.00 30.94 85 LYS B N 1
ATOM 2624 C CA . LYS B 1 83 ? 26.101 -6.637 30.256 1.00 38.23 85 LYS B CA 1
ATOM 2625 C C . LYS B 1 83 ? 26.722 -7.530 31.324 1.00 40.73 85 LYS B C 1
ATOM 2626 O O . LYS B 1 83 ? 27.205 -7.026 32.340 1.00 41.14 85 LYS B O 1
ATOM 2632 N N . LYS B 1 84 ? 26.678 -8.843 31.102 1.00 50.07 86 LYS B N 1
ATOM 2633 C CA . LYS B 1 84 ? 27.121 -9.827 32.091 1.00 51.95 86 LYS B CA 1
ATOM 2634 C C . LYS B 1 84 ? 26.327 -9.716 33.387 1.00 46.67 86 LYS B C 1
ATOM 2635 O O . LYS B 1 84 ? 26.908 -9.761 34.474 1.00 41.97 86 LYS B O 1
ATOM 2641 N N . VAL B 1 85 ? 25.009 -9.551 33.270 1.00 39.81 87 VAL B N 1
ATOM 2642 C CA . VAL B 1 85 ? 24.137 -9.570 34.442 1.00 38.09 87 VAL B CA 1
ATOM 2643 C C . VAL B 1 85 ? 24.215 -10.949 35.102 1.00 35.78 87 VAL B C 1
ATOM 2644 O O . VAL B 1 85 ? 24.653 -11.924 34.488 1.00 36.28 87 VAL B O 1
ATOM 2648 N N . ASP B 1 86 ? 23.793 -11.033 36.355 1.00 33.25 88 ASP B N 1
ATOM 2649 C CA . ASP B 1 86 ? 23.993 -12.256 37.122 1.00 33.83 88 ASP B CA 1
ATOM 2650 C C . ASP B 1 86 ? 22.943 -13.321 36.799 1.00 41.38 88 ASP B C 1
ATOM 2651 O O . ASP B 1 86 ? 23.186 -14.519 37.003 1.00 42.37 88 ASP B O 1
ATOM 2656 N N . ALA B 1 87 ? 21.799 -12.880 36.268 1.00 43.72 89 ALA B N 1
ATOM 2657 C CA . ALA B 1 87 ? 20.682 -13.771 35.942 1.00 45.77 89 ALA B CA 1
ATOM 2658 C C . ALA B 1 87 ? 19.646 -13.131 35.013 1.00 43.25 89 ALA B C 1
ATOM 2659 O O . ALA B 1 87 ? 19.339 -11.944 35.128 1.00 35.26 89 ALA B O 1
ATOM 2661 N N . ILE B 1 88 ? 19.096 -13.934 34.107 1.00 43.76 90 ILE B N 1
ATOM 2662 C CA . ILE B 1 88 ? 18.061 -13.461 33.192 1.00 40.69 90 ILE B CA 1
ATOM 2663 C C . ILE B 1 88 ? 16.723 -14.182 33.377 1.00 29.58 90 ILE B C 1
ATOM 2664 O O . ILE B 1 88 ? 16.632 -15.392 33.241 1.00 31.99 90 ILE B O 1
ATOM 2669 N N . ILE B 1 89 ? 15.682 -13.427 33.678 1.00 22.89 91 ILE B N 1
ATOM 2670 C CA . ILE B 1 89 ? 14.323 -13.957 33.715 1.00 18.32 91 ILE B CA 1
ATOM 2671 C C . ILE B 1 89 ? 13.543 -13.441 32.506 1.00 16.24 91 ILE B C 1
ATOM 2672 O O . ILE B 1 89 ? 13.450 -12.235 32.303 1.00 22.39 91 ILE B O 1
ATOM 2677 N N . VAL B 1 90 ? 12.964 -14.317 31.701 1.00 10.31 92 VAL B N 1
ATOM 2678 C CA . VAL B 1 90 ? 12.237 -13.812 30.540 1.00 21.97 92 VAL B CA 1
ATOM 2679 C C . VAL B 1 90 ? 10.870 -14.498 30.333 1.00 25.37 92 VAL B C 1
ATOM 2680 O O . VAL B 1 90 ? 10.726 -15.701 30.568 1.00 22.65 92 VAL B O 1
ATOM 2684 N N . THR B 1 91 ? 9.870 -13.696 29.943 1.00 23.04 93 THR B N 1
ATOM 2685 C CA . THR B 1 91 ? 8.557 -14.161 29.485 1.00 9.85 93 THR B CA 1
ATOM 2686 C C . THR B 1 91 ? 8.493 -14.218 27.954 1.00 27.69 93 THR B C 1
ATOM 2687 O O . THR B 1 91 ? 8.008 -13.274 27.326 1.00 24.61 93 THR B O 1
ATOM 2691 N N . PRO B 1 92 ? 8.975 -15.317 27.343 1.00 30.35 94 PRO B N 1
ATOM 2692 C CA . PRO B 1 92 ? 9.073 -15.449 25.879 1.00 25.52 94 PRO B CA 1
ATOM 2693 C C . PRO B 1 92 ? 7.776 -15.134 25.172 1.00 25.03 94 PRO B C 1
ATOM 2694 O O . PRO B 1 92 ? 6.719 -15.358 25.765 1.00 30.46 94 PRO B O 1
ATOM 2698 N N . ASN B 1 93 ? 7.840 -14.618 23.947 1.00 27.97 95 ASN B N 1
ATOM 2699 C CA . ASN B 1 93 ? 6.624 -14.484 23.141 1.00 28.96 95 ASN B CA 1
ATOM 2700 C C . ASN B 1 93 ? 6.734 -15.250 21.821 1.00 22.08 95 ASN B C 1
ATOM 2701 O O . ASN B 1 93 ? 6.067 -14.942 20.837 1.00 28.16 95 ASN B O 1
ATOM 2706 N N . ASP B 1 94 ? 7.602 -16.249 21.825 1.00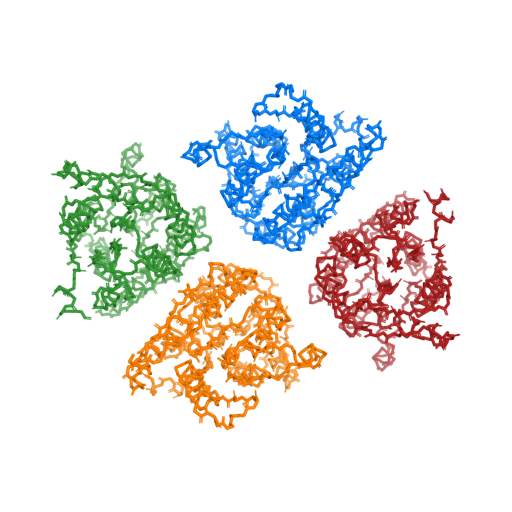 17.89 96 ASP B N 1
ATOM 2707 C CA . ASP B 1 94 ? 7.576 -17.298 20.831 1.00 27.70 96 ASP B CA 1
ATOM 2708 C C . ASP B 1 94 ? 8.290 -18.474 21.459 1.00 26.38 96 ASP B C 1
ATOM 2709 O O . ASP B 1 94 ? 9.268 -18.278 22.174 1.00 28.16 96 ASP B O 1
ATOM 2714 N N . SER B 1 95 ? 7.803 -19.687 21.205 1.00 25.17 97 SER B N 1
ATOM 2715 C CA . SER B 1 95 ? 8.317 -20.872 21.896 1.00 27.76 97 SER B CA 1
ATOM 2716 C C . SER B 1 95 ? 9.605 -21.361 21.251 1.00 20.91 97 SER B C 1
ATOM 2717 O O . SER B 1 95 ? 10.514 -21.820 21.933 1.00 21.80 97 SER B O 1
ATOM 2720 N N . ILE B 1 96 ? 9.663 -21.231 19.932 1.00 14.16 98 ILE B N 1
ATOM 2721 C CA . ILE B 1 96 ? 10.812 -21.623 19.125 1.00 12.53 98 ILE B CA 1
ATOM 2722 C C . ILE B 1 96 ? 11.931 -20.568 19.077 1.00 23.38 98 ILE B C 1
ATOM 2723 O O . ILE B 1 96 ? 13.101 -20.901 19.272 1.00 35.78 98 ILE B O 1
ATOM 2728 N N . ALA B 1 97 ? 11.571 -19.307 18.830 1.00 16.50 99 ALA B N 1
ATOM 2729 C CA . ALA B 1 97 ? 12.538 -18.238 18.536 1.00 18.92 99 ALA B CA 1
ATOM 2730 C C . ALA B 1 97 ? 13.610 -17.979 19.611 1.00 29.85 99 ALA B C 1
ATOM 2731 O O . ALA B 1 97 ? 14.708 -17.493 19.305 1.00 29.24 99 ALA B O 1
ATOM 2733 N N . PHE B 1 98 ? 13.291 -18.279 20.864 1.00 30.03 100 PHE B N 1
ATOM 2734 C CA . PHE B 1 98 ? 14.158 -17.878 21.963 1.00 32.40 100 PHE B CA 1
ATOM 2735 C C . PHE B 1 98 ? 15.160 -18.942 22.323 1.00 39.25 100 PHE B C 1
ATOM 2736 O O . PHE B 1 98 ? 15.956 -18.760 23.244 1.00 42.33 100 PHE B O 1
ATOM 2744 N N . ILE B 1 99 ? 15.114 -20.059 21.607 1.00 40.34 101 ILE B N 1
ATOM 2745 C CA . ILE B 1 99 ? 16.049 -21.145 21.872 1.00 45.19 101 ILE B CA 1
ATOM 2746 C C . ILE B 1 99 ? 17.491 -20.656 21.578 1.00 39.55 101 ILE B C 1
ATOM 2747 O O . ILE B 1 99 ? 18.340 -20.740 22.464 1.00 33.86 101 ILE B O 1
ATOM 2752 N N . PRO B 1 100 ? 17.760 -20.080 20.382 1.00 36.54 102 PRO B N 1
ATOM 2753 C CA . PRO B 1 100 ? 19.140 -19.605 20.157 1.00 29.80 102 PRO B CA 1
ATOM 2754 C C . PRO B 1 100 ? 19.677 -18.649 21.234 1.00 32.55 102 PRO B C 1
ATOM 2755 O O . PRO B 1 100 ? 20.865 -18.717 21.543 1.00 38.42 102 PRO B O 1
ATOM 2759 N N . ALA B 1 101 ? 18.823 -17.795 21.801 1.00 32.47 103 ALA B N 1
ATOM 2760 C CA . ALA B 1 101 ? 19.255 -16.817 22.810 1.00 36.24 103 ALA B CA 1
ATOM 2761 C C . ALA B 1 101 ? 19.451 -17.452 24.194 1.00 38.82 103 ALA B C 1
ATOM 2762 O O . ALA B 1 101 ? 20.290 -17.003 24.996 1.00 29.15 103 ALA B O 1
ATOM 2764 N N . PHE B 1 102 ? 18.666 -18.487 24.480 1.00 36.64 104 PHE B N 1
ATOM 2765 C CA . PHE B 1 102 ? 18.849 -19.256 25.707 1.00 30.58 104 PHE B CA 1
ATOM 2766 C C . PHE B 1 102 ? 20.202 -19.984 25.644 1.00 26.15 104 PHE B C 1
ATOM 2767 O O . PHE B 1 102 ? 20.812 -20.275 26.682 1.00 19.75 104 PHE B O 1
ATOM 2775 N N . GLN B 1 103 ? 20.674 -20.248 24.422 1.00 20.78 105 GLN B N 1
ATOM 2776 C CA . GLN B 1 103 ? 21.900 -21.012 24.217 1.00 22.15 105 GLN B CA 1
ATOM 2777 C C . GLN B 1 103 ? 23.143 -20.157 24.411 1.00 25.66 105 GLN B C 1
ATOM 2778 O O . GLN B 1 103 ? 24.204 -20.684 24.747 1.00 32.33 105 GLN B O 1
ATOM 2784 N N . LYS B 1 104 ? 23.025 -18.844 24.230 1.00 25.12 106 LYS B N 1
ATOM 2785 C CA . LYS B 1 104 ? 24.167 -17.977 24.509 1.00 30.22 106 LYS B CA 1
ATOM 2786 C C . LYS B 1 104 ? 24.284 -17.707 26.010 1.00 27.61 106 LYS B C 1
ATOM 2787 O O . LYS B 1 104 ? 25.381 -17.516 26.531 1.00 35.32 106 LYS B O 1
ATOM 2793 N N . ALA B 1 105 ? 23.160 -17.713 26.714 1.00 28.48 107 ALA B N 1
ATOM 2794 C CA . ALA B 1 105 ? 23.192 -17.551 28.165 1.00 30.54 107 ALA B CA 1
ATOM 2795 C C . ALA B 1 105 ? 23.969 -18.687 28.820 1.00 35.30 107 ALA B C 1
ATOM 2796 O O . ALA B 1 105 ? 24.768 -18.461 29.734 1.00 35.65 107 ALA B O 1
ATOM 2798 N N . GLU B 1 106 ? 23.740 -19.906 28.344 1.00 35.13 108 GLU B N 1
ATOM 2799 C CA . GLU B 1 106 ? 24.428 -21.060 28.902 1.00 40.28 108 GLU B CA 1
ATOM 2800 C C . GLU B 1 106 ? 25.921 -20.980 28.576 1.00 37.89 108 GLU B C 1
ATOM 2801 O O . GLU B 1 106 ? 26.770 -21.410 29.365 1.00 19.39 108 GLU B O 1
ATOM 2807 N N . LYS B 1 107 ? 26.227 -20.423 27.409 1.00 43.83 109 LYS B N 1
ATOM 2808 C CA . LYS B 1 107 ? 27.605 -20.236 26.986 1.00 38.74 109 LYS B CA 1
ATOM 2809 C C . LYS B 1 107 ? 28.293 -19.190 27.841 1.00 41.70 109 LYS B C 1
ATOM 2810 O O . LYS B 1 107 ? 29.507 -19.232 28.017 1.00 37.11 109 LYS B O 1
ATOM 2816 N N . ALA B 1 108 ? 27.512 -18.257 28.379 1.00 47.23 110 ALA B N 1
ATOM 2817 C CA . ALA B 1 108 ? 28.070 -17.171 29.179 1.00 43.26 110 ALA B CA 1
ATOM 2818 C C . ALA B 1 108 ? 27.970 -17.449 30.672 1.00 36.97 110 ALA B C 1
ATOM 2819 O O . ALA B 1 108 ? 28.210 -16.558 31.488 1.00 38.69 110 ALA B O 1
ATOM 2821 N N . GLY B 1 109 ? 27.596 -18.678 31.026 1.00 26.42 111 GLY B N 1
ATOM 2822 C CA . GLY B 1 109 ? 27.503 -19.079 32.419 1.00 25.19 111 GLY B CA 1
ATOM 2823 C C . GLY B 1 109 ? 26.371 -18.399 33.168 1.00 32.36 111 GLY B C 1
ATOM 2824 O O . GLY B 1 109 ? 26.160 -18.668 34.360 1.00 39.90 111 GLY B O 1
ATOM 2825 N N . ILE B 1 110 ? 25.645 -17.529 32.459 1.00 23.70 112 ILE B N 1
ATOM 2826 C CA . ILE B 1 110 ? 24.506 -16.778 32.990 1.00 15.76 112 ILE B CA 1
ATOM 2827 C C . ILE B 1 110 ? 23.243 -17.619 33.016 1.00 23.88 112 ILE B C 1
ATOM 2828 O O . ILE B 1 110 ? 22.741 -18.015 31.953 1.00 21.29 112 ILE B O 1
ATOM 2833 N N . PRO B 1 111 ? 22.723 -17.888 34.236 1.00 24.75 113 PRO B N 1
ATOM 2834 C CA . PRO B 1 111 ? 21.462 -18.596 34.488 1.00 20.47 113 PRO B CA 1
ATOM 2835 C C . PRO B 1 111 ? 20.257 -17.862 33.922 1.00 33.36 113 PRO B C 1
ATOM 2836 O O . PRO B 1 111 ? 20.118 -16.651 34.113 1.00 39.65 113 PRO B O 1
ATOM 2840 N N . ILE B 1 112 ? 19.381 -18.588 33.239 1.00 36.25 114 ILE B N 1
ATOM 2841 C CA . ILE B 1 112 ? 18.196 -17.961 32.679 1.00 25.73 114 ILE B CA 1
ATOM 2842 C C . ILE B 1 112 ? 16.939 -18.765 33.020 1.00 27.14 114 ILE B C 1
ATOM 2843 O O . ILE B 1 112 ? 16.940 -19.996 33.042 1.00 29.35 114 ILE B O 1
ATOM 2848 N N . ILE B 1 113 ? 15.875 -18.039 33.332 1.00 25.39 115 ILE B N 1
ATOM 2849 C CA . ILE B 1 113 ? 14.613 -18.632 33.726 1.00 12.78 115 ILE B CA 1
ATOM 2850 C C . ILE B 1 113 ? 13.566 -18.362 32.652 1.00 24.63 115 ILE B C 1
ATOM 2851 O O . ILE B 1 113 ? 13.286 -17.215 32.306 1.00 26.03 115 ILE B O 1
ATOM 2856 N N . ASP B 1 114 ? 13.004 -19.429 32.106 1.00 32.85 116 ASP B N 1
ATOM 2857 C CA . ASP B 1 114 ? 11.894 -19.318 31.174 1.00 27.25 116 ASP B CA 1
ATOM 2858 C C . ASP B 1 114 ? 10.621 -19.158 31.990 1.00 24.57 116 ASP B C 1
ATOM 2859 O O . ASP B 1 114 ? 10.118 -20.132 32.535 1.00 29.86 116 ASP B O 1
ATOM 2864 N N . LEU B 1 115 ? 10.111 -17.927 32.081 1.00 31.22 117 LEU B N 1
ATOM 2865 C CA . LEU B 1 115 ? 8.885 -17.620 32.852 1.00 32.27 117 LEU B CA 1
ATOM 2866 C C . LEU B 1 115 ? 7.638 -17.488 31.968 1.00 23.40 117 LEU B C 1
ATOM 2867 O O . LEU B 1 115 ? 7.739 -17.146 30.791 1.00 35.08 117 LEU B O 1
ATOM 2872 N N . ASP B 1 116 ? 6.474 -17.776 32.548 1.00 21.52 118 ASP B N 1
ATOM 2873 C CA . ASP B 1 116 ? 5.160 -17.660 31.892 1.00 25.85 118 ASP B CA 1
ATOM 2874 C C . ASP B 1 116 ? 4.958 -18.568 30.676 1.00 31.04 118 ASP B C 1
ATOM 2875 O O . ASP B 1 116 ? 4.383 -19.648 30.804 1.00 35.77 118 ASP B O 1
ATOM 2880 N N . VAL B 1 117 ? 5.405 -18.112 29.504 1.00 27.81 119 VAL B N 1
ATOM 2881 C CA . VAL B 1 117 ? 5.266 -18.853 28.246 1.00 22.38 119 VAL B CA 1
ATOM 2882 C C . VAL B 1 117 ? 6.412 -19.856 28.039 1.00 18.43 119 VAL B C 1
ATOM 2883 O O . VAL B 1 117 ? 7.576 -19.483 27.997 1.00 20.06 119 VAL B O 1
ATOM 2887 N N . ARG B 1 118 ? 6.079 -21.134 27.911 1.00 25.05 120 ARG B N 1
ATOM 2888 C CA . ARG B 1 118 ? 7.101 -22.179 27.826 1.00 26.71 120 ARG B CA 1
ATOM 2889 C C . ARG B 1 118 ? 7.601 -22.436 26.403 1.00 35.21 120 ARG B C 1
ATOM 2890 O O . ARG B 1 118 ? 6.813 -22.468 25.434 1.00 33.43 120 ARG B O 1
ATOM 2898 N N . LEU B 1 119 ? 8.916 -22.631 26.297 1.00 37.64 121 LEU B N 1
ATOM 2899 C CA . LEU B 1 119 ? 9.556 -23.042 25.043 1.00 44.83 121 LEU B CA 1
ATOM 2900 C C . LEU B 1 119 ? 9.061 -24.409 24.543 1.00 38.19 121 LEU B C 1
ATOM 2901 O O . LEU B 1 119 ? 8.704 -25.303 25.330 1.00 36.27 121 LEU B O 1
ATOM 2906 N N . ASP B 1 120 ? 9.052 -24.556 23.223 1.00 27.21 122 ASP B N 1
ATOM 2907 C CA . ASP B 1 120 ? 8.683 -25.807 22.590 1.00 23.14 122 ASP B CA 1
ATOM 2908 C C . ASP B 1 120 ? 9.663 -26.895 22.993 1.00 29.38 122 ASP B C 1
ATOM 2909 O O . ASP B 1 120 ? 10.850 -26.820 22.674 1.00 31.49 122 ASP B O 1
ATOM 2914 N N . ALA B 1 121 ? 9.180 -27.908 23.699 1.00 27.35 123 ALA B N 1
ATOM 2915 C CA . ALA B 1 121 ? 10.080 -28.929 24.208 1.00 16.72 123 ALA B CA 1
ATOM 2916 C C . ALA B 1 121 ? 10.670 -29.827 23.106 1.00 25.63 123 ALA B C 1
ATOM 2917 O O . ALA B 1 121 ? 11.778 -30.332 23.251 1.00 34.65 123 ALA B O 1
ATOM 2919 N N . LYS B 1 122 ? 9.957 -30.035 22.004 1.00 33.32 124 LYS B N 1
ATOM 2920 C CA . LYS B 1 122 ? 10.520 -30.839 20.916 1.00 28.35 124 LYS B CA 1
ATOM 2921 C C . LYS B 1 122 ? 11.713 -30.126 20.279 1.00 38.68 124 LYS B C 1
ATOM 2922 O O . LYS B 1 122 ? 12.759 -30.746 20.066 1.00 45.81 124 LYS B O 1
ATOM 2928 N N . ALA B 1 123 ? 11.553 -28.825 20.005 1.00 31.87 125 ALA B N 1
ATOM 2929 C CA . ALA B 1 123 ? 12.598 -27.981 19.399 1.00 23.46 125 ALA B CA 1
ATOM 2930 C C . ALA B 1 123 ? 13.829 -27.760 20.286 1.00 38.29 125 ALA B C 1
ATOM 2931 O O . ALA B 1 123 ? 14.965 -27.716 19.794 1.00 42.05 125 ALA B O 1
ATOM 2933 N N . ALA B 1 124 ? 13.592 -27.581 21.585 1.00 38.76 126 ALA B N 1
ATOM 2934 C CA . ALA B 1 124 ? 14.670 -27.432 22.553 1.00 28.29 126 ALA B CA 1
ATOM 2935 C C . ALA B 1 124 ? 15.461 -28.735 22.684 1.00 33.76 126 ALA B C 1
ATOM 2936 O O . ALA B 1 124 ? 16.648 -28.725 23.022 1.00 34.27 126 ALA B O 1
ATOM 2938 N N . GLU B 1 125 ? 14.788 -29.853 22.419 1.00 33.27 127 GLU B N 1
ATOM 2939 C CA . GLU B 1 125 ? 15.422 -31.168 22.424 1.00 29.27 127 GLU B CA 1
ATOM 2940 C C . GLU B 1 125 ? 16.371 -31.260 21.229 1.00 31.17 127 GLU B C 1
ATOM 2941 O O . GLU B 1 125 ? 17.510 -31.721 21.355 1.00 21.61 127 GLU B O 1
ATOM 2947 N N . ALA B 1 126 ? 15.896 -30.788 20.076 1.00 38.20 128 ALA B N 1
ATOM 2948 C CA . ALA B 1 126 ? 16.696 -30.756 18.848 1.00 35.29 128 ALA B CA 1
ATOM 2949 C C . ALA B 1 126 ? 17.995 -29.959 19.011 1.00 28.54 128 ALA B C 1
ATOM 2950 O O . ALA B 1 126 ? 19.062 -30.449 18.664 1.00 23.59 128 ALA B O 1
ATOM 2952 N N . ALA B 1 127 ? 17.902 -28.742 19.550 1.00 19.54 129 ALA B N 1
ATOM 2953 C CA . ALA B 1 127 ? 19.064 -27.862 19.692 1.00 15.22 129 ALA B CA 1
ATOM 2954 C C . ALA B 1 127 ? 19.996 -28.272 20.823 1.00 24.22 129 ALA B C 1
ATOM 2955 O O . ALA B 1 127 ? 21.012 -27.614 21.062 1.00 26.86 129 ALA B O 1
ATOM 2957 N N . GLY B 1 128 ? 19.648 -29.348 21.524 1.00 27.61 130 GLY B N 1
ATOM 2958 C CA . GLY B 1 128 ? 20.429 -29.798 22.661 1.00 22.54 130 GLY B CA 1
ATOM 2959 C C . GLY B 1 128 ? 20.337 -28.833 23.827 1.00 22.07 130 GLY B C 1
ATOM 2960 O O . GLY B 1 128 ? 21.319 -28.629 24.534 1.00 29.89 130 GLY B O 1
ATOM 2961 N N . LEU B 1 129 ? 19.155 -28.254 24.034 1.00 13.18 131 LEU B N 1
ATOM 2962 C CA . LEU B 1 129 ? 18.968 -27.208 25.039 1.00 23.81 131 LEU B CA 1
ATOM 2963 C C . LEU B 1 129 ? 18.343 -27.689 26.355 1.00 34.51 131 LEU B C 1
ATOM 2964 O O . LEU B 1 129 ? 17.209 -28.192 26.378 1.00 40.97 131 LEU B O 1
ATOM 2969 N N . LYS B 1 130 ? 19.101 -27.527 27.441 1.00 28.84 132 LYS B N 1
ATOM 2970 C CA . LYS B 1 130 ? 18.589 -27.712 28.794 1.00 25.10 132 LYS B CA 1
ATOM 2971 C C . LYS B 1 130 ? 18.041 -26.383 29.259 1.00 30.57 132 LYS B C 1
ATOM 2972 O O . LYS B 1 130 ? 18.713 -25.355 29.147 1.00 32.92 132 LYS B O 1
ATOM 2978 N N . PHE B 1 131 ? 16.825 -26.386 29.782 1.00 32.34 133 PHE B N 1
ATOM 2979 C CA . PHE B 1 131 ? 16.237 -25.135 30.218 1.00 33.58 133 PHE B CA 1
ATOM 2980 C C . PHE B 1 131 ? 15.224 -25.370 31.308 1.00 35.68 133 PHE B C 1
ATOM 2981 O O . PHE B 1 131 ? 14.678 -26.462 31.438 1.00 34.13 133 PHE B O 1
ATOM 2989 N N . ASN B 1 132 ? 14.994 -24.324 32.094 1.00 41.55 134 ASN B N 1
ATOM 2990 C CA . ASN B 1 132 ? 14.139 -24.384 33.274 1.00 33.82 134 ASN B CA 1
ATOM 2991 C C . ASN B 1 132 ? 12.957 -23.422 33.153 1.00 25.01 134 ASN B C 1
ATOM 2992 O O . ASN B 1 132 ? 13.144 -22.219 32.988 1.00 11.93 134 ASN B O 1
ATOM 2997 N N . TYR B 1 133 ? 11.747 -23.971 33.232 1.00 25.34 135 TYR B N 1
ATOM 2998 C CA . TYR B 1 133 ? 10.508 -23.205 33.095 1.00 27.66 135 TYR B CA 1
ATOM 2999 C C . TYR B 1 133 ? 9.793 -22.983 34.424 1.00 28.02 135 TYR B C 1
ATOM 3000 O O . TYR B 1 133 ? 9.763 -23.884 35.270 1.00 27.67 135 TYR B O 1
ATOM 3009 N N . VAL B 1 134 ? 9.221 -21.788 34.603 1.00 28.08 136 VAL B N 1
ATOM 3010 C CA . VAL B 1 134 ? 8.336 -21.491 35.749 1.00 28.54 136 VAL B CA 1
ATOM 3011 C C . VAL B 1 134 ? 6.991 -20.930 35.253 1.00 20.95 136 VAL B C 1
ATOM 3012 O O . VAL B 1 134 ? 6.970 -19.964 34.502 1.00 24.92 136 VAL B O 1
ATOM 3016 N N . GLY B 1 135 ? 5.875 -21.532 35.667 1.00 18.50 137 GLY B N 1
ATOM 3017 C CA . GLY B 1 135 ? 4.562 -21.129 35.172 1.00 12.93 137 GLY B CA 1
ATOM 3018 C C . GLY B 1 135 ? 3.355 -21.837 35.787 1.00 20.03 137 GLY B C 1
ATOM 3019 O O . GLY B 1 135 ? 3.259 -22.005 37.000 1.00 24.02 137 GLY B O 1
ATOM 3020 N N . VAL B 1 136 ? 2.418 -22.256 34.947 1.00 17.18 138 VAL B N 1
ATOM 3021 C CA . VAL B 1 136 ? 1.173 -22.845 35.427 1.00 15.41 138 VAL B CA 1
ATOM 3022 C C . VAL B 1 136 ? 0.739 -23.874 34.386 1.00 15.04 138 VAL B C 1
ATOM 3023 O O . VAL B 1 136 ? 1.089 -23.739 33.214 1.00 15.06 138 VAL B O 1
ATOM 3027 N N . ASP B 1 137 ? 0.022 -24.917 34.797 1.00 26.26 139 ASP B N 1
ATOM 3028 C CA . ASP B 1 137 ? -0.533 -25.863 33.824 1.00 18.32 139 ASP B CA 1
ATOM 3029 C C . ASP B 1 137 ? -1.761 -25.215 33.197 1.00 20.83 139 ASP B C 1
ATOM 3030 O O . ASP B 1 137 ? -2.864 -25.279 33.744 1.00 29.89 139 ASP B O 1
ATOM 3035 N N . ASN B 1 138 ? -1.553 -24.569 32.055 1.00 27.36 140 ASN B N 1
ATOM 3036 C CA . ASN B 1 138 ? -2.580 -23.743 31.423 1.00 27.78 140 ASN B CA 1
ATOM 3037 C C . ASN B 1 138 ? -3.705 -24.573 30.813 1.00 26.79 140 ASN B C 1
ATOM 3038 O O . ASN B 1 138 ? -4.834 -24.091 30.648 1.00 16.56 140 ASN B O 1
ATOM 3043 N N . PHE B 1 139 ? -3.398 -25.835 30.524 1.00 30.84 141 PHE B N 1
ATOM 3044 C CA . PHE B 1 139 ? -4.389 -26.762 29.984 1.00 26.24 141 PHE B CA 1
ATOM 3045 C C . PHE B 1 139 ? -5.314 -27.280 31.076 1.00 22.98 141 PHE B C 1
ATOM 3046 O O . PHE B 1 139 ? -6.508 -27.462 30.852 1.00 32.62 141 PHE B O 1
ATOM 3054 N N . ASN B 1 140 ? -4.754 -27.526 32.253 1.00 11.24 142 ASN B N 1
ATOM 3055 C CA . ASN B 1 140 ? -5.555 -27.917 33.394 1.00 16.76 142 ASN B CA 1
ATOM 3056 C C . ASN B 1 140 ? -6.279 -26.705 33.961 1.00 31.42 142 ASN B C 1
ATOM 3057 O O . ASN B 1 140 ? -7.395 -26.823 34.472 1.00 32.02 142 ASN B O 1
ATOM 3062 N N . GLY B 1 141 ? -5.631 -25.541 33.863 1.00 32.28 143 GLY B N 1
ATOM 3063 C CA . GLY B 1 141 ? -6.219 -24.278 34.272 1.00 17.99 143 GLY B CA 1
ATOM 3064 C C . GLY B 1 141 ? -7.522 -23.998 33.541 1.00 31.02 143 GLY B C 1
ATOM 3065 O O . GLY B 1 141 ? -8.563 -23.853 34.171 1.00 36.26 143 GLY B O 1
ATOM 3066 N N . GLY B 1 142 ? -7.472 -23.927 32.211 1.00 31.67 144 GLY B N 1
ATOM 3067 C CA . GLY B 1 142 ? -8.666 -23.698 31.408 1.00 18.55 144 GLY B CA 1
ATOM 3068 C C . GLY B 1 142 ? -9.672 -24.825 31.552 1.00 23.05 144 GLY B C 1
ATOM 3069 O O . GLY B 1 142 ? -10.898 -24.644 31.462 1.00 18.62 144 GLY B O 1
ATOM 3070 N N . TYR B 1 143 ? -9.154 -26.015 31.790 1.00 22.01 145 TYR B N 1
ATOM 3071 C CA . TYR B 1 143 ? -10.035 -27.114 32.080 1.00 13.90 145 TYR B CA 1
ATOM 3072 C C . TYR B 1 143 ? -10.862 -26.762 33.306 1.00 16.16 145 TYR B C 1
ATOM 3073 O O . TYR B 1 143 ? -12.085 -26.711 33.226 1.00 18.57 145 TYR B O 1
ATOM 3082 N N . LEU B 1 144 ? -10.195 -26.472 34.424 1.00 16.74 146 LEU B N 1
ATOM 3083 C CA . LEU B 1 144 ? -10.903 -26.129 35.659 1.00 16.51 146 LEU B CA 1
ATOM 3084 C C . LEU B 1 144 ? -11.829 -24.933 35.434 1.00 17.83 146 LEU B C 1
ATOM 3085 O O . LEU B 1 144 ? -12.951 -24.908 35.945 1.00 21.05 146 LEU B O 1
ATOM 3090 N N . GLU B 1 145 ? -11.383 -23.958 34.651 1.00 13.24 147 GLU B N 1
ATOM 3091 C CA . GLU B 1 145 ? -12.210 -22.771 34.395 1.00 26.47 147 GLU B CA 1
ATOM 3092 C C . GLU B 1 145 ? -13.519 -23.084 33.646 1.00 26.87 147 GLU B C 1
ATOM 3093 O O . GLU B 1 145 ? -14.590 -22.580 34.015 1.00 9.54 147 GLU B O 1
ATOM 3099 N N . ALA B 1 146 ? -13.434 -23.888 32.586 1.00 17.09 148 ALA B N 1
ATOM 3100 C CA . ALA B 1 146 ? -14.620 -24.164 31.780 1.00 26.11 148 ALA B CA 1
ATOM 3101 C C . ALA B 1 146 ? -15.536 -25.078 32.554 1.00 25.65 148 ALA B C 1
ATOM 3102 O O . ALA B 1 146 ? -16.764 -24.973 32.474 1.00 15.54 148 ALA B O 1
ATOM 3104 N N . LYS B 1 147 ? -14.904 -25.968 33.315 1.00 35.54 149 LYS B N 1
ATOM 3105 C CA . LYS B 1 147 ? -15.596 -26.930 34.155 1.00 24.69 149 LYS B CA 1
ATOM 3106 C C . LYS B 1 147 ? -16.538 -26.192 35.120 1.00 15.91 149 LYS B C 1
ATOM 3107 O O . LYS B 1 147 ? -17.687 -26.570 35.286 1.00 19.52 149 LYS B O 1
ATOM 3113 N N . ASN B 1 148 ? -16.055 -25.111 35.712 1.00 10.27 150 ASN B N 1
ATOM 3114 C CA . ASN B 1 148 ? -16.841 -24.306 36.639 1.00 16.41 150 ASN B CA 1
ATOM 3115 C C . ASN B 1 148 ? -18.025 -23.633 35.940 1.00 20.40 150 ASN B C 1
ATOM 3116 O O . ASN B 1 148 ? -19.153 -23.619 36.457 1.00 23.44 150 ASN B O 1
ATOM 3121 N N . LEU B 1 149 ? -17.755 -23.068 34.765 1.00 16.57 151 LEU B N 1
ATOM 3122 C CA . LEU B 1 149 ? -18.779 -22.397 33.984 1.00 21.00 151 LEU B CA 1
ATOM 3123 C C . LEU B 1 149 ? -19.818 -23.430 33.540 1.00 19.96 151 LEU B C 1
ATOM 3124 O O . LEU B 1 149 ? -21.019 -23.219 33.696 1.00 22.88 151 LEU B O 1
ATOM 3129 N N . ALA B 1 150 ? -19.352 -24.553 33.003 1.00 24.53 152 ALA B N 1
ATOM 3130 C CA . ALA B 1 150 ? -20.248 -25.635 32.577 1.00 26.19 152 ALA B CA 1
ATOM 3131 C C . ALA B 1 150 ? -21.252 -26.025 33.657 1.00 21.85 152 ALA B C 1
ATOM 3132 O O . ALA B 1 150 ? -22.431 -26.196 33.373 1.00 13.50 152 ALA B O 1
ATOM 3134 N N . GLU B 1 151 ? -20.778 -26.156 34.897 1.00 29.65 153 GLU B N 1
ATOM 3135 C CA . GLU B 1 151 ? -21.649 -26.465 36.035 1.00 22.22 153 GLU B CA 1
ATOM 3136 C C . GLU B 1 151 ? -22.596 -25.319 36.331 1.00 24.39 153 GLU B C 1
ATOM 3137 O O . GLU B 1 151 ? -23.757 -25.551 36.629 1.00 31.24 153 GLU B O 1
ATOM 3143 N N . ALA B 1 152 ? -22.100 -24.086 36.216 1.00 28.99 154 ALA B N 1
ATOM 3144 C CA . ALA B 1 152 ? -22.889 -22.865 36.462 1.00 23.97 154 ALA B CA 1
ATOM 3145 C C . ALA B 1 152 ? -24.036 -22.552 35.470 1.00 28.05 154 ALA B C 1
ATOM 3146 O O . ALA B 1 152 ? -24.977 -21.843 35.820 1.00 25.65 154 ALA B O 1
ATOM 3148 N N . ILE B 1 153 ? -23.964 -23.045 34.235 1.00 29.53 155 ILE B N 1
ATOM 3149 C CA . ILE B 1 153 ? -25.054 -22.790 33.297 1.00 28.98 155 ILE B CA 1
ATOM 3150 C C . ILE B 1 153 ? -25.979 -24.020 33.161 1.00 28.01 155 ILE B C 1
ATOM 3151 O O . ILE B 1 153 ? -26.806 -24.083 32.252 1.00 34.69 155 ILE B O 1
ATOM 3156 N N . GLY B 1 154 ? -25.847 -24.982 34.077 1.00 17.27 156 GLY B N 1
ATOM 3157 C CA . GLY B 1 154 ? -26.803 -26.078 34.184 1.00 7.08 156 GLY B CA 1
ATOM 3158 C C . GLY B 1 154 ? -26.420 -27.389 33.520 1.00 19.51 156 GLY B C 1
ATOM 3159 O O . GLY B 1 154 ? -27.270 -28.256 33.339 1.00 21.43 156 GLY B O 1
ATOM 3160 N N . LYS B 1 155 ? -25.140 -27.530 33.168 1.00 12.02 157 LYS B N 1
ATOM 3161 C CA . LYS B 1 155 ? -24.612 -28.699 32.476 1.00 8.75 157 LYS B CA 1
ATOM 3162 C C . LYS B 1 155 ? -25.225 -28.829 31.068 1.00 30.71 157 LYS B C 1
ATOM 3163 O O . LYS B 1 155 ? -25.103 -29.880 30.401 1.00 30.06 157 LYS B O 1
ATOM 3169 N N . LYS B 1 156 ? -25.839 -27.728 30.621 1.00 28.56 158 LYS B N 1
ATOM 3170 C CA . LYS B 1 156 ? -26.614 -27.654 29.385 1.00 25.30 158 LYS B CA 1
ATOM 3171 C C . LYS B 1 156 ? -26.518 -26.236 28.853 1.00 19.91 158 LYS B C 1
ATOM 3172 O O . LYS B 1 156 ? -26.418 -25.308 29.637 1.00 16.57 158 LYS B O 1
ATOM 3178 N N . GLY B 1 157 ? -26.524 -26.060 27.533 1.00 17.28 159 GLY B N 1
ATOM 3179 C CA . GLY B 1 157 ? -26.512 -24.722 26.963 1.00 13.47 159 GLY B CA 1
ATOM 3180 C C . GLY B 1 157 ? -25.547 -24.492 25.808 1.00 27.43 159 GLY B C 1
ATOM 3181 O O . GLY B 1 157 ? -25.029 -25.443 25.222 1.00 34.42 159 GLY B O 1
ATOM 3182 N N . ASN B 1 158 ? -25.313 -23.218 25.485 1.00 30.56 160 ASN B N 1
ATOM 3183 C CA . ASN B 1 158 ? -24.465 -22.820 24.355 1.00 29.58 160 ASN B CA 1
ATOM 3184 C C . ASN B 1 158 ? -23.338 -21.901 24.792 1.00 27.65 160 ASN B C 1
ATOM 3185 O O . ASN B 1 158 ? -23.573 -20.766 25.211 1.00 17.13 160 ASN B O 1
ATOM 3190 N N . VAL B 1 159 ? -22.108 -22.374 24.669 1.00 29.63 161 VAL B N 1
ATOM 3191 C CA . VAL B 1 159 ? -20.975 -21.544 25.013 1.00 23.14 161 VAL B CA 1
ATOM 3192 C C . VAL B 1 159 ? -20.268 -20.981 23.775 1.00 31.66 161 VAL B C 1
ATOM 3193 O O . VAL B 1 159 ? -20.386 -21.525 22.667 1.00 28.59 161 VAL B O 1
ATOM 3197 N N . ALA B 1 160 ? -19.569 -19.865 23.983 1.00 30.82 162 ALA B N 1
ATOM 3198 C CA . ALA B 1 160 ? -18.659 -19.293 23.000 1.00 20.97 162 ALA B CA 1
ATOM 3199 C C . ALA B 1 160 ? -17.268 -19.145 23.629 1.00 27.81 162 ALA B C 1
ATOM 3200 O O . ALA B 1 160 ? -17.135 -18.974 24.847 1.00 26.06 162 ALA B O 1
ATOM 3202 N N . ILE B 1 161 ? -16.229 -19.211 22.807 1.00 22.62 163 ILE B N 1
ATOM 3203 C CA . ILE B 1 161 ? -14.872 -19.123 23.331 1.00 24.75 163 ILE B CA 1
ATOM 3204 C C . ILE B 1 161 ? -14.119 -17.910 22.791 1.00 24.39 163 ILE B C 1
ATOM 3205 O O . ILE B 1 161 ? -13.983 -17.741 21.584 1.00 29.51 163 ILE B O 1
ATOM 3210 N N . LEU B 1 162 ? -13.621 -17.072 23.689 1.00 7.26 164 LEU B N 1
ATOM 3211 C CA . LEU B 1 162 ? -12.717 -16.007 23.283 1.00 23.69 164 LEU B CA 1
ATOM 3212 C C . LEU B 1 162 ? -11.247 -16.344 23.606 1.00 30.59 164 LEU B C 1
ATOM 3213 O O . LEU B 1 162 ? -10.862 -16.507 24.772 1.00 18.09 164 LEU B O 1
ATOM 3218 N N . GLU B 1 163 ? -10.438 -16.433 22.551 1.00 33.03 165 GLU B N 1
ATOM 3219 C CA . GLU B 1 163 ? -9.067 -16.927 22.648 1.00 35.63 165 GLU B CA 1
ATOM 3220 C C . GLU B 1 163 ? -8.017 -15.843 22.565 1.00 35.01 165 GLU B C 1
ATOM 3221 O O . GLU B 1 163 ? -8.315 -14.695 22.219 1.00 33.80 165 GLU B O 1
ATOM 3227 N N . GLY B 1 164 ? -6.782 -16.235 22.869 1.00 30.69 166 GLY B N 1
ATOM 3228 C CA . GLY B 1 164 ? -5.643 -15.338 22.827 1.00 25.98 166 GLY B CA 1
ATOM 3229 C C . GLY B 1 164 ? -5.098 -15.280 21.421 1.00 30.39 166 GLY B C 1
ATOM 3230 O O . GLY B 1 164 ? -5.712 -15.843 20.504 1.00 36.97 166 GLY B O 1
ATOM 3231 N N . ILE B 1 165 ? -3.974 -14.582 21.247 1.00 31.96 167 ILE B N 1
ATOM 3232 C CA . ILE B 1 165 ? -3.263 -14.559 19.971 1.00 31.33 167 ILE B CA 1
ATOM 3233 C C . ILE B 1 165 ? -3.184 -15.999 19.491 1.00 29.78 167 ILE B C 1
ATOM 3234 O O . ILE B 1 165 ? -2.805 -16.888 20.262 1.00 41.24 167 ILE B O 1
ATOM 3239 N N . PRO B 1 166 ? -3.590 -16.247 18.241 1.00 26.58 168 PRO B N 1
ATOM 3240 C CA . PRO B 1 166 ? -3.540 -17.585 17.642 1.00 33.58 168 PRO B CA 1
ATOM 3241 C C . PRO B 1 166 ? -2.204 -18.306 17.857 1.00 36.99 168 PRO B C 1
ATOM 3242 O O . PRO B 1 166 ? -2.188 -19.514 18.120 1.00 37.45 168 PRO B O 1
ATOM 3246 N N . GLY B 1 167 ? -1.104 -17.565 17.756 1.00 38.45 169 GLY B N 1
ATOM 3247 C CA . GLY B 1 167 ? 0.214 -18.131 17.976 1.00 41.39 169 GLY B CA 1
ATOM 3248 C C . GLY B 1 167 ? 0.394 -18.720 19.365 1.00 31.68 169 GLY B C 1
ATOM 3249 O O . GLY B 1 167 ? 0.589 -19.925 19.496 1.00 16.45 169 GLY B O 1
ATOM 3250 N N . VAL B 1 168 ? 0.275 -17.857 20.380 1.00 31.12 170 VAL B N 1
ATOM 3251 C CA . VAL B 1 168 ? 0.700 -18.106 21.767 1.00 35.68 170 VAL B CA 1
ATOM 3252 C C . VAL B 1 168 ? 0.241 -19.433 22.385 1.00 35.10 170 VAL B C 1
ATOM 3253 O O . VAL B 1 168 ? -0.933 -19.800 22.334 1.00 42.00 170 VAL B O 1
ATOM 3257 N N . ASP B 1 169 ? 1.204 -20.145 22.960 1.00 30.99 171 ASP B N 1
ATOM 3258 C CA . ASP B 1 169 ? 0.993 -21.477 23.516 1.00 38.38 171 ASP B CA 1
ATOM 3259 C C . ASP B 1 169 ? 0.007 -21.491 24.694 1.00 34.23 171 ASP B C 1
ATOM 3260 O O . ASP B 1 169 ? -0.862 -22.359 24.781 1.00 30.86 171 ASP B O 1
ATOM 3265 N N . ASN B 1 170 ? 0.147 -20.525 25.593 1.00 23.40 172 ASN B N 1
ATOM 3266 C CA . ASN B 1 170 ? -0.718 -20.437 26.757 1.00 28.88 172 ASN B CA 1
ATOM 3267 C C . ASN B 1 170 ? -2.195 -20.294 26.385 1.00 28.38 172 ASN B C 1
ATOM 3268 O O . ASN B 1 170 ? -3.075 -20.850 27.045 1.00 28.65 172 ASN B O 1
ATOM 3273 N N . GLY B 1 171 ? -2.467 -19.559 25.318 1.00 18.19 173 GLY B N 1
ATOM 3274 C CA . GLY B 1 171 ? -3.836 -19.405 24.868 1.00 20.09 173 GLY B CA 1
ATOM 3275 C C . GLY B 1 171 ? -4.345 -20.695 24.267 1.00 17.07 173 GLY B C 1
ATOM 3276 O O . GLY B 1 171 ? -5.535 -21.008 24.351 1.00 12.63 173 GLY B O 1
ATOM 3277 N N . GLU B 1 172 ? -3.431 -21.446 23.663 1.00 18.08 174 GLU B N 1
ATOM 3278 C CA . GLU B 1 172 ? -3.784 -22.684 22.983 1.00 23.98 174 GLU B CA 1
ATOM 3279 C C . GLU B 1 172 ? -4.052 -23.806 23.974 1.00 18.71 174 GLU B C 1
ATOM 3280 O O . GLU B 1 172 ? -4.949 -24.623 23.766 1.00 24.15 174 GLU B O 1
ATOM 3286 N N . GLN B 1 173 ? -3.263 -23.846 25.044 1.00 16.17 175 GLN B N 1
ATOM 3287 C CA . GLN B 1 173 ? -3.443 -24.847 26.090 1.00 22.47 175 GLN B CA 1
ATOM 3288 C C . GLN B 1 173 ? -4.804 -24.686 26.769 1.00 24.70 175 GLN B C 1
ATOM 3289 O O . GLN B 1 173 ? -5.539 -25.657 26.930 1.00 23.42 175 GLN B O 1
ATOM 3295 N N . ARG B 1 174 ? -5.137 -23.452 27.149 1.00 23.27 176 ARG B N 1
ATOM 3296 C CA . ARG B 1 174 ? -6.378 -23.150 27.871 1.00 19.11 176 ARG B CA 1
ATOM 3297 C C . ARG B 1 174 ? -7.662 -23.501 27.086 1.00 22.79 176 ARG B C 1
ATOM 3298 O O . ARG B 1 174 ? -8.624 -24.037 27.654 1.00 16.71 176 ARG B O 1
ATOM 3306 N N . LYS B 1 175 ? -7.676 -23.205 25.787 1.00 31.71 177 LYS B N 1
ATOM 3307 C CA . LYS B 1 175 ? -8.801 -23.565 24.917 1.00 28.34 177 LYS B CA 1
ATOM 3308 C C . LYS B 1 175 ? -9.044 -25.085 24.889 1.00 29.96 177 LYS B C 1
ATOM 3309 O O . LYS B 1 175 ? -10.178 -25.542 25.059 1.00 36.28 177 LYS B O 1
ATOM 3315 N N . GLY B 1 176 ? -7.980 -25.864 24.695 1.00 25.39 178 GLY B N 1
ATOM 3316 C CA . GLY B 1 176 ? -8.095 -27.312 24.587 1.00 12.88 178 GLY B CA 1
ATOM 3317 C C . GLY B 1 176 ? -8.415 -27.987 25.902 1.00 13.63 178 GLY B C 1
ATOM 3318 O O . GLY B 1 176 ? -8.890 -29.128 25.928 1.00 23.64 178 GLY B O 1
ATOM 3319 N N . GLY B 1 177 ? -8.125 -27.278 26.991 1.00 13.99 179 GLY B N 1
ATOM 3320 C CA . GLY B 1 177 ? -8.537 -27.669 28.324 1.00 10.07 179 GLY B CA 1
ATOM 3321 C C . GLY B 1 177 ? -10.029 -27.462 28.452 1.00 25.39 179 GLY B C 1
ATOM 3322 O O . GLY B 1 177 ? -10.746 -28.339 28.943 1.00 36.04 179 GLY B O 1
ATOM 3323 N N . ALA B 1 178 ? -10.495 -26.304 27.986 1.00 24.10 180 ALA B N 1
ATOM 3324 C CA . ALA B 1 178 ? -11.920 -25.970 27.986 1.00 22.22 180 ALA B CA 1
ATOM 3325 C C . ALA B 1 178 ? -12.758 -26.915 27.107 1.00 27.14 180 ALA B C 1
ATOM 3326 O O . ALA B 1 178 ? -13.856 -27.322 27.506 1.00 25.45 180 ALA B O 1
ATOM 3328 N N . LEU B 1 179 ? -12.241 -27.250 25.920 1.00 21.85 181 LEU B N 1
ATOM 3329 C CA . LEU B 1 179 ? -12.892 -28.202 25.016 1.00 20.42 181 LEU B CA 1
ATOM 3330 C C . LEU B 1 179 ? -13.130 -29.557 25.680 1.00 27.55 181 LEU B C 1
ATOM 3331 O O . LEU B 1 179 ? -14.187 -30.170 25.509 1.00 37.35 181 LEU B O 1
ATOM 3336 N N . LYS B 1 180 ? -12.119 -30.020 26.411 1.00 17.35 182 LYS B N 1
ATOM 3337 C CA . LYS B 1 180 ? -12.195 -31.238 27.202 1.00 16.92 182 LYS B CA 1
ATOM 3338 C C . LYS B 1 180 ? -13.385 -31.222 28.169 1.00 27.48 182 LYS B C 1
ATOM 3339 O O . LYS B 1 180 ? -14.104 -32.220 28.311 1.00 37.00 182 LYS B O 1
ATOM 3345 N N . ALA B 1 181 ? -13.596 -30.076 28.809 1.00 25.08 183 ALA B N 1
ATOM 3346 C CA . ALA B 1 181 ? -14.611 -29.927 29.842 1.00 24.42 183 ALA B CA 1
ATOM 3347 C C . ALA B 1 181 ? -16.030 -29.861 29.274 1.00 29.73 183 ALA B C 1
ATOM 3348 O O . ALA B 1 181 ? -16.942 -30.490 29.814 1.00 45.14 183 ALA B O 1
ATOM 3350 N N . PHE B 1 182 ? -16.236 -29.115 28.194 1.00 20.04 184 PHE B N 1
ATOM 3351 C CA . PHE B 1 182 ? -17.574 -29.049 27.603 1.00 18.34 184 PHE B CA 1
ATOM 3352 C C . PHE B 1 182 ? -17.914 -30.345 26.883 1.00 27.69 184 PHE B C 1
ATOM 3353 O O . PHE B 1 182 ? -19.079 -30.634 26.616 1.00 36.12 184 PHE B O 1
ATOM 3361 N N . ALA B 1 183 ? -16.873 -31.104 26.547 1.00 36.55 185 ALA B N 1
ATOM 3362 C CA . ALA B 1 183 ? -17.008 -32.439 25.972 1.00 31.56 185 ALA B CA 1
ATOM 3363 C C . ALA B 1 183 ? -17.634 -33.393 26.989 1.00 22.16 185 ALA B C 1
ATOM 3364 O O . ALA B 1 183 ? -18.239 -34.393 26.620 1.00 13.60 185 ALA B O 1
ATOM 3366 N N . GLU B 1 184 ? -17.479 -33.065 28.270 1.00 19.54 186 GLU B N 1
ATOM 3367 C CA . GLU B 1 184 ? -18.036 -33.859 29.363 1.00 22.15 186 GLU B CA 1
ATOM 3368 C C . GLU B 1 184 ? -19.490 -33.532 29.614 1.00 26.67 186 GLU B C 1
ATOM 3369 O O . GLU B 1 184 ? -20.108 -34.094 30.515 1.00 22.78 186 GLU B O 1
ATOM 3375 N N . TYR B 1 185 ? -20.014 -32.596 28.830 1.00 28.89 187 TYR B N 1
ATOM 3376 C CA . TYR B 1 185 ? -21.404 -32.186 28.931 1.00 22.78 187 TYR B CA 1
ATOM 3377 C C . TYR B 1 185 ? -22.033 -32.253 27.558 1.00 30.20 187 TYR B C 1
ATOM 3378 O O . TYR B 1 185 ? -21.905 -31.308 26.758 1.00 25.10 187 TYR B O 1
ATOM 3387 N N . PRO B 1 186 ? -22.688 -33.398 27.272 1.00 33.55 188 PRO B N 1
ATOM 3388 C CA . PRO B 1 186 ? -23.415 -33.669 26.036 1.00 21.73 188 PRO B CA 1
ATOM 3389 C C . PRO B 1 186 ? -24.461 -32.600 25.736 1.00 20.72 188 PRO B C 1
ATOM 3390 O O . PRO B 1 186 ? -24.822 -32.437 24.575 1.00 26.65 188 PRO B O 1
ATOM 3394 N N . ASP B 1 187 ? -24.914 -31.873 26.753 1.00 21.12 189 ASP B N 1
ATOM 3395 C CA . ASP B 1 187 ? -25.905 -30.815 26.547 1.00 31.33 189 ASP B CA 1
ATOM 3396 C C . ASP B 1 187 ? -25.314 -29.404 26.413 1.00 26.77 189 ASP B C 1
ATOM 3397 O O . ASP B 1 187 ? -26.053 -28.433 26.200 1.00 26.29 189 ASP B O 1
ATOM 3402 N N . ILE B 1 188 ? -23.999 -29.276 26.558 1.00 22.08 190 ILE B N 1
ATOM 3403 C CA . ILE B 1 188 ? -23.364 -28.013 26.210 1.00 23.98 190 ILE B CA 1
ATOM 3404 C C . ILE B 1 188 ? -22.722 -28.156 24.851 1.00 27.10 190 ILE B C 1
ATOM 3405 O O . ILE B 1 188 ? -22.010 -29.122 24.587 1.00 31.87 190 ILE B O 1
ATOM 3410 N N . LYS B 1 189 ? -23.003 -27.188 23.990 1.00 32.90 191 LYS B N 1
ATOM 3411 C CA . LYS B 1 189 ? -22.452 -27.154 22.649 1.00 32.84 191 LYS B CA 1
ATOM 3412 C C . LYS B 1 189 ? -21.616 -25.878 22.480 1.00 35.61 191 LYS B C 1
ATOM 3413 O O . LYS B 1 189 ? -22.024 -24.793 22.906 1.00 46.23 191 LYS B O 1
ATOM 3419 N N . ILE B 1 190 ? -20.431 -26.019 21.897 1.00 16.68 192 ILE B N 1
ATOM 3420 C CA . ILE B 1 190 ? -19.642 -24.865 21.487 1.00 17.69 192 ILE B CA 1
ATOM 3421 C C . ILE B 1 190 ? -20.146 -24.347 20.133 1.00 28.14 192 ILE B C 1
ATOM 3422 O O . ILE B 1 190 ? -20.084 -25.061 19.124 1.00 26.48 192 ILE B O 1
ATOM 3427 N N . VAL B 1 191 ? -20.653 -23.113 20.109 1.00 23.83 193 VAL B N 1
ATOM 3428 C CA . VAL B 1 191 ? -21.308 -22.605 18.913 1.00 19.79 193 VAL B CA 1
ATOM 3429 C C . VAL B 1 191 ? -20.530 -21.492 18.256 1.00 24.36 193 VAL B C 1
ATOM 3430 O O . VAL B 1 191 ? -20.799 -21.129 17.114 1.00 40.21 193 VAL B O 1
ATOM 3434 N N . ALA B 1 192 ? -19.558 -20.953 18.976 1.00 24.99 194 ALA B N 1
ATOM 3435 C CA . ALA B 1 192 ? -18.645 -19.968 18.413 1.00 15.02 194 ALA B CA 1
ATOM 3436 C C . ALA B 1 192 ? -17.274 -20.075 19.086 1.00 16.82 194 ALA B C 1
ATOM 3437 O O . ALA B 1 192 ? -17.138 -20.618 20.187 1.00 21.74 194 ALA B O 1
ATOM 3439 N N . SER B 1 193 ? -16.262 -19.555 18.413 1.00 9.24 195 SER B N 1
ATOM 3440 C CA . SER B 1 193 ? -14.939 -19.393 18.992 1.00 8.93 195 SER B CA 1
ATOM 3441 C C . SER B 1 193 ? -14.159 -18.407 18.142 1.00 16.92 195 SER B C 1
ATOM 3442 O O . SER B 1 193 ? -14.111 -18.531 16.915 1.00 25.92 195 SER B O 1
ATOM 3445 N N . GLN B 1 194 ? -13.558 -17.424 18.794 1.00 8.72 196 GLN B N 1
ATOM 3446 C CA . GLN B 1 194 ? -12.873 -16.342 18.099 1.00 29.39 196 GLN B CA 1
ATOM 3447 C C . GLN B 1 194 ? -11.878 -15.659 19.020 1.00 28.48 196 GLN B C 1
ATOM 3448 O O . GLN B 1 194 ? -12.107 -15.566 20.217 1.00 40.06 196 GLN B O 1
ATOM 3454 N N . SER B 1 195 ? -10.780 -15.181 18.449 1.00 25.53 197 SER B N 1
ATOM 3455 C CA . SER B 1 195 ? -9.735 -14.486 19.192 1.00 27.50 197 SER B CA 1
ATOM 3456 C C . SER B 1 195 ? -9.979 -12.978 19.349 1.00 22.18 197 SER B C 1
ATOM 3457 O O . SER B 1 195 ? -10.596 -12.338 18.502 1.00 25.02 197 SER B O 1
ATOM 3460 N N . ALA B 1 196 ? -9.479 -12.424 20.451 1.00 21.87 198 ALA B N 1
ATOM 3461 C CA . ALA B 1 196 ? -9.545 -10.969 20.716 1.00 24.14 198 ALA B CA 1
ATOM 3462 C C . ALA B 1 196 ? -8.205 -10.508 21.192 1.00 21.45 198 ALA B C 1
ATOM 3463 O O . ALA B 1 196 ? -8.030 -9.483 21.836 1.00 13.60 198 ALA B O 1
ATOM 3465 N N . ASN B 1 197 ? -7.275 -11.309 20.698 1.00 24.45 199 ASN B N 1
ATOM 3466 C CA . ASN B 1 197 ? -5.904 -11.570 21.154 1.00 26.37 199 ASN B CA 1
ATOM 3467 C C . ASN B 1 197 ? -5.430 -10.799 22.374 1.00 25.43 199 ASN B C 1
ATOM 3468 O O . ASN B 1 197 ? -4.652 -9.836 22.277 1.00 29.58 199 ASN B O 1
ATOM 3473 N N . TRP B 1 198 ? -5.995 -11.221 23.509 1.00 21.12 200 TRP B N 1
ATOM 3474 C CA . TRP B 1 198 ? -5.646 -10.776 24.865 1.00 22.28 200 TRP B CA 1
ATOM 3475 C C . TRP B 1 198 ? -6.128 -9.366 25.222 1.00 22.18 200 TRP B C 1
ATOM 3476 O O . TRP B 1 198 ? -5.784 -8.833 26.281 1.00 30.41 200 TRP B O 1
ATOM 3487 N N . GLU B 1 199 ? -6.934 -8.781 24.349 1.00 19.67 201 GLU B N 1
ATOM 3488 C CA . GLU B 1 199 ? -7.301 -7.375 24.432 1.00 19.05 201 GLU B CA 1
ATOM 3489 C C . GLU B 1 199 ? -8.758 -7.158 24.849 1.00 17.24 201 GLU B C 1
ATOM 3490 O O . GLU B 1 199 ? -9.648 -7.872 24.403 1.00 22.15 201 GLU B O 1
ATOM 3496 N N . THR B 1 200 ? -9.001 -6.165 25.698 1.00 22.44 202 THR B N 1
ATOM 3497 C CA . THR B 1 200 ? -10.364 -5.865 26.119 1.00 27.76 202 THR B CA 1
ATOM 3498 C C . THR B 1 200 ? -11.137 -5.285 24.940 1.00 25.07 202 THR B C 1
ATOM 3499 O O . THR B 1 200 ? -12.235 -5.753 24.626 1.00 25.40 202 THR B O 1
ATOM 3503 N N . GLU B 1 201 ? -10.558 -4.293 24.267 1.00 21.76 203 GLU B N 1
ATOM 3504 C CA . GLU B 1 201 ? -11.286 -3.612 23.198 1.00 34.41 203 GLU B CA 1
ATOM 3505 C C . GLU B 1 201 ? -11.784 -4.545 22.099 1.00 33.30 203 GLU B C 1
ATOM 3506 O O . GLU B 1 201 ? -12.871 -4.336 21.596 1.00 31.60 203 GLU B O 1
ATOM 3512 N N . GLN B 1 202 ? -11.019 -5.579 21.753 1.00 27.01 204 GLN B N 1
ATOM 3513 C CA . GLN B 1 202 ? -11.425 -6.430 20.646 1.00 23.32 204 GLN B CA 1
ATOM 3514 C C . GLN B 1 202 ? -12.519 -7.323 21.134 1.00 22.04 204 GLN B C 1
ATOM 3515 O O . GLN B 1 202 ? -13.317 -7.828 20.348 1.00 25.87 204 GLN B O 1
ATOM 3521 N N . ALA B 1 203 ? -12.433 -7.638 22.423 1.00 20.66 205 ALA B N 1
ATOM 3522 C CA . ALA B 1 203 ? -13.322 -8.578 23.085 1.00 18.56 205 ALA B CA 1
ATOM 3523 C C . ALA B 1 203 ? -14.737 -8.020 23.194 1.00 26.69 205 ALA B C 1
ATOM 3524 O O . ALA B 1 203 ? -15.717 -8.751 23.052 1.00 16.71 205 ALA B O 1
ATOM 3526 N N . LEU B 1 204 ? -14.830 -6.721 23.462 1.00 29.67 206 LEU B N 1
ATOM 3527 C CA . LEU B 1 204 ? -16.095 -6.014 23.390 1.00 25.67 206 LEU B CA 1
ATOM 3528 C C . LEU B 1 204 ? -16.687 -6.185 22.002 1.00 34.87 206 LEU B C 1
ATOM 3529 O O . LEU B 1 204 ? -17.762 -6.758 21.836 1.00 45.63 206 LEU B O 1
ATOM 3534 N N . ASN B 1 205 ? -15.957 -5.680 21.012 1.00 34.63 207 ASN B N 1
ATOM 3535 C CA . ASN B 1 205 ? -16.326 -5.786 19.610 1.00 35.58 207 ASN B CA 1
ATOM 3536 C C . ASN B 1 205 ? -16.764 -7.198 19.219 1.00 29.45 207 ASN B C 1
ATOM 3537 O O . ASN B 1 205 ? -17.854 -7.374 18.668 1.00 33.83 207 ASN B O 1
ATOM 3542 N N . VAL B 1 206 ? -15.945 -8.203 19.527 1.00 24.39 208 VAL B N 1
ATOM 3543 C CA . VAL B 1 206 ? -16.243 -9.570 19.072 1.00 31.43 208 VAL B CA 1
ATOM 3544 C C . VAL B 1 206 ? -17.474 -10.164 19.740 1.00 35.34 208 VAL B C 1
ATOM 3545 O O . VAL B 1 206 ? -18.396 -10.615 19.057 1.00 40.50 208 VAL B O 1
ATOM 3549 N N . THR B 1 207 ? -17.466 -10.173 21.073 1.00 22.14 209 THR B N 1
ATOM 3550 C CA . THR B 1 207 ? -18.576 -10.671 21.876 1.00 12.89 209 THR B CA 1
ATOM 3551 C C . THR B 1 207 ? -19.901 -10.046 21.425 1.00 19.25 209 THR B C 1
ATOM 3552 O O . THR B 1 207 ? -20.909 -10.747 21.297 1.00 19.38 209 THR B O 1
ATOM 3556 N N . THR B 1 208 ? -19.893 -8.741 21.157 1.00 23.66 210 THR B N 1
ATOM 3557 C CA . THR B 1 208 ? -21.072 -8.079 20.627 1.00 22.78 210 THR B CA 1
ATOM 3558 C C . THR B 1 208 ? -21.538 -8.792 19.362 1.00 26.52 210 THR B C 1
ATOM 3559 O O . THR B 1 208 ? -22.730 -9.103 19.227 1.00 29.66 210 THR B O 1
ATOM 3563 N N . ASN B 1 209 ? -20.601 -9.083 18.454 1.00 14.28 211 ASN B N 1
ATOM 3564 C CA . ASN B 1 209 ? -20.963 -9.710 17.177 1.00 19.48 211 ASN B CA 1
ATOM 3565 C C . ASN B 1 209 ? -21.383 -11.161 17.376 1.00 20.34 211 ASN B C 1
ATOM 3566 O O . ASN B 1 209 ? -22.320 -11.640 16.735 1.00 20.03 211 ASN B O 1
ATOM 3571 N N . ILE B 1 210 ? -20.703 -11.853 18.284 1.00 32.57 212 ILE B N 1
ATOM 3572 C CA . ILE B 1 210 ? -21.084 -13.219 18.623 1.00 33.61 212 ILE B CA 1
ATOM 3573 C C . ILE B 1 210 ? -22.489 -13.251 19.214 1.00 42.43 212 ILE B C 1
ATOM 3574 O O . ILE B 1 210 ? -23.243 -14.189 18.975 1.00 51.41 212 ILE B O 1
ATOM 3579 N N . LEU B 1 211 ? -22.848 -12.206 19.958 1.00 43.29 213 LEU B N 1
ATOM 3580 C CA . LEU B 1 211 ? -24.111 -12.182 20.701 1.00 41.28 213 LEU B CA 1
ATOM 3581 C C . LEU B 1 211 ? -25.327 -11.918 19.817 1.00 38.67 213 LEU B C 1
ATOM 3582 O O . LEU B 1 211 ? -26.459 -11.900 20.296 1.00 31.33 213 LEU B O 1
ATOM 3587 N N . THR B 1 212 ? -25.095 -11.715 18.527 1.00 40.12 214 THR B N 1
ATOM 3588 C CA . THR B 1 212 ? -26.181 -11.326 17.648 1.00 38.38 214 THR B CA 1
ATOM 3589 C C . THR B 1 212 ? -26.397 -12.322 16.525 1.00 34.34 214 THR B C 1
ATOM 3590 O O . THR B 1 212 ? -27.326 -12.178 15.744 1.00 34.72 214 THR B O 1
ATOM 3594 N N . ALA B 1 213 ? -25.541 -13.331 16.445 1.00 34.15 215 ALA B N 1
ATOM 3595 C CA . ALA B 1 213 ? -25.650 -14.322 15.381 1.00 32.97 215 ALA B CA 1
ATOM 3596 C C . ALA B 1 213 ? -25.925 -15.697 15.954 1.00 37.00 215 ALA B C 1
ATOM 3597 O O . ALA B 1 213 ? -26.224 -16.642 15.209 1.00 31.64 215 ALA B O 1
ATOM 3599 N N . ASN B 1 214 ? -25.795 -15.798 17.279 1.00 38.61 216 ASN B N 1
ATOM 3600 C CA . ASN B 1 214 ? -26.174 -16.996 18.022 1.00 41.89 216 ASN B CA 1
ATOM 3601 C C . ASN B 1 214 ? -27.153 -16.568 19.099 1.00 46.76 216 ASN B C 1
ATOM 3602 O O . ASN B 1 214 ? -26.781 -15.889 20.057 1.00 39.20 216 ASN B O 1
ATOM 3607 N N . PRO B 1 215 ? -28.419 -16.967 18.936 1.00 48.88 217 PRO B N 1
ATOM 3608 C CA . PRO B 1 215 ? -29.566 -16.300 19.557 1.00 56.29 217 PRO B CA 1
ATOM 3609 C C . PRO B 1 215 ? -29.716 -16.621 21.045 1.00 50.92 217 PRO B C 1
ATOM 3610 O O . PRO B 1 215 ? -30.337 -15.844 21.783 1.00 44.55 217 PRO B O 1
ATOM 3614 N N . ASN B 1 216 ? -29.163 -17.756 21.466 1.00 44.00 218 ASN B N 1
ATOM 3615 C CA . ASN B 1 216 ? -29.215 -18.169 22.859 1.00 45.85 218 ASN B CA 1
ATOM 3616 C C . ASN B 1 216 ? -27.864 -18.603 23.370 1.00 46.90 218 ASN B C 1
ATOM 3617 O O . ASN B 1 216 ? -27.655 -19.797 23.615 1.00 47.43 218 ASN B O 1
ATOM 3622 N N . ILE B 1 217 ? -26.940 -17.650 23.501 1.00 35.57 219 ILE B N 1
ATOM 3623 C CA . ILE B 1 217 ? -25.669 -17.944 24.136 1.00 28.89 219 ILE B CA 1
ATOM 3624 C C . ILE B 1 217 ? -25.851 -17.869 25.639 1.00 20.54 219 ILE B C 1
ATOM 3625 O O . ILE B 1 217 ? -26.405 -16.906 26.147 1.00 15.34 219 ILE B O 1
ATOM 3630 N N . ASN B 1 218 ? -25.408 -18.920 26.327 1.00 30.76 220 ASN B N 1
ATOM 3631 C CA . ASN B 1 218 ? -25.548 -19.058 27.777 1.00 41.26 220 ASN B CA 1
ATOM 3632 C C . ASN B 1 218 ? -24.296 -18.637 28.542 1.00 42.15 220 ASN B C 1
ATOM 3633 O O . ASN B 1 218 ? -24.376 -17.999 29.586 1.00 54.53 220 ASN B O 1
ATOM 3638 N N . GLY B 1 219 ? -23.138 -19.020 28.024 1.00 24.75 221 GLY B N 1
ATOM 3639 C CA . GLY B 1 219 ? -21.888 -18.706 28.672 1.00 13.13 221 GLY B CA 1
ATOM 3640 C C . GLY B 1 219 ? -20.799 -18.357 27.685 1.00 14.82 221 GLY B C 1
ATOM 3641 O O . GLY B 1 219 ? -20.881 -18.720 26.511 1.00 25.35 221 GLY B O 1
ATOM 3642 N N . ILE B 1 220 ? -19.780 -17.647 28.163 1.00 10.11 222 ILE B N 1
ATOM 3643 C CA . ILE B 1 220 ? -18.620 -17.300 27.352 1.00 15.43 222 ILE B CA 1
ATOM 3644 C C . ILE B 1 220 ? -17.309 -17.626 28.065 1.00 17.34 222 ILE B C 1
ATOM 3645 O O . ILE B 1 220 ? -17.110 -17.236 29.207 1.00 9.82 222 ILE B O 1
ATOM 3650 N N . PHE B 1 221 ? -16.423 -18.352 27.384 1.00 16.75 223 PHE B N 1
ATOM 3651 C CA . PHE B 1 221 ? -15.108 -18.683 27.926 1.00 15.46 223 PHE B CA 1
ATOM 3652 C C . PHE B 1 221 ? -14.046 -17.731 27.393 1.00 22.27 223 PHE B C 1
ATOM 3653 O O . PHE B 1 221 ? -13.824 -17.671 26.189 1.00 23.18 223 PHE B O 1
ATOM 3661 N N . ALA B 1 222 ? -13.381 -16.998 28.281 1.00 9.88 224 ALA B N 1
ATOM 3662 C CA . ALA B 1 222 ? -12.266 -16.161 27.857 1.00 9.81 224 ALA B CA 1
ATOM 3663 C C . ALA B 1 222 ? -10.884 -16.711 28.296 1.00 14.67 224 ALA B C 1
ATOM 3664 O O . ALA B 1 222 ? -10.728 -17.246 29.391 1.00 18.23 224 ALA B O 1
ATOM 3666 N N . ALA B 1 223 ? -9.882 -16.554 27.439 1.00 15.02 225 ALA B N 1
ATOM 3667 C CA . ALA B 1 223 ? -8.527 -17.046 27.710 1.00 24.30 225 ALA B CA 1
ATOM 3668 C C . ALA B 1 223 ? -7.707 -16.142 28.634 1.00 21.73 225 ALA B C 1
ATOM 3669 O O . ALA B 1 223 ? -6.626 -16.526 29.092 1.00 23.11 225 ALA B O 1
ATOM 3671 N N . ASN B 1 224 ? -8.189 -14.932 28.879 1.00 19.15 226 ASN B N 1
ATOM 3672 C CA . ASN B 1 224 ? -7.588 -14.103 29.915 1.00 20.11 226 ASN B CA 1
ATOM 3673 C C . ASN B 1 224 ? -8.611 -13.121 30.460 1.00 22.82 226 ASN B C 1
ATOM 3674 O O . ASN B 1 224 ? -9.706 -12.975 29.906 1.00 9.21 226 ASN B O 1
ATOM 3679 N N . ASP B 1 225 ? -8.247 -12.465 31.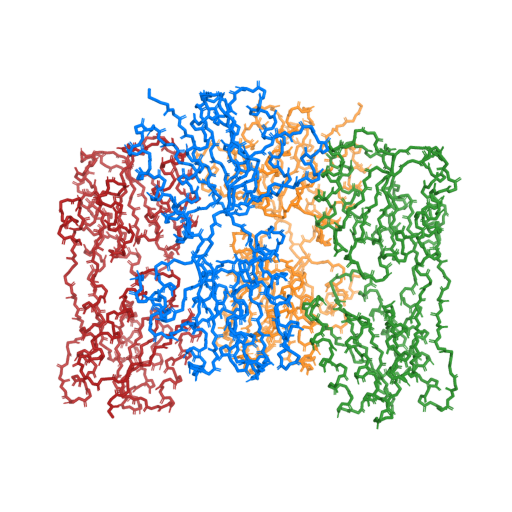558 1.00 29.41 227 ASP B N 1
ATOM 3680 C CA . ASP B 1 225 ? -9.175 -11.600 32.277 1.00 30.16 227 ASP B CA 1
ATOM 3681 C C . ASP B 1 225 ? -9.524 -10.354 31.489 1.00 17.05 227 ASP B C 1
ATOM 3682 O O . ASP B 1 225 ? -10.648 -9.892 31.545 1.00 16.57 227 ASP B O 1
ATOM 3687 N N . ASN B 1 226 ? -8.570 -9.820 30.740 1.00 23.67 228 ASN B N 1
ATOM 3688 C CA . ASN B 1 226 ? -8.846 -8.659 29.898 1.00 17.03 228 ASN B CA 1
ATOM 3689 C C . ASN B 1 226 ? -9.974 -8.926 28.924 1.00 12.11 228 ASN B C 1
ATOM 3690 O O . ASN B 1 226 ? -10.870 -8.105 28.789 1.00 26.92 228 ASN B O 1
ATOM 3695 N N . MET B 1 227 ? -9.939 -10.076 28.259 1.00 11.65 229 MET B N 1
ATOM 3696 C CA . MET B 1 227 ? -10.976 -10.404 27.280 1.00 23.14 229 MET B CA 1
ATOM 3697 C C . MET B 1 227 ? -12.316 -10.695 27.966 1.00 21.75 229 MET B C 1
ATOM 3698 O O . MET B 1 227 ? -13.372 -10.288 27.467 1.00 9.52 229 MET B O 1
ATOM 3703 N N . ALA B 1 228 ? -12.252 -11.370 29.114 1.00 18.46 230 ALA B N 1
ATOM 3704 C CA . ALA B 1 228 ? -13.416 -11.648 29.941 1.00 9.22 230 ALA B CA 1
ATOM 3705 C C . ALA B 1 228 ? -14.153 -10.370 30.305 1.00 9.10 230 ALA B C 1
ATOM 3706 O O . ALA B 1 228 ? -15.377 -10.340 30.274 1.00 24.39 230 ALA B O 1
ATOM 3708 N N . ILE B 1 229 ? -13.403 -9.323 30.639 1.00 8.96 231 ILE B N 1
ATOM 3709 C CA . ILE B 1 229 ? -13.968 -8.012 30.987 1.00 19.42 231 ILE B CA 1
ATOM 3710 C C . ILE B 1 229 ? -14.726 -7.369 29.833 1.00 20.52 231 ILE B C 1
ATOM 3711 O O . ILE B 1 229 ? -15.853 -6.898 30.005 1.00 25.29 231 ILE B O 1
ATOM 3716 N N . GLY B 1 230 ? -14.095 -7.330 28.662 1.00 9.17 232 GLY B N 1
ATOM 3717 C CA . GLY B 1 230 ? -14.757 -6.838 27.468 1.00 18.83 232 GLY B CA 1
ATOM 3718 C C . GLY B 1 230 ? -16.020 -7.631 27.164 1.00 26.43 232 GLY B C 1
ATOM 3719 O O . GLY B 1 230 ? -17.024 -7.068 26.730 1.00 30.79 232 GLY B O 1
ATOM 3720 N N . ALA B 1 231 ? -15.966 -8.942 27.400 1.00 22.09 233 ALA B N 1
ATOM 3721 C CA . ALA B 1 231 ? -17.115 -9.831 27.198 1.00 20.01 233 ALA B CA 1
ATOM 3722 C C . ALA B 1 231 ? -18.308 -9.443 28.076 1.00 22.40 233 ALA B C 1
ATOM 3723 O O . ALA B 1 231 ? -19.465 -9.477 27.631 1.00 18.59 233 ALA B O 1
ATOM 3725 N N . VAL B 1 232 ? -18.015 -9.095 29.328 1.00 15.16 234 VAL B N 1
ATOM 3726 C CA . VAL B 1 232 ? -19.032 -8.631 30.264 1.00 15.82 234 VAL B CA 1
ATOM 3727 C C . VAL B 1 232 ? -19.611 -7.294 29.808 1.00 17.65 234 VAL B C 1
ATOM 3728 O O . VAL B 1 232 ? -20.808 -7.046 29.952 1.00 11.79 234 VAL B O 1
ATOM 3732 N N . THR B 1 233 ? -18.764 -6.447 29.234 1.00 17.32 235 THR B N 1
ATOM 3733 C CA . THR B 1 233 ? -19.222 -5.173 28.691 1.00 19.20 235 THR B CA 1
ATOM 3734 C C . THR B 1 233 ? -20.196 -5.393 27.512 1.00 30.83 235 THR B C 1
ATOM 3735 O O . THR B 1 233 ? -21.208 -4.682 27.396 1.00 30.32 235 THR B O 1
ATOM 3739 N N . ALA B 1 234 ? -19.913 -6.379 26.654 1.00 20.36 236 ALA B N 1
ATOM 3740 C CA . ALA B 1 234 ? -20.830 -6.696 25.554 1.00 14.99 236 ALA B CA 1
ATOM 3741 C C . ALA B 1 234 ? -22.104 -7.359 26.069 1.00 14.57 236 ALA B C 1
ATOM 3742 O O . ALA B 1 234 ? -23.195 -7.014 25.633 1.00 9.94 236 ALA B O 1
ATOM 3744 N N . VAL B 1 235 ? -21.969 -8.304 26.998 1.00 17.90 237 VAL B N 1
ATOM 3745 C CA . VAL B 1 235 ? -23.139 -8.923 27.614 1.00 14.23 237 VAL B CA 1
ATOM 3746 C C . VAL B 1 235 ? -24.040 -7.846 28.258 1.00 19.25 237 VAL B C 1
ATOM 3747 O O . VAL B 1 235 ? -25.196 -7.694 27.875 1.00 23.91 237 VAL B O 1
ATOM 3751 N N . GLU B 1 236 ? -23.520 -7.068 29.200 1.00 23.27 238 GLU B N 1
ATOM 3752 C CA . GLU B 1 236 ? -24.375 -6.115 29.912 1.00 29.23 238 GLU B CA 1
ATOM 3753 C C . GLU B 1 236 ? -24.910 -5.013 28.985 1.00 36.36 238 GLU B C 1
ATOM 3754 O O . GLU B 1 236 ? -25.923 -4.381 29.291 1.00 33.15 238 GLU B O 1
ATOM 3760 N N . ASN B 1 237 ? -24.254 -4.818 27.840 1.00 34.66 239 ASN B N 1
ATOM 3761 C CA . ASN B 1 237 ? -24.703 -3.841 26.855 1.00 20.62 239 ASN B CA 1
ATOM 3762 C C . ASN B 1 237 ? -25.961 -4.281 26.134 1.00 26.26 239 ASN B C 1
ATOM 3763 O O . ASN B 1 237 ? -26.789 -3.451 25.749 1.00 36.98 239 ASN B O 1
ATOM 3768 N N . ALA B 1 238 ? -26.086 -5.587 25.920 1.00 24.48 240 ALA B N 1
ATOM 3769 C CA . ALA B 1 238 ? -27.263 -6.140 25.260 1.00 19.63 240 ALA B CA 1
ATOM 3770 C C . ALA B 1 238 ? -28.338 -6.437 26.301 1.00 21.13 240 ALA B C 1
ATOM 3771 O O . ALA B 1 238 ? -29.375 -7.025 25.996 1.00 23.47 240 ALA B O 1
ATOM 3773 N N . GLY B 1 239 ? -28.072 -6.017 27.534 1.00 19.63 241 GLY B N 1
ATOM 3774 C CA . GLY B 1 239 ? -28.995 -6.202 28.633 1.00 24.85 241 GLY B CA 1
ATOM 3775 C C . GLY B 1 239 ? -29.215 -7.669 28.896 1.00 31.92 241 GLY B C 1
ATOM 3776 O O . GLY B 1 239 ? -30.362 -8.116 28.992 1.00 34.59 241 GLY B O 1
ATOM 3777 N N . LEU B 1 240 ? -28.108 -8.411 28.990 1.00 29.48 242 LEU B N 1
ATOM 3778 C CA . LEU B 1 240 ? -28.126 -9.853 29.240 1.00 15.76 242 LEU B CA 1
ATOM 3779 C C . LEU B 1 240 ? -27.496 -10.185 30.580 1.00 18.59 242 LEU B C 1
ATOM 3780 O O . LEU B 1 240 ? -27.029 -11.291 30.787 1.00 21.89 242 LEU B O 1
ATOM 3785 N N . ALA B 1 241 ? -27.500 -9.215 31.484 1.00 21.17 243 ALA B N 1
ATOM 3786 C CA . ALA B 1 241 ? -26.985 -9.400 32.826 1.00 9.11 243 ALA B CA 1
ATOM 3787 C C . ALA B 1 241 ? -27.664 -10.544 33.583 1.00 26.77 243 ALA B C 1
ATOM 3788 O O . ALA B 1 241 ? -28.801 -10.401 34.022 1.00 49.53 243 ALA B O 1
ATOM 3790 N N . GLY B 1 242 ? -26.951 -11.663 33.744 1.00 21.93 244 GLY B N 1
ATOM 3791 C CA . GLY B 1 242 ? -27.449 -12.839 34.444 1.00 10.78 244 GLY B CA 1
ATOM 3792 C C . GLY B 1 242 ? -27.772 -13.992 33.507 1.00 21.14 244 GLY B C 1
ATOM 3793 O O . GLY B 1 242 ? -27.727 -15.172 33.875 1.00 21.67 244 GLY B O 1
ATOM 3794 N N . LYS B 1 243 ? -28.086 -13.638 32.269 1.00 29.74 245 LYS B N 1
ATOM 3795 C CA . LYS B 1 243 ? -28.515 -14.598 31.268 1.00 31.22 245 LYS B CA 1
ATOM 3796 C C . LYS B 1 243 ? -27.319 -15.244 30.582 1.00 27.80 245 LYS B C 1
ATOM 3797 O O . LYS B 1 243 ? -27.391 -16.374 30.090 1.00 31.45 245 LYS B O 1
ATOM 3803 N N . VAL B 1 244 ? -26.212 -14.515 30.558 1.00 23.29 246 VAL B N 1
ATOM 3804 C CA . VAL B 1 244 ? -24.969 -15.050 30.019 1.00 25.84 246 VAL B CA 1
ATOM 3805 C C . VAL B 1 244 ? -23.843 -14.962 31.042 1.00 20.17 246 VAL B C 1
ATOM 3806 O O . VAL B 1 244 ? -23.549 -13.896 31.590 1.00 30.59 246 VAL B O 1
ATOM 3810 N N . LEU B 1 245 ? -23.218 -16.101 31.295 1.00 19.25 247 LEU B N 1
ATOM 3811 C CA . LEU B 1 245 ? -22.208 -16.210 32.332 1.00 28.88 247 LEU B CA 1
ATOM 3812 C C . LEU B 1 245 ? -20.826 -16.204 31.705 1.00 27.53 247 LEU B C 1
ATOM 3813 O O . LEU B 1 245 ? -20.562 -16.959 30.788 1.00 30.04 247 LEU B O 1
ATOM 3818 N N . VAL B 1 246 ? -19.942 -15.354 32.206 1.00 34.56 248 VAL B N 1
ATOM 3819 C CA . VAL B 1 246 ? -18.622 -15.169 31.601 1.00 30.46 248 VAL B CA 1
ATOM 3820 C C . VAL B 1 246 ? -17.465 -15.570 32.531 1.00 32.49 248 VAL B C 1
ATOM 3821 O O . VAL B 1 246 ? -17.321 -15.003 33.611 1.00 32.09 248 VAL B O 1
ATOM 3825 N N . SER B 1 247 ? -16.651 -16.546 32.114 1.00 30.58 249 SER B N 1
ATOM 3826 C CA . SER B 1 247 ? -15.475 -16.976 32.887 1.00 26.41 249 SER B CA 1
ATOM 3827 C C . SER B 1 247 ? -14.141 -16.461 32.307 1.00 19.49 249 SER B C 1
ATOM 3828 O O . SER B 1 247 ? -13.964 -16.387 31.080 1.00 16.89 249 SER B O 1
ATOM 3831 N N . GLY B 1 248 ? -13.201 -16.119 33.185 1.00 15.90 250 GLY B N 1
ATOM 3832 C CA . GLY B 1 248 ? -11.913 -15.589 32.741 1.00 20.24 250 GLY B CA 1
ATOM 3833 C C . GLY B 1 248 ? -10.658 -16.334 33.184 1.00 12.70 250 GLY B C 1
ATOM 3834 O O . GLY B 1 248 ? -10.709 -17.494 33.542 1.00 14.50 250 GLY B O 1
ATOM 3835 N N . TYR B 1 249 ? -9.518 -15.661 33.176 1.00 15.37 251 TYR B N 1
ATOM 3836 C CA . TYR B 1 249 ? -8.257 -16.319 33.525 1.00 25.36 251 TYR B CA 1
ATOM 3837 C C . TYR B 1 249 ? -7.185 -15.268 33.754 1.00 31.54 251 TYR B C 1
ATOM 3838 O O . TYR B 1 249 ? -7.107 -14.371 32.936 1.00 31.53 251 TYR B O 1
ATOM 3847 N N . ASP B 1 250 ? -6.424 -15.390 34.861 1.00 32.81 252 ASP B N 1
ATOM 3848 C CA . ASP B 1 250 ? -5.275 -14.549 35.319 1.00 8.37 252 ASP B CA 1
ATOM 3849 C C . ASP B 1 250 ? -5.385 -14.225 36.809 1.00 16.13 252 ASP B C 1
ATOM 3850 O O . ASP B 1 250 ? -4.500 -14.548 37.597 1.00 15.18 252 ASP B O 1
ATOM 3855 N N . GLY B 1 251 ? -6.460 -13.539 37.186 1.00 22.10 253 GLY B N 1
ATOM 3856 C CA . GLY B 1 251 ? -6.675 -13.152 38.571 1.00 29.06 253 GLY B CA 1
ATOM 3857 C C . GLY B 1 251 ? -6.396 -11.686 38.871 1.00 33.90 253 GLY B C 1
ATOM 3858 O O . GLY B 1 251 ? -6.072 -11.333 40.013 1.00 38.97 253 GLY B O 1
ATOM 3859 N N . ILE B 1 252 ? -6.525 -10.828 37.857 1.00 31.83 254 ILE B N 1
ATOM 3860 C CA . ILE B 1 252 ? -6.262 -9.398 38.033 1.00 26.91 254 ILE B CA 1
ATOM 3861 C C . ILE B 1 252 ? -7.383 -8.787 38.861 1.00 28.32 254 ILE B C 1
ATOM 3862 O O . ILE B 1 252 ? -8.519 -9.262 38.820 1.00 38.57 254 ILE B O 1
ATOM 3867 N N . PRO B 1 253 ? -7.051 -7.759 39.653 1.00 10.81 255 PRO B N 1
ATOM 3868 C CA . PRO B 1 253 ? -7.960 -7.134 40.611 1.00 10.65 255 PRO B CA 1
ATOM 3869 C C . PRO B 1 253 ? -9.351 -6.821 40.071 1.00 20.47 255 PRO B C 1
ATOM 3870 O O . PRO B 1 253 ? -10.331 -7.090 40.766 1.00 27.69 255 PRO B O 1
ATOM 3874 N N . LEU B 1 254 ? -9.445 -6.273 38.865 1.00 25.15 256 LEU B N 1
ATOM 3875 C CA . LEU B 1 254 ? -10.753 -5.959 38.301 1.00 18.35 256 LEU B CA 1
ATOM 3876 C C . LEU B 1 254 ? -11.519 -7.235 38.022 1.00 18.50 256 LEU B C 1
ATOM 3877 O O . LEU B 1 254 ? -12.730 -7.308 38.245 1.00 23.89 256 LEU B O 1
ATOM 3882 N N . ALA B 1 255 ? -10.810 -8.247 37.534 1.00 24.41 257 ALA B N 1
ATOM 3883 C CA . ALA B 1 255 ? -11.434 -9.536 37.285 1.00 28.20 257 ALA B CA 1
ATOM 3884 C C . ALA B 1 255 ? -11.925 -10.161 38.597 1.00 27.59 257 ALA B C 1
ATOM 3885 O O . ALA B 1 255 ? -12.973 -10.812 38.620 1.00 23.56 257 ALA B O 1
ATOM 3887 N N . ILE B 1 256 ? -11.176 -9.938 39.680 1.00 23.40 258 ILE B N 1
ATOM 3888 C CA . ILE B 1 256 ? -11.550 -10.420 41.011 1.00 16.85 258 ILE B CA 1
ATOM 3889 C C . ILE B 1 256 ? -12.814 -9.734 41.502 1.00 23.77 258 ILE B C 1
ATOM 3890 O O . ILE B 1 256 ? -13.803 -10.394 41.828 1.00 22.01 258 ILE B O 1
ATOM 3895 N N . GLU B 1 257 ? -12.773 -8.403 41.556 1.00 22.32 259 GLU B N 1
ATOM 3896 C CA . GLU B 1 257 ? -13.936 -7.613 41.950 1.00 19.72 259 GLU B CA 1
ATOM 3897 C C . GLU B 1 257 ? -15.170 -8.016 41.133 1.00 22.20 259 GLU B C 1
ATOM 3898 O O . GLU B 1 257 ? -16.257 -8.176 41.675 1.00 21.63 259 GLU B O 1
ATOM 3904 N N . TYR B 1 258 ? -14.989 -8.206 39.832 1.00 20.39 260 TYR B N 1
ATOM 3905 C CA . TYR B 1 258 ? -16.091 -8.617 38.979 1.00 26.15 260 TYR B CA 1
ATOM 3906 C C . TYR B 1 258 ? -16.780 -9.923 39.434 1.00 24.52 260 TYR B C 1
ATOM 3907 O O . TYR B 1 258 ? -17.974 -10.125 39.198 1.00 11.58 260 TYR B O 1
ATOM 3916 N N . VAL B 1 259 ? -16.055 -10.793 40.119 1.00 27.11 261 VAL B N 1
ATOM 3917 C CA . VAL B 1 259 ? -16.685 -12.013 40.612 1.00 30.61 261 VAL B CA 1
ATOM 3918 C C . VAL B 1 259 ? -17.438 -11.778 41.943 1.00 31.48 261 VAL B C 1
ATOM 3919 O O . VAL B 1 259 ? -18.521 -12.345 42.151 1.00 39.25 261 VAL B O 1
ATOM 3923 N N . LYS B 1 260 ? -16.881 -10.940 42.820 1.00 19.94 262 LYS B N 1
ATOM 3924 C CA . LYS B 1 260 ? -17.605 -10.444 43.996 1.00 16.38 262 LYS B CA 1
ATOM 3925 C C . LYS B 1 260 ? -18.964 -9.855 43.608 1.00 25.70 262 LYS B C 1
ATOM 3926 O O . LYS B 1 260 ? -20.009 -10.215 44.168 1.00 32.67 262 LYS B O 1
ATOM 3932 N N . GLN B 1 261 ? -18.945 -8.939 42.645 1.00 25.46 263 GLN B N 1
ATOM 3933 C CA . GLN B 1 261 ? -20.174 -8.298 42.198 1.00 26.22 263 GLN B CA 1
ATOM 3934 C C . GLN B 1 261 ? -21.078 -9.237 41.392 1.00 20.95 263 GLN B C 1
ATOM 3935 O O . GLN B 1 261 ? -22.251 -8.956 41.211 1.00 22.07 263 GLN B O 1
ATOM 3941 N N . GLY B 1 262 ? -20.536 -10.336 40.889 1.00 23.88 264 GLY B N 1
ATOM 3942 C CA . GLY B 1 262 ? -21.340 -11.276 40.126 1.00 7.67 264 GLY B CA 1
ATOM 3943 C C . GLY B 1 262 ? -21.187 -11.205 38.610 1.00 13.01 264 GLY B C 1
ATOM 3944 O O . GLY B 1 262 ? -21.695 -12.079 37.909 1.00 14.90 264 GLY B O 1
ATOM 3945 N N . LYS B 1 263 ? -20.499 -10.177 38.104 1.00 19.99 265 LYS B N 1
ATOM 3946 C CA . LYS B 1 263 ? -20.290 -9.993 36.657 1.00 29.73 265 LYS B CA 1
ATOM 3947 C C . LYS B 1 263 ? -19.714 -11.249 35.996 1.00 36.76 265 LYS B C 1
ATOM 3948 O O . LYS B 1 263 ? -20.318 -11.835 35.083 1.00 32.66 265 LYS B O 1
ATOM 3954 N N . MET B 1 264 ? -18.540 -11.653 36.472 1.00 34.04 266 MET B N 1
ATOM 3955 C CA . MET B 1 264 ? -17.862 -12.840 35.972 1.00 31.75 266 MET B CA 1
ATOM 3956 C C . MET B 1 264 ? -18.151 -14.062 36.857 1.00 29.67 266 MET B C 1
ATOM 3957 O O . MET B 1 264 ? -18.208 -13.948 38.078 1.00 28.87 266 MET B O 1
ATOM 3962 N N . GLN B 1 265 ? -18.343 -15.222 36.230 1.00 22.28 267 GLN B N 1
ATOM 3963 C CA . GLN B 1 265 ? -18.598 -16.458 36.952 1.00 12.32 267 GLN B CA 1
ATOM 3964 C C . GLN B 1 265 ? -17.339 -16.879 37.672 1.00 13.02 267 GLN B C 1
ATOM 3965 O O . GLN B 1 265 ? -17.322 -17.014 38.910 1.00 12.33 267 GLN B O 1
ATOM 3971 N N . ASN B 1 266 ? -16.270 -17.077 36.913 1.00 8.36 268 ASN B N 1
ATOM 3972 C CA . ASN B 1 266 ? -14.987 -17.277 37.562 1.00 8.42 268 ASN B CA 1
ATOM 3973 C C . ASN B 1 266 ? -13.820 -16.628 36.812 1.00 9.28 268 ASN B C 1
ATOM 3974 O O . ASN B 1 266 ? -13.925 -16.283 35.628 1.00 13.35 268 ASN B O 1
ATOM 3979 N N . THR B 1 267 ? -12.734 -16.404 37.548 1.00 13.26 269 THR B N 1
ATOM 3980 C CA . THR B 1 267 ? -11.404 -16.201 36.974 1.00 14.15 269 THR B CA 1
ATOM 3981 C C . THR B 1 267 ? -10.524 -17.234 37.631 1.00 19.11 269 THR B C 1
ATOM 3982 O O . THR B 1 267 ? -10.854 -17.706 38.715 1.00 24.84 269 THR B O 1
ATOM 3986 N N . ILE B 1 268 ? -9.414 -17.586 36.990 1.00 23.87 270 ILE B N 1
ATOM 3987 C CA . ILE B 1 268 ? -8.422 -18.507 37.569 1.00 16.61 270 ILE B CA 1
ATOM 3988 C C . ILE B 1 268 ? -7.184 -17.742 38.049 1.00 23.13 270 ILE B C 1
ATOM 3989 O O . ILE B 1 268 ? -6.414 -17.222 37.233 1.00 22.80 270 ILE B O 1
ATOM 3994 N N . ASP B 1 269 ? -6.981 -17.664 39.363 1.00 21.46 271 ASP B N 1
ATOM 3995 C CA . ASP B 1 269 ? -5.859 -16.886 39.853 1.00 23.72 271 ASP B CA 1
ATOM 3996 C C . ASP B 1 269 ? -4.577 -17.657 39.657 1.00 16.80 271 ASP B C 1
ATOM 3997 O O . ASP B 1 269 ? -4.205 -18.509 40.465 1.00 16.19 271 ASP B O 1
ATOM 4002 N N . GLN B 1 270 ? -3.915 -17.322 38.557 1.00 21.16 272 GLN B N 1
ATOM 4003 C CA . GLN B 1 270 ? -2.620 -17.862 38.166 1.00 20.05 272 GLN B CA 1
ATOM 4004 C C . GLN B 1 270 ? -1.482 -17.548 39.155 1.00 15.31 272 GLN B C 1
ATOM 4005 O O . GLN B 1 270 ? -0.356 -17.985 38.948 1.00 22.39 272 GLN B O 1
ATOM 4011 N N . LEU B 1 271 ? -1.775 -16.799 40.215 1.00 8.60 273 LEU B N 1
ATOM 4012 C CA . LEU B 1 271 ? -0.767 -16.396 41.212 1.00 17.76 273 LEU B CA 1
ATOM 4013 C C . LEU B 1 271 ? 0.536 -15.805 40.640 1.00 23.11 273 LEU B C 1
ATOM 4014 O O . LEU B 1 271 ? 1.609 -16.413 40.797 1.00 8.67 273 LEU B O 1
ATOM 4019 N N . PRO B 1 272 ? 0.455 -14.609 40.012 1.00 20.94 274 PRO B N 1
ATOM 4020 C CA . PRO B 1 272 ? 1.588 -14.009 39.271 1.00 20.86 274 PRO B CA 1
ATOM 4021 C C . PRO B 1 272 ? 2.813 -13.622 40.127 1.00 16.78 274 PRO B C 1
ATOM 4022 O O . PRO B 1 272 ? 3.958 -13.683 39.649 1.00 8.22 274 PRO B O 1
ATOM 4026 N N . LYS B 1 273 ? 2.563 -13.220 41.370 1.00 13.76 275 LYS B N 1
ATOM 4027 C CA . LYS B 1 273 ? 3.623 -12.818 42.284 1.00 14.34 275 LYS B CA 1
ATOM 4028 C C . LYS B 1 273 ? 4.406 -14.038 42.789 1.00 20.88 275 LYS B C 1
ATOM 4029 O O . LYS B 1 273 ? 5.624 -13.973 42.977 1.00 22.27 275 LYS B O 1
ATOM 4035 N N . LYS B 1 274 ? 3.712 -15.157 42.969 1.00 21.80 276 LYS B N 1
ATOM 4036 C CA . LYS B 1 274 ? 4.370 -16.427 43.273 1.00 20.12 276 LYS B CA 1
ATOM 4037 C C . LYS B 1 274 ? 5.263 -16.844 42.124 1.00 21.92 276 LYS B C 1
ATOM 4038 O O . LYS B 1 274 ? 6.455 -17.107 42.311 1.00 18.46 276 LYS B O 1
ATOM 4044 N N . GLN B 1 275 ? 4.674 -16.922 40.935 1.00 19.58 277 GLN B N 1
ATOM 4045 C CA . GLN B 1 275 ? 5.428 -17.277 39.742 1.00 20.28 277 GLN B CA 1
ATOM 4046 C C . GLN B 1 275 ? 6.702 -16.465 39.629 1.00 15.79 277 GLN B C 1
ATOM 4047 O O . GLN B 1 275 ? 7.784 -17.019 39.576 1.00 22.54 277 GLN B O 1
ATOM 4053 N N . VAL B 1 276 ? 6.587 -15.148 39.593 1.00 10.25 278 VAL B N 1
ATOM 4054 C CA . VAL B 1 276 ? 7.796 -14.372 39.419 1.00 20.05 278 VAL B CA 1
ATOM 4055 C C . VAL B 1 276 ? 8.753 -14.575 40.604 1.00 19.99 278 VAL B C 1
ATOM 4056 O O . VAL B 1 276 ? 9.956 -14.666 40.406 1.00 21.82 278 VAL B O 1
ATOM 4060 N N . ALA B 1 277 ? 8.227 -14.706 41.820 1.00 24.37 279 ALA B N 1
ATOM 4061 C CA . ALA B 1 277 ? 9.094 -14.932 42.984 1.00 23.39 279 ALA B CA 1
ATOM 4062 C C . ALA B 1 277 ? 9.842 -16.263 42.903 1.00 23.73 279 ALA B C 1
ATOM 4063 O O . ALA B 1 277 ? 11.035 -16.296 43.164 1.00 40.42 279 ALA B O 1
ATOM 4065 N N . ILE B 1 278 ? 9.149 -17.352 42.560 1.00 15.83 280 ILE B N 1
ATOM 4066 C CA . ILE B 1 278 ? 9.799 -18.658 42.314 1.00 17.69 280 ILE B CA 1
ATOM 4067 C C . ILE B 1 278 ? 10.951 -18.543 41.306 1.00 19.04 280 ILE B C 1
ATOM 4068 O O . ILE B 1 278 ? 12.035 -19.058 41.532 1.00 21.01 280 ILE B O 1
ATOM 4073 N N . ALA B 1 279 ? 10.692 -17.865 40.189 1.00 19.89 281 ALA B N 1
ATOM 4074 C CA . ALA B 1 279 ? 11.710 -17.565 39.198 1.00 20.56 281 ALA B CA 1
ATOM 4075 C C . ALA B 1 279 ? 12.949 -16.949 39.854 1.00 32.33 281 ALA B C 1
ATOM 4076 O O . ALA B 1 279 ? 14.055 -17.501 39.770 1.00 22.53 281 ALA B O 1
ATOM 4078 N N . ILE B 1 280 ? 12.743 -15.809 40.513 1.00 42.21 282 ILE B N 1
ATOM 4079 C CA . ILE B 1 280 ? 13.805 -15.112 41.231 1.00 47.32 282 ILE B CA 1
ATOM 4080 C C . ILE B 1 280 ? 14.505 -16.058 42.217 1.00 46.24 282 ILE B C 1
ATOM 4081 O O . ILE B 1 280 ? 15.723 -15.993 42.381 1.00 55.50 282 ILE B O 1
ATOM 4086 N N . GLU B 1 281 ? 13.748 -16.955 42.846 1.00 29.76 283 GLU B N 1
ATOM 4087 C CA . GLU B 1 281 ? 14.337 -17.894 43.799 1.00 33.46 283 GLU B CA 1
ATOM 4088 C C . GLU B 1 281 ? 15.063 -19.023 43.058 1.00 33.85 283 GLU B C 1
ATOM 4089 O O . GLU B 1 281 ? 16.050 -19.564 43.562 1.00 33.18 283 GLU B O 1
ATOM 4095 N N . HIS B 1 282 ? 14.593 -19.365 41.860 1.00 31.89 284 HIS B N 1
ATOM 4096 C CA . HIS B 1 282 ? 15.261 -20.394 41.065 1.00 29.28 284 HIS B CA 1
ATOM 4097 C C . HIS B 1 282 ? 16.538 -19.810 40.451 1.00 39.35 284 HIS B C 1
ATOM 4098 O O . HIS B 1 282 ? 17.574 -20.486 40.399 1.00 50.90 284 HIS B O 1
ATOM 4105 N N . ALA B 1 283 ? 16.465 -18.557 40.006 1.00 36.94 285 ALA B N 1
ATOM 4106 C CA . ALA B 1 283 ? 17.649 -17.821 39.546 1.00 35.24 285 ALA B CA 1
ATOM 4107 C C . ALA B 1 283 ? 18.798 -17.934 40.543 1.00 22.88 285 ALA B C 1
ATOM 4108 O O . ALA B 1 283 ? 19.849 -18.465 40.219 1.00 23.35 285 ALA B O 1
ATOM 4110 N N . LEU B 1 284 ? 18.564 -17.462 41.761 1.00 24.27 286 LEU B N 1
ATOM 4111 C CA . LEU B 1 284 ? 19.543 -17.494 42.849 1.00 31.78 286 LEU B CA 1
ATOM 4112 C C . LEU B 1 284 ? 20.140 -18.859 43.192 1.00 34.83 286 LEU B C 1
ATOM 4113 O O . LEU B 1 284 ? 21.316 -18.958 43.553 1.00 39.32 286 LEU B O 1
ATOM 4118 N N . LYS B 1 285 ? 19.334 -19.906 43.119 1.00 37.27 287 LYS B N 1
ATOM 4119 C CA . LYS B 1 285 ? 19.849 -21.241 43.392 1.00 36.26 287 LYS B CA 1
ATOM 4120 C C . LYS B 1 285 ? 20.873 -21.621 42.331 1.00 37.78 287 LYS B C 1
ATOM 4121 O O . LYS B 1 285 ? 21.864 -22.286 42.629 1.00 38.43 287 LYS B O 1
ATOM 4127 N N . GLN B 1 286 ? 20.641 -21.183 41.096 1.00 37.01 288 GLN B N 1
ATOM 4128 C CA . GLN B 1 286 ? 21.563 -21.493 40.010 1.00 35.80 288 GLN B CA 1
ATOM 4129 C C . GLN B 1 286 ? 22.884 -20.724 40.154 1.00 40.45 288 GLN B C 1
ATOM 4130 O O . GLN B 1 286 ? 23.962 -21.307 40.038 1.00 55.37 288 GLN B O 1
ATOM 4136 N N . ILE B 1 287 ? 22.804 -19.425 40.412 1.00 30.65 289 ILE B N 1
ATOM 4137 C CA . ILE B 1 287 ? 23.988 -18.635 40.730 1.00 27.82 289 ILE B CA 1
ATOM 4138 C C . ILE B 1 287 ? 24.803 -19.271 41.845 1.00 25.60 289 ILE B C 1
ATOM 4139 O O . ILE B 1 287 ? 26.031 -19.336 41.768 1.00 17.89 289 ILE B O 1
ATOM 4144 N N . ASN B 1 288 ? 24.110 -19.762 42.868 1.00 39.42 290 ASN B N 1
ATOM 4145 C CA . ASN B 1 288 ? 24.761 -20.473 43.964 1.00 47.16 290 ASN B CA 1
ATOM 4146 C C . ASN B 1 288 ? 24.891 -21.978 43.707 1.00 49.36 290 ASN B C 1
ATOM 4147 O O . ASN B 1 288 ? 24.890 -22.769 44.648 1.00 58.54 290 ASN B O 1
ATOM 4152 N N . LYS B 1 289 ? 24.976 -22.360 42.433 1.00 42.05 291 LYS B N 1
ATOM 4153 C CA . LYS B 1 289 ? 25.397 -23.703 42.029 1.00 41.18 291 LYS B CA 1
ATOM 4154 C C . LYS B 1 289 ? 24.425 -24.849 42.411 1.00 38.28 291 LYS B C 1
ATOM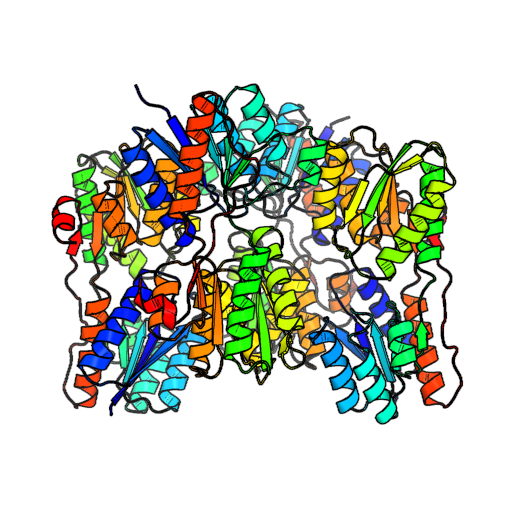 4155 O O . LYS B 1 289 ? 24.851 -25.995 42.571 1.00 41.81 291 LYS B O 1
ATOM 4161 N N . GLN B 1 290 ? 23.126 -24.564 42.536 1.00 28.88 292 GLN B N 1
ATOM 4162 C CA . GLN B 1 290 ? 22.187 -25.578 43.040 1.00 21.77 292 GLN B CA 1
ATOM 4163 C C . GLN B 1 290 ? 21.149 -26.060 42.010 1.00 30.24 292 GLN B C 1
ATOM 4164 O O . GLN B 1 290 ? 20.742 -25.315 41.122 1.00 23.93 292 GLN B O 1
ATOM 4170 N N . GLU B 1 291 ? 20.729 -27.320 42.144 1.00 34.74 293 GLU B N 1
ATOM 4171 C CA . GLU B 1 291 ? 19.798 -27.939 41.202 1.00 33.65 293 GLU B CA 1
ATOM 4172 C C . GLU B 1 291 ? 18.360 -27.484 41.393 1.00 43.89 293 GLU B C 1
ATOM 4173 O O . GLU B 1 291 ? 17.755 -27.742 42.436 1.00 50.54 293 GLU B O 1
ATOM 4179 N N . ILE B 1 292 ? 17.824 -26.818 40.371 1.00 37.66 294 ILE B N 1
ATOM 4180 C CA . ILE B 1 292 ? 16.402 -26.492 40.289 1.00 25.22 294 ILE B CA 1
ATOM 4181 C C . ILE B 1 292 ? 15.703 -27.532 39.390 1.00 17.99 294 ILE B C 1
ATOM 4182 O O . ILE B 1 292 ? 16.389 -28.293 38.693 1.00 16.23 294 ILE B O 1
ATOM 4187 N N . PRO B 1 293 ? 14.347 -27.578 39.406 1.00 11.56 295 PRO B N 1
ATOM 4188 C CA . PRO B 1 293 ? 13.597 -28.492 38.536 1.00 11.55 295 PRO B CA 1
ATOM 4189 C C . PRO B 1 293 ? 13.331 -27.930 37.137 1.00 29.36 295 PRO B C 1
ATOM 4190 O O . PRO B 1 293 ? 13.289 -26.712 36.957 1.00 31.27 295 PRO B O 1
ATOM 4194 N N . SER B 1 294 ? 13.155 -28.813 36.156 1.00 21.66 296 SER B N 1
ATOM 4195 C CA . SER B 1 294 ? 13.008 -28.374 34.769 1.00 18.46 296 SER B CA 1
ATOM 4196 C C . SER B 1 294 ? 11.673 -27.689 34.464 1.00 22.25 296 SER B C 1
ATOM 4197 O O . SER B 1 294 ? 11.641 -26.745 33.668 1.00 32.38 296 SER B O 1
ATOM 4200 N N . VAL B 1 295 ? 10.584 -28.166 35.075 1.00 12.47 297 VAL B N 1
ATOM 4201 C CA . VAL B 1 295 ? 9.282 -27.499 34.972 1.00 13.85 297 VAL B CA 1
ATOM 4202 C C . VAL B 1 295 ? 8.696 -27.279 36.382 1.00 10.21 297 VAL B C 1
ATOM 4203 O O . VAL B 1 295 ? 8.758 -28.167 37.218 1.00 15.97 297 VAL B O 1
ATOM 4207 N N . TYR B 1 296 ? 8.176 -26.085 36.654 1.00 9.89 298 TYR B N 1
ATOM 4208 C CA . TYR B 1 296 ? 7.535 -25.806 37.938 1.00 20.34 298 TYR B CA 1
ATOM 4209 C C . TYR B 1 296 ? 6.147 -25.214 37.719 1.00 30.77 298 TYR B C 1
ATOM 4210 O O . TYR B 1 296 ? 5.981 -24.196 37.045 1.00 33.86 298 TYR B O 1
ATOM 4219 N N . TYR B 1 297 ? 5.157 -25.870 38.314 1.00 29.44 299 TYR B N 1
ATOM 4220 C CA . TYR B 1 297 ? 3.761 -25.540 38.130 1.00 14.57 299 TYR B CA 1
ATOM 4221 C C . TYR B 1 297 ? 3.159 -25.167 39.466 1.00 21.64 299 TYR B C 1
ATOM 4222 O O . TYR B 1 297 ? 2.893 -26.046 40.289 1.00 19.61 299 TYR B O 1
ATOM 4231 N N . VAL B 1 298 ? 2.939 -23.869 39.672 1.00 26.37 300 VAL B N 1
ATOM 4232 C CA . VAL B 1 298 ? 2.216 -23.381 40.841 1.00 32.29 300 VAL B CA 1
ATOM 4233 C C . VAL B 1 298 ? 0.730 -23.744 40.713 1.00 29.77 300 VAL B C 1
ATOM 4234 O O . VAL B 1 298 ? 0.201 -23.826 39.608 1.00 33.52 300 VAL B O 1
ATOM 4238 N N . ASP B 1 299 ? 0.066 -24.008 41.835 1.00 23.96 301 ASP B N 1
ATOM 4239 C CA . ASP B 1 299 ? -1.301 -24.510 41.770 1.00 28.13 301 ASP B CA 1
ATOM 4240 C C . ASP B 1 299 ? -2.288 -23.357 41.638 1.00 32.38 301 ASP B C 1
ATOM 4241 O O . ASP B 1 299 ? -2.308 -22.446 42.467 1.00 28.54 301 ASP B O 1
ATOM 4246 N N . PRO B 1 300 ? -3.128 -23.398 40.592 1.00 44.88 302 PRO B N 1
ATOM 4247 C CA . PRO B 1 300 ? -4.029 -22.262 40.376 1.00 37.86 302 PRO B CA 1
ATOM 4248 C C . PRO B 1 300 ? -5.083 -22.166 41.470 1.00 26.02 302 PRO B C 1
ATOM 4249 O O . PRO B 1 300 ? -5.228 -23.069 42.287 1.00 33.59 302 PRO B O 1
ATOM 4253 N N . VAL B 1 301 ? -5.799 -21.057 41.486 1.00 19.44 303 VAL B N 1
ATOM 4254 C CA . VAL B 1 301 ? -6.945 -20.895 42.362 1.00 28.57 303 VAL B CA 1
ATOM 4255 C C . VAL B 1 301 ? -8.186 -20.615 41.515 1.00 32.88 303 VAL B C 1
ATOM 4256 O O . VAL B 1 301 ? -8.249 -19.585 40.838 1.00 40.52 303 VAL B O 1
ATOM 4260 N N . VAL B 1 302 ? -9.159 -21.527 41.523 1.00 21.48 304 VAL B N 1
ATOM 4261 C CA . VAL B 1 302 ? -10.440 -21.217 40.882 1.00 25.46 304 VAL B CA 1
ATOM 4262 C C . VAL B 1 302 ? -11.186 -20.195 41.747 1.00 28.22 304 VAL B C 1
ATOM 4263 O O . VAL B 1 302 ? -11.397 -20.408 42.943 1.00 27.77 304 VAL B O 1
ATOM 4267 N N . VAL B 1 303 ? -11.563 -19.072 41.141 1.00 26.36 305 VAL B N 1
ATOM 4268 C CA . VAL B 1 303 ? -12.151 -17.971 41.890 1.00 23.17 305 VAL B CA 1
ATOM 4269 C C . VAL B 1 303 ? -13.562 -17.699 41.413 1.00 22.30 305 VAL B C 1
ATOM 4270 O O . VAL B 1 303 ? -13.769 -16.993 40.426 1.00 29.96 305 VAL B O 1
ATOM 4274 N N . ASP B 1 304 ? -14.532 -18.276 42.112 1.00 24.76 306 ASP B N 1
ATOM 4275 C CA . ASP B 1 304 ? -15.933 -17.972 41.867 1.00 26.64 306 ASP B CA 1
ATOM 4276 C C . ASP B 1 304 ? -16.464 -17.241 43.100 1.00 26.66 306 ASP B C 1
ATOM 4277 O O . ASP B 1 304 ? -15.714 -17.092 44.069 1.00 32.20 306 ASP B O 1
ATOM 4282 N N . LYS B 1 305 ? -17.714 -16.758 43.054 1.00 19.35 307 LYS B N 1
ATOM 4283 C CA . LYS B 1 305 ? -18.293 -15.941 44.139 1.00 23.04 307 LYS B CA 1
ATOM 4284 C C . LYS B 1 305 ? -17.959 -16.471 45.536 1.00 33.15 307 LYS B C 1
ATOM 4285 O O . LYS B 1 305 ? -17.724 -15.706 46.473 1.00 44.27 307 LYS B O 1
ATOM 4291 N N . GLU B 1 306 ? -17.930 -17.791 45.658 1.00 34.23 308 GLU B N 1
ATOM 4292 C CA . GLU B 1 306 ? -17.632 -18.436 46.919 1.00 43.43 308 GLU B CA 1
ATOM 4293 C C . GLU B 1 306 ? -16.192 -18.157 47.353 1.00 37.48 308 GLU B C 1
ATOM 4294 O O . GLU B 1 306 ? -15.992 -17.776 48.507 1.00 33.81 308 GLU B O 1
ATOM 4300 N N . GLN B 1 307 ? -15.207 -18.323 46.456 1.00 38.19 309 GLN B N 1
ATOM 4301 C CA . GLN B 1 307 ? -13.829 -17.955 46.793 1.00 34.83 309 GLN B CA 1
ATOM 4302 C C . GLN B 1 307 ? -13.676 -16.444 46.969 1.00 42.72 309 GLN B C 1
ATOM 4303 O O . GLN B 1 307 ? -13.090 -15.987 47.970 1.00 50.98 309 GLN B O 1
ATOM 4309 N N . SER B 1 308 ? -14.234 -15.680 46.023 1.00 29.80 310 SER B N 1
ATOM 4310 C CA . SER B 1 308 ? -13.967 -14.244 45.912 1.00 28.88 310 SER B CA 1
ATOM 4311 C C . SER B 1 308 ? -14.018 -13.486 47.256 1.00 28.84 310 SER B C 1
ATOM 4312 O O . SER B 1 308 ? -13.292 -12.494 47.453 1.00 14.02 310 SER B O 1
ATOM 4315 N N . LYS B 1 309 ? -14.838 -13.977 48.188 1.00 30.26 311 LYS B N 1
ATOM 4316 C CA . LYS B 1 309 ? -14.986 -13.349 49.501 1.00 34.25 311 LYS B CA 1
ATOM 4317 C C . LYS B 1 309 ? -13.652 -13.201 50.253 1.00 36.22 311 LYS B C 1
ATOM 4318 O O . LYS B 1 309 ? -13.497 -12.283 51.066 1.00 35.90 311 LYS B O 1
ATOM 4324 N N . ASN B 1 310 ? -12.694 -14.083 49.963 1.00 25.02 312 ASN B N 1
ATOM 4325 C CA . ASN B 1 310 ? -11.415 -14.111 50.669 1.00 28.69 312 ASN B CA 1
ATOM 4326 C C . ASN B 1 310 ? -10.296 -13.232 50.040 1.00 28.82 312 ASN B C 1
ATOM 4327 O O . ASN B 1 310 ? -9.159 -13.218 50.512 1.00 30.26 312 ASN B O 1
ATOM 4332 N N . TYR B 1 311 ? -10.638 -12.480 48.997 1.00 29.09 313 TYR B N 1
ATOM 4333 C CA . TYR B 1 311 ? -9.733 -11.496 48.394 1.00 26.92 313 TYR B CA 1
ATOM 4334 C C . TYR B 1 311 ? -10.049 -10.067 48.864 1.00 34.62 313 TYR B C 1
ATOM 4335 O O . TYR B 1 311 ? -9.152 -9.232 48.983 1.00 41.19 313 TYR B O 1
ATOM 4345 N N . LYS C 1 26 ? -38.871 5.155 41.225 1.00 48.29 28 LYS C N 1
ATOM 4346 C CA . LYS C 1 26 ? -37.412 5.141 41.161 1.00 43.85 28 LYS C CA 1
ATOM 4347 C C . LYS C 1 26 ? -36.940 5.924 39.932 1.00 48.11 28 LYS C C 1
ATOM 4348 O O . LYS C 1 26 ? -37.605 5.908 38.893 1.00 54.36 28 LYS C O 1
ATOM 4354 N N . PRO C 1 27 ? -35.811 6.650 40.054 1.00 46.55 29 PRO C N 1
ATOM 4355 C CA . PRO C 1 27 ? -35.293 7.418 38.913 1.00 42.05 29 PRO C CA 1
ATOM 4356 C C . PRO C 1 27 ? -34.244 6.628 38.117 1.00 40.04 29 PRO C C 1
ATOM 4357 O O . PRO C 1 27 ? -33.406 5.929 38.689 1.00 39.42 29 PRO C O 1
ATOM 4361 N N . GLN C 1 28 ? -34.293 6.747 36.798 1.00 33.49 30 GLN C N 1
ATOM 4362 C CA . GLN C 1 28 ? -33.536 5.856 35.918 1.00 34.78 30 GLN C CA 1
ATOM 4363 C C . GLN C 1 28 ? -32.560 6.639 35.028 1.00 34.43 30 GLN C C 1
ATOM 4364 O O . GLN C 1 28 ? -32.957 7.231 34.023 1.00 23.16 30 GLN C O 1
ATOM 4370 N N . ILE C 1 29 ? -31.282 6.636 35.411 1.00 42.71 31 ILE C N 1
ATOM 4371 C CA . ILE C 1 29 ? -30.259 7.459 34.761 1.00 34.69 31 ILE C CA 1
ATOM 4372 C C . ILE C 1 29 ? -29.282 6.651 33.924 1.00 27.99 31 ILE C C 1
ATOM 4373 O O . ILE C 1 29 ? -28.641 5.727 34.424 1.00 43.64 31 ILE C O 1
ATOM 4378 N N . ALA C 1 30 ? -29.163 7.023 32.656 1.00 13.02 32 ALA C N 1
ATOM 4379 C CA . ALA C 1 30 ? -28.260 6.369 31.731 1.00 11.50 32 ALA C CA 1
ATOM 4380 C C . ALA C 1 30 ? -26.877 6.982 31.785 1.00 18.61 32 ALA C C 1
ATOM 4381 O O . ALA C 1 30 ? -26.725 8.179 31.535 1.00 29.37 32 ALA C O 1
ATOM 4383 N N . LEU C 1 31 ? -25.876 6.165 32.115 1.00 19.18 33 LEU C N 1
ATOM 4384 C CA . LEU C 1 31 ? -24.475 6.542 31.923 1.00 25.44 33 LEU C CA 1
ATOM 4385 C C . LEU C 1 31 ? -23.933 5.884 30.645 1.00 29.90 33 LEU C C 1
ATOM 4386 O O . LEU C 1 31 ? -23.907 4.654 30.535 1.00 33.48 33 LEU C O 1
ATOM 4391 N N . LEU C 1 32 ? -23.529 6.714 29.681 1.00 20.47 34 LEU C N 1
ATOM 4392 C CA . LEU C 1 32 ? -23.042 6.257 28.375 1.00 22.20 34 LEU C CA 1
ATOM 4393 C C . LEU C 1 32 ? -21.605 6.698 28.133 1.00 26.64 34 LEU C C 1
ATOM 4394 O O . LEU C 1 32 ? -21.370 7.868 27.840 1.00 26.61 34 LEU C O 1
ATOM 4399 N N . MET C 1 33 ? -20.659 5.762 28.218 1.00 26.56 35 MET C N 1
ATOM 4400 C CA . MET C 1 33 ? -19.236 6.099 28.281 1.00 25.23 35 MET C CA 1
ATOM 4401 C C . MET C 1 33 ? -18.463 5.781 27.007 1.00 25.88 35 MET C C 1
ATOM 4402 O O . MET C 1 33 ? -18.728 4.793 26.328 1.00 27.31 35 MET C O 1
ATOM 4407 N N . LYS C 1 34 ? -17.476 6.617 26.722 1.00 30.59 36 LYS C N 1
ATOM 4408 C CA . LYS C 1 34 ? -16.635 6.508 25.530 1.00 40.02 36 LYS C CA 1
ATOM 4409 C C . LYS C 1 34 ? -15.962 5.131 25.364 1.00 37.55 36 LYS C C 1
ATOM 4410 O O . LYS C 1 34 ? -15.970 4.524 24.282 1.00 41.70 36 LYS C O 1
ATOM 4416 N N . THR C 1 35 ? -15.382 4.655 26.456 1.00 25.36 37 THR C N 1
ATOM 4417 C CA . THR C 1 35 ? -14.645 3.408 26.467 1.00 27.79 37 THR C CA 1
ATOM 4418 C C . THR C 1 35 ? -14.514 2.904 27.897 1.00 38.49 37 THR C C 1
ATOM 4419 O O . THR C 1 35 ? -14.606 3.688 28.846 1.00 38.56 37 THR C O 1
ATOM 4423 N N . LEU C 1 36 ? -14.307 1.599 28.053 1.00 44.22 38 LEU C N 1
ATOM 4424 C CA . LEU C 1 36 ? -14.072 1.027 29.379 1.00 46.36 38 LEU C CA 1
ATOM 4425 C C . LEU C 1 36 ? -12.808 0.158 29.397 1.00 40.62 38 LEU C C 1
ATOM 4426 O O . LEU C 1 36 ? -12.704 -0.805 30.159 1.00 44.81 38 LEU C O 1
ATOM 4431 N N . SER C 1 37 ? -11.847 0.527 28.554 1.00 32.08 39 SER C N 1
ATOM 4432 C CA . SER C 1 37 ? -10.517 -0.064 28.559 1.00 22.72 39 SER C CA 1
ATOM 4433 C C . SER C 1 37 ? -9.564 0.784 29.401 1.00 32.43 39 SER C C 1
ATOM 4434 O O . SER C 1 37 ? -8.882 0.280 30.291 1.00 41.83 39 SER C O 1
ATOM 4437 N N . ASN C 1 38 ? -9.521 2.074 29.082 1.00 37.72 40 ASN C N 1
ATOM 4438 C CA . ASN C 1 38 ? -8.908 3.109 29.916 1.00 29.05 40 ASN C CA 1
ATOM 4439 C C . ASN C 1 38 ? -9.232 2.940 31.409 1.00 33.63 40 ASN C C 1
ATOM 4440 O O . ASN C 1 38 ? -10.396 2.843 31.789 1.00 45.70 40 ASN C O 1
ATOM 4445 N N . GLU C 1 39 ? -8.206 2.898 32.255 1.00 31.48 41 GLU C N 1
ATOM 4446 C CA . GLU C 1 39 ? -8.417 2.760 33.699 1.00 30.14 41 GLU C CA 1
ATOM 4447 C C . GLU C 1 39 ? -9.110 3.973 34.306 1.00 24.29 41 GLU C C 1
ATOM 4448 O O . GLU C 1 39 ? -9.746 3.875 35.350 1.00 26.98 41 GLU C O 1
ATOM 4454 N N . TYR C 1 40 ? -8.970 5.118 33.653 1.00 19.33 42 TYR C N 1
ATOM 4455 C CA . TYR C 1 40 ? -9.553 6.355 34.143 1.00 18.96 42 TYR C CA 1
ATOM 4456 C C . TYR C 1 40 ? -11.073 6.283 34.151 1.00 22.31 42 TYR C C 1
ATOM 4457 O O . TYR C 1 40 ? -11.714 6.794 35.067 1.00 30.13 42 TYR C O 1
ATOM 4466 N N . PHE C 1 41 ? -11.645 5.638 33.140 1.00 22.88 43 PHE C N 1
ATOM 4467 C CA . PHE C 1 41 ? -13.098 5.535 33.030 1.00 25.04 43 PHE C CA 1
ATOM 4468 C C . PHE C 1 41 ? -13.641 4.350 33.812 1.00 13.59 43 PHE C C 1
ATOM 4469 O O . PHE C 1 41 ? -14.798 4.367 34.206 1.00 17.32 43 PHE C O 1
ATOM 4477 N N . ILE C 1 42 ? -12.818 3.325 34.030 1.00 9.26 44 ILE C N 1
ATOM 4478 C CA . ILE C 1 42 ? -13.211 2.237 34.932 1.00 20.51 44 ILE C CA 1
ATOM 4479 C C . ILE C 1 42 ? -13.442 2.809 36.327 1.00 16.15 44 ILE C C 1
ATOM 4480 O O . ILE C 1 42 ? -14.397 2.440 37.016 1.00 14.28 44 ILE C O 1
ATOM 4485 N N . SER C 1 43 ? -12.566 3.726 36.725 1.00 19.51 45 SER C N 1
ATOM 4486 C CA . SER C 1 43 ? -12.718 4.478 37.966 1.00 17.76 45 SER C CA 1
ATOM 4487 C C . SER C 1 43 ? -14.017 5.245 37.980 1.00 24.83 45 SER C C 1
ATOM 4488 O O . SER C 1 43 ? -14.790 5.193 38.950 1.00 28.28 45 SER C O 1
ATOM 4491 N N . MET C 1 44 ? -14.248 5.961 36.891 1.00 19.92 46 MET C N 1
ATOM 4492 C CA . MET C 1 44 ? -15.441 6.767 36.759 1.00 29.00 46 MET C CA 1
ATOM 4493 C C . MET C 1 44 ? -16.699 5.919 36.854 1.00 29.60 46 MET C C 1
ATOM 4494 O O . MET C 1 44 ? -17.696 6.346 37.434 1.00 38.14 46 MET C O 1
ATOM 4499 N N . ARG C 1 45 ? -16.661 4.721 36.284 1.00 15.24 47 ARG C N 1
ATOM 4500 C CA . ARG C 1 45 ? -17.824 3.850 36.359 1.00 22.60 47 ARG C CA 1
ATOM 4501 C C . ARG C 1 45 ? -18.017 3.317 37.787 1.00 27.90 47 ARG C C 1
ATOM 4502 O O . ARG C 1 45 ? -19.142 3.199 38.266 1.00 30.00 47 ARG C O 1
ATOM 4510 N N . GLN C 1 46 ? -16.921 3.016 38.472 1.00 26.79 48 GLN C N 1
ATOM 4511 C CA . GLN C 1 46 ? -17.014 2.517 39.837 1.00 24.33 48 GLN C CA 1
ATOM 4512 C C . GLN C 1 46 ? -17.505 3.614 40.770 1.00 22.31 48 GLN C C 1
ATOM 4513 O O . GLN C 1 46 ? -18.360 3.376 41.612 1.00 18.78 48 GLN C O 1
ATOM 4519 N N . GLY C 1 47 ? -16.992 4.826 40.600 1.00 25.21 49 GLY C N 1
ATOM 4520 C CA . GLY C 1 47 ? -17.519 5.962 41.336 1.00 20.14 49 GLY C CA 1
ATOM 4521 C C . GLY C 1 47 ? -19.010 6.135 41.091 1.00 21.98 49 GLY C C 1
ATOM 4522 O O . GLY C 1 47 ? -19.788 6.336 42.024 1.00 31.48 49 GLY C O 1
ATOM 4523 N N . ALA C 1 48 ? -19.405 6.038 39.826 1.00 22.12 50 ALA C N 1
ATOM 4524 C CA . ALA C 1 48 ? -20.801 6.188 39.424 1.00 28.97 50 ALA C CA 1
ATOM 4525 C C . ALA C 1 48 ? -21.728 5.236 40.157 1.00 33.74 50 ALA C C 1
ATOM 4526 O O . ALA C 1 48 ? -22.843 5.600 40.524 1.00 32.43 50 ALA C O 1
ATOM 4528 N N . GLU C 1 49 ? -21.268 4.011 40.366 1.00 41.61 51 GLU C N 1
ATOM 4529 C CA . GLU C 1 49 ? -22.123 2.995 40.953 1.00 38.54 51 GLU C CA 1
ATOM 4530 C C . GLU C 1 49 ? -22.212 3.100 42.465 1.00 34.15 51 GLU C C 1
ATOM 4531 O O . GLU C 1 49 ? -23.207 2.679 43.038 1.00 34.75 51 GLU C O 1
ATOM 4537 N N . GLU C 1 50 ? -21.199 3.671 43.112 1.00 24.23 52 GLU C N 1
ATOM 4538 C CA . GLU C 1 50 ? -21.300 3.912 44.548 1.00 27.63 52 GLU C CA 1
ATOM 4539 C C . GLU C 1 50 ? -22.247 5.076 44.779 1.00 34.32 52 GLU C C 1
ATOM 4540 O O . GLU C 1 50 ? -22.904 5.178 45.814 1.00 37.87 52 GLU C O 1
ATOM 4546 N N . THR C 1 51 ? -22.325 5.953 43.791 1.00 37.77 53 THR C N 1
ATOM 4547 C CA . THR C 1 51 ? -23.166 7.126 43.906 1.00 33.41 53 THR C CA 1
ATOM 4548 C C . THR C 1 51 ? -24.582 6.758 43.557 1.00 31.74 53 THR C C 1
ATOM 4549 O O . THR C 1 51 ? -25.527 7.218 44.182 1.00 37.07 53 THR C O 1
ATOM 4553 N N . ALA C 1 52 ? -24.727 5.909 42.553 1.00 30.65 54 ALA C N 1
ATOM 4554 C CA . ALA C 1 52 ? -26.045 5.606 42.037 1.00 27.05 54 ALA C CA 1
ATOM 4555 C C . ALA C 1 52 ? -26.856 4.868 43.081 1.00 38.61 54 ALA C C 1
ATOM 4556 O O . ALA C 1 52 ? -28.081 4.921 43.062 1.00 52.73 54 ALA C O 1
ATOM 4558 N N . LYS C 1 53 ? -26.180 4.192 44.005 1.00 42.12 55 LYS C N 1
ATOM 4559 C CA . LYS C 1 53 ? -26.890 3.427 45.031 1.00 42.01 55 LYS C CA 1
ATOM 4560 C C . LYS C 1 53 ? -27.134 4.274 46.275 1.00 43.80 55 LYS C C 1
ATOM 4561 O O . LYS C 1 53 ? -28.187 4.170 46.900 1.00 48.90 55 LYS C O 1
ATOM 4567 N N . GLN C 1 54 ? -26.173 5.124 46.622 1.00 39.92 56 GLN C N 1
ATOM 4568 C CA . GLN C 1 54 ? -26.323 5.990 47.779 1.00 37.68 56 GLN C CA 1
ATOM 4569 C C . GLN C 1 54 ? -27.451 7.009 47.576 1.00 37.50 56 GLN C C 1
ATOM 4570 O O . GLN C 1 54 ? -28.073 7.440 48.548 1.00 37.31 56 GLN C O 1
ATOM 4576 N N . LYS C 1 55 ? -27.719 7.379 46.321 1.00 34.49 57 LYS C N 1
ATOM 4577 C CA . LYS C 1 55 ? -28.782 8.340 45.999 1.00 34.60 57 LYS C CA 1
ATOM 4578 C C . LYS C 1 55 ? -29.999 7.633 45.377 1.00 36.41 57 LYS C C 1
ATOM 4579 O O . LYS C 1 55 ? -30.921 8.285 44.881 1.00 35.67 57 LYS C O 1
ATOM 4585 N N . ASP C 1 56 ? -29.970 6.299 45.407 1.00 35.91 58 ASP C N 1
ATOM 4586 C CA . ASP C 1 56 ? -31.073 5.410 44.975 1.00 41.84 58 ASP C CA 1
ATOM 4587 C C . ASP C 1 56 ? -31.527 5.551 43.533 1.00 40.64 58 ASP C C 1
ATOM 4588 O O . ASP C 1 56 ? -32.728 5.610 43.237 1.00 43.18 58 ASP C O 1
ATOM 4593 N N . ILE C 1 57 ? -30.548 5.556 42.641 1.00 38.16 59 ILE C N 1
ATOM 4594 C CA . ILE C 1 57 ? -30.799 5.584 41.215 1.00 46.87 59 ILE C CA 1
ATOM 4595 C C . ILE C 1 57 ? -30.555 4.182 40.651 1.00 46.04 59 ILE C C 1
ATOM 4596 O O . ILE C 1 57 ? -29.717 3.441 41.158 1.00 57.76 59 ILE C O 1
ATOM 4601 N N . ASP C 1 58 ? -31.327 3.803 39.640 1.00 36.22 60 ASP C N 1
ATOM 4602 C CA . ASP C 1 58 ? -31.020 2.627 38.837 1.00 39.63 60 ASP C CA 1
ATOM 4603 C C . ASP C 1 58 ? -30.092 3.073 37.682 1.00 37.46 60 ASP C C 1
ATOM 4604 O O . ASP C 1 58 ? -30.529 3.740 36.724 1.00 29.00 60 ASP C O 1
ATOM 4609 N N . LEU C 1 59 ? -28.806 2.720 37.788 1.00 32.54 61 LEU C N 1
ATOM 4610 C CA . LEU C 1 59 ? -27.804 3.179 36.816 1.00 26.29 61 LEU C CA 1
ATOM 4611 C C . LEU C 1 59 ? -27.644 2.189 35.671 1.00 23.19 61 LEU C C 1
ATOM 4612 O O . LEU C 1 59 ? -27.398 1.006 35.894 1.00 28.09 61 LEU C O 1
ATOM 4617 N N . ILE C 1 60 ? -27.766 2.692 34.445 1.00 21.98 62 ILE C N 1
ATOM 4618 C CA . ILE C 1 60 ? -27.616 1.874 33.244 1.00 24.14 62 ILE C CA 1
ATOM 4619 C C . ILE C 1 60 ? -26.335 2.163 32.486 1.00 31.99 62 ILE C C 1
ATOM 4620 O O . ILE C 1 60 ? -26.275 3.112 31.716 1.00 46.03 62 ILE C O 1
ATOM 4625 N N . VAL C 1 61 ? -25.308 1.349 32.692 1.00 29.03 63 VAL C N 1
ATOM 4626 C CA . VAL C 1 61 ? -24.034 1.603 32.038 1.00 14.85 63 VAL C CA 1
ATOM 4627 C C . VAL C 1 61 ? -23.882 0.870 30.722 1.00 26.98 63 VAL C C 1
ATOM 4628 O O . VAL C 1 61 ? -23.916 -0.360 30.659 1.00 40.64 63 VAL C O 1
ATOM 4632 N N . GLN C 1 62 ? -23.723 1.648 29.659 1.00 31.58 64 GLN C N 1
ATOM 4633 C CA . GLN C 1 62 ? -23.407 1.096 28.351 1.00 30.61 64 GLN C CA 1
ATOM 4634 C C . GLN C 1 62 ? -22.250 1.856 27.751 1.00 32.83 64 GLN C C 1
ATOM 4635 O O . GLN C 1 62 ? -22.180 3.082 27.854 1.00 25.86 64 GLN C O 1
ATOM 4641 N N . VAL C 1 63 ? -21.350 1.112 27.119 1.00 42.35 65 VAL C N 1
ATOM 4642 C CA . VAL C 1 63 ? -20.116 1.662 26.575 1.00 34.73 65 VAL C CA 1
ATOM 4643 C C . VAL C 1 63 ? -20.043 1.517 25.043 1.00 44.10 65 VAL C C 1
ATOM 4644 O O . VAL C 1 63 ? -20.743 0.703 24.443 1.00 41.82 65 VAL C O 1
ATOM 4648 N N . ALA C 1 64 ? -19.218 2.341 24.409 1.00 55.32 66 ALA C N 1
ATOM 4649 C CA . ALA C 1 64 ? -19.033 2.280 22.965 1.00 54.70 66 ALA C CA 1
ATOM 4650 C C . ALA C 1 64 ? -17.913 1.303 22.636 1.00 57.80 66 ALA C C 1
ATOM 4651 O O . ALA C 1 64 ? -16.964 1.151 23.412 1.00 53.30 66 ALA C O 1
ATOM 4653 N N . GLU C 1 65 ? -18.023 0.644 21.486 1.00 62.67 67 GLU C N 1
ATOM 4654 C CA . GLU C 1 65 ? -16.994 -0.292 21.052 1.00 62.73 67 GLU C CA 1
ATOM 4655 C C . GLU C 1 65 ? -15.750 0.464 20.612 1.00 66.82 67 GLU C C 1
ATOM 4656 O O . GLU C 1 65 ? -14.962 0.918 21.453 1.00 61.79 67 GLU C O 1
ATOM 4662 N N . LYS C 1 66 ? -15.572 0.581 19.298 1.00 69.16 68 LYS C N 1
ATOM 4663 C CA . LYS C 1 66 ? -14.543 1.452 18.758 1.00 64.75 68 LYS C CA 1
ATOM 4664 C C . LYS C 1 66 ? -14.707 2.782 19.466 1.00 62.90 68 LYS C C 1
ATOM 4665 O O . LYS C 1 66 ? -15.703 3.481 19.265 1.00 64.14 68 LYS C O 1
ATOM 4667 N N . GLU C 1 67 ? -13.769 3.075 20.363 1.00 61.33 69 GLU C N 1
ATOM 4668 C CA . GLU C 1 67 ? -13.743 4.356 21.051 1.00 63.10 69 GLU C CA 1
ATOM 4669 C C . GLU C 1 67 ? -13.935 5.445 20.014 1.00 74.21 69 GLU C C 1
ATOM 4670 O O . GLU C 1 67 ? -14.841 6.271 20.120 1.00 71.40 69 GLU C O 1
ATOM 4676 N N . ASP C 1 68 ? -13.090 5.382 18.986 1.00 83.63 70 ASP C N 1
ATOM 4677 C CA . ASP C 1 68 ? -13.135 6.251 17.814 1.00 80.70 70 ASP C CA 1
ATOM 4678 C C . ASP C 1 68 ? -14.528 6.421 17.219 1.00 80.23 70 ASP C C 1
ATOM 4679 O O . ASP C 1 68 ? -14.883 7.515 16.788 1.00 82.25 70 ASP C O 1
ATOM 4684 N N . SER C 1 69 ? -15.308 5.339 17.194 1.00 78.48 71 SER C N 1
ATOM 4685 C CA . SER C 1 69 ? -16.612 5.332 16.516 1.00 67.64 71 SER C CA 1
ATOM 4686 C C . SER C 1 69 ? -17.683 6.219 17.150 1.00 56.01 71 SER C C 1
ATOM 4687 O O . SER C 1 69 ? -18.332 5.828 18.117 1.00 48.48 71 SER C O 1
ATOM 4690 N N . THR C 1 70 ? -17.878 7.404 16.575 1.00 56.76 72 THR C N 1
ATOM 4691 C CA . THR C 1 70 ? -18.888 8.352 17.048 1.00 46.41 72 THR C CA 1
ATOM 4692 C C . THR C 1 70 ? -20.314 7.835 16.787 1.00 30.87 72 THR C C 1
ATOM 4693 O O . THR C 1 70 ? -21.051 7.600 17.748 1.00 30.37 72 THR C O 1
ATOM 4697 N N . GLU C 1 71 ? -20.684 7.646 15.512 1.00 17.37 73 GLU C N 1
ATOM 4698 C CA . GLU C 1 71 ? -21.956 7.018 15.117 1.00 22.76 73 GLU C CA 1
ATOM 4699 C C . GLU C 1 71 ? -22.523 6.038 16.142 1.00 31.05 73 GLU C C 1
ATOM 4700 O O . GLU C 1 71 ? -23.718 6.071 16.423 1.00 31.46 73 GLU C O 1
ATOM 4706 N N . GLN C 1 72 ? -21.662 5.185 16.706 1.00 36.30 74 GLN C N 1
ATOM 4707 C CA . GLN C 1 72 ? -22.109 4.143 17.639 1.00 43.38 74 GLN C CA 1
ATOM 4708 C C . GLN C 1 72 ? -22.443 4.670 19.035 1.00 41.10 74 GLN C C 1
ATOM 4709 O O . GLN C 1 72 ? -23.311 4.102 19.717 1.00 44.84 74 GLN C O 1
AT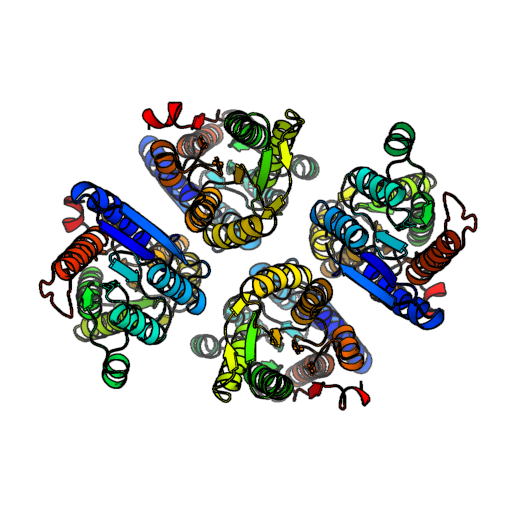OM 4715 N N . LEU C 1 73 ? -21.796 5.755 19.459 1.00 29.55 75 LEU C N 1
ATOM 4716 C CA . LEU C 1 73 ? -22.152 6.327 20.750 1.00 22.18 75 LEU C CA 1
ATOM 4717 C C . LEU C 1 73 ? -23.377 7.217 20.620 1.00 27.47 75 LEU C C 1
ATOM 4718 O O . LEU C 1 73 ? -24.123 7.419 21.581 1.00 26.68 75 LEU C O 1
ATOM 4723 N N . VAL C 1 74 ? -23.595 7.756 19.429 1.00 29.98 76 VAL C N 1
ATOM 4724 C CA . VAL C 1 74 ? -24.786 8.553 19.229 1.00 27.72 76 VAL C CA 1
ATOM 4725 C C . VAL C 1 74 ? -25.985 7.631 19.280 1.00 28.15 76 VAL C C 1
ATOM 4726 O O . VAL C 1 74 ? -27.044 8.004 19.780 1.00 36.79 76 VAL C O 1
ATOM 4730 N N . GLY C 1 75 ? -25.805 6.409 18.795 1.00 21.18 77 GLY C N 1
ATOM 4731 C CA . GLY C 1 75 ? -26.878 5.431 18.814 1.00 27.91 77 GLY C CA 1
ATOM 4732 C C . GLY C 1 75 ? -27.362 5.154 20.223 1.00 32.13 77 GLY C C 1
ATOM 4733 O O . GLY C 1 75 ? -28.561 5.118 20.485 1.00 33.86 77 GLY C O 1
ATOM 4734 N N . LEU C 1 76 ? -26.412 4.976 21.133 1.00 35.06 78 LEU C N 1
ATOM 4735 C CA . LEU C 1 76 ? -26.705 4.768 22.545 1.00 28.70 78 LEU C CA 1
ATOM 4736 C C . LEU C 1 76 ? -27.564 5.891 23.119 1.00 24.81 78 LEU C C 1
ATOM 4737 O O . LEU C 1 76 ? -28.610 5.632 23.705 1.00 23.87 78 LEU C O 1
ATOM 4742 N N . VAL C 1 77 ? -27.123 7.134 22.948 1.00 20.33 79 VAL C N 1
ATOM 4743 C CA . VAL C 1 77 ? -27.895 8.289 23.407 1.00 18.62 79 VAL C CA 1
ATOM 4744 C C . VAL C 1 77 ? -29.321 8.274 22.857 1.00 23.59 79 VAL C C 1
ATOM 4745 O O . VAL C 1 77 ? -30.276 8.406 23.621 1.00 22.91 79 VAL C O 1
ATOM 4749 N N . GLU C 1 78 ? -29.462 8.106 21.541 1.00 20.78 80 GLU C N 1
ATOM 4750 C CA . GLU C 1 78 ? -30.780 7.984 20.924 1.00 22.82 80 GLU C CA 1
ATOM 4751 C C . GLU C 1 78 ? -31.595 6.831 21.546 1.00 27.24 80 GLU C C 1
ATOM 4752 O O . GLU C 1 78 ? -32.738 7.038 21.949 1.00 32.25 80 GLU C O 1
ATOM 4758 N N . ASN C 1 79 ? -31.006 5.637 21.649 1.00 26.35 81 ASN C N 1
ATOM 4759 C CA . ASN C 1 79 ? -31.672 4.490 22.293 1.00 32.02 81 ASN C CA 1
ATOM 4760 C C . ASN C 1 79 ? -32.291 4.828 23.653 1.00 36.38 81 ASN C C 1
ATOM 4761 O O . ASN C 1 79 ? -33.467 4.576 23.875 1.00 46.08 81 ASN C O 1
ATOM 4766 N N . MET C 1 80 ? -31.491 5.390 24.555 1.00 35.35 82 MET C N 1
ATOM 4767 C CA . MET C 1 80 ? -31.964 5.831 25.868 1.00 28.36 82 MET C CA 1
ATOM 4768 C C . MET C 1 80 ? -33.064 6.874 25.757 1.00 29.34 82 MET C C 1
ATOM 4769 O O . MET C 1 80 ? -33.936 6.941 26.615 1.00 38.31 82 MET C O 1
ATOM 4774 N N . ILE C 1 81 ? -33.018 7.695 24.708 1.00 24.63 83 ILE C N 1
ATOM 4775 C CA . ILE C 1 81 ? -34.036 8.724 24.499 1.00 24.27 83 ILE C CA 1
ATOM 4776 C C . ILE C 1 81 ? -35.346 8.063 24.094 1.00 26.18 83 ILE C C 1
ATOM 4777 O O . ILE C 1 81 ? -36.429 8.507 24.461 1.00 37.79 83 ILE C O 1
ATOM 4782 N N . ALA C 1 82 ? -35.233 6.979 23.342 1.00 24.64 84 ALA C N 1
ATOM 4783 C CA . ALA C 1 82 ? -36.400 6.251 22.882 1.00 22.57 84 ALA C CA 1
ATOM 4784 C C . ALA C 1 82 ? -36.986 5.373 23.990 1.00 26.07 84 ALA C C 1
ATOM 4785 O O . ALA C 1 82 ? -38.177 5.071 23.983 1.00 33.47 84 ALA C O 1
ATOM 4787 N N . LYS C 1 83 ? -36.149 4.970 24.942 1.00 23.81 85 LYS C N 1
ATOM 4788 C CA . LYS C 1 83 ? -36.587 4.103 26.034 1.00 25.64 85 LYS C CA 1
ATOM 4789 C C . LYS C 1 83 ? -37.119 4.939 27.174 1.00 23.63 85 LYS C C 1
ATOM 4790 O O . LYS C 1 83 ? -37.638 4.413 28.156 1.00 28.99 85 LYS C O 1
ATOM 4796 N N . LYS C 1 84 ? -36.984 6.250 27.032 1.00 23.50 86 LYS C N 1
ATOM 4797 C CA . LYS C 1 84 ? -37.544 7.178 27.998 1.00 27.06 86 LYS C CA 1
ATOM 4798 C C . LYS C 1 84 ? -36.881 6.970 29.362 1.00 22.13 86 LYS C C 1
ATOM 4799 O O . LYS C 1 84 ? -37.541 6.711 30.374 1.00 17.31 86 LYS C O 1
ATOM 4805 N N . VAL C 1 85 ? -35.558 7.076 29.382 1.00 25.57 87 VAL C N 1
ATOM 4806 C CA . VAL C 1 85 ? -34.852 7.088 30.652 1.00 32.25 87 VAL C CA 1
ATOM 4807 C C . VAL C 1 85 ? -35.202 8.398 31.346 1.00 36.08 87 VAL C C 1
ATOM 4808 O O . VAL C 1 85 ? -35.763 9.314 30.740 1.00 38.90 87 VAL C O 1
ATOM 4812 N N . ASP C 1 86 ? -34.872 8.493 32.621 1.00 22.88 88 ASP C N 1
ATOM 4813 C CA . ASP C 1 86 ? -35.260 9.660 33.364 1.00 23.59 88 ASP C CA 1
ATOM 4814 C C . ASP C 1 86 ? -34.201 10.775 33.208 1.00 21.74 88 ASP C C 1
ATOM 4815 O O . ASP C 1 86 ? -34.492 11.960 33.407 1.00 25.70 88 ASP C O 1
ATOM 4820 N N . ALA C 1 87 ? -32.997 10.380 32.796 1.00 21.85 89 ALA C N 1
ATOM 4821 C CA . ALA C 1 87 ? -31.879 11.300 32.532 1.00 26.54 89 ALA C CA 1
ATOM 4822 C C . ALA C 1 87 ? -30.711 10.564 31.855 1.00 25.50 89 ALA C C 1
ATOM 4823 O O . ALA C 1 87 ? -30.513 9.370 32.070 1.00 25.58 89 ALA C O 1
ATOM 4825 N N . ILE C 1 88 ? -29.950 11.278 31.030 1.00 30.43 90 ILE C N 1
ATOM 4826 C CA . ILE C 1 88 ? -28.778 10.708 30.359 1.00 29.38 90 ILE C CA 1
ATOM 4827 C C . ILE C 1 88 ? -27.523 11.492 30.706 1.00 27.78 90 ILE C C 1
ATOM 4828 O O . ILE C 1 88 ? -27.486 12.715 30.586 1.00 20.80 90 ILE C O 1
ATOM 4833 N N . ILE C 1 89 ? -26.490 10.784 31.130 1.00 29.78 91 ILE C N 1
ATOM 4834 C CA . ILE C 1 89 ? -25.167 11.379 31.270 1.00 22.83 91 ILE C CA 1
ATOM 4835 C C . ILE C 1 89 ? -24.253 10.786 30.221 1.00 16.85 91 ILE C C 1
ATOM 4836 O O . ILE C 1 89 ? -24.018 9.585 30.238 1.00 36.56 91 ILE C O 1
ATOM 4841 N N . VAL C 1 90 ? -23.735 11.595 29.308 1.00 8.17 92 VAL C N 1
ATOM 4842 C CA . VAL C 1 90 ? -22.897 11.039 28.248 1.00 10.63 92 VAL C CA 1
ATOM 4843 C C . VAL C 1 90 ? -21.550 11.749 28.224 1.00 22.97 92 VAL C C 1
ATOM 4844 O O . VAL C 1 90 ? -21.478 12.958 28.469 1.00 21.74 92 VAL C O 1
ATOM 4848 N N . THR C 1 91 ? -20.492 10.967 27.985 1.00 27.89 93 THR C N 1
ATOM 4849 C CA . THR C 1 91 ? -19.122 11.456 27.768 1.00 21.93 93 THR C CA 1
ATOM 4850 C C . THR C 1 91 ? -18.758 11.356 26.279 1.00 22.59 93 THR C C 1
ATOM 4851 O O . THR C 1 91 ? -18.310 10.320 25.814 1.00 8.08 93 THR C O 1
ATOM 4855 N N . PRO C 1 92 ? -18.944 12.446 25.531 1.00 23.94 94 PRO C N 1
ATOM 4856 C CA . PRO C 1 92 ? -18.994 12.390 24.062 1.00 24.13 94 PRO C CA 1
ATOM 4857 C C . PRO C 1 92 ? -17.739 11.858 23.350 1.00 25.04 94 PRO C C 1
ATOM 4858 O O . PRO C 1 92 ? -16.621 12.145 23.742 1.00 23.71 94 PRO C O 1
ATOM 4862 N N . ASN C 1 93 ? -17.968 11.085 22.294 1.00 25.44 95 ASN C N 1
ATOM 4863 C CA . ASN C 1 93 ? -16.957 10.659 21.334 1.00 29.57 95 ASN C CA 1
ATOM 4864 C C . ASN C 1 93 ? -16.426 11.767 20.415 1.00 31.71 95 ASN C C 1
ATOM 4865 O O . ASN C 1 93 ? -15.515 11.527 19.615 1.00 32.01 95 ASN C O 1
ATOM 4870 N N . ASP C 1 94 ? -17.006 12.963 20.520 1.00 25.92 96 ASP C N 1
ATOM 4871 C CA . ASP C 1 94 ? -16.900 13.984 19.477 1.00 29.05 96 ASP C CA 1
ATOM 4872 C C . ASP C 1 94 ? -17.584 15.258 19.958 1.00 20.44 96 ASP C C 1
ATOM 4873 O O . ASP C 1 94 ? -18.554 15.163 20.678 1.00 16.72 96 ASP C O 1
ATOM 4878 N N . SER C 1 95 ? -17.118 16.443 19.558 1.00 20.93 97 SER C N 1
ATOM 4879 C CA . SER C 1 95 ? -17.714 17.677 20.098 1.00 23.60 97 SER C CA 1
ATOM 4880 C C . SER C 1 95 ? -18.884 18.272 19.261 1.00 24.11 97 SER C C 1
ATOM 4881 O O . SER C 1 95 ? -19.560 19.211 19.694 1.00 18.96 97 SER C O 1
ATOM 4884 N N . ILE C 1 96 ? -19.149 17.707 18.087 1.00 26.64 98 ILE C N 1
ATOM 4885 C CA . ILE C 1 96 ? -20.143 18.284 17.183 1.00 23.95 98 ILE C CA 1
ATOM 4886 C C . ILE C 1 96 ? -21.307 17.321 16.849 1.00 29.18 98 ILE C C 1
ATOM 4887 O O . ILE C 1 96 ? -22.464 17.744 16.784 1.00 38.34 98 ILE C O 1
ATOM 4892 N N . ALA C 1 97 ? -21.017 16.031 16.691 1.00 22.13 99 ALA C N 1
ATOM 4893 C CA . ALA C 1 97 ? -22.017 15.062 16.228 1.00 8.08 99 ALA C CA 1
ATOM 4894 C C . ALA C 1 97 ? -23.092 14.762 17.240 1.00 18.65 99 ALA C C 1
ATOM 4895 O O . ALA C 1 97 ? -24.102 14.158 16.896 1.00 33.58 99 ALA C O 1
ATOM 4897 N N . PHE C 1 98 ? -22.880 15.157 18.490 1.00 19.31 100 PHE C N 1
ATOM 4898 C CA . PHE C 1 98 ? -23.823 14.792 19.549 1.00 26.05 100 PHE C CA 1
ATOM 4899 C C . PHE C 1 98 ? -24.850 15.882 19.740 1.00 28.84 100 PHE C C 1
ATOM 4900 O O . PHE C 1 98 ? -25.908 15.658 20.321 1.00 19.21 100 PHE C O 1
ATOM 4908 N N . ILE C 1 99 ? -24.526 17.064 19.228 1.00 35.59 101 ILE C N 1
ATOM 4909 C CA . ILE C 1 99 ? -25.436 18.200 19.276 1.00 30.99 101 ILE C CA 1
ATOM 4910 C C . ILE C 1 99 ? -26.862 17.814 18.848 1.00 25.85 101 ILE C C 1
ATOM 4911 O O . ILE C 1 99 ? -27.800 18.090 19.589 1.00 23.41 101 ILE C O 1
ATOM 4916 N N . PRO C 1 100 ? -27.030 17.128 17.695 1.00 24.45 102 PRO C N 1
ATOM 4917 C CA . PRO C 1 100 ? -28.400 16.744 17.309 1.00 25.37 102 PRO C CA 1
ATOM 4918 C C . PRO C 1 100 ? -29.117 15.813 18.304 1.00 21.62 102 PRO C C 1
ATOM 4919 O O . PRO C 1 100 ? -30.318 15.956 18.516 1.00 33.03 102 PRO C O 1
ATOM 4923 N N . ALA C 1 101 ? -28.393 14.877 18.900 1.00 13.83 103 ALA C N 1
ATOM 4924 C CA . ALA C 1 101 ? -28.966 14.005 19.920 1.00 9.40 103 ALA C CA 1
ATOM 4925 C C . ALA C 1 101 ? -29.260 14.755 21.216 1.00 15.59 103 ALA C C 1
ATOM 4926 O O . ALA C 1 101 ? -30.227 14.453 21.908 1.00 20.16 103 ALA C O 1
ATOM 4928 N N . PHE C 1 102 ? -28.410 15.717 21.558 1.00 20.61 104 PHE C N 1
ATOM 4929 C CA . PHE C 1 102 ? -28.649 16.532 22.738 1.00 21.40 104 PHE C CA 1
ATOM 4930 C C . PHE C 1 102 ? -29.960 17.308 22.600 1.00 28.08 104 PHE C C 1
ATOM 4931 O O . PHE C 1 102 ? -30.712 17.430 23.572 1.00 27.28 104 PHE C O 1
ATOM 4939 N N . GLN C 1 103 ? -30.251 17.803 21.394 1.00 25.85 105 GLN C N 1
ATOM 4940 C CA . GLN C 1 103 ? -31.478 18.562 21.189 1.00 33.23 105 GLN C CA 1
ATOM 4941 C C . GLN C 1 103 ? -32.695 17.658 20.908 1.00 34.66 105 GLN C C 1
ATOM 4942 O O . GLN C 1 103 ? -33.837 18.132 20.924 1.00 37.64 105 GLN C O 1
ATOM 4948 N N . LYS C 1 104 ? -32.460 16.366 20.681 1.00 21.67 106 LYS C N 1
ATOM 4949 C CA . LYS C 1 104 ? -33.541 15.371 20.731 1.00 11.68 106 LYS C CA 1
ATOM 4950 C C . LYS C 1 104 ? -33.939 15.087 22.187 1.00 22.83 106 LYS C C 1
ATOM 4951 O O . LYS C 1 104 ? -35.112 14.996 22.518 1.00 27.65 106 LYS C O 1
ATOM 4957 N N . ALA C 1 105 ? -32.936 14.945 23.047 1.00 29.69 107 ALA C N 1
ATOM 4958 C CA . ALA C 1 105 ? -33.129 14.760 24.481 1.00 20.81 107 ALA C CA 1
ATOM 4959 C C . ALA C 1 105 ? -33.926 15.885 25.085 1.00 27.85 107 ALA C C 1
ATOM 4960 O O . ALA C 1 105 ? -34.644 15.674 26.055 1.00 27.83 107 ALA C O 1
ATOM 4962 N N . GLU C 1 106 ? -33.767 17.089 24.537 1.00 37.69 108 GLU C N 1
ATOM 4963 C CA . GLU C 1 106 ? -34.556 18.229 24.994 1.00 39.84 108 GLU C CA 1
ATOM 4964 C C . GLU C 1 106 ? -36.002 17.997 24.637 1.00 40.81 108 GLU C C 1
ATOM 4965 O O . GLU C 1 106 ? -36.868 18.007 25.503 1.00 45.77 108 GLU C O 1
ATOM 4971 N N . LYS C 1 107 ? -36.244 17.784 23.347 1.00 40.72 109 LYS C N 1
ATOM 4972 C CA . LYS C 1 107 ? -37.590 17.728 22.786 1.00 39.30 109 LYS C CA 1
ATOM 4973 C C . LYS C 1 107 ? -38.405 16.561 23.330 1.00 37.24 109 LYS C C 1
ATOM 4974 O O . LYS C 1 107 ? -39.625 16.504 23.135 1.00 31.73 109 LYS C O 1
ATOM 4980 N N . ALA C 1 108 ? -37.720 15.646 24.017 1.00 28.21 110 ALA C N 1
ATOM 4981 C CA . ALA C 1 108 ? -38.355 14.511 24.676 1.00 25.61 110 ALA C CA 1
ATOM 4982 C C . ALA C 1 108 ? -38.423 14.690 26.205 1.00 32.34 110 ALA C C 1
ATOM 4983 O O . ALA C 1 108 ? -38.963 13.838 26.917 1.00 28.79 110 ALA C O 1
ATOM 4985 N N . GLY C 1 109 ? -37.878 15.799 26.705 1.00 31.21 111 GLY C N 1
ATOM 4986 C CA . GLY C 1 109 ? -37.978 16.137 28.118 1.00 28.40 111 GLY C CA 1
ATOM 4987 C C . GLY C 1 109 ? -37.089 15.297 29.016 1.00 25.39 111 GLY C C 1
ATOM 4988 O O . GLY C 1 109 ? -37.359 15.114 30.207 1.00 26.05 111 GLY C O 1
ATOM 4989 N N . ILE C 1 110 ? -36.022 14.774 28.429 1.00 22.66 112 ILE C N 1
ATOM 4990 C CA . ILE C 1 110 ? -35.023 14.041 29.182 1.00 26.53 112 ILE C CA 1
ATOM 4991 C C . ILE C 1 110 ? -33.839 14.934 29.500 1.00 21.23 112 ILE C C 1
ATOM 4992 O O . ILE C 1 110 ? -33.121 15.351 28.589 1.00 17.29 112 ILE C O 1
ATOM 4997 N N . PRO C 1 111 ? -33.641 15.234 30.791 1.00 16.76 113 PRO C N 1
ATOM 4998 C CA . PRO C 1 111 ? -32.427 15.919 31.228 1.00 19.81 113 PRO C CA 1
ATOM 4999 C C . PRO C 1 111 ? -31.183 15.193 30.709 1.00 26.03 113 PRO C C 1
ATOM 5000 O O . PRO C 1 111 ? -31.082 13.972 30.827 1.00 24.26 113 PRO C O 1
ATOM 5004 N N . ILE C 1 112 ? -30.258 15.942 30.118 1.00 25.98 114 ILE C N 1
ATOM 5005 C CA . ILE C 1 112 ? -29.027 15.360 29.613 1.00 16.35 114 ILE C CA 1
ATOM 5006 C C . ILE C 1 112 ? -27.832 16.215 30.029 1.00 19.04 114 ILE C C 1
ATOM 5007 O O . ILE C 1 112 ? -27.871 17.440 29.968 1.00 31.74 114 ILE C O 1
ATOM 5012 N N . ILE C 1 113 ? -26.787 15.540 30.489 1.00 20.18 115 ILE C N 1
ATOM 5013 C CA . ILE C 1 113 ? -25.579 16.177 30.983 1.00 22.02 115 ILE C CA 1
ATOM 5014 C C . ILE C 1 113 ? -24.404 15.780 30.102 1.00 27.40 115 ILE C C 1
ATOM 5015 O O . ILE C 1 113 ? -24.225 14.603 29.778 1.00 29.68 115 ILE C O 1
ATOM 5020 N N . ASP C 1 114 ? -23.613 16.779 29.724 1.00 26.08 116 ASP C N 1
ATOM 5021 C CA . ASP C 1 114 ? -22.418 16.606 28.898 1.00 26.22 116 ASP C CA 1
ATOM 5022 C C . ASP C 1 114 ? -21.156 16.443 29.773 1.00 29.37 116 ASP C C 1
ATOM 5023 O O . ASP C 1 114 ? -20.664 17.426 30.335 1.00 30.39 116 ASP C O 1
ATOM 5028 N N . LEU C 1 115 ? -20.630 15.216 29.887 1.00 34.42 117 LEU C N 1
ATOM 5029 C CA . LEU C 1 115 ? -19.507 14.920 30.813 1.00 25.58 117 LEU C CA 1
ATOM 5030 C C . LEU C 1 115 ? -18.170 14.732 30.102 1.00 25.17 117 LEU C C 1
ATOM 5031 O O . LEU C 1 115 ? -18.127 14.121 29.034 1.00 31.52 117 LEU C O 1
ATOM 5036 N N . ASP C 1 116 ? -17.105 15.293 30.691 1.00 25.22 118 ASP C N 1
ATOM 5037 C CA . ASP C 1 116 ? -15.687 15.091 30.299 1.00 19.83 118 ASP C CA 1
ATOM 5038 C C . ASP C 1 116 ? -15.226 15.829 29.043 1.00 27.80 118 ASP C C 1
ATOM 5039 O O . ASP C 1 116 ? -14.441 16.786 29.128 1.00 36.73 118 ASP C O 1
ATOM 5044 N N . VAL C 1 117 ? -15.662 15.341 27.881 1.00 17.33 119 VAL C N 1
ATOM 5045 C CA . VAL C 1 117 ? -15.433 16.024 26.604 1.00 21.11 119 VAL C CA 1
ATOM 5046 C C . VAL C 1 117 ? -16.585 17.015 26.371 1.00 25.24 119 VAL C C 1
ATOM 5047 O O . VAL C 1 117 ? -17.754 16.641 26.444 1.00 21.74 119 VAL C O 1
ATOM 5051 N N . ARG C 1 118 ? -16.266 18.284 26.132 1.00 22.32 120 ARG C N 1
ATOM 5052 C CA . ARG C 1 118 ? -17.316 19.279 25.976 1.00 22.95 120 ARG C CA 1
ATOM 5053 C C . ARG C 1 118 ? -17.683 19.466 24.517 1.00 23.23 120 ARG C C 1
ATOM 5054 O O . ARG C 1 118 ? -16.812 19.384 23.650 1.00 17.90 120 ARG C O 1
ATOM 5062 N N . LEU C 1 119 ? -18.973 19.688 24.251 1.00 22.96 121 LEU C N 1
ATOM 5063 C CA . LEU C 1 119 ? -19.440 19.981 22.897 1.00 20.48 121 LEU C CA 1
ATOM 5064 C C . LEU C 1 119 ? -18.835 21.284 22.408 1.00 23.55 121 LEU C C 1
ATOM 5065 O O . LEU C 1 119 ? -18.611 22.208 23.204 1.00 28.12 121 LEU C O 1
ATOM 5070 N N . ASP C 1 120 ? -18.584 21.365 21.105 1.00 18.64 122 ASP C N 1
ATOM 5071 C CA . ASP C 1 120 ? -18.033 22.582 20.523 1.00 29.86 122 ASP C CA 1
ATOM 5072 C C . ASP C 1 120 ? -19.008 23.725 20.741 1.00 27.39 122 ASP C C 1
ATOM 5073 O O . ASP C 1 120 ? -20.180 23.599 20.403 1.00 28.57 122 ASP C O 1
ATOM 5078 N N . ALA C 1 121 ? -18.529 24.835 21.298 1.00 23.38 123 ALA C N 1
ATOM 5079 C CA . ALA C 1 121 ? -19.419 25.921 21.714 1.00 17.90 123 ALA C CA 1
ATOM 5080 C C . ALA C 1 121 ? -19.946 26.787 20.572 1.00 24.64 123 ALA C C 1
ATOM 5081 O O . ALA C 1 121 ? -21.065 27.286 20.642 1.00 25.21 123 ALA C O 1
ATOM 5083 N N . LYS C 1 122 ? -19.161 26.976 19.519 1.00 33.33 124 LYS C N 1
ATOM 5084 C CA . LYS C 1 122 ? -19.624 27.842 18.439 1.00 28.44 124 LYS C CA 1
ATOM 5085 C C . LYS C 1 122 ? -20.553 27.077 17.499 1.00 30.87 124 LYS C C 1
ATOM 5086 O O . LYS C 1 122 ? -21.252 27.679 16.687 1.00 44.34 124 LYS C O 1
ATOM 5092 N N . ALA C 1 123 ? -20.582 25.754 17.632 1.00 22.79 125 ALA C N 1
ATOM 5093 C CA . ALA C 1 123 ? -21.567 24.928 16.929 1.00 23.77 125 ALA C CA 1
ATOM 5094 C C . ALA C 1 123 ? -22.838 24.737 17.791 1.00 31.30 125 ALA C C 1
ATOM 5095 O O . ALA C 1 123 ? -23.966 24.625 17.284 1.00 24.03 125 ALA C O 1
ATOM 5097 N N . ALA C 1 124 ? -22.639 24.691 19.102 1.00 24.91 126 ALA C N 1
ATOM 5098 C CA . ALA C 1 124 ? -23.745 24.675 20.029 1.00 21.36 126 ALA C CA 1
ATOM 5099 C C . ALA C 1 124 ? -24.525 25.959 19.843 1.00 29.32 126 ALA C C 1
ATOM 5100 O O . ALA C 1 124 ? -25.753 25.947 19.767 1.00 34.08 126 ALA C O 1
ATOM 5102 N N . GLU C 1 125 ? -23.796 27.069 19.768 1.00 30.89 127 GLU C N 1
ATOM 5103 C CA . GLU C 1 125 ? -24.414 28.368 19.560 1.00 29.13 127 GLU C CA 1
ATOM 5104 C C . GLU C 1 125 ? -25.285 28.306 18.327 1.00 29.24 127 GLU C C 1
ATOM 5105 O O . GLU C 1 125 ? -26.491 28.572 18.406 1.00 36.48 127 GLU C O 1
ATOM 5111 N N . ALA C 1 126 ? -24.688 27.891 17.207 1.00 28.16 128 ALA C N 1
ATOM 5112 C CA . ALA C 1 126 ? -25.357 27.989 15.906 1.00 34.59 128 ALA C CA 1
ATOM 5113 C C . ALA C 1 126 ? -26.585 27.076 15.801 1.00 36.94 128 ALA C C 1
ATOM 5114 O O . ALA C 1 126 ? -27.481 27.324 14.992 1.00 33.77 128 ALA C O 1
ATOM 5116 N N . ALA C 1 127 ? -26.628 26.039 16.633 1.00 35.12 129 ALA C N 1
ATOM 5117 C CA . ALA C 1 127 ? -27.756 25.117 16.663 1.00 31.12 129 ALA C CA 1
ATOM 5118 C C . ALA C 1 127 ? -28.785 25.582 17.688 1.00 33.19 129 ALA C C 1
ATOM 5119 O O . ALA C 1 127 ? -29.856 24.976 17.837 1.00 34.50 129 ALA C O 1
ATOM 5121 N N . GLY C 1 128 ? -28.456 26.671 18.382 1.00 29.86 130 GLY C N 1
ATOM 5122 C CA . GLY C 1 128 ? -29.329 27.229 19.404 1.00 35.53 130 GLY C CA 1
ATOM 5123 C C . GLY C 1 128 ? -29.476 26.341 20.631 1.00 38.17 130 GLY C C 1
ATOM 5124 O O . GLY C 1 128 ? -30.386 26.533 21.440 1.00 34.19 130 GLY C O 1
ATOM 5125 N N . LEU C 1 129 ? -28.563 25.381 20.771 1.00 35.11 131 LEU C N 1
ATOM 5126 C CA . LEU C 1 129 ? -28.633 24.362 21.815 1.00 26.64 131 LEU C CA 1
ATOM 5127 C C . LEU C 1 129 ? -28.122 24.829 23.177 1.00 27.56 131 LEU C C 1
ATOM 5128 O O . LEU C 1 129 ? -26.968 25.237 23.307 1.00 36.65 131 LEU C O 1
ATOM 5133 N N . LYS C 1 130 ? -28.977 24.760 24.194 1.00 23.77 132 LYS C N 1
ATOM 5134 C CA . LYS C 1 130 ? -28.537 24.989 25.569 1.00 23.10 132 LYS C CA 1
ATOM 5135 C C . LYS C 1 130 ? -28.210 23.653 26.206 1.00 20.50 132 LYS C C 1
ATOM 5136 O O . LYS C 1 130 ? -29.060 22.765 26.288 1.00 22.55 132 LYS C O 1
ATOM 5142 N N . PHE C 1 131 ? -26.964 23.503 26.632 1.00 22.20 133 PHE C N 1
ATOM 5143 C CA . PHE C 1 131 ? -26.518 22.252 27.213 1.00 24.09 133 PHE C CA 1
ATOM 5144 C C . PHE C 1 131 ? -25.721 22.493 28.486 1.00 31.48 133 PHE C C 1
ATOM 5145 O O . PHE C 1 131 ? -25.266 23.606 28.755 1.00 23.19 133 PHE C O 1
ATOM 5153 N N . ASN C 1 132 ? -25.560 21.434 29.270 1.00 40.05 134 ASN C N 1
ATOM 5154 C CA . ASN C 1 132 ? -24.891 21.529 30.558 1.00 31.43 134 ASN C CA 1
ATOM 5155 C C . ASN C 1 132 ? -23.682 20.597 30.623 1.00 31.32 134 ASN C C 1
ATOM 5156 O O . ASN C 1 132 ? -23.813 19.374 30.460 1.00 29.88 134 ASN C O 1
ATOM 5161 N N . TYR C 1 133 ? -22.508 21.183 30.863 1.00 30.48 135 TYR C N 1
ATOM 5162 C CA . TYR C 1 133 ? -21.245 20.442 30.918 1.00 23.62 135 TYR C CA 1
ATOM 5163 C C . TYR C 1 133 ? -20.679 20.388 32.344 1.00 26.71 135 TYR C C 1
ATOM 5164 O O . TYR C 1 133 ? -20.775 21.349 33.102 1.00 35.17 135 TYR C O 1
ATOM 5173 N N . VAL C 1 134 ? -20.100 19.255 32.711 1.00 24.51 136 VAL C N 1
ATOM 5174 C CA . VAL C 1 134 ? -19.357 19.168 33.963 1.00 36.85 136 VAL C CA 1
ATOM 5175 C C . VAL C 1 134 ? -18.030 18.403 33.751 1.00 29.71 136 VAL C C 1
ATOM 5176 O O . VAL C 1 134 ? -18.019 17.328 33.150 1.00 31.93 136 VAL C O 1
ATOM 5180 N N . GLY C 1 135 ? -16.918 18.974 34.217 1.00 12.46 137 GLY C N 1
ATOM 5181 C CA . GLY C 1 135 ? -15.606 18.371 34.026 1.00 9.07 137 GLY C CA 1
ATOM 5182 C C . GLY C 1 135 ? -14.458 19.056 34.767 1.00 15.22 137 GLY C C 1
ATOM 5183 O O . GLY C 1 135 ? -14.453 19.191 36.001 1.00 16.29 137 GLY C O 1
ATOM 5184 N N . VAL C 1 136 ? -13.468 19.487 34.000 1.00 13.38 138 VAL C N 1
ATOM 5185 C CA . VAL C 1 136 ? -12.310 20.166 34.550 1.00 10.99 138 VAL C CA 1
ATOM 5186 C C . VAL C 1 136 ? -11.814 21.181 33.516 1.00 16.88 138 VAL C C 1
ATOM 5187 O O . VAL C 1 136 ? -12.055 21.028 32.313 1.00 19.20 138 VAL C O 1
ATOM 5191 N N . ASP C 1 137 ? -11.168 22.245 33.975 1.00 16.29 139 ASP C N 1
ATOM 5192 C CA . ASP C 1 137 ? -10.529 23.166 33.044 1.00 7.28 139 ASP C CA 1
ATOM 5193 C C . ASP C 1 137 ? -9.232 22.517 32.623 1.00 28.05 139 ASP C C 1
ATOM 5194 O O . ASP C 1 137 ? -8.263 22.500 33.384 1.00 35.37 139 ASP C O 1
ATOM 5199 N N . ASN C 1 138 ? -9.215 21.981 31.411 1.00 24.80 140 ASN C N 1
ATOM 5200 C CA . ASN C 1 138 ? -8.104 21.151 30.983 1.00 16.76 140 ASN C CA 1
ATOM 5201 C C . ASN C 1 138 ? -6.896 21.994 30.561 1.00 22.80 140 ASN C C 1
ATOM 5202 O O . ASN C 1 138 ? -5.740 21.550 30.635 1.00 10.10 140 ASN C O 1
ATOM 5207 N N . PHE C 1 139 ? -7.159 23.236 30.174 1.00 23.55 141 PHE C N 1
ATOM 5208 C CA . PHE C 1 139 ? -6.073 24.169 29.961 1.00 21.86 141 PHE C CA 1
ATOM 5209 C C . PHE C 1 139 ? -5.391 24.417 31.290 1.00 20.40 141 PHE C C 1
ATOM 5210 O O . PHE C 1 139 ? -4.196 24.135 31.451 1.00 19.30 141 PHE C O 1
ATOM 5218 N N . ASN C 1 140 ? -6.150 24.934 32.248 1.00 7.68 142 ASN C N 1
ATOM 5219 C CA . ASN C 1 140 ? -5.584 25.171 33.558 1.00 8.88 142 ASN C CA 1
ATOM 5220 C C . ASN C 1 140 ? -5.036 23.876 34.153 1.00 20.79 142 ASN C C 1
ATOM 5221 O O . ASN C 1 140 ? -4.046 23.892 34.899 1.00 25.40 142 ASN C O 1
ATOM 5226 N N . GLY C 1 141 ? -5.662 22.752 33.801 1.00 15.68 143 GLY C N 1
ATOM 5227 C CA . GLY C 1 141 ? -5.164 21.446 34.202 1.00 16.32 143 GLY C CA 1
ATOM 5228 C C . GLY C 1 141 ? -3.773 21.145 33.650 1.00 33.21 143 GLY C C 1
ATOM 5229 O O . GLY C 1 141 ? -2.943 20.546 34.333 1.00 37.59 143 GLY C O 1
ATOM 5230 N N . GLY C 1 142 ? -3.508 21.554 32.411 1.00 28.52 144 GLY C N 1
ATOM 5231 C CA . GLY C 1 142 ? -2.209 21.316 31.802 1.00 19.83 144 GLY C CA 1
ATOM 5232 C C . GLY C 1 142 ? -1.122 22.305 32.210 1.00 20.80 144 GLY C C 1
ATOM 5233 O O . GLY C 1 142 ? 0.065 21.961 32.314 1.00 17.34 144 GLY C O 1
ATOM 5234 N N . TYR C 1 143 ? -1.521 23.553 32.419 1.00 24.09 145 TYR C N 1
ATOM 5235 C CA . TYR C 1 143 ? -0.621 24.564 32.951 1.00 7.64 145 TYR C CA 1
ATOM 5236 C C . TYR C 1 143 ? -0.009 24.103 34.265 1.00 20.86 145 TYR C C 1
ATOM 5237 O O . TYR C 1 143 ? 1.218 24.016 34.391 1.00 16.36 145 TYR C O 1
ATOM 5246 N N . LEU C 1 144 ? -0.865 23.803 35.244 1.00 21.75 146 LEU C N 1
ATOM 5247 C CA . LEU C 1 144 ? -0.391 23.339 36.547 1.00 18.71 146 LEU C CA 1
ATOM 5248 C C . LEU C 1 144 ? 0.471 22.085 36.427 1.00 20.69 146 LEU C C 1
ATOM 5249 O O . LEU C 1 144 ? 1.395 21.897 37.221 1.00 28.70 146 LEU C O 1
ATOM 5254 N N . GLU C 1 145 ? 0.166 21.229 35.447 1.00 23.27 147 GLU C N 1
ATOM 5255 C CA . GLU C 1 145 ? 0.938 20.002 35.218 1.00 19.75 147 GLU C CA 1
ATOM 5256 C C . GLU C 1 145 ? 2.371 20.268 34.791 1.00 22.86 147 GLU C C 1
ATOM 5257 O O . GLU C 1 145 ? 3.312 19.700 35.359 1.00 26.64 147 GLU C O 1
ATOM 5263 N N . ALA C 1 146 ? 2.528 21.118 33.778 1.00 21.03 148 ALA C N 1
ATOM 5264 C CA . ALA C 1 146 ? 3.850 21.438 33.225 1.00 17.68 148 ALA C CA 1
ATOM 5265 C C . ALA C 1 146 ? 4.697 22.314 34.160 1.00 20.48 148 ALA C C 1
ATOM 5266 O O . ALA C 1 146 ? 5.918 22.175 34.217 1.00 18.46 148 ALA C O 1
ATOM 5268 N N . LYS C 1 147 ? 4.032 23.203 34.896 1.00 24.11 149 LYS C N 1
ATOM 5269 C CA . LYS C 1 147 ? 4.692 24.088 35.848 1.00 14.82 149 LYS C CA 1
ATOM 5270 C C . LYS C 1 147 ? 5.435 23.296 36.910 1.00 16.29 149 LYS C C 1
ATOM 5271 O O . LYS C 1 147 ? 6.516 23.688 37.342 1.00 21.49 149 LYS C O 1
ATOM 5277 N N . ASN C 1 148 ? 4.860 22.179 37.339 1.00 12.07 150 ASN C N 1
ATOM 5278 C CA . ASN C 1 148 ? 5.522 21.372 38.345 1.00 15.48 150 ASN C CA 1
ATOM 5279 C C . ASN C 1 148 ? 6.690 20.607 37.718 1.00 22.39 150 ASN C C 1
ATOM 5280 O O . ASN C 1 148 ? 7.807 20.590 38.268 1.00 23.30 150 ASN C O 1
ATOM 5285 N N . LEU C 1 149 ? 6.433 20.008 36.554 1.00 16.18 151 LEU C N 1
ATOM 5286 C CA . LEU C 1 149 ? 7.485 19.391 35.743 1.00 23.99 151 LEU C CA 1
ATOM 5287 C C . LEU C 1 149 ? 8.656 20.354 35.538 1.00 26.42 151 LEU C C 1
ATOM 5288 O O . LEU C 1 149 ? 9.821 20.007 35.764 1.00 23.37 151 LEU C O 1
ATOM 5293 N N . ALA C 1 150 ? 8.325 21.575 35.128 1.00 26.69 152 ALA C N 1
ATOM 5294 C CA . ALA C 1 150 ? 9.313 22.632 34.921 1.00 25.06 152 ALA C CA 1
ATOM 5295 C C . ALA C 1 150 ? 10.146 22.948 36.166 1.00 18.93 152 ALA C C 1
ATOM 5296 O O . ALA C 1 150 ? 11.316 23.264 36.036 1.00 15.97 152 ALA C O 1
ATOM 5298 N N . GLU C 1 151 ? 9.562 22.877 37.364 1.00 22.12 153 GLU C N 1
ATOM 5299 C CA . GLU C 1 151 ? 10.349 23.150 38.569 1.00 27.10 153 GLU C CA 1
ATOM 5300 C C . GLU C 1 151 ? 11.126 21.901 38.947 1.00 29.72 153 GLU C C 1
ATOM 5301 O O . GLU C 1 151 ? 12.195 21.974 39.548 1.00 33.69 153 GLU C O 1
ATOM 5307 N N . ALA C 1 152 ? 10.590 20.751 38.560 1.00 23.38 154 ALA C N 1
ATOM 5308 C CA . ALA C 1 152 ? 11.193 19.485 38.929 1.00 24.40 154 ALA C CA 1
ATOM 5309 C C . ALA C 1 152 ? 12.552 19.294 38.289 1.00 25.36 154 ALA C C 1
ATOM 5310 O O . ALA C 1 152 ? 13.492 18.819 38.933 1.00 24.45 154 ALA C O 1
ATOM 5312 N N . ILE C 1 153 ? 12.646 19.681 37.019 1.00 20.51 155 ILE C N 1
ATOM 5313 C CA . ILE C 1 153 ? 13.783 19.327 36.178 1.00 23.77 155 ILE C CA 1
ATOM 5314 C C . ILE C 1 153 ? 14.892 20.378 36.196 1.00 37.29 155 ILE C C 1
ATOM 5315 O O . ILE C 1 153 ? 15.837 20.328 35.402 1.00 41.48 155 ILE C O 1
ATOM 5320 N N . GLY C 1 154 ? 14.760 21.332 37.109 1.00 36.37 156 GLY C N 1
ATOM 5321 C CA . GLY C 1 154 ? 15.794 22.317 37.333 1.00 31.63 156 GLY C CA 1
ATOM 5322 C C . GLY C 1 154 ? 15.481 23.644 36.692 1.00 28.36 156 GLY C C 1
ATOM 5323 O O . GLY C 1 154 ? 16.364 24.493 36.586 1.00 30.10 156 GLY C O 1
ATOM 5324 N N . LYS C 1 155 ? 14.225 23.812 36.275 1.00 27.61 157 LYS C N 1
ATOM 5325 C CA . LYS C 1 155 ? 13.752 24.981 35.515 1.00 39.17 157 LYS C CA 1
ATOM 5326 C C . LYS C 1 155 ? 14.497 25.155 34.189 1.00 42.02 157 LYS C C 1
ATOM 5327 O O . LYS C 1 155 ? 14.417 26.204 33.539 1.00 36.03 157 LYS C O 1
ATOM 5333 N N . LYS C 1 156 ? 15.179 24.088 33.780 1.00 43.12 158 LYS C N 1
ATOM 5334 C CA . LYS C 1 156 ? 16.144 24.123 32.691 1.00 30.74 158 LYS C CA 1
ATOM 5335 C C . LYS C 1 156 ? 16.175 22.759 32.005 1.00 21.43 158 LYS C C 1
ATOM 5336 O O . LYS C 1 156 ? 16.168 21.726 32.679 1.00 19.58 158 LYS C O 1
ATOM 5342 N N . GLY C 1 157 ? 16.198 22.755 30.674 1.00 21.87 159 GLY C N 1
ATOM 5343 C CA . GLY C 1 157 ? 16.364 21.520 29.922 1.00 25.15 159 GLY C CA 1
ATOM 5344 C C . GLY C 1 157 ? 15.571 21.467 28.630 1.00 37.85 159 GLY C C 1
ATOM 5345 O O . GLY C 1 157 ? 14.868 22.420 28.283 1.00 46.03 159 GLY C O 1
ATOM 5346 N N . ASN C 1 158 ? 15.692 20.357 27.906 1.00 34.41 160 ASN C N 1
ATOM 5347 C CA . ASN C 1 158 ? 14.843 20.117 26.742 1.00 30.23 160 ASN C CA 1
ATOM 5348 C C . ASN C 1 158 ? 13.671 19.220 27.141 1.00 27.37 160 ASN C C 1
ATOM 5349 O O . ASN C 1 158 ? 13.842 18.313 27.951 1.00 23.77 160 ASN C O 1
ATOM 5354 N N . VAL C 1 159 ? 12.494 19.462 26.565 1.00 26.58 161 VAL C N 1
ATOM 5355 C CA . VAL C 1 159 ? 11.263 18.799 27.004 1.00 23.06 161 VAL C CA 1
ATOM 5356 C C . VAL C 1 159 ? 10.475 18.259 25.821 1.00 29.63 161 VAL C C 1
ATOM 5357 O O . VAL C 1 159 ? 10.504 18.844 24.739 1.00 39.39 161 VAL C O 1
ATOM 5361 N N . ALA C 1 160 ? 9.785 17.138 26.012 1.00 23.76 162 ALA C N 1
ATOM 5362 C CA . ALA C 1 160 ? 8.938 16.589 24.953 1.00 22.08 162 ALA C CA 1
ATOM 5363 C C . ALA C 1 160 ? 7.486 16.517 25.388 1.00 20.76 162 ALA C C 1
ATOM 5364 O O . ALA C 1 160 ? 7.203 16.309 26.567 1.00 20.68 162 ALA C O 1
ATOM 5366 N N . ILE C 1 161 ? 6.576 16.690 24.428 1.00 19.87 163 ILE C N 1
ATOM 5367 C CA . ILE C 1 161 ? 5.133 16.609 24.668 1.00 9.75 163 ILE C CA 1
ATOM 5368 C C . ILE C 1 161 ? 4.478 15.448 23.946 1.00 13.69 163 ILE C C 1
ATOM 5369 O O . ILE C 1 161 ? 4.518 15.370 22.713 1.00 23.99 163 ILE C O 1
ATOM 5374 N N . LEU C 1 162 ? 3.857 14.560 24.710 1.00 4.30 164 LEU C N 1
ATOM 5375 C CA . LEU C 1 162 ? 3.019 13.524 24.119 1.00 4.28 164 LEU C CA 1
ATOM 5376 C C . LEU C 1 162 ? 1.565 14.010 24.084 1.00 19.17 164 LEU C C 1
ATOM 5377 O O . LEU C 1 162 ? 1.034 14.495 25.076 1.00 16.81 164 LEU C O 1
ATOM 5382 N N . GLU C 1 163 ? 0.912 13.855 22.944 1.00 21.30 165 GLU C N 1
ATOM 5383 C CA . GLU C 1 163 ? -0.208 14.712 22.645 1.00 24.52 165 GLU C CA 1
ATOM 5384 C C . GLU C 1 163 ? -1.604 14.150 22.713 1.00 30.42 165 GLU C C 1
ATOM 5385 O O . GLU C 1 163 ? -2.560 14.922 22.785 1.00 45.56 165 GLU C O 1
ATOM 5391 N N . GLY C 1 164 ? -1.769 12.843 22.637 1.00 25.28 166 GLY C N 1
ATOM 5392 C CA . GLY C 1 164 ? -3.135 12.347 22.539 1.00 34.31 166 GLY C CA 1
ATOM 5393 C C . GLY C 1 164 ? -3.733 12.710 21.187 1.00 34.71 166 GLY C C 1
ATOM 5394 O O . GLY C 1 164 ? -3.075 13.361 20.386 1.00 40.75 166 GLY C O 1
ATOM 5395 N N . ILE C 1 165 ? -4.970 12.298 20.921 1.00 36.44 167 ILE C N 1
ATOM 5396 C CA . ILE C 1 165 ? -5.500 12.378 19.554 1.00 34.27 167 ILE C CA 1
ATOM 5397 C C . ILE C 1 165 ? -5.576 13.845 19.136 1.00 31.66 167 ILE C C 1
ATOM 5398 O O . ILE C 1 165 ? -6.034 14.681 19.910 1.00 28.04 167 ILE C O 1
ATOM 5403 N N . PRO C 1 166 ? -5.066 14.166 17.930 1.00 41.19 168 PRO C N 1
ATOM 5404 C CA . PRO C 1 166 ? -4.912 15.558 17.478 1.00 49.11 168 PRO C CA 1
ATOM 5405 C C . PRO C 1 166 ? -6.237 16.226 17.127 1.00 50.59 168 PRO C C 1
ATOM 5406 O O . PRO C 1 166 ? -7.121 15.567 16.581 1.00 63.33 168 PRO C O 1
ATOM 5410 N N . GLY C 1 167 ? -6.378 17.512 17.438 1.00 36.59 169 GLY C N 1
ATOM 5411 C CA . GLY C 1 167 ? -7.627 18.205 17.182 1.00 30.09 169 GLY C CA 1
ATOM 5412 C C . GLY C 1 167 ? -8.692 17.984 18.245 1.00 32.78 169 GLY C C 1
ATOM 5413 O O . GLY C 1 167 ? -9.645 18.758 18.318 1.00 43.16 169 GLY C O 1
ATOM 5414 N N . VAL C 1 168 ? -8.544 16.936 19.060 1.00 26.56 170 VAL C N 1
ATOM 5415 C CA . VAL C 1 168 ? -9.453 16.695 20.188 1.00 30.83 170 VAL C CA 1
ATOM 5416 C C . VAL C 1 168 ? -9.155 17.682 21.306 1.00 24.08 170 VAL C C 1
ATOM 5417 O O . VAL C 1 168 ? -8.056 17.690 21.842 1.00 25.03 170 VAL C O 1
ATOM 5421 N N . ASP C 1 169 ? -10.143 18.496 21.661 1.00 23.10 171 ASP C N 1
ATOM 5422 C CA . ASP C 1 169 ? -9.911 19.677 22.490 1.00 23.00 171 ASP C CA 1
ATOM 5423 C C . ASP C 1 169 ? -9.334 19.430 23.870 1.00 16.25 171 ASP C C 1
ATOM 5424 O O . ASP C 1 169 ? -8.601 20.265 24.361 1.00 23.23 171 ASP C O 1
ATOM 5429 N N . ASN C 1 170 ? -9.630 18.307 24.508 1.00 13.90 172 ASN C N 1
ATOM 5430 C CA . ASN C 1 170 ? -9.039 18.100 25.821 1.00 16.47 172 ASN C CA 1
ATOM 5431 C C . ASN C 1 170 ? -7.531 17.924 25.726 1.00 21.37 172 ASN C C 1
ATOM 5432 O O . ASN C 1 170 ? -6.793 18.409 26.570 1.00 35.58 172 ASN C O 1
ATOM 5437 N N . GLY C 1 171 ? -7.069 17.259 24.683 1.00 20.23 173 GLY C N 1
ATOM 5438 C CA . GLY C 1 171 ? -5.642 17.107 24.475 1.00 28.89 173 GLY C CA 1
ATOM 5439 C C . GLY C 1 171 ? -4.935 18.398 24.075 1.00 32.04 173 GLY C C 1
ATOM 5440 O O . GLY C 1 171 ? -3.767 18.595 24.420 1.00 34.14 173 GLY C O 1
ATOM 5441 N N . GLU C 1 172 ? -5.633 19.275 23.347 1.00 17.06 174 GLU C N 1
ATOM 5442 C CA . GLU C 1 172 ? -5.034 20.518 22.871 1.00 20.33 174 GLU C CA 1
ATOM 5443 C C . GLU C 1 172 ? -5.048 21.572 23.988 1.00 18.26 174 GLU C C 1
ATOM 5444 O O . GLU C 1 172 ? -3.990 22.166 24.258 1.00 14.24 174 GLU C O 1
ATOM 5450 N N . GLN C 1 173 ? -6.220 21.826 24.600 1.00 20.13 175 GLN C N 1
ATOM 5451 C CA . GLN C 1 173 ? -6.313 22.481 25.933 1.00 19.96 175 GLN C CA 1
ATOM 5452 C C . GLN C 1 173 ? -5.102 22.212 26.839 1.00 14.85 175 GLN C C 1
ATOM 5453 O O . GLN C 1 173 ? -4.426 23.145 27.301 1.00 14.22 175 GLN C O 1
ATOM 5459 N N . ARG C 1 174 ? -4.770 20.939 27.029 1.00 15.69 176 ARG C N 1
ATOM 5460 C CA . ARG C 1 174 ? -3.630 20.567 27.889 1.00 17.64 176 ARG C CA 1
ATOM 5461 C C . ARG C 1 174 ? -2.233 20.898 27.313 1.00 17.09 176 ARG C C 1
ATOM 5462 O O . ARG C 1 174 ? -1.372 21.437 28.040 1.00 10.62 176 ARG C O 1
ATOM 5470 N N . LYS C 1 175 ? -1.994 20.567 26.038 1.00 10.11 177 LYS C N 1
ATOM 5471 C CA . LYS C 1 175 ? -0.757 20.991 25.355 1.00 7.19 177 LYS C CA 1
ATOM 5472 C C . LYS C 1 175 ? -0.568 22.505 25.355 1.00 15.22 177 LYS C C 1
ATOM 5473 O O . LYS C 1 175 ? 0.546 22.992 25.501 1.00 17.17 177 LYS C O 1
ATOM 5479 N N . GLY C 1 176 ? -1.661 23.246 25.178 1.00 19.26 178 GLY C N 1
ATOM 5480 C CA . GLY C 1 176 ? -1.604 24.696 25.171 1.00 13.77 178 GLY C CA 1
ATOM 5481 C C . GLY C 1 176 ? -1.345 25.241 26.555 1.00 21.35 178 GLY C C 1
ATOM 5482 O O . GLY C 1 176 ? -0.671 26.260 26.720 1.00 15.82 178 GLY C O 1
ATOM 5483 N N . GLY C 1 177 ? -1.901 24.556 27.552 1.00 28.02 179 GLY C N 1
ATOM 5484 C CA . GLY C 1 177 ? -1.634 24.876 28.936 1.00 20.95 179 GLY C CA 1
ATOM 5485 C C . GLY C 1 177 ? -0.159 24.682 29.177 1.00 22.88 179 GLY C C 1
ATOM 5486 O O . GLY C 1 177 ? 0.500 25.548 29.766 1.00 25.43 179 GLY C O 1
ATOM 5487 N N . ALA C 1 178 ? 0.359 23.543 28.711 1.00 21.19 180 ALA C N 1
ATOM 5488 C CA . ALA C 1 178 ? 1.794 23.269 28.809 1.00 30.81 180 ALA C CA 1
ATOM 5489 C C . ALA C 1 178 ? 2.635 24.402 28.195 1.00 26.21 180 ALA C C 1
ATOM 5490 O O . ALA C 1 178 ? 3.467 24.982 28.888 1.00 23.32 180 ALA C O 1
ATOM 5492 N N . LEU C 1 179 ? 2.398 24.718 26.918 1.00 17.35 181 LEU C N 1
ATOM 5493 C CA . LEU C 1 179 ? 3.097 25.802 26.229 1.00 15.73 181 LEU C CA 1
ATOM 5494 C C . LEU C 1 179 ? 3.013 27.134 26.994 1.00 19.80 181 LEU C C 1
ATOM 5495 O O . LEU C 1 179 ? 3.991 27.894 27.050 1.00 25.53 181 LEU C O 1
ATOM 5500 N N . LYS C 1 180 ? 1.864 27.430 27.588 1.00 14.38 182 LYS C N 1
ATOM 5501 C CA . LYS C 1 180 ? 1.773 28.653 28.386 1.00 20.92 182 LYS C CA 1
ATOM 5502 C C . LYS C 1 180 ? 2.779 28.565 29.539 1.00 27.36 182 LYS C C 1
ATOM 5503 O O . LYS C 1 180 ? 3.536 29.506 29.790 1.00 29.49 182 LYS C O 1
ATOM 5509 N N . ALA C 1 181 ? 2.812 27.402 30.190 1.00 30.10 183 ALA C N 1
ATOM 5510 C CA . ALA C 1 181 ? 3.648 27.164 31.372 1.00 37.18 183 ALA C CA 1
ATOM 5511 C C . ALA C 1 181 ? 5.174 27.156 31.112 1.00 39.02 183 ALA C C 1
ATOM 5512 O O . ALA C 1 181 ? 5.957 27.625 31.947 1.00 40.56 183 ALA C O 1
ATOM 5514 N N . PHE C 1 182 ? 5.592 26.612 29.971 1.00 21.38 184 PHE C N 1
ATOM 5515 C CA . PHE C 1 182 ? 7.005 26.478 29.653 1.00 8.46 184 PHE C CA 1
ATOM 5516 C C . PHE C 1 182 ? 7.578 27.805 29.132 1.00 16.56 184 PHE C C 1
ATOM 5517 O O . PHE C 1 182 ? 8.785 28.066 29.216 1.00 9.82 184 PHE C O 1
ATOM 5525 N N . ALA C 1 183 ? 6.690 28.629 28.575 1.00 22.47 185 ALA C N 1
ATOM 5526 C CA . ALA C 1 183 ? 7.031 29.947 28.051 1.00 14.33 185 ALA C CA 1
ATOM 5527 C C . ALA C 1 183 ? 7.429 30.907 29.173 1.00 29.09 185 ALA C C 1
ATOM 5528 O O . ALA C 1 183 ? 8.055 31.944 28.937 1.00 35.86 185 ALA C O 1
ATOM 5530 N N . GLU C 1 184 ? 7.052 30.551 30.398 1.00 31.58 186 GLU C N 1
ATOM 5531 C CA . GLU C 1 184 ? 7.512 31.249 31.590 1.00 24.75 186 GLU C CA 1
ATOM 5532 C C . GLU C 1 184 ? 8.983 30.947 31.864 1.00 30.00 186 GLU C C 1
ATOM 5533 O O . GLU C 1 184 ? 9.637 31.662 32.626 1.00 40.02 186 GLU C O 1
ATOM 5539 N N . TYR C 1 185 ? 9.497 29.887 31.239 1.00 24.17 187 TYR C N 1
ATOM 5540 C CA . TYR C 1 185 ? 10.874 29.440 31.454 1.00 27.63 187 TYR C CA 1
ATOM 5541 C C . TYR C 1 185 ? 11.683 29.478 30.156 1.00 41.06 187 TYR C C 1
ATOM 5542 O O . TYR C 1 185 ? 11.569 28.570 29.312 1.00 39.88 187 TYR C O 1
ATOM 5551 N N . PRO C 1 186 ? 12.488 30.549 29.985 1.00 47.64 188 PRO C N 1
ATOM 5552 C CA . PRO C 1 186 ? 13.291 30.746 28.772 1.00 44.92 188 PRO C CA 1
ATOM 5553 C C . PRO C 1 186 ? 14.452 29.749 28.650 1.00 40.85 188 PRO C C 1
ATOM 5554 O O . PRO C 1 186 ? 14.939 29.556 27.534 1.00 44.85 188 PRO C O 1
ATOM 5558 N N . ASP C 1 187 ? 14.861 29.123 29.757 1.00 30.53 189 ASP C N 1
ATOM 5559 C CA . ASP C 1 187 ? 15.878 28.055 29.746 1.00 29.98 189 ASP C CA 1
ATOM 5560 C C . ASP C 1 187 ? 15.319 26.640 29.514 1.00 26.01 189 ASP C C 1
ATOM 5561 O O . ASP C 1 187 ? 16.070 25.680 29.350 1.00 23.89 189 ASP C O 1
ATOM 5566 N N . ILE C 1 188 ? 14.003 26.500 29.548 1.00 23.84 190 ILE C N 1
ATOM 5567 C CA . ILE C 1 188 ? 13.395 25.259 29.132 1.00 22.95 190 ILE C CA 1
ATOM 5568 C C . ILE C 1 188 ? 12.999 25.427 27.681 1.00 27.93 190 ILE C C 1
ATOM 5569 O O . ILE C 1 188 ? 12.320 26.392 27.301 1.00 29.12 190 ILE C O 1
ATOM 5574 N N . LYS C 1 189 ? 13.448 24.482 26.876 1.00 20.54 191 LYS C N 1
ATOM 5575 C CA . LYS C 1 189 ? 13.172 24.488 25.464 1.00 15.18 191 LYS C CA 1
ATOM 5576 C C . LYS C 1 189 ? 12.341 23.240 25.099 1.00 21.72 191 LYS C C 1
ATOM 5577 O O . LYS C 1 189 ? 12.532 22.153 25.649 1.00 28.55 191 LYS C O 1
ATOM 5583 N N . ILE C 1 190 ? 11.397 23.415 24.190 1.00 18.27 192 ILE C N 1
ATOM 5584 C CA . ILE C 1 190 ? 10.594 22.307 23.690 1.00 23.64 192 ILE C CA 1
ATOM 5585 C C . ILE C 1 190 ? 11.192 21.804 22.374 1.00 27.43 192 ILE C C 1
ATOM 5586 O O . ILE C 1 190 ? 11.368 22.574 21.435 1.00 28.24 192 ILE C O 1
ATOM 5591 N N . VAL C 1 191 ? 11.507 20.511 22.319 1.00 20.25 193 VAL C N 1
ATOM 5592 C CA . VAL C 1 191 ? 12.314 19.959 21.241 1.00 17.80 193 VAL C CA 1
ATOM 5593 C C . VAL C 1 191 ? 11.577 18.934 20.377 1.00 25.87 193 VAL C C 1
ATOM 5594 O O . VAL C 1 191 ? 11.919 18.733 19.210 1.00 26.38 193 VAL C O 1
ATOM 5598 N N . ALA C 1 192 ? 10.593 18.265 20.968 1.00 25.28 194 ALA C N 1
ATOM 5599 C CA . ALA C 1 192 ? 9.733 17.343 20.232 1.00 23.11 194 ALA C CA 1
ATOM 5600 C C . ALA C 1 192 ? 8.336 17.427 20.799 1.00 24.66 194 ALA C C 1
ATOM 5601 O O . ALA C 1 192 ? 8.158 17.775 21.968 1.00 23.13 194 ALA C O 1
ATOM 5603 N N . SER C 1 193 ? 7.360 17.114 19.955 1.00 25.40 195 SER C N 1
ATOM 5604 C CA . SER C 1 193 ? 5.951 17.051 20.340 1.00 19.95 195 SER C CA 1
ATOM 5605 C C . SER C 1 193 ? 5.144 16.241 19.322 1.00 17.36 195 SER C C 1
ATOM 5606 O O . SER C 1 193 ? 4.985 16.620 18.160 1.00 20.48 195 SER C O 1
ATOM 5609 N N . GLN C 1 194 ? 4.616 15.127 19.790 1.00 16.49 196 GLN C N 1
ATOM 5610 C CA . GLN C 1 194 ? 4.149 14.075 18.914 1.00 21.95 196 GLN C CA 1
ATOM 5611 C C . GLN C 1 194 ? 2.922 13.437 19.556 1.00 24.91 196 GLN C C 1
ATOM 5612 O O . GLN C 1 194 ? 2.901 13.235 20.772 1.00 28.92 196 GLN C O 1
ATOM 5618 N N . SER C 1 195 ? 1.889 13.154 18.768 1.00 17.87 197 SER C N 1
ATOM 5619 C CA . SER C 1 195 ? 0.708 12.488 19.309 1.00 21.80 197 SER C CA 1
ATOM 5620 C C . SER C 1 195 ? 0.952 10.996 19.602 1.00 29.55 197 SER C C 1
ATOM 5621 O O . SER C 1 195 ? 1.750 10.347 18.934 1.00 32.77 197 SER C O 1
ATOM 5624 N N . ALA C 1 196 ? 0.274 10.459 20.612 1.00 29.45 198 ALA C N 1
ATOM 5625 C CA . ALA C 1 196 ? 0.316 9.015 20.874 1.00 28.78 198 ALA C CA 1
ATOM 5626 C C . ALA C 1 196 ? -1.102 8.487 21.129 1.00 31.92 198 ALA C C 1
ATOM 5627 O O . ALA C 1 196 ? -1.295 7.446 21.763 1.00 29.09 198 ALA C O 1
ATOM 5629 N N . ASN C 1 197 ? -2.079 9.252 20.654 1.00 33.14 199 ASN C N 1
ATOM 5630 C CA . ASN C 1 197 ? -3.473 8.843 20.557 1.00 27.08 199 ASN C CA 1
ATOM 5631 C C . ASN C 1 197 ? -4.090 8.313 21.848 1.00 21.28 199 ASN C C 1
ATOM 5632 O O . ASN C 1 197 ? -5.033 7.520 21.798 1.00 28.39 199 ASN C O 1
ATOM 5637 N N . TRP C 1 198 ? -3.551 8.784 22.979 1.00 11.56 200 TRP C N 1
ATOM 5638 C CA . TRP C 1 198 ? -4.032 8.536 24.355 1.00 9.68 200 TRP C CA 1
ATOM 5639 C C . TRP C 1 198 ? -3.570 7.190 24.895 1.00 25.93 200 TRP C C 1
ATOM 5640 O O . TRP C 1 198 ? -4.097 6.735 25.912 1.00 27.79 200 TRP C O 1
ATOM 5651 N N . GLU C 1 199 ? -2.589 6.556 24.248 1.00 35.54 201 GLU C N 1
ATOM 5652 C CA . GLU C 1 199 ? -2.294 5.146 24.539 1.00 26.75 201 GLU C CA 1
ATOM 5653 C C . GLU C 1 199 ? -0.837 4.774 24.892 1.00 23.64 201 GLU C C 1
ATOM 5654 O O . GLU C 1 199 ? 0.106 5.212 24.248 1.00 20.90 201 GLU C O 1
ATOM 5660 N N . THR C 1 200 ? -0.702 3.945 25.932 1.00 25.68 202 THR C N 1
ATOM 5661 C CA . THR C 1 200 ? 0.570 3.419 26.448 1.00 23.79 202 THR C CA 1
ATOM 5662 C C . THR C 1 200 ? 1.443 2.740 25.384 1.00 29.62 202 THR C C 1
ATOM 5663 O O . THR C 1 200 ? 2.642 3.013 25.292 1.00 38.31 202 THR C O 1
ATOM 5667 N N . GLU C 1 201 ? 0.831 1.855 24.603 1.00 28.08 203 GLU C N 1
ATOM 5668 C CA . GLU C 1 201 ? 1.481 1.133 23.514 1.00 38.67 203 GLU C CA 1
ATOM 5669 C C . GLU C 1 201 ? 2.231 2.068 22.541 1.00 42.81 203 GLU C C 1
ATOM 5670 O O . GLU C 1 201 ? 3.414 1.863 22.239 1.00 49.35 203 GLU C O 1
ATOM 5676 N N . GLN C 1 202 ? 1.545 3.102 22.064 1.00 27.37 204 GLN C N 1
ATOM 5677 C CA . GLN C 1 202 ? 2.143 4.042 21.128 1.00 23.67 204 GLN C CA 1
ATOM 5678 C C . GLN C 1 202 ? 3.119 4.984 21.817 1.00 28.70 204 GLN C C 1
ATOM 5679 O O . GLN C 1 202 ? 4.055 5.482 21.192 1.00 31.15 204 GLN C O 1
ATOM 5685 N N . ALA C 1 203 ? 2.884 5.240 23.101 1.00 22.34 205 ALA C N 1
ATOM 5686 C CA . ALA C 1 203 ? 3.700 6.188 23.851 1.00 19.73 205 ALA C CA 1
ATOM 5687 C C . ALA C 1 203 ? 5.095 5.620 24.034 1.00 21.83 205 ALA C C 1
ATOM 5688 O O . ALA C 1 203 ? 6.088 6.303 23.789 1.00 5.23 205 ALA C O 1
ATOM 5690 N N . LEU C 1 204 ? 5.140 4.360 24.461 1.00 20.17 206 LEU C N 1
ATOM 5691 C CA . LEU C 1 204 ? 6.351 3.559 24.444 1.00 25.07 206 LEU C CA 1
ATOM 5692 C C . LEU C 1 204 ? 7.090 3.695 23.107 1.00 40.67 206 LEU C C 1
ATOM 5693 O O . LEU C 1 204 ? 8.279 4.044 23.074 1.00 44.14 206 LEU C O 1
ATOM 5698 N N . ASN C 1 205 ? 6.386 3.427 22.008 1.00 35.90 207 ASN C N 1
ATOM 5699 C CA . ASN C 1 205 ? 6.982 3.572 20.685 1.00 37.19 207 ASN C CA 1
ATOM 5700 C C . ASN C 1 205 ? 7.411 5.011 20.387 1.00 33.84 207 ASN C C 1
ATOM 5701 O O . ASN C 1 205 ? 8.565 5.246 20.037 1.00 43.36 207 ASN C O 1
ATOM 5706 N N . VAL C 1 206 ? 6.504 5.972 20.543 1.00 19.38 208 VAL C N 1
ATOM 5707 C CA . VAL C 1 206 ? 6.839 7.364 20.263 1.00 16.90 208 VAL C CA 1
ATOM 5708 C C . VAL C 1 206 ? 7.934 7.889 21.189 1.00 26.96 208 VAL C C 1
ATOM 5709 O O . VAL C 1 206 ? 8.868 8.551 20.727 1.00 27.31 208 VAL C O 1
ATOM 5713 N N . THR C 1 207 ? 7.829 7.597 22.486 1.00 24.93 209 THR C N 1
ATOM 5714 C CA . THR C 1 207 ? 8.842 8.071 23.434 1.00 22.87 209 THR C CA 1
ATOM 5715 C C . THR C 1 207 ? 10.226 7.554 23.058 1.00 26.16 209 THR C C 1
ATOM 5716 O O . THR C 1 207 ? 11.225 8.288 23.134 1.00 21.75 209 THR C O 1
ATOM 5720 N N . THR C 1 208 ? 10.278 6.287 22.659 1.00 21.38 210 THR C N 1
ATOM 5721 C CA . THR C 1 208 ? 11.537 5.685 22.268 1.00 22.32 210 THR C CA 1
ATOM 5722 C C . THR C 1 208 ? 12.066 6.432 21.078 1.00 22.30 210 THR C C 1
ATOM 5723 O O . THR C 1 208 ? 13.226 6.869 21.059 1.00 16.77 210 THR C O 1
ATOM 5727 N N . ASN C 1 209 ? 11.195 6.570 20.083 1.00 25.32 211 ASN C N 1
ATOM 5728 C CA . ASN C 1 209 ? 11.497 7.344 18.893 1.00 23.01 211 ASN C CA 1
ATOM 5729 C C . ASN C 1 209 ? 12.065 8.697 19.310 1.00 30.64 211 ASN C C 1
ATOM 5730 O O . ASN C 1 209 ? 13.203 9.037 18.973 1.00 28.26 211 ASN C O 1
ATOM 5735 N N . ILE C 1 210 ? 11.288 9.439 20.093 1.00 32.73 212 ILE C N 1
ATOM 5736 C CA . ILE C 1 210 ? 11.697 10.765 20.519 1.00 28.65 212 ILE C CA 1
ATOM 5737 C C . ILE C 1 210 ? 13.037 10.715 21.255 1.00 32.39 212 ILE C C 1
ATOM 5738 O O . ILE C 1 210 ? 13.875 11.603 21.094 1.00 41.67 212 ILE C O 1
ATOM 5743 N N . LEU C 1 211 ? 13.262 9.659 22.026 1.00 27.79 213 LEU C N 1
ATOM 5744 C CA . LEU C 1 211 ? 14.483 9.578 22.817 1.00 19.77 213 LEU C CA 1
ATOM 5745 C C . LEU C 1 211 ? 15.716 9.224 21.981 1.00 19.27 213 LEU C C 1
ATOM 5746 O O . LEU C 1 211 ? 16.824 9.545 22.370 1.00 16.02 213 LEU C O 1
ATOM 5751 N N . THR C 1 212 ? 15.534 8.548 20.846 1.00 33.71 214 THR C N 1
ATOM 5752 C CA . THR C 1 212 ? 16.668 8.250 19.964 1.00 26.72 214 THR C CA 1
ATOM 5753 C C . THR C 1 212 ? 17.072 9.508 19.221 1.00 15.40 214 THR C C 1
ATOM 5754 O O . THR C 1 212 ? 18.216 9.664 18.821 1.00 26.48 214 THR C O 1
ATOM 5758 N N . ALA C 1 213 ? 16.122 10.417 19.056 1.00 17.72 215 ALA C N 1
ATOM 5759 C CA . ALA C 1 213 ? 16.318 11.589 18.211 1.00 25.36 215 ALA C CA 1
ATOM 5760 C C . ALA C 1 213 ? 16.951 12.764 18.961 1.00 30.44 215 ALA C C 1
ATOM 5761 O O . ALA C 1 213 ? 17.639 13.610 18.368 1.00 34.96 215 ALA C O 1
ATOM 5763 N N . ASN C 1 214 ? 16.708 12.814 20.264 1.00 23.28 216 ASN C N 1
ATOM 5764 C CA . ASN C 1 214 ? 17.232 13.878 21.097 1.00 26.20 216 ASN C CA 1
ATOM 5765 C C . ASN C 1 214 ? 17.946 13.274 22.292 1.00 31.57 216 ASN C C 1
ATOM 5766 O O . ASN C 1 214 ? 17.312 12.612 23.126 1.00 21.72 216 ASN C O 1
ATOM 5771 N N . PRO C 1 215 ? 19.276 13.491 22.374 1.00 41.42 217 PRO C N 1
ATOM 5772 C CA . PRO C 1 215 ? 20.131 12.777 23.332 1.00 47.60 217 PRO C CA 1
ATOM 5773 C C . PRO C 1 215 ? 20.207 13.469 24.692 1.00 49.09 217 PRO C C 1
ATOM 5774 O O . PRO C 1 215 ? 20.837 12.953 25.624 1.00 44.67 217 PRO C O 1
ATOM 5778 N N . ASN C 1 216 ? 19.552 14.622 24.795 1.00 44.87 218 ASN C N 1
ATOM 5779 C CA . ASN C 1 216 ? 19.581 15.400 26.016 1.00 41.99 218 ASN C CA 1
ATOM 5780 C C . ASN C 1 216 ? 18.197 15.936 26.377 1.00 48.99 218 ASN C C 1
ATOM 5781 O O . ASN C 1 216 ? 18.003 17.141 26.516 1.00 54.68 218 ASN C O 1
ATOM 5786 N N . ILE C 1 217 ? 17.235 15.031 26.522 1.00 45.05 219 ILE C N 1
ATOM 5787 C CA . ILE C 1 217 ? 15.934 15.381 27.080 1.00 31.95 219 ILE C CA 1
ATOM 5788 C C . ILE C 1 217 ? 15.982 15.288 28.599 1.00 28.02 219 ILE C C 1
ATOM 5789 O O . ILE C 1 217 ? 16.561 14.345 29.144 1.00 31.56 219 ILE C O 1
ATOM 5794 N N . ASN C 1 218 ? 15.395 16.282 29.263 1.00 25.89 220 ASN C N 1
ATOM 5795 C CA . ASN C 1 218 ? 15.308 16.358 30.721 1.00 16.97 220 ASN C CA 1
ATOM 5796 C C . ASN C 1 218 ? 14.030 15.755 31.210 1.00 19.52 220 ASN C C 1
ATOM 5797 O O . ASN C 1 218 ? 14.020 15.053 32.200 1.00 28.78 220 ASN C O 1
ATOM 5802 N N . GLY C 1 219 ? 12.939 16.093 30.526 1.00 20.98 221 GLY C N 1
ATOM 5803 C CA . GLY C 1 219 ? 11.604 15.702 30.937 1.00 14.17 221 GLY C CA 1
ATOM 5804 C C . GLY C 1 219 ? 10.595 15.533 29.806 1.00 23.24 221 GLY C C 1
ATOM 5805 O O . GLY C 1 219 ? 10.777 16.055 28.699 1.00 17.79 221 GLY C O 1
ATOM 5806 N N . ILE C 1 220 ? 9.526 14.792 30.099 1.00 26.18 222 ILE C N 1
ATOM 5807 C CA . ILE C 1 220 ? 8.441 14.543 29.155 1.00 19.74 222 ILE C CA 1
ATOM 5808 C C . ILE C 1 220 ? 7.099 14.968 29.750 1.00 16.66 222 ILE C C 1
ATOM 5809 O O . ILE C 1 220 ? 6.744 14.541 30.852 1.00 14.46 222 ILE C O 1
ATOM 5814 N N . PHE C 1 221 ? 6.374 15.820 29.022 1.00 15.11 223 PHE C N 1
ATOM 5815 C CA . PHE C 1 221 ? 4.992 16.169 29.346 1.00 4.68 223 PHE C CA 1
ATOM 5816 C C . PHE C 1 221 ? 4.039 15.249 28.594 1.00 4.63 223 PHE C C 1
ATOM 5817 O O . PHE C 1 221 ? 4.017 15.236 27.360 1.00 9.64 223 PHE C O 1
ATOM 5825 N N . ALA C 1 222 ? 3.230 14.497 29.326 1.00 6.04 224 ALA C N 1
ATOM 5826 C CA . ALA C 1 222 ? 2.270 13.590 28.695 1.00 4.69 224 ALA C CA 1
ATOM 5827 C C . ALA C 1 222 ? 0.801 14.059 28.895 1.00 22.25 224 ALA C C 1
ATOM 5828 O O . ALA C 1 222 ? 0.355 14.308 30.035 1.00 15.10 224 ALA C O 1
ATOM 5830 N N . ALA C 1 223 ? 0.051 14.181 27.799 1.00 12.82 225 ALA C N 1
ATOM 5831 C CA . ALA C 1 223 ? -1.336 14.655 27.880 1.00 17.91 225 ALA C CA 1
ATOM 5832 C C . ALA C 1 223 ? -2.271 13.706 28.650 1.00 15.22 225 ALA C C 1
ATOM 5833 O O . ALA C 1 223 ? -3.328 14.098 29.120 1.00 13.16 225 ALA C O 1
ATOM 5835 N N . ASN C 1 224 ? -1.869 12.460 28.795 1.00 20.11 226 ASN C N 1
ATOM 5836 C CA . ASN C 1 224 ? -2.752 11.444 29.353 1.00 24.37 226 ASN C CA 1
ATOM 5837 C C . ASN C 1 224 ? -1.962 10.541 30.278 1.00 26.92 226 ASN C C 1
ATOM 5838 O O . ASN C 1 224 ? -0.755 10.382 30.090 1.00 30.13 226 ASN C O 1
ATOM 5843 N N . ASP C 1 225 ? -2.621 9.947 31.270 1.00 29.54 227 ASP C N 1
ATOM 5844 C CA . ASP C 1 225 ? -1.920 9.024 32.169 1.00 38.88 227 ASP C CA 1
ATOM 5845 C C . ASP C 1 225 ? -1.412 7.757 31.471 1.00 33.98 227 ASP C C 1
ATOM 5846 O O . ASP C 1 225 ? -0.275 7.338 31.694 1.00 30.90 227 ASP C O 1
ATOM 5851 N N . ASN C 1 226 ? -2.246 7.157 30.627 1.00 26.65 228 ASN C N 1
ATOM 5852 C CA . ASN C 1 226 ? -1.854 5.946 29.922 1.00 15.90 228 ASN C CA 1
ATOM 5853 C C . ASN C 1 226 ? -0.572 6.172 29.140 1.00 26.11 228 ASN C C 1
ATOM 5854 O O . ASN C 1 226 ? 0.312 5.326 29.155 1.00 33.67 228 ASN C O 1
ATOM 5859 N N . MET C 1 227 ? -0.457 7.323 28.482 1.00 28.44 229 MET C N 1
ATOM 5860 C CA . MET C 1 227 ? 0.748 7.637 27.718 1.00 25.37 229 MET C CA 1
ATOM 5861 C C . MET C 1 227 ? 1.977 7.854 28.615 1.00 20.32 229 MET C C 1
ATOM 5862 O O . MET C 1 227 ? 3.082 7.470 28.240 1.00 20.23 229 MET C O 1
ATOM 5867 N N . ALA C 1 228 ? 1.796 8.450 29.790 1.00 7.81 230 ALA C N 1
ATOM 5868 C CA . ALA C 1 228 ? 2.914 8.619 30.719 1.00 18.60 230 ALA C CA 1
ATOM 5869 C C . ALA C 1 228 ? 3.535 7.272 31.096 1.00 33.91 230 ALA C C 1
ATOM 5870 O O . ALA C 1 228 ? 4.762 7.135 31.186 1.00 42.97 230 ALA C O 1
ATOM 5872 N N . ILE C 1 229 ? 2.675 6.286 31.331 1.00 32.32 231 ILE C N 1
ATOM 5873 C CA . ILE C 1 229 ? 3.115 4.920 31.577 1.00 35.42 231 ILE C CA 1
ATOM 5874 C C . ILE C 1 229 ? 4.028 4.482 30.432 1.00 33.16 231 ILE C C 1
ATOM 5875 O O . ILE C 1 229 ? 5.078 3.867 30.660 1.00 29.02 231 ILE C O 1
ATOM 5880 N N . GLY C 1 230 ? 3.623 4.817 29.204 1.00 29.61 232 GLY C N 1
ATOM 5881 C CA . GLY C 1 230 ? 4.411 4.522 28.021 1.00 29.80 232 GLY C CA 1
ATOM 5882 C C . GLY C 1 230 ? 5.793 5.139 28.142 1.00 30.97 232 GLY C C 1
ATOM 5883 O O . GLY C 1 230 ? 6.805 4.455 27.976 1.00 26.65 232 GLY C O 1
ATOM 5884 N N . ALA C 1 231 ? 5.816 6.431 28.467 1.00 30.30 233 ALA C N 1
ATOM 5885 C CA . ALA C 1 231 ? 7.042 7.216 28.590 1.00 19.23 233 ALA C CA 1
ATOM 5886 C C . ALA C 1 231 ? 7.966 6.647 29.628 1.00 21.43 233 ALA C C 1
ATOM 5887 O O . ALA C 1 231 ? 9.147 6.425 29.351 1.00 24.32 233 ALA C O 1
ATOM 5889 N N . VAL C 1 232 ? 7.430 6.435 30.830 1.00 17.96 234 VAL C N 1
ATOM 5890 C CA . VAL C 1 232 ? 8.216 5.861 31.923 1.00 26.16 234 VAL C CA 1
ATOM 5891 C C . VAL C 1 232 ? 8.832 4.517 31.529 1.00 20.59 234 VAL C C 1
ATOM 5892 O O . VAL C 1 232 ? 10.006 4.279 31.776 1.00 20.72 234 VAL C O 1
ATOM 5896 N N . THR C 1 233 ? 8.049 3.653 30.900 1.00 24.23 235 THR C N 1
ATOM 5897 C CA . THR C 1 233 ? 8.575 2.388 30.385 1.00 24.03 235 THR C CA 1
ATOM 5898 C C . THR C 1 233 ? 9.677 2.602 29.334 1.00 22.12 235 THR C C 1
ATOM 5899 O O . THR C 1 233 ? 10.690 1.890 29.327 1.00 24.41 235 THR C O 1
ATOM 5903 N N . ALA C 1 234 ? 9.497 3.595 28.466 1.00 16.51 236 ALA C N 1
ATOM 5904 C CA . ALA C 1 234 ? 10.502 3.911 27.452 1.00 18.44 236 ALA C CA 1
ATOM 5905 C C . ALA C 1 234 ? 11.802 4.500 28.042 1.00 30.25 236 ALA C C 1
ATOM 5906 O O . ALA C 1 234 ? 12.912 4.045 27.710 1.00 24.53 236 ALA C O 1
ATOM 5908 N N . VAL C 1 235 ? 11.661 5.512 28.903 1.00 25.84 237 VAL C N 1
ATOM 5909 C CA . VAL C 1 235 ? 12.812 6.106 29.577 1.00 22.70 237 VAL C CA 1
ATOM 5910 C C . VAL C 1 235 ? 13.565 5.040 30.359 1.00 27.20 237 VAL C C 1
ATOM 5911 O O . VAL C 1 235 ? 14.792 5.043 30.403 1.00 32.78 237 VAL C O 1
ATOM 5915 N N . GLU C 1 236 ? 12.823 4.113 30.957 1.00 24.78 238 GLU C N 1
ATOM 5916 C CA . GLU C 1 236 ? 13.431 3.059 31.759 1.00 18.90 238 GLU C CA 1
ATOM 5917 C C . GLU C 1 236 ? 14.025 1.947 30.897 1.00 24.88 238 GLU C C 1
ATOM 5918 O O . GLU C 1 236 ? 15.003 1.313 31.299 1.00 32.36 238 GLU C O 1
ATOM 5924 N N . ASN C 1 237 ? 13.467 1.719 29.710 1.00 17.04 239 ASN C N 1
ATOM 5925 C CA . ASN C 1 237 ? 14.105 0.788 28.775 1.00 23.93 239 ASN C CA 1
ATOM 5926 C C . ASN C 1 237 ? 15.460 1.296 28.248 1.00 35.08 239 ASN C C 1
ATOM 5927 O O . ASN C 1 237 ? 16.332 0.511 27.881 1.00 37.85 239 ASN C O 1
ATOM 5932 N N . ALA C 1 238 ? 15.628 2.615 28.230 1.00 38.36 240 ALA C N 1
ATOM 5933 C CA . ALA C 1 238 ? 16.820 3.255 27.681 1.00 29.09 240 ALA C CA 1
ATOM 5934 C C . ALA C 1 238 ? 17.889 3.505 28.749 1.00 32.55 240 ALA C C 1
ATOM 5935 O O . ALA C 1 238 ? 18.962 4.048 28.463 1.00 19.17 240 ALA C O 1
ATOM 5937 N N . GLY C 1 239 ? 17.579 3.122 29.984 1.00 39.92 241 GLY C N 1
ATOM 5938 C CA . GLY C 1 239 ? 18.487 3.317 31.099 1.00 32.68 241 GLY C CA 1
ATOM 5939 C C . GLY C 1 239 ? 18.675 4.767 31.490 1.00 29.22 241 GLY C C 1
ATOM 5940 O O . GLY C 1 239 ? 19.764 5.157 31.903 1.00 33.15 241 GLY C O 1
ATOM 5941 N N . LEU C 1 240 ? 17.615 5.566 31.362 1.00 26.72 242 LEU C N 1
ATOM 5942 C CA . LEU C 1 240 ? 17.659 6.992 31.701 1.00 16.32 242 LEU C CA 1
ATOM 5943 C C . LEU C 1 240 ? 16.792 7.338 32.907 1.00 21.41 242 LEU C C 1
ATOM 5944 O O . LEU C 1 240 ? 16.530 8.508 33.161 1.00 27.97 242 LEU C O 1
ATOM 5949 N N . ALA C 1 241 ? 16.317 6.323 33.622 1.00 27.97 243 ALA C N 1
ATOM 5950 C CA . ALA C 1 241 ? 15.509 6.539 34.821 1.00 29.52 243 ALA C CA 1
ATOM 5951 C C . ALA C 1 241 ? 16.273 7.413 35.810 1.00 31.58 243 ALA C C 1
ATOM 5952 O O . ALA C 1 241 ? 17.440 7.154 36.091 1.00 36.34 243 ALA C O 1
ATOM 5954 N N . GLY C 1 242 ? 15.617 8.457 36.313 1.00 34.83 244 GLY C N 1
ATOM 5955 C CA . GLY C 1 242 ? 16.265 9.438 37.171 1.00 31.50 244 GLY C CA 1
ATOM 5956 C C . GLY C 1 242 ? 16.790 10.623 36.381 1.00 36.41 244 GLY C C 1
ATOM 5957 O O . GLY C 1 242 ? 16.881 11.738 36.905 1.00 40.57 244 GLY C O 1
ATOM 5958 N N . LYS C 1 243 ? 17.122 10.369 35.113 1.00 32.73 245 LYS C N 1
ATOM 5959 C CA . LYS C 1 243 ? 17.677 11.367 34.202 1.00 22.65 245 LYS C CA 1
ATOM 5960 C C . LYS C 1 243 ? 16.598 12.061 33.369 1.00 18.35 245 LYS C C 1
ATOM 5961 O O . LYS C 1 243 ? 16.817 13.150 32.837 1.00 12.91 245 LYS C O 1
ATOM 5967 N N . VAL C 1 244 ? 15.439 11.417 33.253 1.00 14.58 246 VAL C N 1
ATOM 5968 C CA . VAL C 1 244 ? 14.292 12.001 32.570 1.00 12.87 246 VAL C CA 1
ATOM 5969 C C . VAL C 1 244 ? 13.083 11.926 33.491 1.00 17.06 246 VAL C C 1
ATOM 5970 O O . VAL C 1 244 ? 12.789 10.866 34.039 1.00 34.04 246 VAL C O 1
ATOM 5974 N N . LEU C 1 245 ? 12.400 13.057 33.674 1.00 19.38 247 LEU C N 1
ATOM 5975 C CA . LEU C 1 245 ? 11.193 13.134 34.517 1.00 23.28 247 LEU C CA 1
ATOM 5976 C C . LEU C 1 245 ? 9.929 13.240 33.682 1.00 17.77 247 LEU C C 1
ATOM 5977 O O . LEU C 1 245 ? 9.892 13.952 32.694 1.00 15.56 247 LEU C O 1
ATOM 5982 N N . VAL C 1 246 ? 8.880 12.555 34.105 1.00 16.94 248 VAL C N 1
ATOM 5983 C CA . VAL C 1 246 ? 7.673 12.466 33.303 1.00 13.86 248 VAL C CA 1
ATOM 5984 C C . VAL C 1 246 ? 6.458 12.914 34.089 1.00 13.00 248 VAL C C 1
ATOM 5985 O O . VAL C 1 246 ? 6.315 12.516 35.243 1.00 23.26 248 VAL C O 1
ATOM 5989 N N . SER C 1 247 ? 5.592 13.736 33.485 1.00 13.29 249 SER C N 1
ATOM 5990 C CA . SER C 1 247 ? 4.306 14.112 34.113 1.00 7.59 249 SER C CA 1
ATOM 5991 C C . SER C 1 247 ? 3.120 13.634 33.307 1.00 15.28 249 SER C C 1
ATOM 5992 O O . SER C 1 247 ? 3.154 13.607 32.073 1.00 20.84 249 SER C O 1
ATOM 5995 N N . GLY C 1 248 ? 2.058 13.275 34.018 1.00 17.06 250 GLY C N 1
ATOM 5996 C CA . GLY C 1 248 ? 0.870 12.730 33.397 1.00 12.11 250 GLY C CA 1
ATOM 5997 C C . GLY C 1 248 ? -0.383 13.479 33.796 1.00 25.24 250 GLY C C 1
ATOM 5998 O O . GLY C 1 248 ? -0.326 14.555 34.395 1.00 26.98 250 GLY C O 1
ATOM 5999 N N . TYR C 1 249 ? -1.526 12.892 33.465 1.00 31.11 251 TYR C N 1
ATOM 6000 C CA . TYR C 1 249 ? -2.809 13.567 33.588 1.00 17.04 251 TYR C CA 1
ATOM 6001 C C . TYR C 1 249 ? -3.927 12.524 33.599 1.00 19.82 251 TYR C C 1
ATOM 6002 O O . TYR C 1 249 ? -3.957 11.656 32.716 1.00 21.15 251 TYR C O 1
ATOM 6011 N N . ASP C 1 250 ? -4.766 12.617 34.642 1.00 18.42 252 ASP C N 1
ATOM 6012 C CA . ASP C 1 250 ? -6.053 11.917 34.918 1.00 22.09 252 ASP C CA 1
ATOM 6013 C C . ASP C 1 250 ? -6.047 11.484 36.385 1.00 23.40 252 ASP C C 1
ATOM 6014 O O . ASP C 1 250 ? -7.011 11.708 37.106 1.00 16.42 252 ASP C O 1
ATOM 6019 N N . GLY C 1 251 ? -4.951 10.864 36.819 1.00 35.68 253 GLY C N 1
ATOM 6020 C CA . GLY C 1 251 ? -4.790 10.448 38.203 1.00 28.17 253 GLY C CA 1
ATOM 6021 C C . GLY C 1 251 ? -5.127 8.990 38.459 1.00 23.52 253 GLY C C 1
ATOM 6022 O O . GLY C 1 251 ? -5.422 8.603 39.596 1.00 21.03 253 GLY C O 1
ATOM 6023 N N . ILE C 1 252 ? -5.075 8.175 37.411 1.00 28.07 254 ILE C N 1
ATOM 6024 C CA . ILE C 1 252 ? -5.415 6.755 37.532 1.00 36.92 254 ILE C CA 1
ATOM 6025 C C . ILE C 1 252 ? -4.469 6.096 38.541 1.00 32.38 254 ILE C C 1
ATOM 6026 O O . ILE C 1 252 ? -3.381 6.607 38.801 1.00 36.70 254 ILE C O 1
ATOM 6031 N N . PRO C 1 253 ? -4.898 4.981 39.140 1.00 22.31 255 PRO C N 1
ATOM 6032 C CA . PRO C 1 253 ? -4.142 4.435 40.271 1.00 20.29 255 PRO C CA 1
ATOM 6033 C C . PRO C 1 253 ? -2.692 4.016 39.988 1.00 20.64 255 PRO C C 1
ATOM 6034 O O . PRO C 1 253 ? -1.891 4.027 40.935 1.00 26.30 255 PRO C O 1
ATOM 6038 N N . LEU C 1 254 ? -2.339 3.669 38.749 1.00 13.29 256 LEU C N 1
ATOM 6039 C CA . LEU C 1 254 ? -0.964 3.240 38.490 1.00 6.68 256 LEU C CA 1
ATOM 6040 C C . LEU C 1 254 ? -0.042 4.437 38.323 1.00 17.47 256 LEU C C 1
ATOM 6041 O O . LEU C 1 254 ? 1.145 4.367 38.638 1.00 20.97 256 LEU C O 1
ATOM 6046 N N . ALA C 1 255 ? -0.593 5.538 37.826 1.00 17.11 257 ALA C N 1
ATOM 6047 C CA . ALA C 1 255 ? 0.142 6.793 37.768 1.00 22.17 257 ALA C CA 1
ATOM 6048 C C . ALA C 1 255 ? 0.385 7.367 39.177 1.00 26.32 257 ALA C C 1
ATOM 6049 O O . ALA C 1 255 ? 1.479 7.884 39.461 1.00 22.82 257 ALA C O 1
ATOM 6051 N N . ILE C 1 256 ? -0.622 7.272 40.050 1.00 19.96 258 ILE C N 1
ATOM 6052 C CA . ILE C 1 256 ? -0.461 7.638 41.460 1.00 24.68 258 ILE C CA 1
ATOM 6053 C C . ILE C 1 256 ? 0.683 6.860 42.129 1.00 28.96 258 ILE C C 1
ATOM 6054 O O . ILE C 1 256 ? 1.567 7.460 42.770 1.00 21.42 258 ILE C O 1
ATOM 6059 N N . GLU C 1 257 ? 0.668 5.535 41.969 1.00 22.27 259 GLU C N 1
ATOM 6060 C CA . GLU C 1 257 ? 1.747 4.696 42.481 1.00 28.68 259 GLU C CA 1
ATOM 6061 C C . GLU C 1 257 ? 3.149 5.165 42.013 1.00 38.25 259 GLU C C 1
ATOM 6062 O O . GLU C 1 257 ? 4.031 5.394 42.846 1.00 30.17 259 GLU C O 1
ATOM 6068 N N . TYR C 1 258 ? 3.343 5.320 40.698 1.00 37.99 260 TYR C N 1
ATOM 6069 C CA . TYR C 1 258 ? 4.640 5.736 40.143 1.00 40.75 260 TYR C CA 1
ATOM 6070 C C . TYR C 1 258 ? 5.153 7.007 40.798 1.00 39.36 260 TYR C C 1
ATOM 6071 O O . TYR C 1 258 ? 6.355 7.176 41.013 1.00 35.81 260 TYR C O 1
ATOM 6080 N N . VAL C 1 259 ? 4.233 7.904 41.115 1.00 29.22 261 VAL C N 1
ATOM 6081 C CA . VAL C 1 259 ? 4.629 9.151 41.720 1.00 23.41 261 VAL C CA 1
ATOM 6082 C C . VAL C 1 259 ? 5.154 8.883 43.113 1.00 32.92 261 VAL C C 1
ATOM 6083 O O . VAL C 1 259 ? 6.049 9.578 43.589 1.00 46.51 261 VAL C O 1
ATOM 6087 N N . LYS C 1 260 ? 4.603 7.867 43.768 1.00 30.34 262 LYS C N 1
ATOM 6088 C CA . LYS C 1 260 ? 5.127 7.463 45.060 1.00 24.88 262 LYS C CA 1
ATOM 6089 C C . LYS C 1 260 ? 6.494 6.829 44.859 1.00 35.42 262 LYS C C 1
ATOM 6090 O O . LYS C 1 260 ? 7.462 7.202 45.518 1.00 42.49 262 LYS C O 1
ATOM 6096 N N . GLN C 1 261 ? 6.569 5.889 43.921 1.00 35.26 263 GLN C N 1
ATOM 6097 C CA . GLN C 1 261 ? 7.798 5.143 43.672 1.00 31.02 263 GLN C CA 1
ATOM 6098 C C . GLN C 1 261 ? 8.813 5.952 42.879 1.00 31.19 263 GLN C C 1
ATOM 6099 O O . GLN C 1 261 ? 9.869 5.427 42.510 1.00 32.03 263 GLN C O 1
ATOM 6105 N N . GLY C 1 262 ? 8.477 7.206 42.578 1.00 25.23 264 GLY C N 1
ATOM 6106 C CA . GLY C 1 262 ? 9.400 8.118 41.914 1.00 16.59 264 GLY C CA 1
ATOM 6107 C C . GLY C 1 262 ? 9.590 7.914 40.420 1.00 24.25 264 GLY C C 1
ATOM 6108 O O . GLY C 1 262 ? 10.325 8.678 39.782 1.00 33.87 264 GLY C O 1
ATOM 6109 N N . LYS C 1 263 ? 8.936 6.896 39.857 1.00 27.39 265 LYS C N 1
ATOM 6110 C CA . LYS C 1 263 ? 9.037 6.603 38.422 1.00 32.54 265 LYS C CA 1
ATOM 6111 C C . LYS C 1 263 ? 8.311 7.650 37.580 1.00 34.82 265 LYS C C 1
ATOM 6112 O O . LYS C 1 263 ? 8.477 7.695 36.365 1.00 45.09 265 LYS C O 1
ATOM 6118 N N . MET C 1 264 ? 7.498 8.475 38.230 1.00 25.11 266 MET C N 1
ATOM 6119 C CA . MET C 1 264 ? 6.813 9.579 37.565 1.00 27.28 266 MET C CA 1
ATOM 6120 C C . MET C 1 264 ? 6.840 10.855 38.435 1.00 24.12 266 MET C C 1
ATOM 6121 O O . MET C 1 264 ? 6.653 10.795 39.654 1.00 14.92 266 MET C O 1
ATOM 6126 N N . GLN C 1 265 ? 7.074 12.010 37.819 1.00 21.52 267 GLN C N 1
ATOM 6127 C CA . GLN C 1 265 ? 7.233 13.243 38.592 1.00 16.28 267 GLN C CA 1
ATOM 6128 C C . GLN C 1 265 ? 5.941 13.715 39.245 1.00 27.12 267 GLN C C 1
ATOM 6129 O O . GLN C 1 265 ? 5.901 13.963 40.455 1.00 37.70 267 GLN C O 1
ATOM 6135 N N . ASN C 1 266 ? 4.895 13.859 38.437 1.00 24.56 268 ASN C N 1
ATOM 6136 C CA . ASN C 1 266 ? 3.577 14.254 38.930 1.00 15.70 268 ASN C CA 1
ATOM 6137 C C . ASN C 1 266 ? 2.473 13.690 38.063 1.00 15.94 268 ASN C C 1
ATOM 6138 O O . ASN C 1 266 ? 2.728 13.012 37.077 1.00 23.00 268 ASN C O 1
ATOM 6143 N N . THR C 1 267 ? 1.237 13.967 38.452 1.00 26.16 269 THR C N 1
ATOM 6144 C CA . THR C 1 267 ? 0.067 13.727 37.612 1.00 25.03 269 THR C CA 1
ATOM 6145 C C . THR C 1 267 ? -1.030 14.624 38.127 1.00 27.29 269 THR C C 1
ATOM 6146 O O . THR C 1 267 ? -0.969 15.066 39.266 1.00 42.90 269 THR C O 1
ATOM 6150 N N . ILE C 1 268 ? -2.027 14.889 37.291 1.00 27.62 270 ILE C N 1
ATOM 6151 C CA . ILE C 1 268 ? -3.145 15.761 37.648 1.00 20.45 270 ILE C CA 1
ATOM 6152 C C . ILE C 1 268 ? -4.399 14.939 37.892 1.00 27.43 270 ILE C C 1
ATOM 6153 O O . ILE C 1 268 ? -4.860 14.232 36.996 1.00 41.85 270 ILE C O 1
ATOM 6158 N N . ASP C 1 269 ? -4.953 15.007 39.097 1.00 18.91 271 ASP C N 1
ATOM 6159 C CA . ASP C 1 269 ? -6.132 14.205 39.386 1.00 12.09 271 ASP C CA 1
ATOM 6160 C C . ASP C 1 269 ? -7.359 15.016 39.040 1.00 27.42 271 ASP C C 1
ATOM 6161 O O . ASP C 1 269 ? -7.668 16.007 39.721 1.00 32.75 271 ASP C O 1
ATOM 6166 N N . GLN C 1 270 ? -8.029 14.601 37.957 1.00 26.86 272 GLN C N 1
ATOM 6167 C CA . GLN C 1 270 ? -9.281 15.207 37.484 1.00 13.90 272 GLN C CA 1
ATOM 6168 C C . GLN C 1 270 ? -10.427 14.885 38.400 1.00 12.17 272 GLN C C 1
ATOM 6169 O O . GLN C 1 270 ? -11.506 15.446 38.258 1.00 33.32 272 GLN C O 1
ATOM 6175 N N . LEU C 1 271 ? -10.201 13.934 39.300 1.00 13.45 273 LEU C N 1
ATOM 6176 C CA . LEU C 1 271 ? -11.234 13.425 40.202 1.00 16.69 273 LEU C CA 1
ATOM 6177 C C . LEU C 1 271 ? -12.438 12.905 39.423 1.00 17.55 273 LEU C C 1
ATOM 6178 O O . LEU C 1 271 ? -13.512 13.508 39.467 1.00 23.85 273 LEU C O 1
ATOM 6183 N N . PRO C 1 272 ? -12.260 11.789 38.695 1.00 16.93 274 PRO C N 1
ATOM 6184 C CA . PRO C 1 272 ? -13.340 11.237 37.857 1.00 23.41 274 PRO C CA 1
ATOM 6185 C C . PRO C 1 272 ? -14.593 10.794 38.640 1.00 31.96 274 PRO C C 1
ATOM 6186 O O . PRO C 1 272 ? -15.706 10.930 38.136 1.00 24.24 274 PRO C O 1
ATOM 6190 N N . LYS C 1 273 ? -14.405 10.274 39.854 1.00 41.57 275 LYS C N 1
ATOM 6191 C CA . LYS C 1 273 ? -15.510 9.802 40.687 1.00 30.44 275 LYS C CA 1
ATOM 6192 C C . LYS C 1 273 ? -16.367 10.960 41.178 1.00 22.97 275 LYS C C 1
ATOM 6193 O O . LYS C 1 273 ? -17.569 10.798 41.393 1.00 35.45 275 LYS C O 1
ATOM 6199 N N . LYS C 1 274 ? -15.746 12.123 41.361 1.00 12.48 276 LYS C N 1
ATOM 6200 C CA . LYS C 1 274 ? -16.474 13.317 41.770 1.00 20.98 276 LYS C CA 1
ATOM 6201 C C . LYS C 1 274 ? -17.180 13.954 40.578 1.00 27.45 276 LYS C C 1
ATOM 6202 O O . LYS C 1 274 ? -18.299 14.458 40.715 1.00 34.18 276 LYS C O 1
ATOM 6208 N N . GLN C 1 275 ? -16.534 13.927 39.414 1.00 22.30 277 GLN C N 1
ATOM 6209 C CA . GLN C 1 275 ? -17.163 14.390 38.180 1.00 20.69 277 GLN C CA 1
ATOM 6210 C C . GLN C 1 275 ? -18.507 13.693 37.875 1.00 21.67 277 GLN C C 1
ATOM 6211 O O . GLN C 1 275 ? -19.424 14.322 37.350 1.00 29.23 277 GLN C O 1
ATOM 6217 N N . VAL C 1 276 ? -18.635 12.409 38.192 1.00 17.26 278 VAL C N 1
ATOM 6218 C CA . VAL C 1 276 ? -19.917 11.745 37.996 1.00 23.55 278 VAL C CA 1
ATOM 6219 C C . VAL C 1 276 ? -20.862 12.027 39.160 1.00 34.88 278 VAL C C 1
ATOM 6220 O O . VAL C 1 276 ? -22.074 12.117 38.955 1.00 44.52 278 VAL C O 1
ATOM 6224 N N . ALA C 1 277 ? -20.330 12.168 40.374 1.00 26.62 279 ALA C N 1
ATOM 6225 C CA . ALA C 1 277 ? -21.173 12.585 41.483 1.00 23.03 279 ALA C CA 1
ATOM 6226 C C . ALA C 1 277 ? -21.884 13.896 41.103 1.00 25.46 279 ALA C C 1
ATOM 6227 O O . ALA C 1 277 ? -23.111 13.980 41.130 1.00 28.42 279 ALA C O 1
ATOM 6229 N N . ILE C 1 278 ? -21.108 14.897 40.704 1.00 23.44 280 ILE C N 1
ATOM 6230 C CA . ILE C 1 278 ? -21.661 16.182 40.288 1.00 26.68 280 ILE C CA 1
ATOM 6231 C C . ILE C 1 278 ? -22.647 16.034 39.126 1.00 24.03 280 ILE C C 1
ATOM 6232 O O . ILE C 1 278 ? -23.756 16.563 39.169 1.00 17.64 280 ILE C O 1
ATOM 6237 N N . ALA C 1 279 ? -22.229 15.300 38.101 1.00 18.71 281 ALA C N 1
ATOM 6238 C CA . ALA C 1 279 ? -23.081 14.973 36.965 1.00 14.65 281 ALA C CA 1
ATOM 6239 C C . ALA C 1 279 ? -24.438 14.394 37.405 1.00 21.48 281 ALA C C 1
ATOM 6240 O O . ALA C 1 279 ? -25.502 14.921 37.068 1.00 17.88 281 ALA C O 1
ATOM 6242 N N . ILE C 1 280 ? -24.384 13.306 38.164 1.00 24.34 282 ILE C N 1
ATOM 6243 C CA . ILE C 1 280 ? -25.578 12.629 38.633 1.00 24.72 282 ILE C CA 1
ATOM 6244 C C . ILE C 1 280 ? -26.442 13.561 39.490 1.00 36.60 282 ILE C C 1
ATOM 6245 O O . ILE C 1 280 ? -27.674 13.481 39.448 1.00 42.03 282 ILE C O 1
ATOM 6250 N N . GLU C 1 281 ? -25.797 14.458 40.241 1.00 32.77 283 GLU C N 1
ATOM 6251 C CA . GLU C 1 281 ? -26.507 15.388 41.120 1.00 33.12 283 GLU C CA 1
ATOM 6252 C C . GLU C 1 281 ? -27.183 16.477 40.320 1.00 21.24 283 GLU C C 1
ATOM 6253 O O . GLU C 1 281 ? -28.166 17.083 40.740 1.00 25.03 283 GLU C O 1
ATOM 6259 N N . HIS C 1 282 ? -26.633 16.695 39.150 1.00 15.75 284 HIS C N 1
ATOM 6260 C CA . HIS C 1 282 ? -27.067 17.703 38.216 1.00 20.57 284 HIS C CA 1
ATOM 6261 C C . HIS C 1 282 ? -28.191 17.195 37.337 1.00 20.94 284 HIS C C 1
ATOM 6262 O O . HIS C 1 282 ? -29.110 17.968 37.019 1.00 25.46 284 HIS C O 1
ATOM 6269 N N . ALA C 1 283 ? -28.124 15.911 36.973 1.00 17.86 285 ALA C N 1
ATOM 6270 C CA . ALA C 1 283 ? -29.266 15.240 36.385 1.00 26.46 285 ALA C CA 1
ATOM 6271 C C . ALA C 1 283 ? -30.463 15.294 37.322 1.00 26.54 285 ALA C C 1
ATOM 6272 O O . ALA C 1 283 ? -31.543 15.716 36.928 1.00 23.87 285 ALA C O 1
ATOM 6274 N N . LEU C 1 284 ? -30.268 14.844 38.557 1.00 30.10 286 LEU C N 1
ATOM 6275 C CA . LEU C 1 284 ? -31.360 14.775 39.524 1.00 25.00 286 LEU C CA 1
ATOM 6276 C C . LEU C 1 284 ? -31.965 16.146 39.763 1.00 30.64 286 LEU C C 1
ATOM 6277 O O . LEU C 1 284 ? -33.183 16.286 39.886 1.00 38.49 286 LEU C O 1
ATOM 6282 N N . LYS C 1 285 ? -31.109 17.157 39.811 1.00 32.45 287 LYS C N 1
ATOM 6283 C CA . LYS C 1 285 ? -31.565 18.524 40.002 1.00 33.65 287 LYS C CA 1
ATOM 6284 C C . LYS C 1 285 ? -32.402 19.039 38.838 1.00 26.85 287 LYS C C 1
ATOM 6285 O O . LYS C 1 285 ? -33.169 19.969 39.026 1.00 33.72 287 LYS C O 1
ATOM 6291 N N . GLN C 1 286 ? -32.260 18.461 37.643 1.00 20.79 288 GLN C N 1
ATOM 6292 C CA . GLN C 1 286 ? -33.086 18.883 36.491 1.00 21.90 288 GLN C CA 1
ATOM 6293 C C . GLN C 1 286 ? -34.401 18.083 36.386 1.00 27.98 288 GLN C C 1
ATOM 6294 O O . GLN C 1 286 ? -35.424 18.595 35.929 1.00 25.88 288 GLN C O 1
ATOM 6300 N N . ILE C 1 287 ? -34.354 16.820 36.804 1.00 28.40 289 ILE C N 1
ATOM 6301 C CA . ILE C 1 287 ? -35.546 16.005 36.987 1.00 17.21 289 ILE C CA 1
ATOM 6302 C C . ILE C 1 287 ? -36.457 16.688 37.991 1.00 21.76 289 ILE C C 1
ATOM 6303 O O . ILE C 1 287 ? -37.677 16.515 37.979 1.00 26.93 289 ILE C O 1
ATOM 6308 N N . ASN C 1 288 ? -35.834 17.468 38.867 1.00 24.51 290 ASN C N 1
ATOM 6309 C CA . ASN C 1 288 ? -36.533 18.157 39.937 1.00 32.34 290 ASN C CA 1
ATOM 6310 C C . ASN C 1 288 ? -36.893 19.590 39.557 1.00 39.29 290 ASN C C 1
ATOM 6311 O O . ASN C 1 288 ? -37.241 20.386 40.424 1.00 47.30 290 ASN C O 1
ATOM 6316 N N . LYS C 1 289 ? -36.803 19.911 38.263 1.00 36.85 291 LYS C N 1
ATOM 6317 C CA . LYS C 1 289 ? -37.173 21.235 37.736 1.00 31.60 291 LYS C CA 1
ATOM 6318 C C . LYS C 1 289 ? -36.372 22.345 38.404 1.00 30.53 291 LYS C C 1
ATOM 6319 O O . LYS C 1 289 ? -36.850 23.461 38.558 1.00 31.63 291 LYS C O 1
ATOM 6325 N N . GLN C 1 290 ? -35.148 22.018 38.800 1.00 30.82 292 GLN C N 1
ATOM 6326 C CA . GLN C 1 290 ? -34.266 22.950 39.479 1.00 35.13 292 GLN C CA 1
ATOM 6327 C C . GLN C 1 290 ? -33.090 23.300 38.574 1.00 34.36 292 GLN C C 1
ATOM 6328 O O . GLN C 1 290 ? -32.558 22.443 37.877 1.00 37.52 292 GLN C O 1
ATOM 6334 N N . GLU C 1 291 ? -32.681 24.559 38.576 1.00 36.70 293 GLU C N 1
ATOM 6335 C CA . GLU C 1 291 ? -31.676 24.991 37.619 1.00 42.52 293 GLU C CA 1
ATOM 6336 C C . GLU C 1 291 ? -30.277 24.565 38.059 1.00 34.40 293 GLU C C 1
ATOM 6337 O O . GLU C 1 291 ? -30.017 24.330 39.250 1.00 31.04 293 GLU C O 1
ATOM 6343 N N . ILE C 1 292 ? -29.399 24.431 37.067 1.00 24.66 294 ILE C N 1
ATOM 6344 C CA . ILE C 1 292 ? -28.022 24.008 37.265 1.00 29.31 294 ILE C CA 1
ATOM 6345 C C . ILE C 1 292 ? -27.149 24.896 36.383 1.00 32.50 294 ILE C C 1
ATOM 6346 O O . ILE C 1 292 ? -27.659 25.510 35.444 1.00 42.99 294 ILE C O 1
ATOM 6351 N N . PRO C 1 293 ? -25.839 24.980 36.678 1.00 18.09 295 PRO C N 1
ATOM 6352 C CA . PRO C 1 293 ? -24.897 25.757 35.854 1.00 18.09 295 PRO C CA 1
ATOM 6353 C C . PRO C 1 293 ? -24.670 25.141 34.457 1.00 29.40 295 PRO C C 1
ATOM 6354 O O . PRO C 1 293 ? -24.945 23.956 34.291 1.00 41.08 295 PRO C O 1
ATOM 6358 N N . SER C 1 294 ? -24.202 25.920 33.477 1.00 25.04 296 SER C N 1
ATOM 6359 C CA . SER C 1 294 ? -24.028 25.405 32.114 1.00 14.26 296 SER C CA 1
ATOM 6360 C C . SER C 1 294 ? -22.645 24.808 31.971 1.00 26.73 296 SER C C 1
ATOM 6361 O O . SER C 1 294 ? -22.391 24.006 31.074 1.00 41.43 296 SER C O 1
ATOM 6364 N N . VAL C 1 295 ? -21.744 25.230 32.851 1.00 27.03 297 VAL C N 1
ATOM 6365 C CA . VAL C 1 295 ? -20.360 24.776 32.831 1.00 17.00 297 VAL C CA 1
ATOM 6366 C C . VAL C 1 295 ? -19.863 24.542 34.260 1.00 16.66 297 VAL C C 1
ATOM 6367 O O . VAL C 1 295 ? -19.822 25.466 35.058 1.00 11.94 297 VAL C O 1
ATOM 6371 N N . TYR C 1 296 ? -19.538 23.286 34.577 1.00 27.84 298 TYR C N 1
ATOM 6372 C CA . TYR C 1 296 ? -18.941 22.926 35.859 1.00 37.08 298 TYR C CA 1
ATOM 6373 C C . TYR C 1 296 ? -17.507 22.403 35.682 1.00 40.58 298 TYR C C 1
ATOM 6374 O O . TYR C 1 296 ? -17.237 21.515 34.871 1.00 45.99 298 TYR C O 1
ATOM 6383 N N . TYR C 1 297 ? -16.597 22.989 36.448 1.00 23.84 299 TYR C N 1
ATOM 6384 C CA . TYR C 1 297 ? -15.209 22.597 36.470 1.00 19.70 299 TYR C CA 1
ATOM 6385 C C . TYR C 1 297 ? -14.845 22.166 37.880 1.00 27.19 299 TYR C C 1
ATOM 6386 O O . TYR C 1 297 ? -14.794 23.000 38.795 1.00 18.57 299 TYR C O 1
ATOM 6395 N N . VAL C 1 298 ? -14.571 20.881 38.064 1.00 18.38 300 VAL C N 1
ATOM 6396 C CA . VAL C 1 298 ? -14.056 20.445 39.342 1.00 12.25 300 VAL C CA 1
ATOM 6397 C C . VAL C 1 298 ? -12.661 21.064 39.482 1.00 13.73 300 VAL C C 1
ATOM 6398 O O . VAL C 1 298 ? -12.013 21.378 38.476 1.00 18.61 300 VAL C O 1
ATOM 6402 N N . ASP C 1 299 ? -12.212 21.284 40.713 1.00 21.41 301 ASP C N 1
ATOM 6403 C CA . ASP C 1 299 ? -10.851 21.763 40.928 1.00 33.81 301 ASP C CA 1
ATOM 6404 C C . ASP C 1 299 ? -9.877 20.582 41.001 1.00 32.27 301 ASP C C 1
ATOM 6405 O O . ASP C 1 299 ? -10.096 19.646 41.757 1.00 29.98 301 ASP C O 1
ATOM 6410 N N . PRO C 1 300 ? -8.797 20.622 40.205 1.00 34.88 302 PRO C N 1
ATOM 6411 C CA . PRO C 1 300 ? -7.898 19.470 40.141 1.00 29.73 302 PRO C CA 1
ATOM 6412 C C . PRO C 1 300 ? -6.916 19.445 41.294 1.00 32.97 302 PRO C C 1
ATOM 6413 O O . PRO C 1 300 ? -6.650 20.489 41.880 1.00 45.57 302 PRO C O 1
ATOM 6417 N N . VAL C 1 301 ? -6.378 18.269 41.596 1.00 24.59 303 VAL C N 1
ATOM 6418 C CA . VAL C 1 301 ? -5.274 18.140 42.530 1.00 11.76 303 VAL C CA 1
ATOM 6419 C C . VAL C 1 301 ? -4.030 17.797 41.735 1.00 17.73 303 VAL C C 1
ATOM 6420 O O . VAL C 1 301 ? -4.078 16.942 40.849 1.00 13.36 303 VAL C O 1
ATOM 6424 N N . VAL C 1 302 ? -2.934 18.492 42.043 1.00 28.45 304 VAL C N 1
ATOM 6425 C CA . VAL C 1 302 ? -1.609 18.221 41.480 1.00 14.39 304 VAL C CA 1
ATOM 6426 C C . VAL C 1 302 ? -0.888 17.269 42.425 1.00 19.89 304 VAL C C 1
ATOM 6427 O O . VAL C 1 302 ? -0.672 17.602 43.594 1.00 18.38 304 VAL C O 1
ATOM 6431 N N . VAL C 1 303 ? -0.532 16.084 41.931 1.00 22.77 305 VAL C N 1
ATOM 6432 C CA . VAL C 1 303 ? 0.024 15.033 42.780 1.00 12.55 305 VAL C CA 1
ATOM 6433 C C . VAL C 1 303 ? 1.541 14.796 42.545 1.00 37.10 305 VAL C C 1
ATOM 6434 O O . VAL C 1 303 ? 1.941 13.926 41.767 1.00 24.86 305 VAL C O 1
ATOM 6438 N N . ASP C 1 304 ? 2.384 15.579 43.215 1.00 36.52 306 ASP C N 1
ATOM 6439 C CA . ASP C 1 304 ? 3.818 15.308 43.215 1.00 44.44 306 ASP C CA 1
ATOM 6440 C C . ASP C 1 304 ? 4.046 14.253 44.278 1.00 39.82 306 ASP C C 1
ATOM 6441 O O . ASP C 1 304 ? 3.073 13.775 44.851 1.00 36.32 306 ASP C O 1
ATOM 6446 N N . LYS C 1 305 ? 5.291 13.852 44.531 1.00 33.83 307 LYS C N 1
ATOM 6447 C CA . LYS C 1 305 ? 5.508 12.826 45.554 1.00 32.30 307 LYS C CA 1
ATOM 6448 C C . LYS C 1 305 ? 4.971 13.277 46.905 1.00 43.82 307 LYS C C 1
ATOM 6449 O O . LYS C 1 305 ? 4.263 12.521 47.574 1.00 52.55 307 LYS C O 1
ATOM 6455 N N . GLU C 1 306 ? 5.299 14.511 47.289 1.00 38.82 308 GLU C N 1
ATOM 6456 C CA . GLU C 1 306 ? 4.905 15.054 48.586 1.00 33.45 308 GLU C CA 1
ATOM 6457 C C . GLU C 1 306 ? 3.401 15.049 48.778 1.00 30.89 308 GLU C C 1
ATOM 6458 O O . GLU C 1 306 ? 2.905 14.827 49.881 1.00 50.81 308 GLU C O 1
ATOM 6464 N N . GLN C 1 307 ? 2.676 15.261 47.694 1.00 21.83 309 GLN C N 1
ATOM 6465 C CA . GLN C 1 307 ? 1.221 15.224 47.727 1.00 33.25 309 GLN C CA 1
ATOM 6466 C C . GLN C 1 307 ? 0.665 13.801 47.813 1.00 38.57 309 GLN C C 1
ATOM 6467 O O . GLN C 1 307 ? -0.427 13.597 48.341 1.00 43.35 309 GLN C O 1
ATOM 6473 N N . SER C 1 308 ? 1.414 12.819 47.304 1.00 43.81 310 SER C N 1
ATOM 6474 C CA . SER C 1 308 ? 0.946 11.425 47.284 1.00 39.68 310 SER C CA 1
ATOM 6475 C C . SER C 1 308 ? 1.069 10.786 48.661 1.00 38.15 310 SER C C 1
ATOM 6476 O O . SER C 1 308 ? 0.791 9.602 48.832 1.00 39.60 310 SER C O 1
ATOM 6479 N N . LYS C 1 309 ? 1.489 11.588 49.637 1.00 37.62 311 LYS C N 1
ATOM 6480 C CA . LYS C 1 309 ? 1.495 11.195 51.040 1.00 39.60 311 LYS C CA 1
ATOM 6481 C C . LYS C 1 309 ? 0.082 11.231 51.608 1.00 48.73 311 LYS C C 1
ATOM 6482 O O . LYS C 1 309 ? -0.112 11.091 52.816 1.00 59.43 311 LYS C O 1
ATOM 6488 N N . ASN C 1 310 ? -0.895 11.440 50.727 1.00 44.34 312 ASN C N 1
ATOM 6489 C CA . ASN C 1 310 ? -2.313 11.467 51.083 1.00 31.53 312 ASN C CA 1
ATOM 6490 C C . ASN C 1 310 ? -3.116 10.530 50.207 1.00 24.73 312 ASN C C 1
ATOM 6491 O O . ASN C 1 310 ? -4.342 10.540 50.237 1.00 35.23 312 ASN C O 1
ATOM 6496 N N . TYR C 1 311 ? -2.411 9.738 49.412 1.00 18.27 313 TYR C N 1
ATOM 6497 C CA . TYR C 1 311 ? -3.041 8.787 48.512 1.00 30.23 313 TYR C CA 1
ATOM 6498 C C . TYR C 1 311 ? -2.661 7.340 48.855 1.00 40.42 313 TYR C C 1
ATOM 6499 O O . TYR C 1 311 ? -2.968 6.411 48.095 1.00 34.35 313 TYR C O 1
ATOM 6509 N N . LYS D 1 26 ? -36.008 -21.952 -13.323 1.00 35.33 28 LYS D N 1
ATOM 6510 C CA . LYS D 1 26 ? -34.886 -22.845 -13.611 1.00 37.93 28 LYS D CA 1
ATOM 6511 C C . LYS D 1 26 ? -34.122 -23.238 -12.325 1.00 43.78 28 LYS D C 1
ATOM 6512 O O . LYS D 1 26 ? -34.086 -22.464 -11.361 1.00 39.86 28 LYS D O 1
ATOM 6518 N N . PRO D 1 27 ? -33.505 -24.442 -12.314 1.00 39.42 29 PRO D N 1
ATOM 6519 C CA . PRO D 1 27 ? -32.856 -25.069 -11.144 1.00 31.46 29 PRO D CA 1
ATOM 6520 C C . PRO D 1 27 ? -31.894 -24.181 -10.329 1.00 31.67 29 PRO D C 1
ATOM 6521 O O . PRO D 1 27 ? -30.850 -23.766 -10.838 1.00 16.09 29 PRO D O 1
ATOM 6525 N N . GLN D 1 28 ? -32.252 -23.926 -9.070 1.00 45.52 30 GLN D N 1
ATOM 6526 C CA . GLN D 1 28 ? -31.430 -23.179 -8.111 1.00 35.55 30 GLN D CA 1
ATOM 6527 C C . GLN D 1 28 ? -30.531 -24.170 -7.400 1.00 29.14 30 GLN D C 1
ATOM 6528 O O . GLN D 1 28 ? -31.028 -25.082 -6.765 1.00 32.27 30 GLN D O 1
ATOM 6534 N N . ILE D 1 29 ? -29.218 -24.019 -7.534 1.00 34.74 31 ILE D N 1
ATOM 6535 C CA . ILE D 1 29 ? -28.268 -24.972 -6.956 1.00 34.68 31 ILE D CA 1
ATOM 6536 C C . ILE D 1 29 ? -27.251 -24.261 -6.074 1.00 35.64 31 ILE D C 1
ATOM 6537 O O . ILE D 1 29 ? -26.582 -23.336 -6.524 1.00 34.76 31 ILE D O 1
ATOM 6542 N N . ALA D 1 30 ? -27.112 -24.721 -4.832 1.00 31.60 32 ALA D N 1
ATOM 6543 C CA . ALA D 1 30 ? -26.272 -24.038 -3.851 1.00 29.70 32 ALA D CA 1
ATOM 6544 C C . ALA D 1 30 ? -24.831 -24.581 -3.770 1.00 30.34 32 ALA D C 1
ATOM 6545 O O . ALA D 1 30 ? -24.616 -25.791 -3.693 1.00 24.44 32 ALA D O 1
ATOM 6547 N N . LEU D 1 31 ? -23.856 -23.669 -3.784 1.00 31.92 33 LEU D N 1
ATOM 6548 C CA . LEU D 1 31 ? -22.436 -24.009 -3.675 1.00 19.37 33 LEU D CA 1
ATOM 6549 C C . LEU D 1 31 ? -21.835 -23.365 -2.443 1.00 22.81 33 LEU D C 1
ATOM 6550 O O . LEU D 1 31 ? -21.574 -22.169 -2.415 1.00 34.62 33 LEU D O 1
ATOM 6555 N N . LEU D 1 32 ? -21.617 -24.167 -1.417 1.00 19.87 34 LEU D N 1
ATOM 6556 C CA . LEU D 1 32 ? -21.144 -23.643 -0.151 1.00 17.50 34 LEU D CA 1
ATOM 6557 C C . LEU D 1 32 ? -19.709 -24.067 0.071 1.00 16.13 34 LEU D C 1
ATOM 6558 O O . LEU D 1 32 ? -19.417 -25.246 0.234 1.00 20.44 34 LEU D O 1
ATOM 6563 N N . MET D 1 33 ? -18.813 -23.096 0.047 1.00 11.86 35 MET D N 1
ATOM 6564 C CA . MET D 1 33 ? -17.393 -23.385 0.108 1.00 23.40 35 MET D CA 1
ATOM 6565 C C . MET D 1 33 ? -16.878 -22.933 1.458 1.00 22.30 35 MET D C 1
ATOM 6566 O O . MET D 1 33 ? -17.558 -22.179 2.152 1.00 8.31 35 MET D O 1
ATOM 6571 N N . LYS D 1 34 ? -15.704 -23.418 1.848 1.00 11.56 36 LYS D N 1
ATOM 6572 C CA . LYS D 1 34 ? -15.350 -23.349 3.257 1.00 27.86 36 LYS D CA 1
ATOM 6573 C C . LYS D 1 34 ? -14.528 -22.111 3.516 1.00 42.65 36 LYS D C 1
ATOM 6574 O O . LYS D 1 34 ? -14.597 -21.524 4.597 1.00 53.85 36 LYS D O 1
ATOM 6580 N N . THR D 1 35 ? -13.770 -21.696 2.513 1.00 46.42 37 THR D N 1
ATOM 6581 C CA . THR D 1 35 ? -13.011 -20.465 2.622 1.00 47.14 37 THR D CA 1
ATOM 6582 C C . THR D 1 35 ? -12.955 -19.750 1.296 1.00 39.70 37 THR D C 1
ATOM 6583 O O . THR D 1 35 ? -13.499 -20.209 0.299 1.00 19.82 37 THR D O 1
ATOM 6587 N N . LEU D 1 36 ? -12.277 -18.618 1.295 1.00 50.81 38 LEU D N 1
ATOM 6588 C CA . LEU D 1 36 ? -12.319 -17.734 0.154 1.00 50.60 38 LEU D CA 1
ATOM 6589 C C . LEU D 1 36 ? -10.937 -17.230 -0.207 1.00 48.51 38 LEU D C 1
ATOM 6590 O O . LEU D 1 36 ? -10.596 -17.091 -1.380 1.00 38.76 38 LEU D O 1
ATOM 6595 N N . SER D 1 37 ? -10.153 -16.953 0.828 1.00 55.56 39 SER D N 1
ATOM 6596 C CA . SER D 1 37 ? -8.785 -16.499 0.667 1.00 63.46 39 SER D CA 1
ATOM 6597 C C . SER D 1 37 ? -7.902 -17.522 -0.077 1.00 65.85 39 SER D C 1
ATOM 6598 O O . SER D 1 37 ? -6.908 -17.136 -0.698 1.00 73.12 39 SER D O 1
ATOM 6601 N N . ASN D 1 38 ? -8.265 -18.810 -0.015 1.00 54.87 40 ASN D N 1
ATOM 6602 C CA . ASN D 1 38 ? -7.567 -19.881 -0.757 1.00 37.62 40 ASN D CA 1
ATOM 6603 C C . ASN D 1 38 ? -7.804 -19.756 -2.266 1.00 34.91 40 ASN D C 1
ATOM 6604 O O . ASN D 1 38 ? -8.945 -19.695 -2.725 1.00 37.60 40 ASN D O 1
ATOM 6609 N N . GLU D 1 39 ? -6.716 -19.710 -3.030 1.00 33.36 41 GLU D N 1
ATOM 6610 C CA . GLU D 1 39 ? -6.795 -19.585 -4.482 1.00 37.58 41 GLU D CA 1
ATOM 6611 C C . GLU D 1 39 ? -7.410 -20.814 -5.152 1.00 31.47 41 GLU D C 1
ATOM 6612 O O . GLU D 1 39 ? -7.926 -20.714 -6.268 1.00 17.96 41 GLU D O 1
ATOM 6618 N N . TYR D 1 40 ? -7.335 -21.964 -4.474 1.00 30.01 42 TYR D N 1
ATOM 6619 C CA . TYR D 1 40 ? -7.909 -23.213 -4.979 1.00 25.75 42 TYR D CA 1
ATOM 6620 C C . TYR D 1 40 ? -9.441 -23.149 -5.104 1.00 28.15 42 TYR D C 1
ATOM 6621 O O . TYR D 1 40 ? -10.010 -23.593 -6.110 1.00 31.01 42 TYR D O 1
ATOM 6630 N N . PHE D 1 41 ? -10.102 -22.593 -4.091 1.00 17.02 43 PHE D N 1
ATOM 6631 C CA . PHE D 1 41 ? -11.556 -22.527 -4.081 1.00 22.72 43 PHE D CA 1
ATOM 6632 C C . PHE D 1 41 ? -12.082 -21.378 -4.925 1.00 34.49 43 PHE D C 1
ATOM 6633 O O . PHE D 1 41 ? -13.182 -21.460 -5.469 1.00 37.63 43 PHE D O 1
ATOM 6641 N N . ILE D 1 42 ? -11.292 -20.311 -5.028 1.00 38.86 44 ILE D N 1
ATOM 6642 C CA . ILE D 1 42 ? -11.522 -19.251 -6.010 1.00 31.17 44 ILE D CA 1
ATOM 6643 C C . ILE D 1 42 ? -11.567 -19.833 -7.424 1.00 25.10 44 ILE D C 1
ATOM 6644 O O . ILE D 1 42 ? -12.445 -19.507 -8.231 1.00 15.81 44 ILE D O 1
ATOM 6649 N N . SER D 1 43 ? -10.603 -20.710 -7.695 1.00 27.22 45 SER D N 1
ATOM 6650 C CA . SER D 1 43 ? -10.485 -21.424 -8.958 1.00 20.03 45 SER D CA 1
ATOM 6651 C C . SER D 1 43 ? -11.690 -22.320 -9.188 1.00 37.11 45 SER D C 1
ATOM 6652 O O . SER D 1 43 ? -12.215 -22.402 -10.299 1.00 46.58 45 SER D O 1
ATOM 6655 N N . MET D 1 44 ? -12.124 -22.991 -8.126 1.00 40.69 46 MET D N 1
ATOM 6656 C CA . MET D 1 44 ? -13.264 -23.894 -8.195 1.00 40.37 46 MET D CA 1
ATOM 6657 C C . MET D 1 44 ? -14.560 -23.129 -8.428 1.00 35.84 46 MET D C 1
ATOM 6658 O O . MET D 1 44 ? -15.444 -23.594 -9.152 1.00 32.02 46 MET D O 1
ATOM 6663 N N . ARG D 1 45 ? -14.673 -21.959 -7.806 1.00 33.29 47 ARG D N 1
ATOM 6664 C CA . ARG D 1 45 ? -15.876 -21.155 -7.954 1.00 27.85 47 ARG D CA 1
ATOM 6665 C C . ARG D 1 45 ? -15.968 -20.567 -9.358 1.00 30.92 47 ARG D C 1
ATOM 6666 O O . ARG D 1 45 ? -17.057 -20.464 -9.919 1.00 30.10 47 ARG D O 1
ATOM 6674 N N . GLN D 1 46 ? -14.828 -20.185 -9.925 1.00 30.85 48 GLN D N 1
ATOM 6675 C CA . GLN D 1 46 ? -14.818 -19.624 -11.270 1.00 32.21 48 GLN D CA 1
ATOM 6676 C C . GLN D 1 46 ? -15.406 -20.632 -12.266 1.00 26.45 48 GLN D C 1
ATOM 6677 O O . GLN D 1 46 ? -16.318 -20.312 -13.024 1.00 27.71 48 GLN D O 1
ATOM 6683 N N . GLY D 1 47 ? -14.887 -21.853 -12.246 1.00 21.27 49 GLY D N 1
ATOM 6684 C CA . GLY D 1 47 ? -15.381 -22.906 -13.111 1.00 21.63 49 GLY D CA 1
ATOM 6685 C C . GLY D 1 47 ? -16.828 -23.261 -12.853 1.00 22.31 49 GLY D C 1
ATOM 6686 O O . GLY D 1 47 ? -17.564 -23.603 -13.775 1.00 30.56 49 GLY D O 1
ATOM 6687 N N . ALA D 1 48 ? -17.234 -23.193 -11.591 1.00 25.35 50 ALA D N 1
ATOM 6688 C CA . ALA D 1 48 ? -18.602 -23.512 -11.208 1.00 25.37 50 ALA D CA 1
ATOM 6689 C C . ALA D 1 48 ? -19.553 -22.497 -11.806 1.00 27.70 50 ALA D C 1
ATOM 6690 O O . ALA D 1 48 ? -20.638 -22.849 -12.241 1.00 36.79 50 ALA D O 1
ATOM 6692 N N . GLU D 1 49 ? -19.137 -21.235 -11.823 1.00 28.55 51 GLU D N 1
ATOM 6693 C CA . GLU D 1 49 ? -19.888 -20.178 -12.493 1.00 32.15 51 GLU D CA 1
ATOM 6694 C C . GLU D 1 49 ? -20.053 -20.489 -13.990 1.00 35.45 51 GLU D C 1
ATOM 6695 O O . GLU D 1 49 ? -21.055 -20.101 -14.612 1.00 36.91 51 GLU D O 1
ATOM 6701 N N . GLU D 1 50 ? -19.068 -21.197 -14.549 1.00 26.88 52 GLU D N 1
ATOM 6702 C CA . GLU D 1 50 ? -19.002 -21.481 -15.983 1.00 30.83 52 GLU D CA 1
ATOM 6703 C C . GLU D 1 50 ? -19.830 -22.696 -16.393 1.00 31.98 52 GLU D C 1
ATOM 6704 O O . GLU D 1 50 ? -20.465 -22.691 -17.447 1.00 33.25 52 GLU D O 1
ATOM 6710 N N . THR D 1 51 ? -19.802 -23.739 -15.568 1.00 36.01 53 THR D N 1
ATOM 6711 C CA . THR D 1 51 ? -20.690 -24.894 -15.721 1.00 30.10 53 THR D CA 1
ATOM 6712 C C . THR D 1 51 ? -22.155 -24.483 -15.540 1.00 29.69 53 THR D C 1
ATOM 6713 O O . THR D 1 51 ? -23.040 -24.953 -16.256 1.00 19.88 53 THR D O 1
ATOM 6717 N N . ALA D 1 52 ? -22.397 -23.592 -14.582 1.00 23.47 54 ALA D N 1
ATOM 6718 C CA . ALA D 1 52 ? -23.736 -23.105 -14.311 1.00 22.63 54 ALA D CA 1
ATOM 6719 C C . ALA D 1 52 ? -24.287 -22.364 -15.525 1.00 38.44 54 ALA D C 1
ATOM 6720 O O . ALA D 1 52 ? -25.424 -22.593 -15.931 1.00 50.54 54 ALA D O 1
ATOM 6722 N N . LYS D 1 53 ? -23.480 -21.491 -16.119 1.00 43.36 55 LYS D N 1
ATOM 6723 C CA . LYS D 1 53 ? -23.899 -20.788 -17.329 1.00 48.62 55 LYS D CA 1
ATOM 6724 C C . LYS D 1 53 ? -23.964 -21.717 -18.554 1.00 46.60 55 LYS D C 1
ATOM 6725 O O . LYS D 1 53 ? -24.567 -21.369 -19.564 1.00 57.01 55 LYS D O 1
ATOM 6731 N N . GLN D 1 54 ? -23.364 -22.899 -18.458 1.00 35.78 56 GLN D N 1
ATOM 6732 C CA . GLN D 1 54 ? -23.478 -23.912 -19.508 1.00 34.89 56 GLN D CA 1
ATOM 6733 C C . GLN D 1 54 ? -24.818 -24.665 -19.470 1.00 35.73 56 GLN D C 1
ATOM 6734 O O . GLN D 1 54 ? -25.305 -25.126 -20.504 1.00 30.06 56 GLN D O 1
ATOM 6740 N N . LYS D 1 55 ? -25.405 -24.799 -18.280 1.00 37.82 57 LYS D N 1
ATOM 6741 C CA . LYS D 1 55 ? -26.509 -25.744 -18.074 1.00 37.95 57 LYS D CA 1
ATOM 6742 C C . LYS D 1 55 ? -27.833 -25.095 -17.689 1.00 43.31 57 LYS D C 1
ATOM 6743 O O . LYS D 1 55 ? -28.803 -25.806 -17.423 1.00 51.56 57 LYS D O 1
ATOM 6749 N N . ASP D 1 56 ? -27.868 -23.762 -17.678 1.00 43.67 58 ASP D N 1
ATOM 6750 C CA . ASP D 1 56 ? -29.050 -22.991 -17.279 1.00 49.81 58 ASP D CA 1
ATOM 6751 C C . ASP D 1 56 ? -29.369 -23.242 -15.809 1.00 53.50 58 ASP D C 1
ATOM 6752 O O . ASP D 1 56 ? -30.499 -23.568 -15.418 1.00 51.25 58 ASP D O 1
ATOM 6757 N N . ILE D 1 57 ? -28.333 -23.069 -15.002 1.00 51.37 59 ILE D N 1
ATOM 6758 C CA . ILE D 1 57 ? -28.402 -23.275 -13.576 1.00 41.91 59 ILE D CA 1
ATOM 6759 C C . ILE D 1 57 ? -28.286 -21.927 -12.875 1.00 37.92 59 ILE D C 1
ATOM 6760 O O . ILE D 1 57 ? -27.485 -21.090 -13.273 1.00 34.20 59 ILE D O 1
ATOM 6765 N N . ASP D 1 58 ? -29.103 -21.699 -11.854 1.00 36.12 60 ASP D N 1
ATOM 6766 C CA . ASP D 1 58 ? -28.894 -20.548 -10.983 1.00 41.38 60 ASP D CA 1
ATOM 6767 C C . ASP D 1 58 ? -27.955 -20.968 -9.861 1.00 38.35 60 ASP D C 1
ATOM 6768 O O . ASP D 1 58 ? -28.365 -21.706 -8.968 1.00 42.72 60 ASP D O 1
ATOM 6773 N N . LEU D 1 59 ? -26.698 -20.518 -9.906 1.00 38.15 61 LEU D N 1
ATOM 6774 C CA . LEU D 1 59 ? -25.719 -20.901 -8.875 1.00 36.18 61 LEU D CA 1
ATOM 6775 C C . LEU D 1 59 ? -25.658 -19.896 -7.714 1.00 42.43 61 LEU D C 1
ATOM 6776 O O . LEU D 1 59 ? -25.261 -18.741 -7.886 1.00 45.10 61 LEU D O 1
ATOM 6781 N N . ILE D 1 60 ? -26.055 -20.366 -6.534 1.00 38.46 62 ILE D N 1
ATOM 6782 C CA . ILE D 1 60 ? -26.080 -19.563 -5.323 1.00 28.84 62 ILE D CA 1
ATOM 6783 C C . ILE D 1 60 ? -24.792 -19.842 -4.572 1.00 29.69 62 ILE D C 1
ATOM 6784 O O . ILE D 1 60 ? -24.634 -20.909 -3.999 1.00 33.75 62 ILE D O 1
ATOM 6789 N N . VAL D 1 61 ? -23.855 -18.904 -4.598 1.00 34.10 63 VAL D N 1
ATOM 6790 C CA . VAL D 1 61 ? -22.564 -19.125 -3.959 1.00 27.89 63 VAL D CA 1
ATOM 6791 C C . VAL D 1 61 ? -22.497 -18.430 -2.609 1.00 37.46 63 VAL D C 1
ATOM 6792 O O . VAL D 1 61 ? -22.764 -17.239 -2.489 1.00 46.18 63 VAL D O 1
ATOM 6796 N N . GLN D 1 62 ? -22.152 -19.194 -1.582 1.00 48.25 64 GLN D N 1
ATOM 6797 C CA . GLN D 1 62 ? -21.964 -18.644 -0.251 1.00 40.98 64 GLN D CA 1
ATOM 6798 C C . GLN D 1 62 ? -20.692 -19.224 0.330 1.00 43.07 64 GLN D C 1
ATOM 6799 O O . GLN D 1 62 ? -20.377 -20.391 0.096 1.00 34.92 64 GLN D O 1
ATOM 6805 N N . VAL D 1 63 ? -19.953 -18.388 1.059 1.00 50.76 65 VAL D N 1
ATOM 6806 C CA . VAL D 1 63 ? -18.621 -18.724 1.567 1.00 40.23 65 VAL D CA 1
ATOM 6807 C C . VAL D 1 63 ? -18.544 -18.535 3.088 1.00 41.75 65 VAL D C 1
ATOM 6808 O O . VAL D 1 63 ? -19.296 -17.756 3.664 1.00 42.08 65 VAL D O 1
ATOM 6812 N N . ALA D 1 64 ? -17.625 -19.243 3.733 1.00 49.13 66 ALA D N 1
ATOM 6813 C CA . ALA D 1 64 ? -17.530 -19.229 5.187 1.00 45.10 66 ALA D CA 1
ATOM 6814 C C . ALA D 1 64 ? -16.241 -18.562 5.701 1.00 38.16 66 ALA D C 1
ATOM 6815 O O . ALA D 1 64 ? -15.160 -18.728 5.134 1.00 32.39 66 ALA D O 1
ATOM 6817 N N . THR D 1 70 ? -16.796 -23.898 11.005 1.00 18.75 72 THR D N 1
ATOM 6818 C CA . THR D 1 70 ? -17.611 -25.126 10.937 1.00 35.55 72 THR D CA 1
ATOM 6819 C C . THR D 1 70 ? -19.076 -24.908 11.332 1.00 37.18 72 THR D C 1
ATOM 6820 O O . THR D 1 70 ? -19.977 -25.179 10.543 1.00 29.96 72 THR D O 1
ATOM 6824 N N . GLU D 1 71 ? -19.311 -24.446 12.558 1.00 41.78 73 GLU D N 1
ATOM 6825 C CA . GLU D 1 71 ? -20.649 -24.036 12.984 1.00 29.84 73 GLU D CA 1
ATOM 6826 C C . GLU D 1 71 ? -21.312 -23.237 11.889 1.00 33.02 73 GLU D C 1
ATOM 6827 O O . GLU D 1 71 ? -22.418 -23.545 11.455 1.00 39.90 73 GLU D O 1
ATOM 6833 N N . GLN D 1 72 ? -20.589 -22.222 11.427 1.00 42.32 74 GLN D N 1
ATOM 6834 C CA . GLN D 1 72 ? -21.014 -21.368 10.324 1.00 44.70 74 GLN D CA 1
ATOM 6835 C C . GLN D 1 72 ? -21.366 -22.154 9.053 1.00 43.71 74 GLN D C 1
ATOM 6836 O O . GLN D 1 72 ? -22.414 -21.930 8.451 1.00 46.62 74 GLN D O 1
ATOM 6842 N N . LEU D 1 73 ? -20.494 -23.067 8.639 1.00 34.63 75 LEU D N 1
ATOM 6843 C CA . LEU D 1 73 ? -20.694 -23.730 7.361 1.00 29.98 75 LEU D CA 1
ATOM 6844 C C . LEU D 1 73 ? -21.853 -24.721 7.448 1.00 30.97 75 LEU D C 1
ATOM 6845 O O . LEU D 1 73 ? -22.595 -24.894 6.480 1.00 27.65 75 LEU D O 1
ATOM 6850 N N . VAL D 1 74 ? -22.014 -25.358 8.608 1.00 28.89 76 VAL D N 1
ATOM 6851 C CA . VAL D 1 74 ? -23.140 -26.263 8.811 1.00 28.43 76 VAL D CA 1
ATOM 6852 C C . VAL D 1 74 ? -24.411 -25.435 8.782 1.00 23.72 76 VAL D C 1
ATOM 6853 O O . VAL D 1 74 ? -25.443 -25.882 8.297 1.00 32.79 76 VAL D O 1
ATOM 6857 N N . GLY D 1 75 ? -24.322 -24.218 9.301 1.00 14.70 77 GLY D N 1
ATOM 6858 C CA . GLY D 1 75 ? -25.431 -23.290 9.240 1.00 25.10 77 GLY D CA 1
ATOM 6859 C C . GLY D 1 75 ? -25.930 -22.998 7.830 1.00 37.16 77 GLY D C 1
ATOM 6860 O O . GLY D 1 75 ? -27.124 -23.167 7.559 1.00 39.37 77 GLY D O 1
ATOM 6861 N N . LEU D 1 76 ? -25.033 -22.566 6.936 1.00 36.75 78 LEU D N 1
ATOM 6862 C CA . LEU D 1 76 ? -25.417 -22.206 5.563 1.00 32.62 78 LEU D CA 1
ATOM 6863 C C . LEU D 1 76 ? -26.078 -23.368 4.809 1.00 35.13 78 LEU D C 1
ATOM 6864 O O . LEU D 1 76 ? -27.012 -23.154 4.037 1.00 35.65 78 LEU D O 1
ATOM 6869 N N . VAL D 1 77 ? -25.595 -24.589 5.033 1.00 34.51 79 VAL D N 1
ATOM 6870 C CA . VAL D 1 77 ? -26.257 -25.786 4.515 1.00 26.52 79 VAL D CA 1
ATOM 6871 C C . VAL D 1 77 ? -27.728 -25.819 4.939 1.00 26.75 79 VAL D C 1
ATOM 6872 O O . VAL D 1 77 ? -28.634 -26.000 4.113 1.00 30.99 79 VAL D O 1
ATOM 6876 N N . GLU D 1 78 ? -27.945 -25.642 6.238 1.00 14.35 80 GLU D N 1
ATOM 6877 C CA . GLU D 1 78 ? -29.278 -25.622 6.818 1.00 24.89 80 GLU D CA 1
ATOM 6878 C C . GLU D 1 78 ? -30.139 -24.470 6.256 1.00 32.26 80 GLU D C 1
ATOM 6879 O O . GLU D 1 78 ? -31.349 -24.630 6.040 1.00 26.64 80 GLU D O 1
ATOM 6885 N N . ASN D 1 79 ? -29.523 -23.308 6.030 1.00 33.52 81 ASN D N 1
ATOM 6886 C CA . ASN D 1 79 ? -30.238 -22.203 5.399 1.00 30.41 81 ASN D CA 1
ATOM 6887 C C . ASN D 1 79 ? -30.715 -22.600 4.012 1.00 30.91 81 ASN D C 1
ATOM 6888 O O . ASN D 1 79 ? -31.879 -22.431 3.692 1.00 44.90 81 ASN D O 1
ATOM 6893 N N . MET D 1 80 ? -29.826 -23.165 3.204 1.00 27.87 82 MET D N 1
ATOM 6894 C CA . MET D 1 80 ? -30.177 -23.581 1.850 1.00 29.68 82 MET D CA 1
ATOM 6895 C C . MET D 1 80 ? -31.275 -24.647 1.802 1.00 35.15 82 MET D C 1
ATOM 6896 O O . MET D 1 80 ? -31.830 -24.921 0.733 1.00 38.52 82 MET D O 1
ATOM 6901 N N . ILE D 1 81 ? -31.585 -25.253 2.945 1.00 33.44 83 ILE D N 1
ATOM 6902 C CA . ILE D 1 81 ? -32.625 -26.279 2.999 1.00 32.37 83 ILE D CA 1
ATOM 6903 C C . ILE D 1 81 ? -33.955 -25.653 3.416 1.00 25.58 83 ILE D C 1
ATOM 6904 O O . ILE D 1 81 ? -35.028 -26.123 3.030 1.00 28.13 83 ILE D O 1
ATOM 6909 N N . ALA D 1 82 ? -33.877 -24.585 4.205 1.00 24.68 84 ALA D N 1
ATOM 6910 C CA . ALA D 1 82 ? -35.057 -23.780 4.519 1.00 16.85 84 ALA D CA 1
ATOM 6911 C C . ALA D 1 82 ? -35.572 -23.184 3.235 1.00 16.21 84 ALA D C 1
ATOM 6912 O O . ALA D 1 82 ? -36.732 -23.342 2.885 1.00 33.30 84 ALA D O 1
ATOM 6914 N N . LYS D 1 83 ? -34.669 -22.522 2.525 1.00 16.96 85 LYS D N 1
ATOM 6915 C CA . LYS D 1 83 ? -34.956 -21.873 1.257 1.00 25.17 85 LYS D CA 1
ATOM 6916 C C . LYS D 1 83 ? -35.518 -22.864 0.240 1.00 21.31 85 LYS D C 1
ATOM 6917 O O . LYS D 1 83 ? -36.115 -22.457 -0.754 1.00 31.96 85 LYS D O 1
ATOM 6923 N N . LYS D 1 84 ? -35.345 -24.157 0.504 1.00 15.97 86 LYS D N 1
ATOM 6924 C CA . LYS D 1 84 ? -35.789 -25.206 -0.418 1.00 18.91 86 LYS D CA 1
ATOM 6925 C C . LYS D 1 84 ? -35.248 -25.007 -1.834 1.00 12.19 86 LYS D C 1
ATOM 6926 O O . LYS D 1 84 ? -36.013 -24.817 -2.773 1.00 18.61 86 LYS D O 1
ATOM 6932 N N . VAL D 1 85 ? -33.930 -25.046 -1.983 1.00 14.16 87 VAL D N 1
ATOM 6933 C CA . VAL D 1 85 ? -33.302 -25.053 -3.298 1.00 19.84 87 VAL D CA 1
ATOM 6934 C C . VAL D 1 85 ? -33.652 -26.356 -4.024 1.00 32.49 87 VAL D C 1
ATOM 6935 O O . VAL D 1 85 ? -34.614 -27.052 -3.666 1.00 33.15 87 VAL D O 1
ATOM 6939 N N . ASP D 1 86 ? -32.865 -26.702 -5.036 1.00 32.92 88 ASP D N 1
ATOM 6940 C CA . ASP D 1 86 ? -33.048 -27.987 -5.700 1.00 29.85 88 ASP D CA 1
ATOM 6941 C C . ASP D 1 86 ? -31.893 -28.949 -5.430 1.00 25.58 88 ASP D C 1
ATOM 6942 O O . ASP D 1 86 ? -32.055 -30.172 -5.398 1.00 27.91 88 ASP D O 1
ATOM 6947 N N . ALA D 1 87 ? -30.727 -28.380 -5.210 1.00 21.95 89 ALA D N 1
ATOM 6948 C CA . ALA D 1 87 ? -29.577 -29.172 -4.873 1.00 22.19 89 ALA D CA 1
ATOM 6949 C C . ALA D 1 87 ? -28.587 -28.332 -4.064 1.00 23.42 89 ALA D C 1
ATOM 6950 O O . ALA D 1 87 ? -28.525 -27.107 -4.198 1.00 24.36 89 ALA D O 1
ATOM 6952 N N . ILE D 1 88 ? -27.822 -29.012 -3.221 1.00 15.63 90 ILE D N 1
ATOM 6953 C CA . ILE D 1 88 ? -26.775 -28.387 -2.437 1.00 16.32 90 ILE D CA 1
ATOM 6954 C C . ILE D 1 88 ? -25.426 -29.062 -2.669 1.00 21.41 90 ILE D C 1
ATOM 6955 O O . ILE D 1 88 ? -25.292 -30.288 -2.566 1.00 14.47 90 ILE D O 1
ATOM 6960 N N . ILE D 1 89 ? -24.437 -28.243 -3.009 1.00 30.27 91 ILE D N 1
ATOM 6961 C CA . ILE D 1 89 ? -23.043 -28.663 -3.079 1.00 24.25 91 ILE D CA 1
ATOM 6962 C C . ILE D 1 89 ? -22.287 -27.980 -1.965 1.00 24.19 91 ILE D C 1
ATOM 6963 O O . ILE D 1 89 ? -22.326 -26.759 -1.836 1.00 31.90 91 ILE D O 1
ATOM 6968 N N . VAL D 1 90 ? -21.612 -28.762 -1.144 1.00 19.83 92 VAL D N 1
ATOM 6969 C CA . VAL D 1 90 ? -20.850 -28.187 -0.057 1.00 23.47 92 VAL D CA 1
ATOM 6970 C C . VAL D 1 90 ? -19.445 -28.780 -0.073 1.00 24.25 92 VAL D C 1
ATOM 6971 O O . VAL D 1 90 ? -19.268 -29.971 -0.375 1.00 11.34 92 VAL D O 1
ATOM 6975 N N . THR D 1 91 ? -18.452 -27.927 0.182 1.00 25.34 93 THR D N 1
ATOM 6976 C CA . THR D 1 91 ? -17.126 -28.383 0.573 1.00 25.87 93 THR D CA 1
ATOM 6977 C C . THR D 1 91 ? -17.051 -28.278 2.095 1.00 31.53 93 THR D C 1
ATOM 6978 O O . THR D 1 91 ? -16.710 -27.221 2.644 1.00 18.96 93 THR D O 1
ATOM 6982 N N . PRO D 1 92 ? -17.378 -29.378 2.786 1.00 36.05 94 PRO D N 1
ATOM 6983 C CA . PRO D 1 92 ? -17.395 -29.410 4.253 1.00 41.77 94 PRO D CA 1
ATOM 6984 C C . PRO D 1 92 ? -16.040 -29.111 4.911 1.00 35.98 94 PRO D C 1
ATOM 6985 O O . PRO D 1 92 ? -15.009 -29.501 4.365 1.00 23.27 94 PRO D O 1
ATOM 6989 N N . ASN D 1 93 ? -16.057 -28.433 6.062 1.00 36.52 95 ASN D N 1
ATOM 6990 C CA . ASN D 1 93 ? -14.848 -28.246 6.867 1.00 34.29 95 ASN D CA 1
ATOM 6991 C C . ASN D 1 93 ? -14.799 -29.124 8.134 1.00 37.16 95 ASN D C 1
ATOM 6992 O O . ASN D 1 93 ? -14.175 -28.745 9.126 1.00 44.99 95 ASN D O 1
ATOM 6997 N N . ASP D 1 94 ? -15.443 -30.292 8.086 1.00 23.67 96 ASP D N 1
ATOM 6998 C CA . ASP D 1 94 ? -15.417 -31.264 9.181 1.00 24.13 96 ASP D CA 1
ATOM 6999 C C . ASP D 1 94 ? -16.056 -32.568 8.697 1.00 37.81 96 ASP D C 1
ATOM 7000 O O . ASP D 1 94 ? -17.104 -32.534 8.055 1.00 51.94 96 ASP D O 1
ATOM 7005 N N . SER D 1 95 ? -15.441 -33.711 9.000 1.00 32.22 97 SER D N 1
ATOM 7006 C CA . SER D 1 95 ? -15.934 -35.008 8.505 1.00 26.22 97 SER D CA 1
ATOM 7007 C C . SER D 1 95 ? -17.194 -35.571 9.212 1.00 22.18 97 SER D C 1
ATOM 7008 O O . SER D 1 95 ? -17.892 -36.430 8.658 1.00 20.44 97 SER D O 1
ATOM 7011 N N . ILE D 1 96 ? -17.473 -35.102 10.428 1.00 22.69 98 ILE D N 1
ATOM 7012 C CA . ILE D 1 96 ? -18.541 -35.668 11.265 1.00 19.86 98 ILE D CA 1
ATOM 7013 C C . ILE D 1 96 ? -19.658 -34.658 11.594 1.00 24.64 98 ILE D C 1
ATOM 7014 O O . ILE D 1 96 ? -20.833 -35.015 11.653 1.00 19.09 98 ILE D O 1
ATOM 7019 N N . ALA D 1 97 ? -19.282 -33.396 11.794 1.00 23.37 99 ALA D N 1
ATOM 7020 C CA . ALA D 1 97 ? -20.238 -32.321 12.067 1.00 16.02 99 ALA D CA 1
ATOM 7021 C C . ALA D 1 97 ? -21.412 -32.275 11.104 1.00 20.84 99 ALA D C 1
ATOM 7022 O O . ALA D 1 97 ? -22.530 -31.990 11.514 1.00 33.11 99 ALA D O 1
ATOM 7024 N N . PHE D 1 98 ? -21.153 -32.558 9.830 1.00 19.05 100 PHE D N 1
ATOM 7025 C CA . PHE D 1 98 ? -22.114 -32.287 8.765 1.00 16.84 100 PHE D CA 1
ATOM 7026 C C . PHE D 1 98 ? -23.113 -33.412 8.514 1.00 25.66 100 PHE D C 1
ATOM 7027 O O . PHE D 1 98 ? -24.009 -33.258 7.686 1.00 32.51 100 PHE D O 1
ATOM 7035 N N . ILE D 1 99 ? -22.971 -34.537 9.213 1.00 26.80 101 ILE D N 1
ATOM 7036 C CA . ILE D 1 99 ? -23.863 -35.680 8.988 1.00 33.01 101 ILE D CA 1
ATOM 7037 C C . ILE D 1 99 ? -25.342 -35.331 9.317 1.00 33.38 101 ILE D C 1
ATOM 7038 O O . ILE D 1 99 ? -26.240 -35.706 8.564 1.00 24.76 101 ILE D O 1
ATOM 7043 N N . PRO D 1 100 ? -25.608 -34.588 10.408 1.00 34.06 102 PRO D N 1
ATOM 7044 C CA . PRO D 1 100 ? -27.001 -34.142 10.584 1.00 27.77 102 PRO D CA 1
ATOM 7045 C C . PRO D 1 100 ? -27.533 -33.251 9.459 1.00 24.54 102 PRO D C 1
ATOM 7046 O O . PRO D 1 100 ? -28.701 -33.354 9.102 1.00 38.34 102 PRO D O 1
ATOM 7050 N N . ALA D 1 101 ? -26.696 -32.382 8.917 1.00 17.68 103 ALA D N 1
ATOM 7051 C CA . ALA D 1 101 ? -27.119 -31.516 7.830 1.00 17.75 103 ALA D CA 1
ATOM 7052 C C . ALA D 1 101 ? -27.509 -32.339 6.604 1.00 18.84 103 ALA D C 1
ATOM 7053 O O . ALA D 1 101 ? -28.542 -32.089 5.986 1.00 27.50 103 ALA D O 1
ATOM 7055 N N . PHE D 1 102 ? -26.685 -33.325 6.262 1.00 16.01 104 PHE D N 1
ATOM 7056 C CA . PHE D 1 102 ? -26.982 -34.256 5.165 1.00 22.26 104 PHE D CA 1
ATOM 7057 C C . PHE D 1 102 ? -28.229 -35.133 5.411 1.00 28.62 104 PHE D C 1
ATOM 7058 O O . PHE D 1 102 ? -28.856 -35.599 4.463 1.00 31.80 104 PHE D O 1
ATOM 7066 N N . GLN D 1 103 ? -28.568 -35.358 6.681 1.00 33.53 105 GLN D N 1
ATOM 7067 C CA . GLN D 1 103 ? -29.771 -36.101 7.073 1.00 30.05 105 GLN D CA 1
ATOM 7068 C C . GLN D 1 103 ? -31.037 -35.238 6.961 1.00 23.89 105 GLN D C 1
ATOM 7069 O O . GLN D 1 103 ? -32.116 -35.721 6.598 1.00 17.61 105 GLN D O 1
ATOM 7075 N N . LYS D 1 104 ? -30.911 -33.960 7.282 1.00 7.74 106 LYS D N 1
ATOM 7076 C CA . LYS D 1 104 ? -32.041 -33.066 7.148 1.00 7.77 106 LYS D CA 1
ATOM 7077 C C . LYS D 1 104 ? -32.340 -32.758 5.672 1.00 17.16 106 LYS D C 1
ATOM 7078 O O . LYS D 1 104 ? -33.467 -32.419 5.313 1.00 28.68 106 LYS D O 1
ATOM 7084 N N . ALA D 1 105 ? -31.329 -32.892 4.823 1.00 12.73 107 ALA D N 1
ATOM 7085 C CA . ALA D 1 105 ? -31.483 -32.665 3.388 1.00 19.47 107 ALA D CA 1
ATOM 7086 C C . ALA D 1 105 ? -32.221 -33.804 2.759 1.00 26.51 107 ALA D C 1
ATOM 7087 O O . ALA D 1 105 ? -32.912 -33.627 1.764 1.00 33.35 107 ALA D O 1
ATOM 7089 N N . GLU D 1 106 ? -32.052 -34.985 3.333 1.00 33.33 108 GLU D N 1
ATOM 7090 C CA . GLU D 1 106 ? -32.707 -36.174 2.817 1.00 41.95 108 GLU D CA 1
ATOM 7091 C C . GLU D 1 106 ? -34.184 -36.202 3.216 1.00 37.62 108 GLU D C 1
ATOM 7092 O O . GLU D 1 106 ? -35.024 -36.679 2.458 1.00 32.35 108 GLU D O 1
ATOM 7098 N N . LYS D 1 107 ? -34.498 -35.690 4.401 1.00 36.92 109 LYS D N 1
ATOM 7099 C CA . LYS D 1 107 ? -35.876 -35.665 4.863 1.00 30.59 109 LYS D CA 1
ATOM 7100 C C . LYS D 1 107 ? -36.648 -34.547 4.176 1.00 28.15 109 LYS D C 1
ATOM 7101 O O . LYS D 1 107 ? -37.877 -34.568 4.129 1.00 36.44 109 LYS D O 1
ATOM 7107 N N . ALA D 1 108 ? -35.905 -33.593 3.621 1.00 14.77 110 ALA D N 1
ATOM 7108 C CA . ALA D 1 108 ? -36.459 -32.510 2.806 1.00 17.45 110 ALA D CA 1
ATOM 7109 C C . ALA D 1 108 ? -36.698 -32.887 1.336 1.00 21.75 110 ALA D C 1
ATOM 7110 O O . ALA D 1 108 ? -37.463 -32.221 0.650 1.00 30.10 110 ALA D O 1
ATOM 7112 N N . GLY D 1 109 ? -36.035 -33.929 0.845 1.00 14.83 111 GLY D N 1
ATOM 7113 C CA . GLY D 1 109 ? -36.166 -34.329 -0.550 1.00 13.00 111 GLY D CA 1
ATOM 7114 C C . GLY D 1 109 ? -35.262 -33.526 -1.476 1.00 28.14 111 GLY D C 1
ATOM 7115 O O . GLY D 1 109 ? -35.470 -33.487 -2.697 1.00 31.63 111 GLY D O 1
ATOM 7116 N N . ILE D 1 110 ? -34.258 -32.883 -0.874 1.00 33.02 112 ILE D N 1
ATOM 7117 C CA . ILE D 1 110 ? -33.243 -32.087 -1.573 1.00 22.65 112 ILE D CA 1
ATOM 7118 C C . ILE D 1 110 ? -31.960 -32.889 -1.775 1.00 21.92 112 ILE D C 1
ATOM 7119 O O . ILE D 1 110 ? -31.305 -33.265 -0.798 1.00 16.99 112 ILE D O 1
ATOM 7124 N N . PRO D 1 111 ? -31.605 -33.174 -3.043 1.00 25.60 113 PRO D N 1
ATOM 7125 C CA . PRO D 1 111 ? -30.317 -33.801 -3.379 1.00 31.00 113 PRO D CA 1
ATOM 7126 C C . PRO D 1 111 ? -29.114 -33.007 -2.843 1.00 31.42 113 PRO D C 1
ATOM 7127 O O . PRO D 1 111 ? -29.070 -31.789 -3.009 1.00 23.13 113 PRO D O 1
ATOM 7131 N N . ILE D 1 112 ? -28.152 -33.687 -2.221 1.00 28.75 114 ILE D N 1
ATOM 7132 C CA . ILE D 1 112 ? -26.982 -33.006 -1.678 1.00 20.52 114 ILE D CA 1
ATOM 7133 C C . ILE D 1 112 ? -25.675 -33.736 -2.027 1.00 15.38 114 ILE D C 1
ATOM 7134 O O . ILE D 1 112 ? -25.607 -34.964 -2.043 1.00 7.31 114 ILE D O 1
ATOM 7139 N N . ILE D 1 113 ? -24.638 -32.959 -2.315 1.00 11.48 115 ILE D N 1
ATOM 7140 C CA . ILE D 1 113 ? -23.386 -33.508 -2.818 1.00 8.91 115 ILE D CA 1
ATOM 7141 C C . ILE D 1 113 ? -22.230 -33.149 -1.910 1.00 12.56 115 ILE D C 1
ATOM 7142 O O . ILE D 1 113 ? -22.033 -31.985 -1.588 1.00 20.07 115 ILE D O 1
ATOM 7147 N N . ASP D 1 114 ? -21.458 -34.160 -1.524 1.00 20.11 116 ASP D N 1
ATOM 7148 C CA . ASP D 1 114 ? -20.299 -34.004 -0.642 1.00 25.60 116 ASP D CA 1
ATOM 7149 C C . ASP D 1 114 ? -19.005 -33.775 -1.421 1.00 26.40 116 ASP D C 1
ATOM 7150 O O . ASP D 1 114 ? -18.484 -34.711 -2.025 1.00 28.92 116 ASP D O 1
ATOM 7155 N N . LEU D 1 115 ? -18.468 -32.555 -1.386 1.00 21.38 117 LEU D N 1
ATOM 7156 C CA . LEU D 1 115 ? -17.333 -32.220 -2.252 1.00 17.22 117 LEU D CA 1
ATOM 7157 C C . LEU D 1 115 ? -16.040 -31.905 -1.501 1.00 17.71 117 LEU D C 1
ATOM 7158 O O . LEU D 1 115 ? -16.050 -31.184 -0.497 1.00 24.78 117 LEU D O 1
ATOM 7163 N N . ASP D 1 116 ? -14.944 -32.475 -2.005 1.00 18.10 118 ASP D N 1
ATOM 7164 C CA . ASP D 1 116 ? -13.567 -32.221 -1.558 1.00 16.31 118 ASP D CA 1
ATOM 7165 C C . ASP D 1 116 ? -13.231 -33.003 -0.291 1.00 23.05 118 ASP D C 1
ATOM 7166 O O . ASP D 1 116 ? -12.394 -33.905 -0.323 1.00 32.79 118 ASP D O 1
ATOM 7171 N N . VAL D 1 117 ? -13.893 -32.665 0.813 1.00 18.18 119 VAL D N 1
ATOM 7172 C CA . VAL D 1 117 ? -13.692 -33.335 2.098 1.00 16.40 119 VAL D CA 1
ATOM 7173 C C . VAL D 1 117 ? -14.743 -34.425 2.291 1.00 16.50 119 VAL D C 1
ATOM 7174 O O . VAL D 1 117 ? -15.918 -34.130 2.390 1.00 19.31 119 VAL D O 1
ATOM 7178 N N . ARG D 1 118 ? -14.334 -35.687 2.331 1.00 20.32 120 ARG D N 1
ATOM 7179 C CA . ARG D 1 118 ? -15.308 -36.769 2.428 1.00 16.80 120 ARG D CA 1
ATOM 7180 C C . ARG D 1 118 ? -15.771 -36.960 3.878 1.00 21.73 120 ARG D C 1
ATOM 7181 O O . ARG D 1 118 ? -14.947 -36.987 4.807 1.00 17.05 120 ARG D O 1
ATOM 7189 N N . LEU D 1 119 ? -17.089 -37.053 4.070 1.00 24.23 121 LEU D N 1
ATOM 7190 C CA . LEU D 1 119 ? -17.673 -37.334 5.391 1.00 30.52 121 LEU D CA 1
ATOM 7191 C C . LEU D 1 119 ? -17.082 -38.606 6.013 1.00 39.63 121 LEU D C 1
ATOM 7192 O O . LEU D 1 119 ? -16.722 -39.550 5.290 1.00 41.06 121 LEU D O 1
ATOM 7197 N N . ASP D 1 120 ? -16.999 -38.642 7.345 1.00 35.61 122 ASP D N 1
ATOM 7198 C CA . ASP D 1 120 ? -16.412 -39.797 8.029 1.00 32.24 122 ASP D CA 1
ATOM 7199 C C . ASP D 1 120 ? -17.234 -41.057 7.751 1.00 42.70 122 ASP D C 1
ATOM 7200 O O . ASP D 1 120 ? -18.428 -41.113 8.042 1.00 50.93 122 ASP D O 1
ATOM 7205 N N . ALA D 1 121 ? -16.589 -42.067 7.181 1.00 40.55 123 ALA D N 1
ATOM 7206 C CA . ALA D 1 121 ? -17.312 -43.223 6.681 1.00 36.13 123 ALA D CA 1
ATOM 7207 C C . ALA D 1 121 ? -17.866 -44.074 7.811 1.00 32.90 123 ALA D C 1
ATOM 7208 O O . ALA D 1 121 ? -18.951 -44.652 7.693 1.00 32.61 123 ALA D O 1
ATOM 7210 N N . LYS D 1 122 ? -17.131 -44.155 8.915 1.00 28.62 124 LYS D N 1
ATOM 7211 C CA . LYS D 1 122 ? -17.540 -45.079 9.965 1.00 22.49 124 LYS D CA 1
ATOM 7212 C C . LYS D 1 122 ? -18.607 -44.406 10.808 1.00 26.91 124 LYS D C 1
ATOM 7213 O O . LYS D 1 122 ? -19.615 -45.028 11.146 1.00 38.22 124 LYS D O 1
ATOM 7219 N N . ALA D 1 123 ? -18.418 -43.122 11.089 1.00 19.92 125 ALA D N 1
ATOM 7220 C CA . ALA D 1 123 ? -19.493 -42.293 11.631 1.00 22.64 125 ALA D CA 1
ATOM 7221 C C . ALA D 1 123 ? -20.777 -42.377 10.799 1.00 29.82 125 ALA D C 1
ATOM 7222 O O . ALA D 1 123 ? -21.869 -42.446 11.345 1.00 33.23 125 ALA D O 1
ATOM 7224 N N . ALA D 1 124 ? -20.631 -42.366 9.477 1.00 30.45 126 ALA D N 1
ATOM 7225 C CA . ALA D 1 124 ? -21.765 -42.299 8.565 1.00 24.71 126 ALA D CA 1
ATOM 7226 C C . ALA D 1 124 ? -22.517 -43.626 8.471 1.00 31.34 126 ALA D C 1
ATOM 7227 O O . ALA D 1 124 ? -23.748 -43.650 8.367 1.00 27.99 126 ALA D O 1
ATOM 7229 N N . GLU D 1 125 ? -21.775 -44.729 8.494 1.00 28.28 127 GLU D N 1
ATOM 7230 C CA . GLU D 1 125 ? -22.391 -46.038 8.363 1.00 28.43 127 GLU D CA 1
ATOM 7231 C C . GLU D 1 125 ? -23.260 -46.278 9.567 1.00 33.05 127 GLU D C 1
ATOM 7232 O O . GLU D 1 125 ? -24.369 -46.803 9.452 1.00 38.14 127 GLU D O 1
ATOM 7238 N N . ALA D 1 126 ? -22.734 -45.889 10.724 1.00 32.91 128 ALA D N 1
ATOM 7239 C CA . ALA D 1 126 ? -23.444 -46.033 11.986 1.00 27.21 128 ALA D CA 1
ATOM 7240 C C . ALA D 1 126 ? -24.629 -45.094 12.013 1.00 27.58 128 ALA D C 1
ATOM 7241 O O . ALA D 1 126 ? -25.696 -45.473 12.480 1.00 32.41 128 ALA D O 1
ATOM 7243 N N . ALA D 1 127 ? -24.438 -43.880 11.492 1.00 29.94 129 ALA D N 1
ATOM 7244 C CA . ALA D 1 127 ? -25.511 -42.882 11.381 1.00 28.30 129 ALA D CA 1
ATOM 7245 C C . ALA D 1 127 ? -26.617 -43.369 10.453 1.00 28.94 129 ALA D C 1
ATOM 7246 O O . ALA D 1 127 ? -27.773 -42.950 10.577 1.00 16.29 129 ALA D O 1
ATOM 7248 N N . GLY D 1 128 ? -26.234 -44.254 9.525 1.00 35.40 130 GLY D N 1
ATOM 7249 C CA . GLY D 1 128 ? -27.154 -44.912 8.611 1.00 27.32 130 GLY D CA 1
ATOM 7250 C C . GLY D 1 128 ? -27.293 -44.129 7.321 1.00 34.68 130 GLY D C 1
ATOM 7251 O O . GLY D 1 128 ? -28.140 -44.431 6.479 1.00 42.90 130 GLY D O 1
ATOM 7252 N N . LEU D 1 129 ? -26.447 -43.118 7.169 1.00 30.38 131 LEU D N 1
ATOM 7253 C CA . LEU D 1 129 ? -26.572 -42.159 6.084 1.00 26.49 131 LEU D CA 1
ATOM 7254 C C . LEU D 1 129 ? -25.931 -42.633 4.785 1.00 38.30 131 LEU D C 1
ATOM 7255 O O . LEU D 1 129 ? -24.796 -43.128 4.770 1.00 46.82 131 LEU D O 1
ATOM 7260 N N . LYS D 1 130 ? -26.679 -42.476 3.698 1.00 39.44 132 LYS D N 1
ATOM 7261 C CA . LYS D 1 130 ? -26.133 -42.608 2.360 1.00 38.34 132 LYS D CA 1
ATOM 7262 C C . LYS D 1 130 ? -25.851 -41.195 1.826 1.00 40.35 132 LYS D C 1
ATOM 7263 O O . LYS D 1 130 ? -26.703 -40.306 1.908 1.00 39.80 132 LYS D O 1
ATOM 7269 N N . PHE D 1 131 ? -24.639 -40.986 1.320 1.00 31.46 133 PHE D N 1
ATOM 7270 C CA . PHE D 1 131 ? -24.254 -39.699 0.757 1.00 25.49 133 PHE D CA 1
ATOM 7271 C C . PHE D 1 131 ? -23.396 -39.958 -0.477 1.00 22.76 133 PHE D C 1
ATOM 7272 O O . PHE D 1 131 ? -22.884 -41.056 -0.652 1.00 28.44 133 PHE D O 1
ATOM 7280 N N . ASN D 1 132 ? -23.256 -38.959 -1.338 1.00 22.25 134 ASN D N 1
ATOM 7281 C CA . ASN D 1 132 ? -22.425 -39.097 -2.530 1.00 24.37 134 ASN D CA 1
ATOM 7282 C C . ASN D 1 132 ? -21.249 -38.105 -2.517 1.00 26.93 134 ASN D C 1
ATOM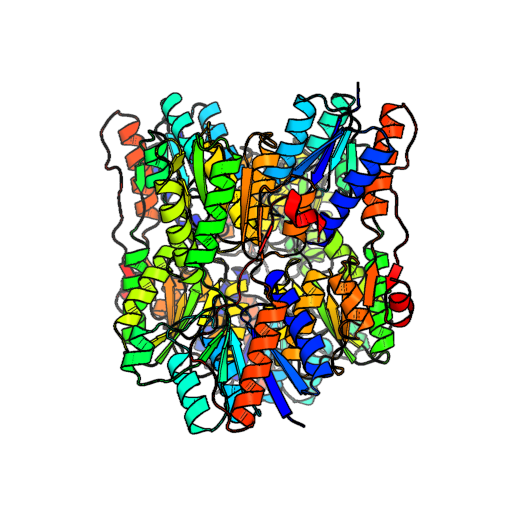 7283 O O . ASN D 1 132 ? -21.458 -36.891 -2.329 1.00 18.10 134 ASN D O 1
ATOM 7288 N N . TYR D 1 133 ? -20.028 -38.617 -2.721 1.00 23.53 135 TYR D N 1
ATOM 7289 C CA . TYR D 1 133 ? -18.795 -37.798 -2.670 1.00 23.55 135 TYR D CA 1
ATOM 7290 C C . TYR D 1 133 ? -18.091 -37.630 -4.033 1.00 24.53 135 TYR D C 1
ATOM 7291 O O . TYR D 1 133 ? -18.087 -38.543 -4.859 1.00 25.20 135 TYR D O 1
ATOM 7300 N N . VAL D 1 134 ? -17.496 -36.459 -4.257 1.00 23.30 136 VAL D N 1
ATOM 7301 C CA . VAL D 1 134 ? -16.709 -36.200 -5.468 1.00 31.96 136 VAL D CA 1
ATOM 7302 C C . VAL D 1 134 ? -15.342 -35.560 -5.158 1.00 38.19 136 VAL D C 1
ATOM 7303 O O . VAL D 1 134 ? -15.293 -34.452 -4.632 1.00 37.14 136 VAL D O 1
ATOM 7307 N N . GLY D 1 135 ? -14.240 -36.241 -5.489 1.00 36.45 137 GLY D N 1
ATOM 7308 C CA . GLY D 1 135 ? -12.912 -35.712 -5.199 1.00 33.11 137 GLY D CA 1
ATOM 7309 C C . GLY D 1 135 ? -11.752 -36.380 -5.926 1.00 30.35 137 GLY D C 1
ATOM 7310 O O . GLY D 1 135 ? -11.832 -36.671 -7.126 1.00 25.88 137 GLY D O 1
ATOM 7311 N N . VAL D 1 136 ? -10.656 -36.598 -5.199 1.00 21.90 138 VAL D N 1
ATOM 7312 C CA . VAL D 1 136 ? -9.507 -37.341 -5.718 1.00 12.74 138 VAL D CA 1
ATOM 7313 C C . VAL D 1 136 ? -9.015 -38.278 -4.625 1.00 15.79 138 VAL D C 1
ATOM 7314 O O . VAL D 1 136 ? -9.176 -37.979 -3.451 1.00 33.30 138 VAL D O 1
ATOM 7318 N N . ASP D 1 137 ? -8.441 -39.419 -4.994 1.00 17.58 139 ASP D N 1
ATOM 7319 C CA . ASP D 1 137 ? -7.768 -40.246 -4.001 1.00 17.90 139 ASP D CA 1
ATOM 7320 C C . ASP D 1 137 ? -6.604 -39.417 -3.488 1.00 29.69 139 ASP D C 1
ATOM 7321 O O . ASP D 1 137 ? -5.536 -39.361 -4.114 1.00 35.77 139 ASP D O 1
ATOM 7326 N N . ASN D 1 138 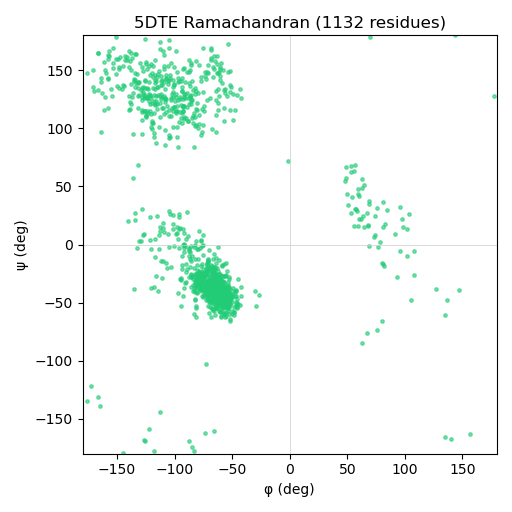? -6.830 -38.751 -2.361 1.00 23.96 140 ASN D N 1
ATOM 7327 C CA . ASN D 1 138 ? -5.847 -37.844 -1.793 1.00 26.01 140 ASN D CA 1
ATOM 7328 C C . ASN D 1 138 ? -4.626 -38.560 -1.238 1.00 30.67 140 ASN D C 1
ATOM 7329 O O . ASN D 1 138 ? -3.544 -37.971 -1.114 1.00 31.11 140 ASN D O 1
ATOM 7334 N N . PHE D 1 139 ? -4.800 -39.833 -0.911 1.00 24.40 141 PHE D N 1
ATOM 7335 C CA . PHE D 1 139 ? -3.672 -40.665 -0.547 1.00 25.71 141 PHE D CA 1
ATOM 7336 C C . PHE D 1 139 ? -2.796 -40.858 -1.776 1.00 31.06 141 PHE D C 1
ATOM 7337 O O . PHE D 1 139 ? -1.578 -40.642 -1.750 1.00 31.56 141 PHE D O 1
ATOM 7345 N N . ASN D 1 140 ? -3.442 -41.246 -2.865 1.00 31.32 142 ASN D N 1
ATOM 7346 C CA . ASN D 1 140 ? -2.763 -41.428 -4.138 1.00 34.48 142 ASN D CA 1
ATOM 7347 C C . ASN D 1 140 ? -2.199 -40.128 -4.725 1.00 31.04 142 ASN D C 1
ATOM 7348 O O . ASN D 1 140 ? -1.099 -40.112 -5.295 1.00 22.05 142 ASN D O 1
ATOM 7353 N N . GLY D 1 141 ? -2.959 -39.044 -4.580 1.00 26.87 143 GLY D N 1
ATOM 7354 C CA . GLY D 1 141 ? -2.486 -37.723 -4.952 1.00 12.40 143 GLY D CA 1
ATOM 7355 C C . GLY D 1 141 ? -1.184 -37.378 -4.264 1.00 18.82 143 GLY D C 1
ATOM 7356 O O . GLY D 1 141 ? -0.275 -36.841 -4.892 1.00 25.91 143 GLY D O 1
ATOM 7357 N N . GLY D 1 142 ? -1.095 -37.694 -2.973 1.00 24.10 144 GLY D N 1
ATOM 7358 C CA . GLY D 1 142 ? 0.094 -37.419 -2.183 1.00 20.60 144 GLY D CA 1
ATOM 7359 C C . GLY D 1 142 ? 1.237 -38.376 -2.479 1.00 31.46 144 GLY D C 1
ATOM 7360 O O . GLY D 1 142 ? 2.409 -38.056 -2.268 1.00 37.16 144 GLY D O 1
ATOM 7361 N N . TYR D 1 143 ? 0.906 -39.562 -2.971 1.00 28.04 145 TYR D N 1
ATOM 7362 C CA . TYR D 1 143 ? 1.935 -40.527 -3.319 1.00 18.30 145 TYR D CA 1
ATOM 7363 C C . TYR D 1 143 ? 2.718 -40.125 -4.570 1.00 21.09 145 TYR D C 1
ATOM 7364 O O . TYR D 1 143 ? 3.944 -40.242 -4.611 1.00 21.95 145 TYR D O 1
ATOM 7373 N N . LEU D 1 144 ? 2.016 -39.669 -5.604 1.00 16.64 146 LEU D N 1
ATOM 7374 C CA . LEU D 1 144 ? 2.687 -39.314 -6.854 1.00 13.47 146 LEU D CA 1
ATOM 7375 C C . LEU D 1 144 ? 3.492 -38.037 -6.676 1.00 19.79 146 LEU D C 1
ATOM 7376 O O . LEU D 1 144 ? 4.584 -37.911 -7.222 1.00 23.59 146 LEU D O 1
ATOM 7381 N N . GLU D 1 145 ? 2.932 -37.087 -5.930 1.00 17.13 147 GLU D N 1
ATOM 7382 C CA . GLU D 1 145 ? 3.628 -35.854 -5.586 1.00 20.03 147 GLU D CA 1
ATOM 7383 C C . GLU D 1 145 ? 4.990 -36.125 -4.971 1.00 24.52 147 GLU D C 1
ATOM 7384 O O . GLU D 1 145 ? 5.986 -35.510 -5.359 1.00 21.09 147 GLU D O 1
ATOM 7390 N N . ALA D 1 146 ? 5.022 -37.046 -4.009 1.00 32.58 148 ALA D N 1
ATOM 7391 C CA . ALA D 1 146 ? 6.257 -37.399 -3.305 1.00 37.32 148 ALA D CA 1
ATOM 7392 C C . ALA D 1 146 ? 7.220 -38.169 -4.201 1.00 32.02 148 ALA D C 1
ATOM 7393 O O . ALA D 1 146 ? 8.426 -37.985 -4.117 1.00 26.27 148 ALA D O 1
ATOM 7395 N N . LYS D 1 147 ? 6.670 -39.029 -5.057 1.00 37.88 149 LYS D N 1
ATOM 7396 C CA . LYS D 1 147 ? 7.453 -39.828 -6.004 1.00 31.01 149 LYS D CA 1
ATOM 7397 C C . LYS D 1 147 ? 8.243 -38.933 -6.966 1.00 22.46 149 LYS D C 1
ATOM 7398 O O . LYS D 1 147 ? 9.383 -39.223 -7.320 1.00 25.86 149 LYS D O 1
ATOM 7404 N N . ASN D 1 148 ? 7.638 -37.826 -7.369 1.00 23.22 150 ASN D N 1
ATOM 7405 C CA . ASN D 1 148 ? 8.263 -36.930 -8.317 1.00 20.06 150 ASN D CA 1
ATOM 7406 C C . ASN D 1 148 ? 9.405 -36.157 -7.670 1.00 36.99 150 ASN D C 1
ATOM 7407 O O . ASN D 1 148 ? 10.458 -35.924 -8.274 1.00 48.17 150 ASN D O 1
ATOM 7412 N N . LEU D 1 149 ? 9.186 -35.765 -6.424 1.00 32.28 151 LEU D N 1
ATOM 7413 C CA . LEU D 1 149 ? 10.184 -35.023 -5.684 1.00 33.59 151 LEU D CA 1
ATOM 7414 C C . LEU D 1 149 ? 11.333 -35.952 -5.303 1.00 35.76 151 LEU D C 1
ATOM 7415 O O . LEU D 1 149 ? 12.499 -35.551 -5.298 1.00 47.17 151 LEU D O 1
ATOM 7420 N N . ALA D 1 150 ? 11.004 -37.200 -4.994 1.00 26.89 152 ALA D N 1
ATOM 7421 C CA . ALA D 1 150 ? 12.031 -38.173 -4.649 1.00 25.12 152 ALA D CA 1
ATOM 7422 C C . ALA D 1 150 ? 12.975 -38.344 -5.824 1.00 20.09 152 ALA D C 1
ATOM 7423 O O . ALA D 1 150 ? 14.190 -38.423 -5.633 1.00 12.29 152 ALA D O 1
ATOM 7425 N N . GLU D 1 151 ? 12.431 -38.361 -7.041 1.00 19.46 153 GLU D N 1
ATOM 7426 C CA . GLU D 1 151 ? 13.283 -38.540 -8.219 1.00 21.18 153 GLU D CA 1
ATOM 7427 C C . GLU D 1 151 ? 14.052 -37.267 -8.548 1.00 15.58 153 GLU D C 1
ATOM 7428 O O . GLU D 1 151 ? 15.127 -37.327 -9.130 1.00 11.43 153 GLU D O 1
ATOM 7434 N N . ALA D 1 152 ? 13.523 -36.112 -8.151 1.00 18.16 154 ALA D N 1
ATOM 7435 C CA . ALA D 1 152 ? 14.149 -34.836 -8.511 1.00 10.55 154 ALA D CA 1
ATOM 7436 C C . ALA D 1 152 ? 15.377 -34.485 -7.666 1.00 24.56 154 ALA D C 1
ATOM 7437 O O . ALA D 1 152 ? 16.247 -33.733 -8.108 1.00 20.94 154 ALA D O 1
ATOM 7439 N N . ILE D 1 153 ? 15.456 -35.016 -6.449 1.00 27.23 155 ILE D N 1
ATOM 7440 C CA . ILE D 1 153 ? 16.614 -34.737 -5.605 1.00 30.86 155 ILE D CA 1
ATOM 7441 C C . ILE D 1 153 ? 17.671 -35.847 -5.699 1.00 31.18 155 ILE D C 1
ATOM 7442 O O . ILE D 1 153 ? 18.611 -35.906 -4.897 1.00 34.18 155 ILE D O 1
ATOM 7447 N N . GLY D 1 154 ? 17.513 -36.706 -6.703 1.00 20.35 156 GLY D N 1
ATOM 7448 C CA . GLY D 1 154 ? 18.480 -37.744 -6.991 1.00 24.84 156 GLY D CA 1
ATOM 7449 C C . GLY D 1 154 ? 18.315 -38.953 -6.099 1.00 25.23 156 GLY D C 1
ATOM 7450 O O . GLY D 1 154 ? 19.306 -39.562 -5.708 1.00 26.71 156 GLY D O 1
ATOM 7451 N N . LYS D 1 155 ? 17.059 -39.282 -5.787 1.00 22.83 157 LYS D N 1
ATOM 7452 C CA . LYS D 1 155 ? 16.665 -40.455 -4.984 1.00 28.55 157 LYS D CA 1
ATOM 7453 C C . LYS D 1 155 ? 17.428 -40.549 -3.669 1.00 33.40 157 LYS D C 1
ATOM 7454 O O . LYS D 1 155 ? 17.701 -41.640 -3.164 1.00 43.06 157 LYS D O 1
ATOM 7460 N N . LYS D 1 156 ? 17.726 -39.383 -3.106 1.00 32.99 158 LYS D N 1
ATOM 7461 C CA . LYS D 1 156 ? 18.639 -39.266 -1.980 1.00 34.28 158 LYS D CA 1
ATOM 7462 C C . LYS D 1 156 ? 18.599 -37.855 -1.407 1.00 29.39 158 LYS D C 1
ATOM 7463 O O . LYS D 1 156 ? 18.667 -36.863 -2.143 1.00 30.07 158 LYS D O 1
ATOM 7469 N N . GLY D 1 157 ? 18.477 -37.774 -0.088 1.00 16.44 159 GLY D N 1
ATOM 7470 C CA . GLY D 1 157 ? 18.525 -36.501 0.594 1.00 13.77 159 GLY D CA 1
ATOM 7471 C C . GLY D 1 157 ? 17.818 -36.548 1.930 1.00 22.64 159 GLY D C 1
ATOM 7472 O O . GLY D 1 157 ? 17.552 -37.626 2.476 1.00 23.84 159 GLY D O 1
ATOM 7473 N N . ASN D 1 158 ? 17.512 -35.364 2.449 1.00 20.71 160 ASN D N 1
ATOM 7474 C CA . ASN D 1 158 ? 16.775 -35.219 3.692 1.00 15.57 160 ASN D CA 1
ATOM 7475 C C . ASN D 1 158 ? 15.547 -34.366 3.483 1.00 10.87 160 ASN D C 1
ATOM 7476 O O . ASN D 1 158 ? 15.635 -33.167 3.261 1.00 10.15 160 ASN D O 1
ATOM 7481 N N . VAL D 1 159 ? 14.394 -35.018 3.540 1.00 17.83 161 VAL D N 1
ATOM 7482 C CA . VAL D 1 159 ? 13.130 -34.389 3.212 1.00 11.36 161 VAL D CA 1
ATOM 7483 C C . VAL D 1 159 ? 12.342 -34.006 4.463 1.00 21.01 161 VAL D C 1
ATOM 7484 O O . VAL D 1 159 ? 12.358 -34.711 5.482 1.00 14.93 161 VAL D O 1
ATOM 7488 N N . ALA D 1 160 ? 11.691 -32.849 4.386 1.00 27.81 162 ALA D N 1
ATOM 7489 C CA . ALA D 1 160 ? 10.765 -32.412 5.416 1.00 25.74 162 ALA D CA 1
ATOM 7490 C C . ALA D 1 160 ? 9.323 -32.452 4.882 1.00 30.30 162 ALA D C 1
ATOM 7491 O O . ALA D 1 160 ? 9.099 -32.571 3.674 1.00 26.40 162 ALA D O 1
ATOM 7493 N N . ILE D 1 161 ? 8.347 -32.355 5.780 1.00 29.22 163 ILE D N 1
ATOM 7494 C CA . ILE D 1 161 ? 6.946 -32.329 5.372 1.00 20.03 163 ILE D CA 1
ATOM 7495 C C . ILE D 1 161 ? 6.151 -31.208 6.040 1.00 18.35 163 ILE D C 1
ATOM 7496 O O . ILE D 1 161 ? 6.156 -31.052 7.260 1.00 22.85 163 ILE D O 1
ATOM 7501 N N . LEU D 1 162 ? 5.469 -30.415 5.230 1.00 7.53 164 LEU D N 1
ATOM 7502 C CA . LEU D 1 162 ? 4.530 -29.467 5.784 1.00 8.69 164 LEU D CA 1
ATOM 7503 C C . LEU D 1 162 ? 3.110 -30.024 5.718 1.00 16.78 164 LEU D C 1
ATOM 7504 O O . LEU D 1 162 ? 2.546 -30.236 4.639 1.00 17.51 164 LEU D O 1
ATOM 7509 N N . GLU D 1 163 ? 2.537 -30.250 6.892 1.00 11.73 165 GLU D N 1
ATOM 7510 C CA . GLU D 1 163 ? 1.222 -30.863 7.011 1.00 21.10 165 GLU D CA 1
ATOM 7511 C C . GLU D 1 163 ? 0.062 -29.870 6.959 1.00 21.38 165 GLU D C 1
ATOM 7512 O O . GLU D 1 163 ? 0.235 -28.683 7.229 1.00 18.98 165 GLU D O 1
ATOM 7518 N N . GLY D 1 164 ? -1.126 -30.372 6.629 1.00 23.57 166 GLY D N 1
ATOM 7519 C CA . GLY D 1 164 ? -2.352 -29.599 6.763 1.00 25.04 166 GLY D CA 1
ATOM 7520 C C . GLY D 1 164 ? -2.731 -29.481 8.227 1.00 25.42 166 GLY D C 1
ATOM 7521 O O . GLY D 1 164 ? -1.899 -29.698 9.106 1.00 27.29 166 GLY D O 1
ATOM 7522 N N . ILE D 1 165 ? -3.980 -29.135 8.510 1.00 29.98 167 ILE D N 1
ATOM 7523 C CA . ILE D 1 165 ? -4.430 -29.108 9.900 1.00 36.15 167 ILE D CA 1
ATOM 7524 C C . ILE D 1 165 ? -4.372 -30.529 10.461 1.00 50.95 167 ILE D C 1
ATOM 7525 O O . ILE D 1 165 ? -4.953 -31.442 9.877 1.00 58.40 167 ILE D O 1
ATOM 7530 N N . PRO D 1 166 ? -3.643 -30.711 11.583 1.00 51.71 168 PRO D N 1
ATOM 7531 C CA . PRO D 1 166 ? -3.311 -31.966 12.278 1.00 49.39 168 PRO D CA 1
ATOM 7532 C C . PRO D 1 166 ? -4.306 -33.143 12.204 1.00 46.07 168 PRO D C 1
ATOM 7533 O O . PRO D 1 166 ? -3.830 -34.270 12.081 1.00 49.40 168 PRO D O 1
ATOM 7537 N N . GLY D 1 167 ? -5.618 -32.919 12.278 1.00 32.24 169 GLY D N 1
ATOM 7538 C CA . GLY D 1 167 ? -6.560 -34.031 12.262 1.00 24.22 169 GLY D CA 1
ATOM 7539 C C . GLY D 1 167 ? -7.132 -34.400 10.905 1.00 29.44 169 GLY D C 1
ATOM 7540 O O . GLY D 1 167 ? -7.464 -35.552 10.657 1.00 32.13 169 GLY D O 1
ATOM 7541 N N . VAL D 1 168 ? -7.230 -33.403 10.032 1.00 34.85 170 VAL D N 1
ATOM 7542 C CA . VAL D 1 168 ? -7.966 -33.470 8.769 1.00 36.25 170 VAL D CA 1
ATOM 7543 C C . VAL D 1 168 ? -7.549 -34.580 7.814 1.00 34.46 170 VAL D C 1
ATOM 7544 O O . VAL D 1 168 ? -6.372 -34.753 7.532 1.00 39.55 170 VAL D O 1
ATOM 7548 N N . ASP D 1 169 ? -8.541 -35.289 7.287 1.00 28.01 171 ASP D N 1
ATOM 7549 C CA . ASP D 1 169 ? -8.332 -36.474 6.469 1.00 28.89 171 ASP D CA 1
ATOM 7550 C C . ASP D 1 169 ? -7.533 -36.234 5.178 1.00 35.30 171 ASP D C 1
ATOM 7551 O O . ASP D 1 169 ? -6.581 -36.965 4.892 1.00 45.75 171 ASP D O 1
ATOM 7556 N N . ASN D 1 170 ? -7.924 -35.235 4.390 1.00 27.54 172 ASN D N 1
ATOM 7557 C CA . ASN D 1 170 ? -7.230 -34.931 3.136 1.00 23.84 172 ASN D CA 1
ATOM 7558 C C . ASN D 1 170 ? -5.750 -34.632 3.340 1.00 25.82 172 ASN D C 1
ATOM 7559 O O . ASN D 1 170 ? -4.906 -35.041 2.549 1.00 34.42 172 ASN D O 1
ATOM 7564 N N . GLY D 1 171 ? -5.439 -33.901 4.399 1.00 7.85 173 GLY D N 1
ATOM 7565 C CA . GLY D 1 171 ? -4.059 -33.639 4.733 1.00 8.96 173 GLY D CA 1
ATOM 7566 C C . GLY D 1 171 ? -3.376 -34.907 5.201 1.00 15.20 173 GLY D C 1
ATOM 7567 O O . GLY D 1 171 ? -2.228 -35.161 4.855 1.00 18.02 173 GLY D O 1
ATOM 7568 N N . GLU D 1 172 ? -4.073 -35.712 5.995 1.00 14.08 174 GLU D N 1
ATOM 7569 C CA . GLU D 1 172 ? -3.458 -36.909 6.557 1.00 9.97 174 GLU D CA 1
ATOM 7570 C C . GLU D 1 172 ? -3.118 -37.863 5.443 1.00 12.29 174 GLU D C 1
ATOM 7571 O O . GLU D 1 172 ? -2.015 -38.384 5.388 1.00 17.54 174 GLU D O 1
ATOM 7577 N N . GLN D 1 173 ? -4.082 -38.077 4.552 1.00 18.13 175 GLN D N 1
ATOM 7578 C CA . GLN D 1 173 ? -3.925 -39.016 3.449 1.00 19.57 175 GLN D CA 1
ATOM 7579 C C . GLN D 1 173 ? -2.744 -38.617 2.579 1.00 14.76 175 GLN D C 1
ATOM 7580 O O . GLN D 1 173 ? -1.874 -39.439 2.298 1.00 11.94 175 GLN D O 1
ATOM 7586 N N . ARG D 1 174 ? -2.712 -37.351 2.174 1.00 10.65 176 ARG D N 1
ATOM 7587 C CA . ARG D 1 174 ? -1.576 -36.803 1.439 1.00 13.35 176 ARG D CA 1
ATOM 7588 C C . ARG D 1 174 ? -0.212 -37.119 2.082 1.00 14.73 176 ARG D C 1
ATOM 7589 O O . ARG D 1 174 ? 0.759 -37.433 1.376 1.00 12.13 176 ARG D O 1
ATOM 7597 N N . LYS D 1 175 ? -0.133 -37.059 3.411 1.00 18.53 177 LYS D N 1
ATOM 7598 C CA . LYS D 1 175 ? 1.104 -37.463 4.083 1.00 23.90 177 LYS D CA 1
ATOM 7599 C C . LYS D 1 175 ? 1.238 -38.975 4.104 1.00 26.12 177 LYS D C 1
ATOM 7600 O O . LYS D 1 175 ? 2.345 -39.504 4.008 1.00 31.04 177 LYS D O 1
ATOM 7606 N N . GLY D 1 176 ? 0.108 -39.664 4.246 1.00 18.84 178 GLY D N 1
ATOM 7607 C CA . GLY D 1 176 ? 0.102 -41.108 4.194 1.00 25.34 178 GLY D CA 1
ATOM 7608 C C . GLY D 1 176 ? 0.730 -41.525 2.884 1.00 36.19 178 GLY D C 1
ATOM 7609 O O . GLY D 1 176 ? 1.590 -42.414 2.836 1.00 46.19 178 GLY D O 1
ATOM 7610 N N . GLY D 1 177 ? 0.316 -40.838 1.824 1.00 28.36 179 GLY D N 1
ATOM 7611 C CA . GLY D 1 177 ? 0.841 -41.077 0.499 1.00 23.06 179 GLY D CA 1
ATOM 7612 C C . GLY D 1 177 ? 2.309 -40.746 0.408 1.00 21.91 179 GLY D C 1
ATOM 7613 O O . GLY D 1 177 ? 3.068 -41.504 -0.201 1.00 15.51 179 GLY D O 1
ATOM 7614 N N . ALA D 1 178 ? 2.715 -39.626 1.009 1.00 14.65 180 ALA D N 1
ATOM 7615 C CA . ALA D 1 178 ? 4.112 -39.210 0.894 1.00 13.53 180 ALA D CA 1
ATOM 7616 C C . ALA D 1 178 ? 5.034 -40.206 1.597 1.00 14.49 180 ALA D C 1
ATOM 7617 O O . ALA D 1 178 ? 6.082 -40.567 1.069 1.00 18.28 180 ALA D O 1
ATOM 7619 N N . LEU D 1 179 ? 4.621 -40.674 2.769 1.00 12.96 181 LEU D N 1
ATOM 7620 C CA . LEU D 1 179 ? 5.445 -41.582 3.551 1.00 11.80 181 LEU D CA 1
ATOM 7621 C C . LEU D 1 179 ? 5.640 -42.897 2.834 1.00 19.57 181 LEU D C 1
ATOM 7622 O O . LEU D 1 179 ? 6.759 -43.411 2.756 1.00 32.63 181 LEU D O 1
ATOM 7627 N N . LYS D 1 180 ? 4.554 -43.425 2.289 1.00 12.00 182 LYS D N 1
ATOM 7628 C CA . LYS D 1 180 ? 4.617 -44.672 1.544 1.00 16.96 182 LYS D CA 1
ATOM 7629 C C . LYS D 1 180 ? 5.620 -44.561 0.382 1.00 22.96 182 LYS D C 1
ATOM 7630 O O . LYS D 1 180 ? 6.402 -45.486 0.131 1.00 34.39 182 LYS D O 1
ATOM 7636 N N . ALA D 1 181 ? 5.633 -43.411 -0.287 1.00 22.41 183 ALA D N 1
ATOM 7637 C CA . ALA D 1 181 ? 6.517 -43.199 -1.433 1.00 21.55 183 ALA D CA 1
ATOM 7638 C C . ALA D 1 181 ? 7.969 -43.032 -1.028 1.00 24.31 183 ALA D C 1
ATOM 7639 O O . ALA D 1 181 ? 8.864 -43.639 -1.617 1.00 23.88 183 ALA D O 1
ATOM 7641 N N . PHE D 1 182 ? 8.206 -42.184 -0.035 1.00 29.96 184 PHE D N 1
ATOM 7642 C CA . PHE D 1 182 ? 9.568 -41.874 0.377 1.00 24.21 184 PHE D CA 1
ATOM 7643 C C . PHE D 1 182 ? 10.206 -43.128 0.956 1.00 26.98 184 PHE D C 1
ATOM 7644 O O . PHE D 1 182 ? 11.426 -43.283 0.922 1.00 21.53 184 PHE D O 1
ATOM 7652 N N . ALA D 1 183 ? 9.362 -44.024 1.469 1.00 23.71 185 ALA D N 1
ATOM 7653 C CA . ALA D 1 183 ? 9.819 -45.271 2.070 1.00 19.70 185 ALA D CA 1
ATOM 7654 C C . ALA D 1 183 ? 10.400 -46.217 1.027 1.00 21.97 185 ALA D C 1
ATOM 7655 O O . ALA D 1 183 ? 11.130 -47.152 1.360 1.00 22.72 185 ALA D O 1
ATOM 7657 N N . GLU D 1 184 ? 10.090 -45.963 -0.240 1.00 28.25 186 GLU D N 1
ATOM 7658 C CA . GLU D 1 184 ? 10.632 -46.767 -1.338 1.00 26.50 186 GLU D CA 1
ATOM 7659 C C . GLU D 1 184 ? 12.042 -46.324 -1.702 1.00 32.82 186 GLU D C 1
ATOM 7660 O O . GLU D 1 184 ? 12.637 -46.841 -2.644 1.00 32.21 186 GLU D O 1
ATOM 7666 N N . TYR D 1 185 ? 12.560 -45.362 -0.940 1.00 40.50 187 TYR D N 1
ATOM 7667 C CA . TYR D 1 185 ? 13.867 -44.762 -1.171 1.00 32.08 187 TYR D CA 1
ATOM 7668 C C . TYR D 1 185 ? 14.681 -44.793 0.121 1.00 38.14 187 TYR D C 1
ATOM 7669 O O . TYR D 1 185 ? 14.416 -44.029 1.057 1.00 41.22 187 TYR D O 1
ATOM 7678 N N . PRO D 1 186 ? 15.689 -45.677 0.170 1.00 42.42 188 PRO D N 1
ATOM 7679 C CA . PRO D 1 186 ? 16.447 -45.927 1.393 1.00 35.96 188 PRO D CA 1
ATOM 7680 C C . PRO D 1 186 ? 17.449 -44.810 1.697 1.00 29.17 188 PRO D C 1
ATOM 7681 O O . PRO D 1 186 ? 17.929 -44.704 2.828 1.00 30.36 188 PRO D O 1
ATOM 7685 N N . ASP D 1 187 ? 17.751 -43.982 0.705 1.00 23.09 189 ASP D N 1
ATOM 7686 C CA . ASP D 1 187 ? 18.668 -42.864 0.911 1.00 27.30 189 ASP D CA 1
ATOM 7687 C C . ASP D 1 187 ? 17.948 -41.569 1.273 1.00 29.85 189 ASP D C 1
ATOM 7688 O O . ASP D 1 187 ? 18.587 -40.577 1.624 1.00 40.21 189 ASP D O 1
ATOM 7693 N N . ILE D 1 188 ? 16.625 -41.568 1.159 1.00 30.15 190 ILE D N 1
ATOM 7694 C CA . ILE D 1 188 ? 15.844 -40.397 1.529 1.00 30.20 190 ILE D CA 1
ATOM 7695 C C . ILE D 1 188 ? 15.410 -40.524 2.979 1.00 29.19 190 ILE D C 1
ATOM 7696 O O . ILE D 1 188 ? 14.662 -41.441 3.318 1.00 35.23 190 ILE D O 1
ATOM 7701 N N . LYS D 1 189 ? 15.900 -39.630 3.835 1.00 24.24 191 LYS D N 1
ATOM 7702 C CA . LYS D 1 189 ? 15.454 -39.583 5.224 1.00 23.39 191 LYS D CA 1
ATOM 7703 C C . LYS D 1 189 ? 14.488 -38.417 5.437 1.00 30.77 191 LYS D C 1
ATOM 7704 O O . LYS D 1 189 ? 14.792 -37.265 5.109 1.00 29.42 191 LYS D O 1
ATOM 7710 N N . ILE D 1 190 ? 13.314 -38.735 5.974 1.00 25.12 192 ILE D N 1
ATOM 7711 C CA . ILE D 1 190 ? 12.357 -37.727 6.411 1.00 20.31 192 ILE D CA 1
ATOM 7712 C C . ILE D 1 190 ? 12.765 -37.228 7.799 1.00 23.25 192 ILE D C 1
ATOM 7713 O O . ILE D 1 190 ? 12.547 -37.918 8.801 1.00 26.36 192 ILE D O 1
ATOM 7718 N N . VAL D 1 191 ? 13.369 -36.044 7.872 1.00 21.46 193 VAL D N 1
ATOM 7719 C CA . VAL D 1 191 ? 13.878 -35.571 9.160 1.00 22.94 193 VAL D CA 1
ATOM 7720 C C . VAL D 1 191 ? 12.981 -34.552 9.854 1.00 25.07 193 VAL D C 1
ATOM 7721 O O . VAL D 1 191 ? 13.308 -34.102 10.948 1.00 36.24 193 VAL D O 1
ATOM 7725 N N . ALA D 1 192 ? 11.864 -34.184 9.239 1.00 16.66 194 ALA D N 1
ATOM 7726 C CA . ALA D 1 192 ? 10.931 -33.264 9.892 1.00 20.39 194 ALA D CA 1
ATOM 7727 C C . ALA D 1 192 ? 9.548 -33.328 9.274 1.00 17.29 194 ALA D C 1
ATOM 7728 O O . ALA D 1 192 ? 9.384 -33.583 8.088 1.00 25.93 194 ALA D O 1
ATOM 7730 N N . SER D 1 193 ? 8.553 -33.062 10.094 1.00 12.74 195 SER D N 1
ATOM 7731 C CA . SER D 1 193 ? 7.181 -33.117 9.652 1.00 23.71 195 SER D CA 1
ATOM 7732 C C . SER D 1 193 ? 6.309 -32.398 10.675 1.00 22.68 195 SER D C 1
ATOM 7733 O O . SER D 1 193 ? 5.910 -32.958 11.704 1.00 20.08 195 SER D O 1
ATOM 7736 N N . GLN D 1 194 ? 6.032 -31.142 10.369 1.00 11.13 196 GLN D N 1
ATOM 7737 C CA . GLN D 1 194 ? 5.318 -30.259 11.257 1.00 12.62 196 GLN D CA 1
ATOM 7738 C C . GLN D 1 194 ? 4.173 -29.648 10.474 1.00 17.91 196 GLN D C 1
ATOM 7739 O O . GLN D 1 194 ? 4.258 -29.551 9.254 1.00 31.12 196 GLN D O 1
ATOM 7745 N N . SER D 1 195 ? 3.094 -29.259 11.143 1.00 20.43 197 SER D N 1
ATOM 7746 C CA . SER D 1 195 ? 1.984 -28.630 10.434 1.00 19.17 197 SER D CA 1
ATOM 7747 C C . SER D 1 195 ? 2.122 -27.121 10.290 1.00 25.28 197 SER D C 1
ATOM 7748 O O . SER D 1 195 ? 2.688 -26.446 11.151 1.00 27.64 197 SER D O 1
ATOM 7751 N N . ALA D 1 196 ? 1.586 -26.614 9.179 1.00 29.77 198 ALA D N 1
ATOM 7752 C CA . ALA D 1 196 ? 1.493 -25.181 8.884 1.00 24.50 198 ALA D CA 1
ATOM 7753 C C . ALA D 1 196 ? 0.046 -24.792 8.548 1.00 28.83 198 ALA D C 1
ATOM 7754 O O . ALA D 1 196 ? -0.228 -23.679 8.101 1.00 30.83 198 ALA D O 1
ATOM 7756 N N . ASN D 1 197 ? -0.866 -25.735 8.763 1.00 28.29 199 ASN D N 1
ATOM 7757 C CA . ASN D 1 197 ? -2.303 -25.489 8.732 1.00 19.95 199 ASN D CA 1
ATOM 7758 C C . ASN D 1 197 ? -2.823 -24.900 7.443 1.00 13.24 199 ASN D C 1
ATOM 7759 O O . ASN D 1 197 ? -3.808 -24.197 7.469 1.00 34.85 199 ASN D O 1
ATOM 7764 N N . TRP D 1 198 ? -2.187 -25.209 6.323 1.00 13.92 200 TRP D N 1
ATOM 7765 C CA . TRP D 1 198 ? -2.613 -24.743 4.984 1.00 25.71 200 TRP D CA 1
ATOM 7766 C C . TRP D 1 198 ? -2.334 -23.254 4.697 1.00 27.44 200 TRP D C 1
ATOM 7767 O O . TRP D 1 198 ? -2.776 -22.743 3.670 1.00 35.46 200 TRP D O 1
ATOM 7778 N N . GLU D 1 199 ? -1.641 -22.554 5.594 1.00 29.60 201 GLU D N 1
ATOM 7779 C CA . GLU D 1 199 ? -1.306 -21.131 5.386 1.00 24.01 201 GLU D CA 1
ATOM 7780 C C . GLU D 1 199 ? 0.083 -20.869 4.821 1.00 22.49 201 GLU D C 1
ATOM 7781 O O . GLU D 1 199 ? 1.055 -21.497 5.232 1.00 21.68 201 GLU D O 1
ATOM 7787 N N . THR D 1 200 ? 0.169 -19.900 3.911 1.00 24.69 202 THR D N 1
ATOM 7788 C CA . THR D 1 200 ? 1.445 -19.446 3.363 1.00 17.14 202 THR D CA 1
ATOM 7789 C C . THR D 1 200 ? 2.317 -18.836 4.438 1.00 16.22 202 THR D C 1
ATOM 7790 O O . THR D 1 200 ? 3.508 -19.123 4.495 1.00 22.52 202 THR D O 1
ATOM 7794 N N . GLU D 1 201 ? 1.720 -17.990 5.281 1.00 15.06 203 GLU D N 1
ATOM 7795 C CA . GLU D 1 201 ? 2.485 -17.192 6.233 1.00 15.02 203 GLU D CA 1
ATOM 7796 C C . GLU D 1 201 ? 2.995 -18.082 7.343 1.00 28.25 203 GLU D C 1
ATOM 7797 O O . GLU D 1 201 ? 4.146 -17.970 7.769 1.00 42.65 203 GLU D O 1
ATOM 7799 N N . GLN D 1 202 ? 2.137 -18.984 7.797 1.00 30.28 204 GLN D N 1
ATOM 7800 C CA . GLN D 1 202 ? 2.549 -20.007 8.744 1.00 33.40 204 GLN D CA 1
ATOM 7801 C C . GLN D 1 202 ? 3.623 -20.940 8.163 1.00 29.45 204 GLN D C 1
ATOM 7802 O O . GLN D 1 202 ? 4.528 -21.367 8.878 1.00 25.87 204 GLN D O 1
ATOM 7808 N N . ALA D 1 203 ? 3.525 -21.244 6.869 1.00 25.98 205 ALA D N 1
ATOM 7809 C CA . ALA D 1 203 ? 4.510 -22.097 6.201 1.00 15.44 205 ALA D CA 1
ATOM 7810 C C . ALA D 1 203 ? 5.868 -21.408 6.119 1.00 16.89 205 ALA D C 1
ATOM 7811 O O . ALA D 1 203 ? 6.904 -22.057 6.219 1.00 20.51 205 ALA D O 1
ATOM 7813 N N . LEU D 1 204 ? 5.859 -20.087 5.972 1.00 22.08 206 LEU D N 1
ATOM 7814 C CA . LEU D 1 204 ? 7.097 -19.316 5.947 1.00 21.65 206 LEU D CA 1
ATOM 7815 C C . LEU D 1 204 ? 7.859 -19.486 7.259 1.00 32.52 206 LEU D C 1
ATOM 7816 O O . LEU D 1 204 ? 9.055 -19.789 7.236 1.00 29.15 206 LEU D O 1
ATOM 7821 N N . ASN D 1 205 ? 7.181 -19.303 8.396 1.00 37.63 207 ASN D N 1
ATOM 7822 C CA . ASN D 1 205 ? 7.856 -19.453 9.684 1.00 50.78 207 ASN D CA 1
ATOM 7823 C C . ASN D 1 205 ? 8.434 -20.852 9.843 1.00 55.00 207 ASN D C 1
ATOM 7824 O O . ASN D 1 205 ? 9.645 -21.015 9.958 1.00 63.11 207 ASN D O 1
ATOM 7829 N N . VAL D 1 206 ? 7.558 -21.853 9.839 1.00 51.74 208 VAL D N 1
ATOM 7830 C CA . VAL D 1 206 ? 7.952 -23.251 10.025 1.00 44.06 208 VAL D CA 1
ATOM 7831 C C . VAL D 1 206 ? 9.176 -23.640 9.188 1.00 46.78 208 VAL D C 1
ATOM 7832 O O . VAL D 1 206 ? 10.129 -24.238 9.703 1.00 45.46 208 VAL D O 1
ATOM 7836 N N . THR D 1 207 ? 9.161 -23.275 7.909 1.00 34.51 209 THR D N 1
ATOM 7837 C CA . THR D 1 207 ? 10.261 -23.634 7.027 1.00 26.72 209 THR D CA 1
ATOM 7838 C C . THR D 1 207 ? 11.535 -22.879 7.394 1.00 29.26 209 THR D C 1
ATOM 7839 O O . THR D 1 207 ? 12.621 -23.451 7.329 1.00 31.18 209 THR D O 1
ATOM 7843 N N . THR D 1 208 ? 11.426 -21.607 7.780 1.00 27.45 210 THR D N 1
ATOM 7844 C CA . THR D 1 208 ? 12.639 -20.885 8.149 1.00 20.47 210 THR D CA 1
ATOM 7845 C C . THR D 1 208 ? 13.153 -21.568 9.415 1.00 21.99 210 THR D C 1
ATOM 7846 O O . THR D 1 208 ? 14.359 -21.625 9.639 1.00 31.67 210 THR D O 1
ATOM 7850 N N . ASN D 1 209 ? 12.246 -22.148 10.202 1.00 18.59 211 ASN D N 1
ATOM 7851 C CA . ASN D 1 209 ? 12.640 -22.885 11.410 1.00 21.94 211 ASN D CA 1
ATOM 7852 C C . ASN D 1 209 ? 13.225 -24.267 11.104 1.00 27.48 211 ASN D C 1
ATOM 7853 O O . ASN D 1 209 ? 14.235 -24.687 11.686 1.00 21.20 211 ASN D O 1
ATOM 7858 N N . ILE D 1 210 ? 12.566 -24.977 10.199 1.00 24.85 212 ILE D N 1
ATOM 7859 C CA . ILE D 1 210 ? 13.021 -26.294 9.808 1.00 23.86 212 ILE D CA 1
ATOM 7860 C C . ILE D 1 210 ? 14.405 -26.218 9.179 1.00 18.11 212 ILE D C 1
ATOM 7861 O O . ILE D 1 210 ? 15.313 -26.937 9.597 1.00 27.49 212 ILE D O 1
ATOM 7866 N N . LEU D 1 211 ? 14.577 -25.324 8.209 1.00 10.19 213 LEU D N 1
ATOM 7867 C CA . LEU D 1 211 ? 15.805 -25.285 7.418 1.00 22.59 213 LEU D CA 1
ATOM 7868 C C . LEU D 1 211 ? 17.014 -24.877 8.244 1.00 26.20 213 LEU D C 1
ATOM 7869 O O . LEU D 1 211 ? 18.152 -25.142 7.856 1.00 29.15 213 LEU D O 1
ATOM 7874 N N . THR D 1 212 ? 16.761 -24.239 9.381 1.00 27.75 214 THR D N 1
ATOM 7875 C CA . THR D 1 212 ? 17.817 -23.826 10.299 1.00 21.37 214 THR D CA 1
ATOM 7876 C C . THR D 1 212 ? 18.191 -24.977 11.216 1.00 22.60 214 THR D C 1
ATOM 7877 O O . THR D 1 212 ? 19.334 -25.107 11.662 1.00 28.68 214 THR D O 1
ATOM 7881 N N . ALA D 1 213 ? 17.216 -25.830 11.481 1.00 14.15 215 ALA D N 1
ATOM 7882 C CA . ALA D 1 213 ? 17.446 -26.946 12.371 1.00 13.09 215 ALA D CA 1
ATOM 7883 C C . ALA D 1 213 ? 18.171 -28.055 11.644 1.00 9.96 215 ALA D C 1
ATOM 7884 O O . ALA D 1 213 ? 18.866 -28.834 12.268 1.00 20.24 215 ALA D O 1
ATOM 7886 N N . ASN D 1 214 ? 18.011 -28.124 10.326 1.00 11.02 216 ASN D N 1
ATOM 7887 C CA . ASN D 1 214 ? 18.706 -29.135 9.536 1.00 21.42 216 ASN D CA 1
ATOM 7888 C C . ASN D 1 214 ? 19.285 -28.548 8.273 1.00 22.13 216 ASN D C 1
ATOM 7889 O O . ASN D 1 214 ? 18.588 -28.449 7.265 1.00 12.95 216 ASN D O 1
ATOM 7894 N N . PRO D 1 215 ? 20.571 -28.170 8.315 1.00 39.77 217 PRO D N 1
ATOM 7895 C CA . PRO D 1 215 ? 21.244 -27.539 7.166 1.00 38.10 217 PRO D CA 1
ATOM 7896 C C . PRO D 1 215 ? 21.323 -28.463 5.947 1.00 39.19 217 PRO D C 1
ATOM 7897 O O . PRO D 1 215 ? 21.484 -27.996 4.827 1.00 39.70 217 PRO D O 1
ATOM 7901 N N . ASN D 1 216 ? 21.195 -29.765 6.169 1.00 34.15 218 ASN D N 1
ATOM 7902 C CA . ASN D 1 216 ? 21.391 -30.730 5.104 1.00 21.86 218 ASN D CA 1
ATOM 7903 C C . ASN D 1 216 ? 20.087 -31.144 4.464 1.00 22.20 218 ASN D C 1
ATOM 7904 O O . ASN D 1 216 ? 19.987 -32.217 3.892 1.00 28.57 218 ASN D O 1
ATOM 7909 N N . ILE D 1 217 ? 19.081 -30.288 4.573 1.00 18.52 219 ILE D N 1
ATOM 7910 C CA . ILE D 1 217 ? 17.813 -30.543 3.914 1.00 19.62 219 ILE D CA 1
ATOM 7911 C C . ILE D 1 217 ? 17.892 -30.167 2.447 1.00 17.00 219 ILE D C 1
ATOM 7912 O O . ILE D 1 217 ? 18.331 -29.062 2.120 1.00 22.38 219 ILE D O 1
ATOM 7917 N N . ASN D 1 218 ? 17.464 -31.071 1.566 1.00 8.34 220 ASN D N 1
ATOM 7918 C CA . ASN D 1 218 ? 17.511 -30.790 0.128 1.00 13.79 220 ASN D CA 1
ATOM 7919 C C . ASN D 1 218 ? 16.149 -30.861 -0.572 1.00 20.56 220 ASN D C 1
ATOM 7920 O O . ASN D 1 218 ? 16.081 -30.700 -1.781 1.00 31.86 220 ASN D O 1
ATOM 7925 N N . GLY D 1 219 ? 15.072 -31.089 0.181 1.00 21.10 221 GLY D N 1
ATOM 7926 C CA . GLY D 1 219 ? 13.735 -31.184 -0.400 1.00 19.03 221 GLY D CA 1
ATOM 7927 C C . GLY D 1 219 ? 12.543 -31.059 0.557 1.00 19.68 221 GLY D C 1
ATOM 7928 O O . GLY D 1 219 ? 12.550 -31.588 1.676 1.00 16.46 221 GLY D O 1
ATOM 7929 N N . ILE D 1 220 ? 11.507 -30.353 0.106 1.00 15.47 222 ILE D N 1
ATOM 7930 C CA . ILE D 1 220 ? 10.334 -30.088 0.931 1.00 17.11 222 ILE D CA 1
ATOM 7931 C C . ILE D 1 220 ? 8.991 -30.458 0.263 1.00 23.08 222 ILE D C 1
ATOM 7932 O O . ILE D 1 220 ? 8.569 -29.872 -0.741 1.00 23.44 222 ILE D O 1
ATOM 7937 N N . PHE D 1 221 ? 8.339 -31.453 0.853 1.00 13.92 223 PHE D N 1
ATOM 7938 C CA . PHE D 1 221 ? 6.979 -31.824 0.535 1.00 11.29 223 PHE D CA 1
ATOM 7939 C C . PHE D 1 221 ? 6.045 -30.813 1.185 1.00 16.63 223 PHE D C 1
ATOM 7940 O O . PHE D 1 221 ? 6.315 -30.314 2.273 1.00 25.71 223 PHE D O 1
ATOM 7948 N N . ALA D 1 222 ? 4.950 -30.501 0.516 1.00 11.50 224 ALA D N 1
ATOM 7949 C CA . ALA D 1 222 ? 3.957 -29.623 1.089 1.00 11.71 224 ALA D CA 1
ATOM 7950 C C . ALA D 1 222 ? 2.559 -30.144 0.752 1.00 11.30 224 ALA D C 1
ATOM 7951 O O . ALA D 1 222 ? 2.251 -30.392 -0.411 1.00 17.01 224 ALA D O 1
ATOM 7953 N N . ALA D 1 223 ? 1.725 -30.301 1.776 1.00 7.70 225 ALA D N 1
ATOM 7954 C CA . ALA D 1 223 ? 0.369 -30.885 1.641 1.00 22.10 225 ALA D CA 1
ATOM 7955 C C . ALA D 1 223 ? -0.645 -30.078 0.834 1.00 11.07 225 ALA D C 1
ATOM 7956 O O . ALA D 1 223 ? -1.713 -30.593 0.524 1.00 18.78 225 ALA D O 1
ATOM 7958 N N . ASN D 1 224 ? -0.327 -28.818 0.539 1.00 13.18 226 ASN D N 1
ATOM 7959 C CA . ASN D 1 224 ? -1.138 -27.974 -0.349 1.00 20.19 226 ASN D CA 1
ATOM 7960 C C . ASN D 1 224 ? -0.265 -26.859 -0.939 1.00 19.63 226 ASN D C 1
ATOM 7961 O O . ASN D 1 224 ? 0.843 -26.638 -0.451 1.00 16.34 226 ASN D O 1
ATOM 7966 N N . ASP D 1 225 ? -0.759 -26.175 -1.976 1.00 23.46 227 ASP D N 1
ATOM 7967 C CA . ASP D 1 225 ? 0.032 -25.191 -2.731 1.00 25.34 227 ASP D CA 1
ATOM 7968 C C . ASP D 1 225 ? 0.355 -23.937 -1.937 1.00 37.04 227 ASP D C 1
ATOM 7969 O O . ASP D 1 225 ? 1.478 -23.393 -1.985 1.00 36.07 227 ASP D O 1
ATOM 7974 N N . ASN D 1 226 ? -0.666 -23.451 -1.253 1.00 37.62 228 ASN D N 1
ATOM 7975 C CA . ASN D 1 226 ? -0.532 -22.410 -0.235 1.00 34.44 228 ASN D CA 1
ATOM 7976 C C . ASN D 1 226 ? 0.645 -22.515 0.740 1.00 39.00 228 ASN D C 1
ATOM 7977 O O . ASN D 1 226 ? 1.359 -21.522 0.969 1.00 51.60 228 ASN D O 1
ATOM 7982 N N . MET D 1 227 ? 0.896 -23.720 1.255 1.00 36.03 229 MET D N 1
ATOM 7983 C CA . MET D 1 227 ? 2.072 -23.905 2.089 1.00 25.29 229 MET D CA 1
ATOM 7984 C C . MET D 1 227 ? 3.336 -24.039 1.239 1.00 31.76 229 MET D C 1
ATOM 7985 O O . MET D 1 227 ? 4.412 -23.602 1.650 1.00 39.12 229 MET D O 1
ATOM 7990 N N . ALA D 1 228 ? 3.209 -24.650 0.065 1.00 18.21 230 ALA D N 1
ATOM 7991 C CA . ALA D 1 228 ? 4.313 -24.708 -0.885 1.00 16.35 230 ALA D CA 1
ATOM 7992 C C . ALA D 1 228 ? 4.895 -23.321 -1.210 1.00 26.06 230 ALA D C 1
ATOM 7993 O O . ALA D 1 228 ? 6.116 -23.173 -1.335 1.00 36.96 230 ALA D O 1
ATOM 7995 N N . ILE D 1 229 ? 4.026 -22.322 -1.360 1.00 26.63 231 ILE D N 1
ATOM 7996 C CA . ILE D 1 229 ? 4.454 -20.940 -1.609 1.00 26.56 231 ILE D CA 1
ATOM 7997 C C . ILE D 1 229 ? 5.336 -20.455 -0.462 1.00 21.76 231 ILE D C 1
ATOM 7998 O O . ILE D 1 229 ? 6.385 -19.835 -0.683 1.00 15.43 231 ILE D O 1
ATOM 8003 N N . GLY D 1 230 ? 4.897 -20.737 0.764 1.00 14.09 232 GLY D N 1
ATOM 8004 C CA . GLY D 1 230 ? 5.604 -20.274 1.941 1.00 14.54 232 GLY D CA 1
ATOM 8005 C C . GLY D 1 230 ? 6.975 -20.906 1.996 1.00 17.51 232 GLY D C 1
ATOM 8006 O O . GLY D 1 230 ? 7.958 -20.279 2.375 1.00 20.74 232 GLY D O 1
ATOM 8007 N N . ALA D 1 231 ? 7.025 -22.167 1.593 1.00 27.76 233 ALA D N 1
ATOM 8008 C CA . ALA D 1 231 ? 8.251 -22.949 1.623 1.00 27.92 233 ALA D CA 1
ATOM 8009 C C . ALA D 1 231 ? 9.297 -22.366 0.686 1.00 20.80 233 ALA D C 1
ATOM 8010 O O . ALA D 1 231 ? 10.464 -22.267 1.043 1.00 24.13 233 ALA D O 1
ATOM 8012 N N . VAL D 1 232 ? 8.863 -21.986 -0.512 1.00 22.63 234 VAL D N 1
ATOM 8013 C CA . VAL D 1 232 ? 9.747 -21.419 -1.533 1.00 27.14 234 VAL D CA 1
ATOM 8014 C C . VAL D 1 232 ? 10.312 -20.065 -1.116 1.00 26.97 234 VAL D C 1
ATOM 8015 O O . VAL D 1 232 ? 11.496 -19.781 -1.326 1.00 33.87 234 VAL D O 1
ATOM 8019 N N . THR D 1 233 ? 9.466 -19.249 -0.500 1.00 14.65 235 THR D N 1
ATOM 8020 C CA . THR D 1 233 ? 9.894 -17.960 0.022 1.00 30.83 235 THR D CA 1
ATOM 8021 C C . THR D 1 233 ? 10.900 -18.132 1.167 1.00 34.45 235 THR D C 1
ATOM 8022 O O . THR D 1 233 ? 11.765 -17.270 1.404 1.00 35.10 235 THR D O 1
ATOM 8026 N N . ALA D 1 234 ? 10.805 -19.260 1.863 1.00 22.61 236 ALA D N 1
ATOM 8027 C CA . ALA D 1 234 ? 11.718 -19.515 2.963 1.00 25.27 236 ALA D CA 1
ATOM 8028 C C . ALA D 1 234 ? 13.073 -20.029 2.473 1.00 29.44 236 ALA D C 1
ATOM 8029 O O . ALA D 1 234 ? 14.120 -19.588 2.985 1.00 30.82 236 ALA D O 1
ATOM 8031 N N . VAL D 1 235 ? 13.068 -20.935 1.487 1.00 13.39 237 VAL D N 1
ATOM 8032 C CA . VAL D 1 235 ? 14.335 -21.424 0.956 1.00 22.15 237 VAL D CA 1
ATOM 8033 C C . VAL D 1 235 ? 15.106 -20.267 0.322 1.00 27.41 237 VAL D C 1
ATOM 8034 O O . VAL D 1 235 ? 16.337 -20.236 0.356 1.00 28.71 237 VAL D O 1
ATOM 8038 N N . GLU D 1 236 ? 14.385 -19.296 -0.222 1.00 24.51 238 GLU D N 1
ATOM 8039 C CA . GLU D 1 236 ? 15.038 -18.223 -0.942 1.00 27.04 238 GLU D CA 1
ATOM 8040 C C . GLU D 1 236 ? 15.508 -17.114 0.004 1.00 26.03 238 GLU D C 1
ATOM 8041 O O . GLU D 1 236 ? 16.510 -16.448 -0.262 1.00 23.43 238 GLU D O 1
ATOM 8047 N N . ASN D 1 237 ? 14.834 -16.948 1.138 1.00 29.05 239 ASN D N 1
ATOM 8048 C CA . ASN D 1 237 ? 15.344 -16.039 2.166 1.00 20.10 239 ASN D CA 1
ATOM 8049 C C . ASN D 1 237 ? 16.646 -16.541 2.758 1.00 21.51 239 ASN D C 1
ATOM 8050 O O . ASN D 1 237 ? 17.289 -15.854 3.540 1.00 30.29 239 ASN D O 1
ATOM 8055 N N . ALA D 1 238 ? 17.009 -17.764 2.398 1.00 23.87 240 ALA D N 1
ATOM 8056 C CA . ALA D 1 238 ? 18.119 -18.457 3.016 1.00 18.43 240 ALA D CA 1
ATOM 8057 C C . ALA D 1 238 ? 19.209 -18.643 1.998 1.00 12.32 240 ALA D C 1
ATOM 8058 O O . ALA D 1 238 ? 20.280 -19.155 2.315 1.00 18.75 240 ALA D O 1
ATOM 8060 N N . GLY D 1 239 ? 18.921 -18.226 0.769 1.00 20.32 241 GLY D N 1
ATOM 8061 C CA . GLY D 1 239 ? 19.830 -18.402 -0.350 1.00 23.23 241 GLY D CA 1
ATOM 8062 C C . GLY D 1 239 ? 20.119 -19.867 -0.600 1.00 21.90 241 GLY D C 1
ATOM 8063 O O . GLY D 1 239 ? 21.256 -20.259 -0.831 1.00 14.58 241 GLY D O 1
ATOM 8064 N N . LEU D 1 240 ? 19.078 -20.685 -0.514 1.00 31.31 242 LEU D N 1
ATOM 8065 C CA . LEU D 1 240 ? 19.184 -22.110 -0.804 1.00 24.54 242 LEU D CA 1
ATOM 8066 C C . LEU D 1 240 ? 18.451 -22.412 -2.091 1.00 26.29 242 LEU D C 1
ATOM 8067 O O . LEU D 1 240 ? 18.176 -23.574 -2.383 1.00 20.92 242 LEU D O 1
ATOM 8072 N N . ALA D 1 241 ? 18.121 -21.357 -2.837 1.00 29.43 243 ALA D N 1
ATOM 8073 C CA . ALA D 1 241 ? 17.424 -21.483 -4.111 1.00 26.23 243 ALA D CA 1
ATOM 8074 C C . ALA D 1 241 ? 18.138 -22.481 -5.009 1.00 26.67 243 ALA D C 1
ATOM 8075 O O . ALA D 1 241 ? 19.367 -22.477 -5.108 1.00 35.11 243 ALA D O 1
ATOM 8077 N N . GLY D 1 242 ? 17.356 -23.354 -5.639 1.00 27.21 244 GLY D N 1
ATOM 8078 C CA . GLY D 1 242 ? 17.890 -24.390 -6.500 1.00 20.57 244 GLY D CA 1
ATOM 8079 C C . GLY D 1 242 ? 18.420 -25.583 -5.732 1.00 29.64 244 GLY D C 1
ATOM 8080 O O . GLY D 1 242 ? 18.611 -26.654 -6.302 1.00 40.85 244 GLY D O 1
ATOM 8081 N N . LYS D 1 243 ? 18.638 -25.399 -4.433 1.00 30.73 245 LYS D N 1
ATOM 8082 C CA . LYS D 1 243 ? 19.316 -26.392 -3.606 1.00 27.82 245 LYS D CA 1
ATOM 8083 C C . LYS D 1 243 ? 18.354 -27.111 -2.647 1.00 26.34 245 LYS D C 1
ATOM 8084 O O . LYS D 1 243 ? 18.681 -28.170 -2.092 1.00 24.45 245 LYS D O 1
ATOM 8090 N N . VAL D 1 244 ? 17.173 -26.523 -2.465 1.00 20.76 246 VAL D N 1
ATOM 8091 C CA . VAL D 1 244 ? 16.058 -27.168 -1.778 1.00 8.49 246 VAL D CA 1
ATOM 8092 C C . VAL D 1 244 ? 14.859 -27.177 -2.719 1.00 8.50 246 VAL D C 1
ATOM 8093 O O . VAL D 1 244 ? 14.341 -26.127 -3.077 1.00 30.39 246 VAL D O 1
ATOM 8097 N N . LEU D 1 245 ? 14.440 -28.357 -3.155 1.00 8.46 247 LEU D N 1
ATOM 8098 C CA . LEU D 1 245 ? 13.303 -28.474 -4.069 1.00 16.62 247 LEU D CA 1
ATOM 8099 C C . LEU D 1 245 ? 11.986 -28.633 -3.324 1.00 21.61 247 LEU D C 1
ATOM 8100 O O . LEU D 1 245 ? 11.913 -29.355 -2.342 1.00 26.04 247 LEU D O 1
ATOM 8105 N N . VAL D 1 246 ? 10.938 -27.971 -3.808 1.00 21.24 248 VAL D N 1
ATOM 8106 C CA . VAL D 1 246 ? 9.631 -28.028 -3.158 1.00 15.76 248 VAL D CA 1
ATOM 8107 C C . VAL D 1 246 ? 8.592 -28.721 -4.055 1.00 22.76 248 VAL D C 1
ATOM 8108 O O . VAL D 1 246 ? 8.662 -28.645 -5.286 1.00 22.06 248 VAL D O 1
ATOM 8112 N N . SER D 1 247 ? 7.654 -29.431 -3.431 1.00 26.54 249 SER D N 1
ATOM 8113 C CA . SER D 1 247 ? 6.514 -30.009 -4.131 1.00 8.12 249 SER D CA 1
ATOM 8114 C C . SER D 1 247 ? 5.226 -29.486 -3.521 1.00 8.06 249 SER D C 1
ATOM 8115 O O . SER D 1 247 ? 5.126 -29.356 -2.309 1.00 7.96 249 SER D O 1
ATOM 8118 N N . GLY D 1 248 ? 4.239 -29.186 -4.354 1.00 13.19 250 GLY D N 1
ATOM 8119 C CA . GLY D 1 248 ? 2.960 -28.705 -3.863 1.00 10.21 250 GLY D CA 1
ATOM 8120 C C . GLY D 1 248 ? 1.809 -29.627 -4.219 1.00 14.54 250 GLY D C 1
ATOM 8121 O O . GLY D 1 248 ? 2.017 -30.679 -4.820 1.00 8.10 250 GLY D O 1
ATOM 8122 N N . TYR D 1 249 ? 0.594 -29.223 -3.841 1.00 21.92 251 TYR D N 1
ATOM 8123 C CA . TYR D 1 249 ? -0.633 -29.978 -4.116 1.00 11.85 251 TYR D CA 1
ATOM 8124 C C . TYR D 1 249 ? -1.780 -29.009 -4.299 1.00 17.51 251 TYR D C 1
ATOM 8125 O O . TYR D 1 249 ? -1.872 -28.078 -3.500 1.00 26.25 251 TYR D O 1
ATOM 8134 N N . ASP D 1 250 ? -2.604 -29.227 -5.343 1.00 17.00 252 ASP D N 1
ATOM 8135 C CA . ASP D 1 250 ? -3.880 -28.509 -5.687 1.00 33.76 252 ASP D CA 1
ATOM 8136 C C . ASP D 1 250 ? -3.881 -27.987 -7.131 1.00 34.38 252 ASP D C 1
ATOM 8137 O O . ASP D 1 250 ? -4.922 -27.978 -7.804 1.00 25.18 252 ASP D O 1
ATOM 8142 N N . GLY D 1 251 ? -2.719 -27.512 -7.575 1.00 28.98 253 GLY D N 1
ATOM 8143 C CA . GLY D 1 251 ? -2.568 -26.916 -8.887 1.00 29.91 253 GLY D CA 1
ATOM 8144 C C . GLY D 1 251 ? -3.115 -25.499 -9.026 1.00 26.23 253 GLY D C 1
ATOM 8145 O O . GLY D 1 251 ? -3.571 -25.123 -10.106 1.00 27.64 253 GLY D O 1
ATOM 8146 N N . ILE D 1 252 ? -3.068 -24.712 -7.952 1.00 23.49 254 ILE D N 1
ATOM 8147 C CA . ILE D 1 252 ? -3.546 -23.316 -7.981 1.00 17.19 254 ILE D CA 1
ATOM 8148 C C . ILE D 1 252 ? -2.654 -22.472 -8.914 1.00 22.63 254 ILE D C 1
ATOM 8149 O O . ILE D 1 252 ? -1.470 -22.797 -9.106 1.00 33.53 254 ILE D O 1
ATOM 8154 N N . PRO D 1 253 ? -3.228 -21.417 -9.533 1.00 19.30 255 PRO D N 1
ATOM 8155 C CA . PRO D 1 253 ? -2.541 -20.660 -10.588 1.00 24.82 255 PRO D CA 1
ATOM 8156 C C . PRO D 1 253 ? -1.097 -20.246 -10.273 1.00 20.19 255 PRO D C 1
ATOM 8157 O O . PRO D 1 253 ? -0.259 -20.353 -11.172 1.00 9.85 255 PRO D O 1
ATOM 8161 N N . LEU D 1 254 ? -0.813 -19.815 -9.042 1.00 10.31 256 LEU D N 1
ATOM 8162 C CA . LEU D 1 254 ? 0.533 -19.344 -8.691 1.00 26.56 256 LEU D CA 1
ATOM 8163 C C . LEU D 1 254 ? 1.531 -20.489 -8.497 1.00 39.24 256 LEU D C 1
ATOM 8164 O O . LEU D 1 254 ? 2.726 -20.349 -8.805 1.00 28.48 256 LEU D O 1
ATOM 8169 N N . ALA D 1 255 ? 1.048 -21.616 -7.974 1.00 43.10 257 ALA D N 1
ATOM 8170 C CA . ALA D 1 255 ? 1.900 -22.787 -7.819 1.00 35.66 257 ALA D CA 1
ATOM 8171 C C . ALA D 1 255 ? 2.372 -23.226 -9.180 1.00 37.20 257 ALA D C 1
ATOM 8172 O O . ALA D 1 255 ? 3.546 -23.534 -9.351 1.00 46.00 257 ALA D O 1
ATOM 8174 N N . ILE D 1 256 ? 1.458 -23.226 -10.152 1.00 35.94 258 ILE D N 1
ATOM 8175 C CA . ILE D 1 256 ? 1.781 -23.648 -11.518 1.00 27.23 258 ILE D CA 1
ATOM 8176 C C . ILE D 1 256 ? 2.765 -22.683 -12.184 1.00 20.33 258 ILE D C 1
ATOM 8177 O O . ILE D 1 256 ? 3.601 -23.087 -12.993 1.00 19.28 258 ILE D O 1
ATOM 8182 N N . GLU D 1 257 ? 2.685 -21.412 -11.813 1.00 26.91 259 GLU D N 1
ATOM 8183 C CA . GLU D 1 257 ? 3.710 -20.429 -12.189 1.00 31.23 259 GLU D CA 1
ATOM 8184 C C . GLU D 1 257 ? 5.105 -20.837 -11.702 1.00 22.64 259 GLU D C 1
ATOM 8185 O O . GLU D 1 257 ? 6.055 -20.864 -12.473 1.00 15.27 259 GLU D O 1
ATOM 8191 N N . TYR D 1 258 ? 5.217 -21.149 -10.413 1.00 25.99 260 TYR D N 1
ATOM 8192 C CA . TYR D 1 258 ? 6.511 -21.434 -9.812 1.00 24.68 260 TYR D CA 1
ATOM 8193 C C . TYR D 1 258 ? 7.159 -22.628 -10.487 1.00 20.56 260 TYR D C 1
ATOM 8194 O O . TYR D 1 258 ? 8.367 -22.641 -10.733 1.00 23.19 260 TYR D O 1
ATOM 8203 N N . VAL D 1 259 ? 6.347 -23.621 -10.819 1.00 20.92 261 VAL D N 1
ATOM 8204 C CA . VAL D 1 259 ? 6.876 -24.817 -11.445 1.00 34.95 261 VAL D CA 1
ATOM 8205 C C . VAL D 1 259 ? 7.329 -24.493 -12.873 1.00 45.65 261 VAL D C 1
ATOM 8206 O O . VAL D 1 259 ? 8.249 -25.117 -13.401 1.00 48.71 261 VAL D O 1
ATOM 8210 N N . LYS D 1 260 ? 6.705 -23.489 -13.478 1.00 47.72 262 LYS D N 1
ATOM 8211 C CA . LYS D 1 260 ? 7.075 -23.062 -14.818 1.00 42.11 262 LYS D CA 1
ATOM 8212 C C . LYS D 1 260 ? 8.424 -22.323 -14.785 1.00 35.87 262 LYS D C 1
ATOM 8213 O O . LYS D 1 260 ? 9.224 -22.417 -15.728 1.00 32.04 262 LYS D O 1
ATOM 8219 N N . GLN D 1 261 ? 8.677 -21.604 -13.692 1.00 29.94 263 GLN D N 1
ATOM 8220 C CA . GLN D 1 261 ? 9.931 -20.866 -13.528 1.00 32.02 263 GLN D CA 1
ATOM 8221 C C . GLN D 1 261 ? 11.023 -21.756 -12.948 1.00 39.50 263 GLN D C 1
ATOM 8222 O O . GLN D 1 261 ? 12.212 -21.529 -13.169 1.00 46.96 263 GLN D O 1
ATOM 8228 N N . GLY D 1 262 ? 10.612 -22.777 -12.209 1.00 32.53 264 GLY D N 1
ATOM 8229 C CA . GLY D 1 262 ? 11.557 -23.694 -11.612 1.00 24.14 264 GLY D CA 1
ATOM 8230 C C . GLY D 1 262 ? 11.623 -23.487 -10.115 1.00 18.83 264 GLY D C 1
ATOM 8231 O O . GLY D 1 262 ? 12.298 -24.237 -9.406 1.00 29.68 264 GLY D O 1
ATOM 8232 N N . LYS D 1 263 ? 10.914 -22.466 -9.643 1.00 14.90 265 LYS D N 1
ATOM 8233 C CA . LYS D 1 263 ? 10.843 -22.139 -8.215 1.00 24.24 265 LYS D CA 1
ATOM 8234 C C . LYS D 1 263 ? 10.257 -23.280 -7.407 1.00 23.63 265 LYS D C 1
ATOM 8235 O O . LYS D 1 263 ? 10.583 -23.447 -6.232 1.00 26.93 265 LYS D O 1
ATOM 8241 N N . MET D 1 264 ? 9.378 -24.044 -8.054 1.00 27.38 266 MET D N 1
ATOM 8242 C CA . MET D 1 264 ? 8.802 -25.275 -7.509 1.00 25.77 266 MET D CA 1
ATOM 8243 C C . MET D 1 264 ? 9.107 -26.455 -8.423 1.00 21.23 266 MET D C 1
ATOM 8244 O O . MET D 1 264 ? 9.129 -26.296 -9.640 1.00 34.28 266 MET D O 1
ATOM 8249 N N . GLN D 1 265 ? 9.305 -27.639 -7.852 1.00 11.21 267 GLN D N 1
ATOM 8250 C CA . GLN D 1 265 ? 9.633 -28.804 -8.658 1.00 20.57 267 GLN D CA 1
ATOM 8251 C C . GLN D 1 265 ? 8.373 -29.443 -9.252 1.00 20.18 267 GLN D C 1
ATOM 8252 O O . GLN D 1 265 ? 8.336 -29.756 -10.450 1.00 25.91 267 GLN D O 1
ATOM 8258 N N . ASN D 1 266 ? 7.350 -29.635 -8.424 1.00 15.75 268 ASN D N 1
ATOM 8259 C CA . ASN D 1 266 ? 6.033 -30.024 -8.930 1.00 15.23 268 ASN D CA 1
ATOM 8260 C C . ASN D 1 266 ? 4.889 -29.668 -8.004 1.00 11.65 268 ASN D C 1
ATOM 8261 O O . ASN D 1 266 ? 5.086 -29.396 -6.826 1.00 19.98 268 ASN D O 1
ATOM 8266 N N . THR D 1 267 ? 3.690 -29.667 -8.570 1.00 14.69 269 THR D N 1
ATOM 8267 C CA . THR D 1 267 ? 2.446 -29.663 -7.806 1.00 14.98 269 THR D CA 1
ATOM 8268 C C . THR D 1 267 ? 1.525 -30.711 -8.416 1.00 17.36 269 THR D C 1
ATOM 8269 O O . THR D 1 267 ? 1.769 -31.177 -9.531 1.00 25.33 269 THR D O 1
ATOM 8273 N N . ILE D 1 268 ? 0.484 -31.094 -7.684 1.00 25.66 270 ILE D N 1
ATOM 8274 C CA . ILE D 1 268 ? -0.520 -32.042 -8.190 1.00 22.59 270 ILE D CA 1
ATOM 8275 C C . ILE D 1 268 ? -1.794 -31.289 -8.483 1.00 19.60 270 ILE D C 1
ATOM 8276 O O . ILE D 1 268 ? -2.399 -30.754 -7.558 1.00 28.97 270 ILE D O 1
ATOM 8281 N N . ASP D 1 269 ? -2.181 -31.220 -9.758 1.00 22.93 271 ASP D N 1
ATOM 8282 C CA . ASP D 1 269 ? -3.374 -30.476 -10.173 1.00 21.85 271 ASP D CA 1
ATOM 8283 C C . ASP D 1 269 ? -4.586 -31.354 -9.947 1.00 22.16 271 ASP D C 1
ATOM 8284 O O . ASP D 1 269 ? -4.826 -32.344 -10.646 1.00 25.46 271 ASP D O 1
ATOM 8289 N N . GLN D 1 270 ? -5.354 -30.950 -8.952 1.00 29.89 272 GLN D N 1
ATOM 8290 C CA . GLN D 1 270 ? -6.471 -31.715 -8.444 1.00 24.18 272 GLN D CA 1
ATOM 8291 C C . GLN D 1 270 ? -7.686 -31.548 -9.341 1.00 8.67 272 GLN D C 1
ATOM 8292 O O . GLN D 1 270 ? -8.706 -32.184 -9.140 1.00 20.66 272 GLN D O 1
ATOM 8298 N N . LEU D 1 271 ? -7.545 -30.698 -10.351 1.00 13.58 273 LEU D N 1
ATOM 8299 C CA . LEU D 1 271 ? -8.642 -30.325 -11.241 1.00 17.14 273 LEU D CA 1
ATOM 8300 C C . LEU D 1 271 ? -9.849 -29.838 -10.464 1.00 12.31 273 LEU D C 1
ATOM 8301 O O . LEU D 1 271 ? -10.884 -30.493 -10.469 1.00 14.72 273 LEU D O 1
ATOM 8306 N N . PRO D 1 272 ? -9.720 -28.681 -9.802 1.00 19.16 274 PRO D N 1
ATOM 8307 C CA . PRO D 1 272 ? -10.856 -28.127 -9.054 1.00 22.83 274 PRO D CA 1
ATOM 8308 C C . PRO D 1 272 ? -12.109 -27.920 -9.929 1.00 20.81 274 PRO D C 1
ATOM 8309 O O . PRO D 1 272 ? -13.231 -28.154 -9.482 1.00 15.58 274 PRO D O 1
ATOM 8313 N N . LYS D 1 273 ? -11.910 -27.504 -11.175 1.00 27.91 275 LYS D N 1
ATOM 8314 C CA . LYS D 1 273 ? -13.027 -27.102 -12.014 1.00 24.69 275 LYS D CA 1
ATOM 8315 C C . LYS D 1 273 ? -13.778 -28.295 -12.568 1.00 21.57 275 LYS D C 1
ATOM 8316 O O . LYS D 1 273 ? -14.969 -28.188 -12.856 1.00 29.06 275 LYS D O 1
ATOM 8322 N N . LYS D 1 274 ? -13.081 -29.419 -12.720 1.00 23.21 276 LYS D N 1
ATOM 8323 C CA . LYS D 1 274 ? -13.693 -30.661 -13.199 1.00 25.05 276 LYS D CA 1
ATOM 8324 C C . LYS D 1 274 ? -14.372 -31.347 -12.033 1.00 25.63 276 LYS D C 1
ATOM 8325 O O . LYS D 1 274 ? -15.429 -31.953 -12.167 1.00 18.17 276 LYS D O 1
ATOM 8331 N N . GLN D 1 275 ? -13.742 -31.224 -10.875 1.00 34.08 277 GLN D N 1
ATOM 8332 C CA . GLN D 1 275 ? -14.273 -31.734 -9.628 1.00 24.53 277 GLN D CA 1
ATOM 8333 C C . GLN D 1 275 ? -15.670 -31.160 -9.326 1.00 27.44 277 GLN D C 1
ATOM 8334 O O . GLN D 1 275 ? -16.595 -31.909 -9.016 1.00 27.32 277 GLN D O 1
ATOM 8340 N N . VAL D 1 276 ? -15.820 -29.839 -9.430 1.00 24.15 278 VAL D N 1
ATOM 8341 C CA . VAL D 1 276 ? -17.082 -29.173 -9.091 1.00 23.86 278 VAL D CA 1
ATOM 8342 C C . VAL D 1 276 ? -18.109 -29.270 -10.213 1.00 32.52 278 VAL D C 1
ATOM 8343 O O . VAL D 1 276 ? -19.319 -29.231 -9.959 1.00 25.56 278 VAL D O 1
ATOM 8347 N N . ALA D 1 277 ? -17.628 -29.395 -11.451 1.00 37.22 279 ALA D N 1
ATOM 8348 C CA . ALA D 1 277 ? -18.513 -29.595 -12.596 1.00 31.36 279 ALA D CA 1
ATOM 8349 C C . ALA D 1 277 ? -19.149 -30.992 -12.557 1.00 33.41 279 ALA D C 1
ATOM 8350 O O . ALA D 1 277 ? -20.323 -31.167 -12.867 1.00 30.87 279 ALA D O 1
ATOM 8352 N N . ILE D 1 278 ? -18.369 -31.988 -12.164 1.00 32.65 280 ILE D N 1
ATOM 8353 C CA . ILE D 1 278 ? -18.889 -33.341 -12.058 1.00 23.43 280 ILE D CA 1
ATOM 8354 C C . ILE D 1 278 ? -19.966 -33.387 -10.968 1.00 22.38 280 ILE D C 1
ATOM 8355 O O . ILE D 1 278 ? -21.006 -34.036 -11.145 1.00 20.69 280 ILE D O 1
ATOM 8360 N N . ALA D 1 279 ? -19.734 -32.668 -9.867 1.00 17.87 281 ALA D N 1
ATOM 8361 C CA . ALA D 1 279 ? -20.711 -32.552 -8.787 1.00 16.85 281 ALA D CA 1
ATOM 8362 C C . ALA D 1 279 ? -22.025 -31.959 -9.292 1.00 37.26 281 ALA D C 1
ATOM 8363 O O . ALA D 1 279 ? -23.096 -32.547 -9.109 1.00 42.54 281 ALA D O 1
ATOM 8365 N N . ILE D 1 280 ? -21.934 -30.786 -9.916 1.00 37.16 282 ILE D N 1
ATOM 8366 C CA . ILE D 1 280 ? -23.088 -30.158 -10.555 1.00 30.23 282 ILE D CA 1
ATOM 8367 C C . ILE D 1 280 ? -23.776 -31.128 -11.526 1.00 33.96 282 ILE D C 1
ATOM 8368 O O . ILE D 1 280 ? -24.996 -31.225 -11.555 1.00 39.57 282 ILE D O 1
ATOM 8373 N N . GLU D 1 281 ? -22.983 -31.853 -12.306 1.00 34.18 283 GLU D N 1
ATOM 8374 C CA . GLU D 1 281 ? -23.515 -32.868 -13.204 1.00 33.25 283 GLU D CA 1
ATOM 8375 C C . GLU D 1 281 ? -24.146 -34.015 -12.389 1.00 24.89 283 GLU D C 1
ATOM 8376 O O . GLU D 1 281 ? -25.140 -34.614 -12.795 1.00 11.85 283 GLU D O 1
ATOM 8382 N N . HIS D 1 282 ? -23.580 -34.302 -11.224 1.00 29.76 284 HIS D N 1
ATOM 8383 C CA . HIS D 1 282 ? -24.145 -35.318 -10.339 1.00 31.68 284 HIS D CA 1
ATOM 8384 C C . HIS D 1 282 ? -25.383 -34.800 -9.617 1.00 29.98 284 HIS D C 1
ATOM 8385 O O . HIS D 1 282 ? -26.307 -35.557 -9.314 1.00 38.00 284 HIS D O 1
ATOM 8392 N N . ALA D 1 283 ? -25.394 -33.500 -9.351 1.00 21.69 285 ALA D N 1
ATOM 8393 C CA . ALA D 1 283 ? -26.488 -32.868 -8.630 1.00 26.60 285 ALA D CA 1
ATOM 8394 C C . ALA D 1 283 ? -27.795 -32.849 -9.433 1.00 31.03 285 ALA D C 1
ATOM 8395 O O . ALA D 1 283 ? -28.879 -32.981 -8.859 1.00 32.83 285 ALA D O 1
ATOM 8397 N N . LEU D 1 284 ? -27.689 -32.666 -10.750 1.00 28.09 286 LEU D N 1
ATOM 8398 C CA . LEU D 1 284 ? -28.856 -32.645 -11.626 1.00 30.87 286 LEU D CA 1
ATOM 8399 C C . LEU D 1 284 ? -29.355 -34.054 -11.927 1.00 44.40 286 LEU D C 1
ATOM 8400 O O . LEU D 1 284 ? -30.562 -34.294 -12.060 1.00 54.13 286 LEU D O 1
ATOM 8405 N N . LYS D 1 285 ? -28.410 -34.977 -12.052 1.00 42.19 287 LYS D N 1
ATOM 8406 C CA . LYS D 1 285 ? -28.724 -36.388 -12.182 1.00 38.63 287 LYS D CA 1
ATOM 8407 C C . LYS D 1 285 ? -29.642 -36.841 -11.048 1.00 36.78 287 LYS D C 1
ATOM 8408 O O . LYS D 1 285 ? -30.606 -37.548 -11.297 1.00 44.41 287 LYS D O 1
ATOM 8414 N N . GLN D 1 286 ? -29.354 -36.429 -9.810 1.00 32.30 288 GLN D N 1
ATOM 8415 C CA . GLN D 1 286 ? -30.203 -36.808 -8.672 1.00 31.47 288 GLN D CA 1
ATOM 8416 C C . GLN D 1 286 ? -31.566 -36.123 -8.762 1.00 41.00 288 GLN D C 1
ATOM 8417 O O . GLN D 1 286 ? -32.595 -36.705 -8.407 1.00 47.91 288 GLN D O 1
ATOM 8423 N N . ILE D 1 287 ? -31.559 -34.881 -9.234 1.00 36.21 289 ILE D N 1
ATOM 8424 C CA . ILE D 1 287 ? -32.780 -34.118 -9.423 1.00 35.15 289 ILE D CA 1
ATOM 8425 C C . ILE D 1 287 ? -33.721 -34.831 -10.398 1.00 47.12 289 ILE D C 1
ATOM 8426 O O . ILE D 1 287 ? -34.943 -34.816 -10.221 1.00 52.30 289 ILE D O 1
ATOM 8431 N N . ASN D 1 288 ? -33.143 -35.473 -11.410 1.00 43.45 290 ASN D N 1
ATOM 8432 C CA . ASN D 1 288 ? -33.933 -36.199 -12.399 1.00 43.02 290 ASN D CA 1
ATOM 8433 C C . ASN D 1 288 ? -34.046 -37.691 -12.115 1.00 41.74 290 ASN D C 1
ATOM 8434 O O . ASN D 1 288 ? -34.221 -38.494 -13.039 1.00 42.82 290 ASN D O 1
ATOM 8439 N N . LYS D 1 289 ? -33.936 -38.052 -10.840 1.00 32.14 291 LYS D N 1
ATOM 8440 C CA . LYS D 1 289 ? -34.125 -39.432 -10.401 1.00 31.16 291 LYS D CA 1
ATOM 8441 C C . LYS D 1 289 ? -33.120 -40.429 -11.008 1.00 41.10 291 LYS D C 1
ATOM 8442 O O . LYS D 1 289 ? -33.367 -41.641 -11.041 1.00 50.90 291 LYS D O 1
ATOM 8448 N N . GLN D 1 290 ? -31.980 -39.927 -11.468 1.00 39.68 292 GLN D N 1
ATOM 8449 C CA . GLN D 1 290 ? -30.936 -40.805 -11.994 1.00 42.18 292 GLN D CA 1
ATOM 8450 C C . GLN D 1 290 ? -29.917 -41.214 -10.916 1.00 40.82 292 GLN D C 1
ATOM 8451 O O . GLN D 1 290 ? -29.666 -40.502 -9.934 1.00 27.82 292 GLN D O 1
ATOM 8457 N N . GLU D 1 291 ? -29.334 -42.384 -11.130 1.00 44.67 293 GLU D N 1
ATOM 8458 C CA . GLU D 1 291 ? -28.427 -43.004 -10.179 1.00 47.60 293 GLU D CA 1
ATOM 8459 C C . GLU D 1 291 ? -26.985 -42.515 -10.357 1.00 43.36 293 GLU D C 1
ATOM 8460 O O . GLU D 1 291 ? -26.455 -42.522 -11.465 1.00 42.61 293 GLU D O 1
ATOM 8466 N N . ILE D 1 292 ? -26.365 -42.068 -9.266 1.00 36.29 294 ILE D N 1
ATOM 8467 C CA . ILE D 1 292 ? -24.973 -41.620 -9.301 1.00 23.55 294 ILE D CA 1
ATOM 8468 C C . ILE D 1 292 ? -24.146 -42.500 -8.374 1.00 29.76 294 ILE D C 1
ATOM 8469 O O . ILE D 1 292 ? -24.683 -43.053 -7.419 1.00 36.03 294 ILE D O 1
ATOM 8474 N N . PRO D 1 293 ? -22.835 -42.636 -8.645 1.00 24.94 295 PRO D N 1
ATOM 8475 C CA . PRO D 1 293 ? -22.000 -43.497 -7.795 1.00 25.41 295 PRO D CA 1
ATOM 8476 C C . PRO D 1 293 ? -21.872 -42.964 -6.362 1.00 30.71 295 PRO D C 1
ATOM 8477 O O . PRO D 1 293 ? -22.153 -41.790 -6.139 1.00 32.67 295 PRO D O 1
ATOM 8481 N N . SER D 1 294 ? -21.464 -43.801 -5.409 1.00 24.43 296 SER D N 1
ATOM 8482 C CA . SER D 1 294 ? -21.234 -43.308 -4.051 1.00 30.99 296 SER D CA 1
ATOM 8483 C C . SER D 1 294 ? -19.891 -42.579 -3.893 1.00 40.76 296 SER D C 1
ATOM 8484 O O . SER D 1 294 ? -19.792 -41.640 -3.090 1.00 49.43 296 SER D O 1
ATOM 8487 N N . VAL D 1 295 ? -18.866 -42.991 -4.643 1.00 34.37 297 VAL D N 1
ATOM 8488 C CA . VAL D 1 295 ? -17.584 -42.275 -4.610 1.00 33.58 297 VAL D CA 1
ATOM 8489 C C . VAL D 1 295 ? -16.996 -42.104 -6.017 1.00 33.29 297 VAL D C 1
ATOM 8490 O O . VAL D 1 295 ? -16.867 -43.079 -6.766 1.00 41.58 297 VAL D O 1
ATOM 8494 N N . TYR D 1 296 ? -16.668 -40.853 -6.361 1.00 34.72 298 TYR D N 1
ATOM 8495 C CA . TYR D 1 296 ? -16.144 -40.475 -7.684 1.00 32.53 298 TYR D CA 1
ATOM 8496 C C . TYR D 1 296 ? -14.836 -39.696 -7.590 1.00 32.93 298 TYR D C 1
ATOM 8497 O O . TYR D 1 296 ? -14.785 -38.563 -7.082 1.00 26.68 298 TYR D O 1
ATOM 8506 N N . TYR D 1 297 ? -13.789 -40.323 -8.114 1.00 29.62 299 TYR D N 1
ATOM 8507 C CA . TYR D 1 297 ? -12.449 -39.768 -8.134 1.00 22.06 299 TYR D CA 1
ATOM 8508 C C . TYR D 1 297 ? -12.145 -39.247 -9.532 1.00 33.75 299 TYR D C 1
ATOM 8509 O O . TYR D 1 297 ? -12.265 -39.986 -10.515 1.00 35.74 299 TYR D O 1
ATOM 8518 N N . VAL D 1 298 ? -11.770 -37.974 -9.627 1.00 36.79 300 VAL D N 1
ATOM 8519 C CA . VAL D 1 298 ? -11.205 -37.462 -10.865 1.00 30.22 300 VAL D CA 1
ATOM 8520 C C . VAL D 1 298 ? -9.689 -37.763 -10.836 1.00 30.57 300 VAL D C 1
ATOM 8521 O O . VAL D 1 298 ? -9.107 -37.981 -9.758 1.00 19.86 300 VAL D O 1
ATOM 8525 N N . ASP D 1 299 ? -9.059 -37.836 -12.007 1.00 24.80 301 ASP D N 1
ATOM 8526 C CA . ASP D 1 299 ? -7.649 -38.188 -12.054 1.00 33.28 301 ASP D CA 1
ATOM 8527 C C . ASP D 1 299 ? -6.800 -36.936 -11.896 1.00 30.87 301 ASP D C 1
ATOM 8528 O O . ASP D 1 299 ? -6.990 -35.963 -12.621 1.00 26.74 301 ASP D O 1
ATOM 8533 N N . PRO D 1 300 ? -5.855 -36.951 -10.941 1.00 30.39 302 PRO D N 1
ATOM 8534 C CA . PRO D 1 300 ? -5.027 -35.757 -10.744 1.00 23.26 302 PRO D CA 1
ATOM 8535 C C . PRO D 1 300 ? -4.012 -35.665 -11.845 1.00 20.73 302 PRO D C 1
ATOM 8536 O O . PRO D 1 300 ? -3.847 -36.618 -12.602 1.00 20.97 302 PRO D O 1
ATOM 8540 N N . VAL D 1 301 ? -3.332 -34.536 -11.933 1.00 18.93 303 VAL D N 1
ATOM 8541 C CA . VAL D 1 301 ? -2.277 -34.396 -12.912 1.00 18.21 303 VAL D CA 1
ATOM 8542 C C . VAL D 1 301 ? -0.992 -34.008 -12.205 1.00 23.19 303 VAL D C 1
ATOM 8543 O O . VAL D 1 301 ? -0.991 -33.152 -11.318 1.00 27.10 303 VAL D O 1
ATOM 8547 N N . VAL D 1 302 ? 0.094 -34.667 -12.580 1.00 21.47 304 VAL D N 1
ATOM 8548 C CA . VAL D 1 302 ? 1.414 -34.309 -12.091 1.00 22.51 304 VAL D CA 1
ATOM 8549 C C . VAL D 1 302 ? 1.993 -33.157 -12.941 1.00 26.75 304 VAL D C 1
ATOM 8550 O O . VAL D 1 302 ? 2.311 -33.321 -14.126 1.00 22.18 304 VAL D O 1
ATOM 8554 N N . VAL D 1 303 ? 2.097 -31.981 -12.328 1.00 23.81 305 VAL D N 1
ATOM 8555 C CA . VAL D 1 303 ? 2.550 -30.788 -13.026 1.00 22.53 305 VAL D CA 1
ATOM 8556 C C . VAL D 1 303 ? 3.994 -30.481 -12.638 1.00 30.56 305 VAL D C 1
ATOM 8557 O O . VAL D 1 303 ? 4.242 -29.832 -11.630 1.00 32.41 305 VAL D O 1
ATOM 8561 N N . ASP D 1 304 ? 4.946 -30.986 -13.419 1.00 38.25 306 ASP D N 1
ATOM 8562 C CA . ASP D 1 304 ? 6.357 -30.605 -13.278 1.00 33.01 306 ASP D CA 1
ATOM 8563 C C . ASP D 1 304 ? 6.669 -29.676 -14.436 1.00 39.52 306 ASP D C 1
ATOM 8564 O O . ASP D 1 304 ? 5.801 -29.493 -15.294 1.00 38.93 306 ASP D O 1
ATOM 8569 N N . LYS D 1 305 ? 7.883 -29.114 -14.482 1.00 43.74 307 LYS D N 1
ATOM 8570 C CA . LYS D 1 305 ? 8.200 -28.042 -15.445 1.00 41.61 307 LYS D CA 1
ATOM 8571 C C . LYS D 1 305 ? 7.730 -28.407 -16.844 1.00 44.66 307 LYS D C 1
ATOM 8572 O O . LYS D 1 305 ? 7.107 -27.590 -17.551 1.00 37.32 307 LYS D O 1
ATOM 8578 N N . GLU D 1 306 ? 8.002 -29.656 -17.208 1.00 42.37 308 GLU D N 1
ATOM 8579 C CA . GLU D 1 306 ? 7.583 -30.192 -18.486 1.00 46.69 308 GLU D CA 1
ATOM 8580 C C . GLU D 1 306 ? 6.097 -29.965 -18.725 1.00 43.83 308 GLU D C 1
ATOM 8581 O O . GLU D 1 306 ? 5.711 -29.220 -19.630 1.00 53.03 308 GLU D O 1
ATOM 8587 N N . GLN D 1 307 ? 5.277 -30.577 -17.881 1.00 28.08 309 GLN D N 1
ATOM 8588 C CA . GLN D 1 307 ? 3.824 -30.516 -18.005 1.00 20.90 309 GLN D CA 1
ATOM 8589 C C . GLN D 1 307 ? 3.258 -29.095 -17.833 1.00 28.44 309 GLN D C 1
ATOM 8590 O O . GLN D 1 307 ? 2.125 -28.828 -18.215 1.00 29.67 309 GLN D O 1
ATOM 8596 N N . SER D 1 308 ? 4.040 -28.172 -17.281 1.00 36.79 310 SER D N 1
ATOM 8597 C CA . SER D 1 308 ? 3.519 -26.824 -17.034 1.00 34.39 310 SER D CA 1
ATOM 8598 C C . SER D 1 308 ? 3.492 -25.934 -18.290 1.00 39.07 310 SER D C 1
ATOM 8599 O O . SER D 1 308 ? 2.661 -25.043 -18.384 1.00 34.59 310 SER D O 1
ATOM 8602 N N . LYS D 1 309 ? 4.393 -26.153 -19.245 1.00 49.15 311 LYS D N 1
ATOM 8603 C CA . LYS D 1 309 ? 4.332 -25.409 -20.509 1.00 42.48 311 LYS D CA 1
ATOM 8604 C C . LYS D 1 309 ? 2.962 -25.606 -21.135 1.00 39.64 311 LYS D C 1
ATOM 8605 O O . LYS D 1 309 ? 2.333 -24.675 -21.647 1.00 33.54 311 LYS D O 1
ATOM 8611 N N . ASN D 1 310 ? 2.505 -26.847 -21.055 1.00 46.44 312 ASN D N 1
ATOM 8612 C CA . ASN D 1 310 ? 1.154 -27.227 -21.427 1.00 41.64 312 ASN D CA 1
ATOM 8613 C C . ASN D 1 310 ? 0.098 -26.354 -20.713 1.00 37.81 312 ASN D C 1
ATOM 8614 O O . ASN D 1 310 ? -0.972 -26.094 -21.257 1.00 39.81 312 ASN D O 1
ATOM 8619 N N . TYR D 1 311 ? 0.417 -25.869 -19.517 1.00 40.16 313 TYR D N 1
ATOM 8620 C CA . TYR D 1 311 ? -0.483 -24.962 -18.800 1.00 44.05 313 TYR D CA 1
ATOM 8621 C C . TYR D 1 311 ? -0.289 -23.519 -19.246 1.00 49.73 313 TYR D C 1
ATOM 8622 O O . TYR D 1 311 ? -1.247 -22.740 -19.294 1.00 44.53 313 TYR D O 1
#

Radius of gyration: 30.53 Å; Cα contacts (8 Å, |Δi|>4): 2606; chains: 4; bounding box: 67×78×72 Å